Protein 6GRH (pdb70)

Structure (mmCIF, N/CA/C/O backbone):
data_6GRH
#
_entry.id   6GRH
#
_cell.length_a   180.740
_cell.length_b   83.760
_cell.length_c   87.120
_cell.angle_alpha   90.00
_cell.angle_beta   91.33
_cell.angle_gamma   90.00
#
_symmetry.space_group_name_H-M   'C 1 2 1'
#
loop_
_entity.id
_entity.type
_entity.pdbx_description
1 polymer 'Bacteriocin microcin B17'
2 polymer 'Microcin B17-processing protein McbB'
3 polymer 'Microcin B17-processing protein McbC'
4 polymer 'Microcin B17-processing protein McbD'
5 non-polymer 'ZINC ION'
6 non-polymer 'SULFATE ION'
7 non-polymer 'CHLORIDE ION'
8 non-polymer 1,2-ETHANEDIOL
9 non-polymer 'FLAVIN MONONUCLEOTIDE'
10 non-polymer GLYCEROL
11 water water
#
loop_
_atom_site.group_PDB
_atom_site.id
_atom_site.type_symbol
_atom_site.label_atom_id
_atom_site.label_alt_id
_atom_site.label_comp_id
_atom_site.label_asym_id
_atom_site.label_entity_id
_atom_site.label_seq_id
_atom_site.pdbx_PDB_ins_code
_atom_site.Cartn_x
_atom_site.Cartn_y
_atom_site.Cartn_z
_atom_site.occupancy
_atom_site.B_iso_or_equiv
_atom_site.auth_seq_id
_atom_site.auth_comp_id
_atom_site.auth_asym_id
_atom_site.auth_atom_id
_atom_site.pdbx_PDB_model_num
ATOM 1 N N . LYS A 1 12 ? 223.933 31.046 53.836 1.00 57.87 4 LYS A N 1
ATOM 2 C CA . LYS A 1 12 ? 225.304 31.617 53.887 1.00 59.78 4 LYS A CA 1
ATOM 3 C C . LYS A 1 12 ? 226.314 30.517 54.204 1.00 57.73 4 LYS A C 1
ATOM 4 O O . LYS A 1 12 ? 225.959 29.491 54.800 1.00 56.94 4 LYS A O 1
ATOM 6 N N . ALA A 1 13 ? 227.568 30.729 53.793 1.00 58.31 5 ALA A N 1
ATOM 7 C CA . ALA A 1 13 ? 228.682 29.863 54.199 1.00 56.05 5 ALA A CA 1
ATOM 8 C C . ALA A 1 13 ? 228.845 30.026 55.702 1.00 56.28 5 ALA A C 1
ATOM 9 O O . ALA A 1 13 ? 228.673 31.139 56.233 1.00 59.32 5 ALA A O 1
ATOM 11 N N . SER A 1 14 ? 229.128 28.932 56.401 1.00 52.04 6 SER A N 1
ATOM 12 C CA . SER A 1 14 ? 229.353 29.032 57.834 1.00 51.62 6 SER A CA 1
ATOM 13 C C . SER A 1 14 ? 230.621 28.291 58.237 1.00 49.33 6 SER A C 1
ATOM 14 O O . SER A 1 14 ? 231.135 27.401 57.540 1.00 46.97 6 SER A O 1
ATOM 17 N N . GLU A 1 15 ? 231.131 28.745 59.365 1.00 50.09 7 GLU A N 1
ATOM 18 C CA . GLU A 1 15 ? 232.092 28.046 60.196 1.00 48.92 7 GLU A CA 1
ATOM 19 C C . GLU A 1 15 ? 231.729 26.601 60.570 1.00 44.18 7 GLU A C 1
ATOM 20 O O . GLU A 1 15 ? 232.611 25.854 60.986 1.00 43.72 7 GLU A O 1
ATOM 26 N N . PHE A 1 16 ? 230.452 26.218 60.472 1.00 39.75 8 PHE A N 1
ATOM 27 C CA . PHE A 1 16 ? 229.998 24.937 61.029 1.00 37.26 8 PHE A CA 1
ATOM 28 C C . PHE A 1 16 ? 230.009 23.784 60.038 1.00 34.90 8 PHE A C 1
ATOM 29 O O . PHE A 1 16 ? 230.024 22.624 60.439 1.00 33.69 8 PHE A O 1
ATOM 37 N N . GLY A 1 17 ? 230.034 24.097 58.743 1.00 35.18 9 GLY A N 1
ATOM 38 C CA . GLY A 1 17 ? 229.979 23.070 57.703 1.00 33.66 9 GLY A CA 1
ATOM 39 C C . GLY A 1 17 ? 229.719 23.663 56.334 1.00 33.77 9 GLY A C 1
ATOM 40 O O . GLY A 1 17 ? 229.628 24.878 56.178 1.00 35.02 9 GLY A O 1
ATOM 41 N N . VAL A 1 18 ? 229.631 22.806 55.340 1.00 32.84 10 VAL A N 1
ATOM 42 C CA . VAL A 1 18 ? 229.333 23.240 53.990 1.00 33.09 10 VAL A CA 1
ATOM 43 C C . VAL A 1 18 ? 227.896 22.822 53.636 1.00 31.46 10 VAL A C 1
ATOM 44 O O . VAL A 1 18 ? 227.544 21.659 53.737 1.00 29.82 10 VAL A O 1
ATOM 48 N N . VAL A 1 19 ? 227.086 23.774 53.203 1.00 32.72 11 VAL A N 1
ATOM 49 C CA . VAL A 1 19 ? 225.700 23.473 52.840 1.00 32.55 11 VAL A CA 1
ATOM 50 C C . VAL A 1 19 ? 225.742 22.789 51.461 1.00 32.43 11 VAL A C 1
ATOM 51 O O . VAL A 1 19 ? 226.251 23.365 50.502 1.00 33.36 11 VAL A O 1
ATOM 55 N N . LEU A 1 20 ? 225.240 21.558 51.417 1.00 30.97 12 LEU A N 1
ATOM 56 C CA . LEU A 1 20 ? 225.233 20.712 50.234 1.00 31.59 12 LEU A CA 1
ATOM 57 C C . LEU A 1 20 ? 223.980 20.870 49.389 1.00 31.00 12 LEU A C 1
ATOM 58 O O . LEU A 1 20 ? 224.053 20.920 48.156 1.00 31.79 12 LEU A O 1
ATOM 63 N N A SER A 1 21 ? 222.829 20.929 50.048 0.50 29.80 13 SER A N 1
ATOM 64 N N B SER A 1 21 ? 222.832 20.920 50.061 0.50 29.92 13 SER A N 1
ATOM 65 C CA A SER A 1 21 ? 221.556 21.019 49.343 0.50 29.95 13 SER A CA 1
ATOM 66 C CA B SER A 1 21 ? 221.529 20.961 49.400 0.50 30.13 13 SER A CA 1
ATOM 67 C C A SER A 1 21 ? 220.562 21.863 50.100 0.50 29.78 13 SER A C 1
ATOM 68 C C B SER A 1 21 ? 220.592 21.913 50.110 0.50 29.91 13 SER A C 1
ATOM 69 O O A SER A 1 21 ? 220.572 21.900 51.335 0.50 28.85 13 SER A O 1
ATOM 70 O O B SER A 1 21 ? 220.677 22.088 51.329 0.50 28.99 13 SER A O 1
ATOM 75 N N . VAL A 1 22 ? 219.698 22.528 49.340 1.00 30.27 14 VAL A N 1
ATOM 76 C CA . VAL A 1 22 ? 218.633 23.358 49.875 1.00 30.59 14 VAL A CA 1
ATOM 77 C C . VAL A 1 22 ? 217.368 23.079 49.043 1.00 31.26 14 VAL A C 1
ATOM 78 O O . VAL A 1 22 ? 217.438 23.052 47.799 1.00 30.78 14 VAL A O 1
ATOM 82 N N . ASP A 1 23 ? 216.247 22.871 49.730 1.00 31.10 15 ASP A N 1
ATOM 83 C CA . ASP A 1 23 ? 214.920 22.881 49.108 1.00 31.89 15 ASP A CA 1
ATOM 84 C C . ASP A 1 23 ? 214.418 24.336 49.141 1.00 32.63 15 ASP A C 1
ATOM 85 O O . ASP A 1 23 ? 213.871 24.804 50.137 1.00 33.48 15 ASP A O 1
ATOM 90 N N . ALA A 1 24 ? 214.610 25.024 48.028 1.00 33.36 16 ALA A N 1
ATOM 91 C CA . ALA A 1 24 ? 214.360 26.458 47.909 1.00 34.45 16 ALA A CA 1
ATOM 92 C C . ALA A 1 24 ? 212.918 26.841 48.168 1.00 35.71 16 ALA A C 1
ATOM 93 O O . ALA A 1 24 ? 212.652 27.895 48.764 1.00 36.20 16 ALA A O 1
ATOM 95 N N . LEU A 1 25 ? 211.985 25.996 47.713 1.00 36.30 17 LEU A N 1
ATOM 96 C CA . LEU A 1 25 ? 210.565 26.238 47.956 1.00 38.29 17 LEU A CA 1
ATOM 97 C C . LEU A 1 25 ? 210.271 26.274 49.461 1.00 39.45 17 LEU A C 1
ATOM 98 O O . LEU A 1 25 ? 209.659 27.225 49.950 1.00 40.96 17 LEU A O 1
ATOM 103 N N . LYS A 1 26 ? 210.740 25.249 50.176 1.00 39.16 18 LYS A N 1
ATOM 104 C CA . LYS A 1 26 ? 210.544 25.148 51.629 1.00 41.23 18 LYS A CA 1
ATOM 105 C C . LYS A 1 26 ? 211.337 26.166 52.427 1.00 41.67 18 LYS A C 1
ATOM 106 O O . LYS A 1 26 ? 210.847 26.645 53.444 1.00 43.97 18 LYS A O 1
ATOM 112 N N . LEU A 1 27 ? 212.549 26.485 51.983 1.00 40.59 19 LEU A N 1
ATOM 113 C CA . LEU A 1 27 ? 213.322 27.581 52.572 1.00 41.89 19 LEU A CA 1
ATOM 114 C C . LEU A 1 27 ? 212.564 28.892 52.475 1.00 44.33 19 LEU A C 1
ATOM 115 O O . LEU A 1 27 ? 212.477 29.616 53.458 1.00 45.72 19 LEU A O 1
ATOM 120 N N . SER A 1 28 ? 212.009 29.194 51.301 1.00 45.51 20 SER A N 1
ATOM 121 C CA . SER A 1 28 ? 211.223 30.435 51.124 1.00 49.02 20 SER A CA 1
ATOM 122 C C . SER A 1 28 ? 210.010 30.545 52.068 1.00 51.92 20 SER A C 1
ATOM 123 O O . SER A 1 28 ? 209.569 31.654 52.384 1.00 54.44 20 SER A O 1
ATOM 126 N N . ARG A 1 29 ? 209.494 29.402 52.519 1.00 51.91 21 ARG A N 1
ATOM 127 C CA . ARG A 1 29 ? 208.337 29.350 53.409 1.00 55.72 21 ARG A CA 1
ATOM 128 C C . ARG A 1 29 ? 208.661 29.148 54.906 1.00 57.46 21 ARG A C 1
ATOM 129 O O . ARG A 1 29 ? 207.743 29.135 55.708 1.00 60.74 21 ARG A O 1
ATOM 137 N N . GLN A 1 30 ? 209.934 29.025 55.296 1.00 57.23 22 GLN A N 1
ATOM 138 C CA . GLN A 1 30 ? 210.285 28.523 56.661 1.00 58.59 22 GLN A CA 1
ATOM 139 C C . GLN A 1 30 ? 209.996 29.489 57.814 1.00 62.90 22 GLN A C 1
ATOM 140 O O . GLN A 1 30 ? 210.112 30.703 57.668 1.00 65.61 22 GLN A O 1
ATOM 143 N N . GLY A 1 46 ? 206.455 35.296 51.632 1.00 72.71 38 GLY A N 1
ATOM 144 C CA . GLY A 1 46 ? 206.771 33.861 51.578 1.00 69.00 38 GLY A CA 1
ATOM 145 C C . GLY A 1 46 ? 205.615 33.058 51.004 1.00 68.86 38 GLY A C 1
ATOM 146 O O . GLY A 1 46 ? 205.811 32.176 50.167 1.00 66.31 38 GLY A O 1
ATOM 161 N N . MET B 2 12 ? 209.089 30.490 71.939 1.00 41.56 12 MET 1 N 1
ATOM 162 C CA . MET B 2 12 ? 209.153 29.013 72.068 1.00 39.97 12 MET 1 CA 1
ATOM 163 C C . MET B 2 12 ? 210.037 28.485 70.949 1.00 38.30 12 MET 1 C 1
ATOM 164 O O . MET B 2 12 ? 209.849 28.879 69.801 1.00 38.69 12 MET 1 O 1
ATOM 166 N N . ILE B 2 13 ? 210.968 27.596 71.277 1.00 37.21 13 ILE 1 N 1
ATOM 167 C CA . ILE B 2 13 ? 211.845 26.967 70.292 1.00 35.92 13 ILE 1 CA 1
ATOM 168 C C . ILE B 2 13 ? 211.342 25.567 69.992 1.00 34.21 13 ILE 1 C 1
ATOM 169 O O . ILE B 2 13 ? 211.264 24.743 70.879 1.00 33.45 13 ILE 1 O 1
ATOM 174 N N . ASN B 2 14 ? 211.011 25.320 68.730 1.00 32.70 14 ASN 1 N 1
ATOM 175 C CA . ASN B 2 14 ? 210.510 24.018 68.244 1.00 33.67 14 ASN 1 CA 1
ATOM 176 C C . ASN B 2 14 ? 211.637 23.316 67.527 1.00 32.85 14 ASN 1 C 1
ATOM 177 O O . ASN B 2 14 ? 212.300 23.935 66.709 1.00 32.50 14 ASN 1 O 1
ATOM 182 N N . ILE B 2 15 ? 211.869 22.046 67.856 1.00 32.19 15 ILE 1 N 1
ATOM 183 C CA . ILE B 2 15 ? 212.850 21.209 67.145 1.00 31.57 15 ILE 1 CA 1
ATOM 184 C C . ILE B 2 15 ? 212.125 20.504 65.996 1.00 30.76 15 ILE 1 C 1
ATOM 185 O O . ILE B 2 15 ? 211.114 19.832 66.206 1.00 31.37 15 ILE 1 O 1
ATOM 190 N N . LEU B 2 16 ? 212.643 20.680 64.786 1.00 29.40 16 LEU 1 N 1
ATOM 191 C CA . LEU B 2 16 ? 211.984 20.207 63.567 1.00 28.81 16 LEU 1 CA 1
ATOM 192 C C . LEU B 2 16 ? 212.544 18.845 63.199 1.00 28.09 16 LEU 1 C 1
ATOM 193 O O . LEU B 2 16 ? 213.501 18.403 63.797 1.00 27.87 16 LEU 1 O 1
ATOM 198 N N . PRO B 2 17 ? 211.930 18.148 62.233 1.00 27.99 17 PRO 1 N 1
ATOM 199 C CA . PRO B 2 17 ? 212.495 16.839 61.866 1.00 27.99 17 PRO 1 CA 1
ATOM 200 C C . PRO B 2 17 ? 213.867 16.930 61.198 1.00 27.23 17 PRO 1 C 1
ATOM 201 O O . PRO B 2 17 ? 214.045 17.709 60.260 1.00 27.45 17 PRO 1 O 1
ATOM 205 N N . PHE B 2 18 ? 214.815 16.133 61.672 1.00 26.56 18 PHE 1 N 1
ATOM 206 C CA . PHE B 2 18 ? 216.124 16.043 61.036 1.00 26.88 18 PHE 1 CA 1
ATOM 207 C C . PHE B 2 18 ? 216.839 14.778 61.448 1.00 27.99 18 PHE 1 C 1
ATOM 208 O O . PHE B 2 18 ? 216.434 14.126 62.414 1.00 28.06 18 PHE 1 O 1
ATOM 216 N N . GLU B 2 19 ? 217.885 14.414 60.708 1.00 29.12 19 GLU 1 N 1
ATOM 217 C CA . GLU B 2 19 ? 218.827 13.396 61.151 1.00 30.57 19 GLU 1 CA 1
ATOM 218 C C . GLU B 2 19 ? 220.241 13.959 61.064 1.00 31.39 19 GLU 1 C 1
ATOM 219 O O . GLU B 2 19 ? 220.527 14.841 60.246 1.00 29.90 19 GLU 1 O 1
ATOM 225 N N . ILE B 2 20 ? 221.104 13.456 61.950 1.00 32.61 20 ILE 1 N 1
ATOM 226 C CA . ILE B 2 20 ? 222.506 13.805 61.994 1.00 34.28 20 ILE 1 CA 1
ATOM 227 C C . ILE B 2 20 ? 223.217 12.458 61.954 1.00 36.34 20 ILE 1 C 1
ATOM 228 O O . ILE B 2 20 ? 223.116 11.699 62.901 1.00 37.40 20 ILE 1 O 1
ATOM 233 N N . ILE B 2 21 ? 223.916 12.165 60.860 1.00 37.26 21 ILE 1 N 1
ATOM 234 C CA . ILE B 2 21 ? 224.534 10.830 60.654 1.00 39.50 21 ILE 1 CA 1
ATOM 235 C C . ILE B 2 21 ? 226.043 10.931 60.493 1.00 40.78 21 ILE 1 C 1
ATOM 236 O O . ILE B 2 21 ? 226.550 11.946 60.034 1.00 40.10 21 ILE 1 O 1
ATOM 241 N N . SER B 2 22 ? 226.751 9.868 60.874 1.00 43.70 22 SER 1 N 1
ATOM 242 C CA . SER B 2 22 ? 228.209 9.869 60.919 1.00 45.44 22 SER 1 CA 1
ATOM 243 C C . SER B 2 22 ? 228.793 8.547 60.471 1.00 47.04 22 SER 1 C 1
ATOM 244 O O . SER B 2 22 ? 228.245 7.495 60.766 1.00 47.65 22 SER 1 O 1
ATOM 247 N N . ARG B 2 23 ? 229.894 8.623 59.741 1.00 48.54 23 ARG 1 N 1
ATOM 248 C CA . ARG B 2 23 ? 230.673 7.456 59.380 1.00 51.87 23 ARG 1 CA 1
ATOM 249 C C . ARG B 2 23 ? 232.091 7.914 59.046 1.00 53.56 23 ARG 1 C 1
ATOM 250 O O . ARG B 2 23 ? 232.270 8.883 58.287 1.00 52.94 23 ARG 1 O 1
ATOM 258 N N . ASN B 2 24 ? 233.085 7.212 59.611 1.00 55.57 24 ASN 1 N 1
ATOM 259 C CA . ASN B 2 24 ? 234.512 7.595 59.527 1.00 56.56 24 ASN 1 CA 1
ATOM 260 C C . ASN B 2 24 ? 234.648 8.997 60.135 1.00 55.45 24 ASN 1 C 1
ATOM 261 O O . ASN B 2 24 ? 234.184 9.216 61.258 1.00 56.37 24 ASN 1 O 1
ATOM 263 N N . THR B 2 25 ? 235.203 9.953 59.393 1.00 54.61 25 THR 1 N 1
ATOM 264 C CA . THR B 2 25 ? 235.282 11.339 59.859 1.00 54.04 25 THR 1 CA 1
ATOM 265 C C . THR B 2 25 ? 234.209 12.243 59.227 1.00 52.14 25 THR 1 C 1
ATOM 266 O O . THR B 2 25 ? 234.290 13.469 59.340 1.00 53.49 25 THR 1 O 1
ATOM 270 N N . LYS B 2 26 ? 233.198 11.642 58.596 1.00 49.69 26 LYS 1 N 1
ATOM 271 C CA . LYS B 2 26 ? 232.159 12.376 57.879 1.00 46.77 26 LYS 1 CA 1
ATOM 272 C C . LYS B 2 26 ? 230.877 12.458 58.706 1.00 44.13 26 LYS 1 C 1
ATOM 273 O O . LYS B 2 26 ? 230.423 11.459 59.257 1.00 43.22 26 LYS 1 O 1
ATOM 275 N N . THR B 2 27 ? 230.298 13.657 58.775 1.00 41.16 27 THR 1 N 1
ATOM 276 C CA . THR B 2 27 ? 229.059 13.906 59.505 1.00 39.35 27 THR 1 CA 1
ATOM 277 C C . THR B 2 27 ? 228.137 14.769 58.670 1.00 36.32 27 THR 1 C 1
ATOM 278 O O . THR B 2 27 ? 228.542 15.824 58.205 1.00 35.87 27 THR 1 O 1
ATOM 282 N N . LEU B 2 28 ? 226.907 14.305 58.481 1.00 34.20 28 LEU 1 N 1
ATOM 283 C CA . LEU B 2 28 ? 225.924 15.026 57.665 1.00 32.78 28 LEU 1 CA 1
ATOM 284 C C . LEU B 2 28 ? 224.643 15.282 58.468 1.00 30.44 28 LEU 1 C 1
ATOM 285 O O . LEU B 2 28 ? 224.137 14.381 59.137 1.00 29.20 28 LEU 1 O 1
ATOM 290 N N . LEU B 2 29 ? 224.171 16.524 58.367 1.00 28.91 29 LEU 1 N 1
ATOM 291 C CA . LEU B 2 29 ? 222.898 16.983 58.874 1.00 28.06 29 LEU 1 CA 1
ATOM 292 C C . LEU B 2 29 ? 221.946 16.964 57.687 1.00 27.31 29 LEU 1 C 1
ATOM 293 O O . LEU B 2 29 ? 222.288 17.498 56.638 1.00 27.31 29 LEU 1 O 1
ATOM 298 N N . ILE B 2 30 ? 220.781 16.360 57.857 1.00 26.48 30 ILE 1 N 1
ATOM 299 C CA . ILE B 2 30 ? 219.735 16.383 56.843 1.00 26.07 30 ILE 1 CA 1
ATOM 300 C C . ILE B 2 30 ? 218.434 16.799 57.499 1.00 25.57 30 ILE 1 C 1
ATOM 301 O O . ILE B 2 30 ? 217.944 16.123 58.403 1.00 24.91 30 ILE 1 O 1
ATOM 306 N N . THR B 2 31 ? 217.862 17.901 57.012 1.00 25.19 31 THR 1 N 1
ATOM 307 C CA . THR B 2 31 ? 216.566 18.358 57.453 1.00 24.85 31 THR 1 CA 1
ATOM 308 C C . THR B 2 31 ? 215.600 18.407 56.273 1.00 25.59 31 THR 1 C 1
ATOM 309 O O . THR B 2 31 ? 215.961 18.090 55.143 1.00 24.66 31 THR 1 O 1
ATOM 313 N N . TYR B 2 32 ? 214.383 18.859 56.536 1.00 26.59 32 TYR 1 N 1
ATOM 314 C CA . TYR B 2 32 ? 213.430 19.116 55.452 1.00 27.36 32 TYR 1 CA 1
ATOM 315 C C . TYR B 2 32 ? 213.821 20.268 54.514 1.00 28.35 32 TYR 1 C 1
ATOM 316 O O . TYR B 2 32 ? 213.404 20.304 53.351 1.00 28.72 32 TYR 1 O 1
ATOM 325 N N . ILE B 2 33 ? 214.634 21.183 55.018 1.00 28.21 33 ILE 1 N 1
ATOM 326 C CA . ILE B 2 33 ? 215.049 22.389 54.331 1.00 29.13 33 ILE 1 CA 1
ATOM 327 C C . ILE B 2 33 ? 216.402 22.232 53.643 1.00 29.26 33 ILE 1 C 1
ATOM 328 O O . ILE B 2 33 ? 216.577 22.716 52.534 1.00 29.49 33 ILE 1 O 1
ATOM 333 N N . SER B 2 34 ? 217.365 21.597 54.302 1.00 28.68 34 SER 1 N 1
ATOM 334 C CA . SER B 2 34 ? 218.706 21.568 53.770 1.00 28.84 34 SER 1 CA 1
ATOM 335 C C . SER B 2 34 ? 219.491 20.349 54.188 1.00 28.35 34 SER 1 C 1
ATOM 336 O O . SER B 2 34 ? 219.056 19.565 55.012 1.00 27.43 34 SER 1 O 1
ATOM 339 N N A SER B 2 35 ? 220.673 20.216 53.597 0.50 28.86 35 SER 1 N 1
ATOM 340 N N B SER B 2 35 ? 220.667 20.192 53.592 0.50 28.62 35 SER 1 N 1
ATOM 341 C CA A SER B 2 35 ? 221.640 19.241 54.031 0.50 29.24 35 SER 1 CA 1
ATOM 342 C CA B SER B 2 35 ? 221.628 19.227 54.077 0.50 28.85 35 SER 1 CA 1
ATOM 343 C C A SER B 2 35 ? 222.997 19.934 54.185 0.50 29.71 35 SER 1 C 1
ATOM 344 C C B SER B 2 35 ? 223.003 19.899 54.171 0.50 29.51 35 SER 1 C 1
ATOM 345 O O A SER B 2 35 ? 223.343 20.794 53.384 0.50 29.50 35 SER 1 O 1
ATOM 346 O O B SER B 2 35 ? 223.362 20.712 53.328 0.50 29.34 35 SER 1 O 1
ATOM 351 N N . VAL B 2 36 ? 223.740 19.559 55.231 1.00 29.91 36 VAL 1 N 1
ATOM 352 C CA . VAL B 2 36 ? 225.016 20.217 55.568 1.00 30.96 36 VAL 1 CA 1
ATOM 353 C C . VAL B 2 36 ? 226.062 19.163 55.903 1.00 31.77 36 VAL 1 C 1
ATOM 354 O O . VAL B 2 36 ? 225.804 18.253 56.677 1.00 30.50 36 VAL 1 O 1
ATOM 358 N N . ASP B 2 37 ? 227.233 19.284 55.272 1.00 33.49 37 ASP 1 N 1
ATOM 359 C CA . ASP B 2 37 ? 228.403 18.504 55.659 1.00 35.06 37 ASP 1 CA 1
ATOM 360 C C . ASP B 2 37 ? 229.005 19.218 56.888 1.00 34.23 37 ASP 1 C 1
ATOM 361 O O . ASP B 2 37 ? 229.568 20.289 56.754 1.00 34.58 37 ASP 1 O 1
ATOM 366 N N . ILE B 2 38 ? 228.861 18.629 58.063 1.00 33.59 38 ILE 1 N 1
ATOM 367 C CA . ILE B 2 38 ? 229.217 19.302 59.325 1.00 33.86 38 ILE 1 CA 1
ATOM 368 C C . ILE B 2 38 ? 230.708 19.117 59.589 1.00 35.29 38 ILE 1 C 1
ATOM 369 O O . ILE B 2 38 ? 231.180 17.987 59.671 1.00 36.40 38 ILE 1 O 1
ATOM 374 N N . THR B 2 39 ? 231.443 20.208 59.723 1.00 35.97 39 THR 1 N 1
ATOM 375 C CA . THR B 2 39 ? 232.895 20.108 59.962 1.00 37.53 39 THR 1 CA 1
ATOM 376 C C . THR B 2 39 ? 233.334 20.620 61.336 1.00 37.52 39 THR 1 C 1
ATOM 377 O O . THR B 2 39 ? 234.503 20.658 61.598 1.00 39.03 39 THR 1 O 1
ATOM 381 N N . HIS B 2 40 ? 232.396 20.977 62.199 1.00 36.81 40 HIS 1 N 1
ATOM 382 C CA . HIS B 2 40 ? 232.682 21.516 63.524 1.00 37.35 40 HIS 1 CA 1
ATOM 383 C C . HIS B 2 40 ? 232.177 20.503 64.570 1.00 37.41 40 HIS 1 C 1
ATOM 384 O O . HIS B 2 40 ? 230.984 20.174 64.586 1.00 36.07 40 HIS 1 O 1
ATOM 391 N N . GLU B 2 41 ? 233.082 20.005 65.424 1.00 39.14 41 GLU 1 N 1
ATOM 392 C CA . GLU B 2 41 ? 232.752 19.002 66.457 1.00 40.25 41 GLU 1 CA 1
ATOM 393 C C . GLU B 2 41 ? 231.711 19.485 67.458 1.00 38.47 41 GLU 1 C 1
ATOM 394 O O . GLU B 2 41 ? 230.791 18.752 67.775 1.00 37.92 41 GLU 1 O 1
ATOM 400 N N . GLY B 2 42 ? 231.857 20.714 67.948 1.00 37.55 42 GLY 1 N 1
ATOM 401 C CA . GLY B 2 42 ? 230.873 21.313 68.839 1.00 36.90 42 GLY 1 CA 1
ATOM 402 C C . GLY B 2 42 ? 229.449 21.348 68.279 1.00 35.42 42 GLY 1 C 1
ATOM 403 O O . GLY B 2 42 ? 228.485 21.038 68.969 1.00 34.43 42 GLY 1 O 1
ATOM 404 N N . MET B 2 43 ? 229.300 21.708 67.007 1.00 34.84 43 MET 1 N 1
ATOM 405 C CA . MET B 2 43 ? 227.974 21.773 66.420 1.00 34.01 43 MET 1 CA 1
ATOM 406 C C . MET B 2 43 ? 227.449 20.351 66.228 1.00 33.07 43 MET 1 C 1
ATOM 407 O O . MET B 2 43 ? 226.261 20.130 66.382 1.00 32.25 43 MET 1 O 1
ATOM 412 N N . LYS B 2 44 ? 228.328 19.381 65.938 1.00 33.74 44 LYS 1 N 1
ATOM 413 C CA . LYS B 2 44 ? 227.881 17.973 65.857 1.00 34.08 44 LYS 1 CA 1
ATOM 414 C C . LYS B 2 44 ? 227.249 17.562 67.197 1.00 33.42 44 LYS 1 C 1
ATOM 415 O O . LYS B 2 44 ? 226.155 17.033 67.242 1.00 32.60 44 LYS 1 O 1
ATOM 421 N N . LYS B 2 45 ? 227.956 17.852 68.285 1.00 33.65 45 LYS 1 N 1
ATOM 422 C CA . LYS B 2 45 ? 227.463 17.586 69.640 1.00 33.72 45 LYS 1 CA 1
ATOM 423 C C . LYS B 2 45 ? 226.112 18.224 69.932 1.00 32.55 45 LYS 1 C 1
ATOM 424 O O . LYS B 2 45 ? 225.222 17.575 70.465 1.00 32.66 45 LYS 1 O 1
ATOM 426 N N . VAL B 2 46 ? 225.953 19.486 69.558 1.00 32.13 46 VAL 1 N 1
ATOM 427 C CA . VAL B 2 46 ? 224.688 20.204 69.731 1.00 31.26 46 VAL 1 CA 1
ATOM 428 C C . VAL B 2 46 ? 223.565 19.503 68.980 1.00 30.31 46 VAL 1 C 1
ATOM 429 O O . VAL B 2 46 ? 222.511 19.219 69.544 1.00 29.88 46 VAL 1 O 1
ATOM 433 N N . LEU B 2 47 ? 223.801 19.212 67.701 1.00 29.83 47 LEU 1 N 1
ATOM 434 C CA . LEU B 2 47 ? 222.813 18.557 66.881 1.00 29.44 47 LEU 1 CA 1
ATOM 435 C C . LEU B 2 47 ? 222.421 17.178 67.431 1.00 30.23 47 LEU 1 C 1
ATOM 436 O O . LEU B 2 47 ? 221.254 16.853 67.451 1.00 29.75 47 LEU 1 O 1
ATOM 441 N N . GLU B 2 48 ? 223.382 16.387 67.877 1.00 32.78 48 GLU 1 N 1
ATOM 442 C CA . GLU B 2 48 ? 223.081 15.101 68.524 1.00 34.72 48 GLU 1 CA 1
ATOM 443 C C . GLU B 2 48 ? 222.181 15.232 69.769 1.00 35.13 48 GLU 1 C 1
ATOM 444 O O . GLU B 2 48 ? 221.237 14.448 69.949 1.00 34.92 48 GLU 1 O 1
ATOM 450 N N A SER B 2 49 ? 222.460 16.216 70.624 0.50 35.80 49 SER 1 N 1
ATOM 451 N N B SER B 2 49 ? 222.467 16.233 70.592 0.50 35.31 49 SER 1 N 1
ATOM 452 C CA A SER B 2 49 ? 221.625 16.448 71.806 0.50 36.19 49 SER 1 CA 1
ATOM 453 C CA B SER B 2 49 ? 221.697 16.508 71.794 0.50 35.45 49 SER 1 CA 1
ATOM 454 C C A SER B 2 49 ? 220.231 16.916 71.431 0.50 34.92 49 SER 1 C 1
ATOM 455 C C B SER B 2 49 ? 220.272 16.960 71.464 0.50 34.51 49 SER 1 C 1
ATOM 456 O O A SER B 2 49 ? 219.254 16.433 71.999 0.50 34.40 49 SER 1 O 1
ATOM 457 O O B SER B 2 49 ? 219.320 16.492 72.081 0.50 34.12 49 SER 1 O 1
ATOM 462 N N . LEU B 2 50 ? 220.135 17.841 70.473 1.00 33.83 50 LEU 1 N 1
ATOM 463 C CA . LEU B 2 50 ? 218.837 18.260 69.974 1.00 34.02 50 LEU 1 CA 1
ATOM 464 C C . LEU B 2 50 ? 218.052 17.095 69.381 1.00 33.79 50 LEU 1 C 1
ATOM 465 O O . LEU B 2 50 ? 216.826 17.042 69.543 1.00 32.48 50 LEU 1 O 1
ATOM 470 N N . ARG B 2 51 ? 218.748 16.166 68.722 1.00 34.17 51 ARG 1 N 1
ATOM 471 C CA . ARG B 2 51 ? 218.053 15.034 68.105 1.00 35.14 51 ARG 1 CA 1
ATOM 472 C C . ARG B 2 51 ? 217.433 14.071 69.134 1.00 36.26 51 ARG 1 C 1
ATOM 473 O O . ARG B 2 51 ? 216.384 13.474 68.870 1.00 35.63 51 ARG 1 O 1
ATOM 481 N N . SER B 2 52 ? 218.069 13.918 70.284 1.00 37.90 52 SER 1 N 1
ATOM 482 C CA . SER B 2 52 ? 217.502 13.090 71.328 1.00 41.17 52 SER 1 CA 1
ATOM 483 C C . SER B 2 52 ? 216.383 13.754 72.164 1.00 41.13 52 SER 1 C 1
ATOM 484 O O . SER B 2 52 ? 215.667 13.041 72.848 1.00 43.45 52 SER 1 O 1
ATOM 487 N N A LYS B 2 53 ? 216.168 15.070 72.036 0.50 40.58 53 LYS 1 N 1
ATOM 488 N N B LYS B 2 53 ? 216.314 15.083 72.182 0.50 40.59 53 LYS 1 N 1
ATOM 489 C CA A LYS B 2 53 ? 215.015 15.756 72.672 0.50 40.72 53 LYS 1 CA 1
ATOM 490 C CA B LYS B 2 53 ? 215.291 15.787 72.947 0.50 40.69 53 LYS 1 CA 1
ATOM 491 C C A LYS B 2 53 ? 213.731 15.772 71.841 0.50 39.87 53 LYS 1 C 1
ATOM 492 C C B LYS B 2 53 ? 214.033 15.860 72.111 0.50 39.44 53 LYS 1 C 1
ATOM 493 O O A LYS B 2 53 ? 213.765 15.673 70.610 0.50 38.90 53 LYS 1 O 1
ATOM 494 O O B LYS B 2 53 ? 212.979 15.384 72.521 0.50 38.96 53 LYS 1 O 1
ATOM 505 N N A GLN B 2 54 ? 212.607 15.961 72.533 0.50 39.44 54 GLN 1 N 1
ATOM 506 N N B GLN B 2 54 ? 214.157 16.437 70.921 0.50 37.97 54 GLN 1 N 1
ATOM 507 C CA A GLN B 2 54 ? 211.279 15.871 71.927 0.50 38.78 54 GLN 1 CA 1
ATOM 508 C CA B GLN B 2 54 ? 213.014 16.607 70.037 0.50 36.91 54 GLN 1 CA 1
ATOM 509 C C A GLN B 2 54 ? 210.586 17.213 71.769 0.50 38.39 54 GLN 1 C 1
ATOM 510 C C B GLN B 2 54 ? 211.969 17.476 70.721 0.50 36.37 54 GLN 1 C 1
ATOM 511 O O A GLN B 2 54 ? 210.090 17.792 72.750 0.50 38.42 54 GLN 1 O 1
ATOM 512 O O B GLN B 2 54 ? 212.120 17.811 71.895 0.50 35.60 54 GLN 1 O 1
ATOM 523 N N A GLY B 2 55 ? 210.530 17.682 70.527 0.50 37.03 55 GLY 1 N 1
ATOM 524 N N B GLY B 2 55 ? 210.940 17.863 69.967 0.50 35.65 55 GLY 1 N 1
ATOM 525 C CA A GLY B 2 55 ? 209.767 18.870 70.191 0.50 36.79 55 GLY 1 CA 1
ATOM 526 C CA B GLY B 2 55 ? 209.807 18.616 70.498 0.50 36.11 55 GLY 1 CA 1
ATOM 527 C C A GLY B 2 55 ? 210.352 20.143 70.766 0.50 37.81 55 GLY 1 C 1
ATOM 528 C C B GLY B 2 55 ? 209.995 20.123 70.663 0.50 37.14 55 GLY 1 C 1
ATOM 529 O O A GLY B 2 55 ? 211.299 20.693 70.214 0.50 37.17 55 GLY 1 O 1
ATOM 530 O O B GLY B 2 55 ? 210.162 20.842 69.679 0.50 35.83 55 GLY 1 O 1
ATOM 531 N N . ILE B 2 56 ? 209.839 20.592 71.901 1.00 38.40 56 ILE 1 N 1
ATOM 532 C CA . ILE B 2 56 ? 210.081 21.978 72.328 1.00 41.14 56 ILE 1 CA 1
ATOM 533 C C . ILE B 2 56 ? 211.294 21.974 73.268 1.00 41.36 56 ILE 1 C 1
ATOM 534 O O . ILE B 2 56 ? 211.454 21.061 74.065 1.00 42.66 56 ILE 1 O 1
ATOM 539 N N . ILE B 2 57 ? 212.148 22.989 73.164 1.00 39.63 57 ILE 1 N 1
ATOM 540 C CA . ILE B 2 57 ? 213.283 23.134 74.098 1.00 39.49 57 ILE 1 CA 1
ATOM 541 C C . ILE B 2 57 ? 213.307 24.552 74.613 1.00 39.20 57 ILE 1 C 1
ATOM 542 O O . ILE B 2 57 ? 213.078 25.491 73.863 1.00 38.70 57 ILE 1 O 1
ATOM 547 N N . SER B 2 58 ? 213.567 24.700 75.905 1.00 39.10 58 SER 1 N 1
ATOM 548 C CA . SER B 2 58 ? 213.714 26.007 76.488 1.00 40.30 58 SER 1 CA 1
ATOM 549 C C . SER B 2 58 ? 214.919 26.698 75.851 1.00 40.52 58 SER 1 C 1
ATOM 550 O O . SER B 2 58 ? 215.980 26.083 75.705 1.00 39.84 58 SER 1 O 1
ATOM 553 N N . GLU B 2 59 ? 214.764 27.969 75.499 1.00 41.45 59 GLU 1 N 1
ATOM 554 C CA . GLU B 2 59 ? 215.890 28.748 74.981 1.00 41.91 59 GLU 1 CA 1
ATOM 555 C C . GLU B 2 59 ? 217.073 28.785 75.939 1.00 40.91 59 GLU 1 C 1
ATOM 556 O O . GLU B 2 59 ? 218.229 28.841 75.485 1.00 40.81 59 GLU 1 O 1
ATOM 562 N N A TYR B 2 60 ? 216.800 28.745 77.244 0.50 41.35 60 TYR 1 N 1
ATOM 563 N N B TYR B 2 60 ? 216.811 28.735 77.249 0.50 40.44 60 TYR 1 N 1
ATOM 564 C CA A TYR B 2 60 ? 217.848 28.669 78.241 0.50 41.92 60 TYR 1 CA 1
ATOM 565 C CA B TYR B 2 60 ? 217.877 28.649 78.242 0.50 40.53 60 TYR 1 CA 1
ATOM 566 C C A TYR B 2 60 ? 218.731 27.422 78.063 0.50 40.58 60 TYR 1 C 1
ATOM 567 C C B TYR B 2 60 ? 218.745 27.413 78.051 0.50 39.79 60 TYR 1 C 1
ATOM 568 O O A TYR B 2 60 ? 219.956 27.524 78.150 0.50 40.85 60 TYR 1 O 1
ATOM 569 O O B TYR B 2 60 ? 219.972 27.507 78.127 0.50 40.13 60 TYR 1 O 1
ATOM 586 N N . LEU B 2 61 ? 218.114 26.260 77.816 1.00 38.86 61 LEU 1 N 1
ATOM 587 C CA . LEU B 2 61 ? 218.869 25.013 77.599 1.00 38.74 61 LEU 1 CA 1
ATOM 588 C C . LEU B 2 61 ? 219.588 25.034 76.247 1.00 37.09 61 LEU 1 C 1
ATOM 589 O O . LEU B 2 61 ? 220.682 24.503 76.136 1.00 37.20 61 LEU 1 O 1
ATOM 594 N N . LEU B 2 62 ? 218.971 25.626 75.239 1.00 35.93 62 LEU 1 N 1
ATOM 595 C CA . LEU B 2 62 ? 219.623 25.738 73.932 1.00 35.99 62 LEU 1 CA 1
ATOM 596 C C . LEU B 2 62 ? 220.905 26.549 74.087 1.00 36.69 62 LEU 1 C 1
ATOM 597 O O . LEU B 2 62 ? 221.968 26.094 73.684 1.00 37.07 62 LEU 1 O 1
ATOM 602 N N . ASP B 2 63 ? 220.797 27.711 74.733 1.00 38.63 63 ASP 1 N 1
ATOM 603 C CA . ASP B 2 63 ? 221.957 28.556 75.055 1.00 40.85 63 ASP 1 CA 1
ATOM 604 C C . ASP B 2 63 ? 223.051 27.796 75.794 1.00 41.13 63 ASP 1 C 1
ATOM 605 O O . ASP B 2 63 ? 224.220 27.884 75.437 1.00 40.88 63 ASP 1 O 1
ATOM 610 N N . LYS B 2 64 ? 222.645 27.053 76.821 1.00 41.90 64 LYS 1 N 1
ATOM 611 C CA . LYS B 2 64 ? 223.547 26.210 77.614 1.00 42.66 64 LYS 1 CA 1
ATOM 612 C C . LYS B 2 64 ? 224.247 25.174 76.719 1.00 41.08 64 LYS 1 C 1
ATOM 613 O O . LYS B 2 64 ? 225.439 24.996 76.785 1.00 40.88 64 LYS 1 O 1
ATOM 619 N N . LEU B 2 65 ? 223.475 24.513 75.868 1.00 39.84 65 LEU 1 N 1
ATOM 620 C CA . LEU B 2 65 ? 224.021 23.547 74.903 1.00 39.72 65 LEU 1 CA 1
ATOM 621 C C . LEU B 2 65 ? 225.099 24.174 74.010 1.00 38.91 65 LEU 1 C 1
ATOM 622 O O . LEU B 2 65 ? 226.184 23.613 73.830 1.00 38.62 65 LEU 1 O 1
ATOM 627 N N . LEU B 2 66 ? 224.782 25.351 73.482 1.00 38.65 66 LEU 1 N 1
ATOM 628 C CA . LEU B 2 66 ? 225.716 26.102 72.638 1.00 39.56 66 LEU 1 CA 1
ATOM 629 C C . LEU B 2 66 ? 226.964 26.554 73.416 1.00 41.06 66 LEU 1 C 1
ATOM 630 O O . LEU B 2 66 ? 228.085 26.411 72.919 1.00 41.00 66 LEU 1 O 1
ATOM 635 N N . ASP B 2 67 ? 226.772 27.079 74.630 1.00 43.08 67 ASP 1 N 1
ATOM 636 C CA . ASP B 2 67 ? 227.898 27.449 75.517 1.00 45.50 67 ASP 1 CA 1
ATOM 637 C C . ASP B 2 67 ? 228.820 26.277 75.777 1.00 45.39 67 ASP 1 C 1
ATOM 638 O O . ASP B 2 67 ? 230.020 26.425 75.707 1.00 45.78 67 ASP 1 O 1
ATOM 643 N N . GLU B 2 68 ? 228.253 25.107 76.048 1.00 45.58 68 GLU 1 N 1
ATOM 644 C CA . GLU B 2 68 ? 229.049 23.893 76.329 1.00 46.94 68 GLU 1 CA 1
ATOM 645 C C . GLU B 2 68 ? 229.931 23.442 75.156 1.00 45.46 68 GLU 1 C 1
ATOM 646 O O . GLU B 2 68 ? 231.024 22.932 75.345 1.00 45.06 68 GLU 1 O 1
ATOM 652 N N . SER B 2 69 ? 229.446 23.657 73.939 1.00 44.04 69 SER 1 N 1
ATOM 653 C CA . SER B 2 69 ? 230.212 23.388 72.729 1.00 43.54 69 SER 1 CA 1
ATOM 654 C C . SER B 2 69 ? 231.009 24.600 72.242 1.00 43.81 69 SER 1 C 1
ATOM 655 O O . SER B 2 69 ? 231.526 24.557 71.138 1.00 43.53 69 SER 1 O 1
ATOM 658 N N . LEU B 2 70 ? 231.142 25.641 73.076 1.00 44.17 70 LEU 1 N 1
ATOM 659 C CA . LEU B 2 70 ? 231.884 26.863 72.757 1.00 44.49 70 LEU 1 CA 1
ATOM 660 C C . LEU B 2 70 ? 231.483 27.540 71.427 1.00 43.20 70 LEU 1 C 1
ATOM 661 O O . LEU B 2 70 ? 232.331 28.016 70.675 1.00 43.64 70 LEU 1 O 1
ATOM 666 N N . ILE B 2 71 ? 230.185 27.592 71.170 1.00 41.32 71 ILE 1 N 1
ATOM 667 C CA . ILE B 2 71 ? 229.634 28.187 69.953 1.00 41.05 71 ILE 1 CA 1
ATOM 668 C C . ILE B 2 71 ? 228.964 29.497 70.346 1.00 41.67 71 ILE 1 C 1
ATOM 669 O O . ILE B 2 71 ? 228.229 29.533 71.334 1.00 41.36 71 ILE 1 O 1
ATOM 674 N N . ASP B 2 72 ? 229.212 30.563 69.586 1.00 42.24 72 ASP 1 N 1
ATOM 675 C CA . ASP B 2 72 ? 228.487 31.819 69.766 1.00 43.22 72 ASP 1 CA 1
ATOM 676 C C . ASP B 2 72 ? 226.979 31.560 69.670 1.00 42.23 72 ASP 1 C 1
ATOM 677 O O . ASP B 2 72 ? 226.510 30.926 68.705 1.00 40.08 72 ASP 1 O 1
ATOM 682 N N . LYS B 2 73 ? 226.216 32.030 70.665 1.00 42.71 73 LYS 1 N 1
ATOM 683 C CA . LYS B 2 73 ? 224.769 31.734 70.711 1.00 42.03 73 LYS 1 CA 1
ATOM 684 C C . LYS B 2 73 ? 223.992 32.243 69.499 1.00 40.95 73 LYS 1 C 1
ATOM 685 O O . LYS B 2 73 ? 223.200 31.496 68.917 1.00 39.41 73 LYS 1 O 1
ATOM 691 N N . ASP B 2 74 ? 224.202 33.511 69.143 1.00 41.76 74 ASP 1 N 1
ATOM 692 C CA . ASP B 2 74 ? 223.555 34.121 67.962 1.00 42.00 74 ASP 1 CA 1
ATOM 693 C C . ASP B 2 74 ? 223.907 33.401 66.646 1.00 39.73 74 ASP 1 C 1
ATOM 694 O O . ASP B 2 74 ? 223.024 33.120 65.832 1.00 37.69 74 ASP 1 O 1
ATOM 699 N N . LYS B 2 75 ? 225.198 33.138 66.431 1.00 39.03 75 LYS 1 N 1
ATOM 700 C CA . LYS B 2 75 ? 225.628 32.466 65.191 1.00 38.20 75 LYS 1 CA 1
ATOM 701 C C . LYS B 2 75 ? 225.121 31.024 65.147 1.00 36.05 75 LYS 1 C 1
ATOM 702 O O . LYS B 2 75 ? 224.645 30.583 64.119 1.00 34.62 75 LYS 1 O 1
ATOM 708 N N . GLY B 2 76 ? 225.199 30.322 66.275 1.00 35.16 76 GLY 1 N 1
ATOM 709 C CA . GLY B 2 76 ? 224.647 28.972 66.401 1.00 34.00 76 GLY 1 CA 1
ATOM 710 C C . GLY B 2 76 ? 223.153 28.894 66.145 1.00 33.12 76 GLY 1 C 1
ATOM 711 O O . GLY B 2 76 ? 222.697 28.034 65.394 1.00 31.06 76 GLY 1 O 1
ATOM 712 N N . LYS B 2 77 ? 222.391 29.802 66.747 1.00 34.29 77 LYS 1 N 1
ATOM 713 C CA . LYS B 2 77 ? 220.948 29.848 66.554 1.00 35.05 77 LYS 1 CA 1
ATOM 714 C C . LYS B 2 77 ? 220.556 30.131 65.109 1.00 34.63 77 LYS 1 C 1
ATOM 715 O O . LYS B 2 77 ? 219.677 29.465 64.574 1.00 32.75 77 LYS 1 O 1
ATOM 721 N N . GLU B 2 78 ? 221.233 31.105 64.505 1.00 35.81 78 GLU 1 N 1
ATOM 722 C CA . GLU B 2 78 ? 221.032 31.453 63.093 1.00 36.68 78 GLU 1 CA 1
ATOM 723 C C . GLU B 2 78 ? 221.270 30.251 62.160 1.00 34.20 78 GLU 1 C 1
ATOM 724 O O . GLU B 2 78 ? 220.524 30.032 61.196 1.00 32.77 78 GLU 1 O 1
ATOM 730 N N . PHE B 2 79 ? 222.313 29.486 62.452 1.00 33.17 79 PHE 1 N 1
ATOM 731 C CA . PHE B 2 79 ? 222.606 28.258 61.706 1.00 31.67 79 PHE 1 CA 1
ATOM 732 C C . PHE B 2 79 ? 221.467 27.242 61.865 1.00 30.50 79 PHE 1 C 1
ATOM 733 O O . PHE B 2 79 ? 220.979 26.689 60.880 1.00 29.21 79 PHE 1 O 1
ATOM 741 N N . LEU B 2 80 ? 221.049 27.020 63.109 1.00 29.82 80 LEU 1 N 1
ATOM 742 C CA . LEU B 2 80 ? 220.022 26.031 63.405 1.00 29.48 80 LEU 1 CA 1
ATOM 743 C C . LEU B 2 80 ? 218.680 26.406 62.785 1.00 29.11 80 LEU 1 C 1
ATOM 744 O O . LEU B 2 80 ? 217.957 25.533 62.343 1.00 28.27 80 LEU 1 O 1
ATOM 749 N N . ILE B 2 81 ? 218.361 27.704 62.757 1.00 30.16 81 ILE 1 N 1
ATOM 750 C CA . ILE B 2 81 ? 217.117 28.189 62.192 1.00 30.64 81 ILE 1 CA 1
ATOM 751 C C . ILE B 2 81 ? 217.157 28.111 60.656 1.00 30.76 81 ILE 1 C 1
ATOM 752 O O . ILE B 2 81 ? 216.198 27.628 60.035 1.00 30.05 81 ILE 1 O 1
ATOM 757 N N . THR B 2 82 ? 218.235 28.617 60.066 1.00 31.70 82 THR 1 N 1
ATOM 758 C CA . THR B 2 82 ? 218.313 28.725 58.603 1.00 32.19 82 THR 1 CA 1
ATOM 759 C C . THR B 2 82 ? 218.381 27.359 57.945 1.00 31.33 82 THR 1 C 1
ATOM 760 O O . THR B 2 82 ? 217.787 27.185 56.896 1.00 31.75 82 THR 1 O 1
ATOM 764 N N . THR B 2 83 ? 219.039 26.386 58.584 1.00 30.05 83 THR 1 N 1
ATOM 765 C CA . THR B 2 83 ? 219.137 25.027 58.042 1.00 29.00 83 THR 1 CA 1
ATOM 766 C C . THR B 2 83 ? 217.912 24.149 58.244 1.00 27.90 83 THR 1 C 1
ATOM 767 O O . THR B 2 83 ? 217.858 23.088 57.634 1.00 27.70 83 THR 1 O 1
ATOM 771 N N . GLY B 2 84 ? 216.952 24.561 59.088 1.00 27.00 84 GLY 1 N 1
ATOM 772 C CA . GLY B 2 84 ? 215.714 23.811 59.342 1.00 26.47 84 GLY 1 CA 1
ATOM 773 C C . GLY B 2 84 ? 215.758 22.822 60.506 1.00 26.69 84 GLY 1 C 1
ATOM 774 O O . GLY B 2 84 ? 215.012 21.843 60.518 1.00 26.01 84 GLY 1 O 1
ATOM 775 N N . VAL B 2 85 ? 216.654 23.060 61.476 1.00 26.92 85 VAL 1 N 1
ATOM 776 C CA . VAL B 2 85 ? 216.763 22.222 62.665 1.00 27.12 85 VAL 1 CA 1
ATOM 777 C C . VAL B 2 85 ? 215.763 22.690 63.727 1.00 27.42 85 VAL 1 C 1
ATOM 778 O O . VAL B 2 85 ? 215.149 21.866 64.403 1.00 26.68 85 VAL 1 O 1
ATOM 782 N N . ILE B 2 86 ? 215.647 24.005 63.894 1.00 28.63 86 ILE 1 N 1
ATOM 783 C CA . ILE B 2 86 ? 214.710 24.604 64.845 1.00 29.91 86 ILE 1 CA 1
ATOM 784 C C . ILE B 2 86 ? 213.933 25.754 64.191 1.00 30.91 86 ILE 1 C 1
ATOM 785 O O . ILE B 2 86 ? 214.345 26.272 63.150 1.00 29.72 86 ILE 1 O 1
ATOM 790 N N . ASN B 2 87 ? 212.803 26.140 64.789 1.00 32.27 87 ASN 1 N 1
ATOM 791 C CA . ASN B 2 87 ? 212.282 27.478 64.539 1.00 35.31 87 ASN 1 CA 1
ATOM 792 C C . ASN B 2 87 ? 211.797 28.111 65.813 1.00 36.75 87 ASN 1 C 1
ATOM 793 O O . ASN B 2 87 ? 211.664 27.436 66.824 1.00 38.58 87 ASN 1 O 1
ATOM 798 N N . LYS B 2 88 ? 211.592 29.418 65.767 1.00 37.53 88 LYS 1 N 1
ATOM 799 C CA . LYS B 2 88 ? 211.131 30.166 66.912 1.00 39.76 88 LYS 1 CA 1
ATOM 800 C C . LYS B 2 88 ? 209.720 30.697 66.635 1.00 40.45 88 LYS 1 C 1
ATOM 801 O O . LYS B 2 88 ? 209.513 31.395 65.658 1.00 41.65 88 LYS 1 O 1
ATOM 805 N N . THR B 2 89 ? 208.746 30.343 67.466 1.00 40.87 89 THR 1 N 1
ATOM 806 C CA . THR B 2 89 ? 207.390 30.874 67.313 1.00 41.96 89 THR 1 CA 1
ATOM 807 C C . THR B 2 89 ? 207.037 31.826 68.446 1.00 42.85 89 THR 1 C 1
ATOM 808 O O . THR B 2 89 ? 207.576 31.720 69.550 1.00 44.39 89 THR 1 O 1
ATOM 812 N N . LYS B 2 90 ? 206.157 32.775 68.144 1.00 43.16 90 LYS 1 N 1
ATOM 813 C CA . LYS B 2 90 ? 205.800 33.852 69.079 1.00 45.20 90 LYS 1 CA 1
ATOM 814 C C . LYS B 2 90 ? 204.347 33.810 69.569 1.00 45.33 90 LYS 1 C 1
ATOM 815 O O . LYS B 2 90 ? 204.035 34.378 70.597 1.00 46.44 90 LYS 1 O 1
ATOM 817 N N . THR B 2 91 ? 203.470 33.115 68.859 1.00 44.26 91 THR 1 N 1
ATOM 818 C CA . THR B 2 91 ? 202.038 33.319 69.014 1.00 45.26 91 THR 1 CA 1
ATOM 819 C C . THR B 2 91 ? 201.404 32.546 70.171 1.00 45.76 91 THR 1 C 1
ATOM 820 O O . THR B 2 91 ? 201.605 31.346 70.294 1.00 45.50 91 THR 1 O 1
ATOM 824 N N . SER B 2 92 ? 200.630 33.249 71.000 1.00 48.74 92 SER 1 N 1
ATOM 825 C CA . SER B 2 92 ? 199.822 32.614 72.051 1.00 51.11 92 SER 1 CA 1
ATOM 826 C C . SER B 2 92 ? 198.686 31.841 71.348 1.00 52.32 92 SER 1 C 1
ATOM 827 O O . SER B 2 92 ? 197.905 32.456 70.611 1.00 56.08 92 SER 1 O 1
ATOM 829 N N . PRO B 2 93 ? 198.604 30.504 71.545 1.00 50.37 93 PRO 1 N 1
ATOM 830 C CA . PRO B 2 93 ? 197.711 29.681 70.728 1.00 47.10 93 PRO 1 CA 1
ATOM 831 C C . PRO B 2 93 ? 196.251 29.661 71.262 1.00 43.15 93 PRO 1 C 1
ATOM 832 O O . PRO B 2 93 ? 196.008 30.017 72.403 1.00 45.20 93 PRO 1 O 1
ATOM 836 N N . LEU B 2 94 ? 195.296 29.270 70.431 1.00 39.53 94 LEU 1 N 1
ATOM 837 C CA . LEU B 2 94 ? 193.869 29.444 70.767 1.00 37.54 94 LEU 1 CA 1
ATOM 838 C C . LEU B 2 94 ? 193.360 28.463 71.815 1.00 35.36 94 LEU 1 C 1
ATOM 839 O O . LEU B 2 94 ? 192.569 28.831 72.667 1.00 34.36 94 LEU 1 O 1
ATOM 844 N N . TRP B 2 95 ? 193.820 27.224 71.723 1.00 33.64 95 TRP 1 N 1
ATOM 845 C CA . TRP B 2 95 ? 193.526 26.202 72.702 1.00 34.02 95 TRP 1 CA 1
ATOM 846 C C . TRP B 2 95 ? 194.834 25.888 73.403 1.00 35.66 95 TRP 1 C 1
ATOM 847 O O . TRP B 2 95 ? 195.821 25.530 72.765 1.00 36.35 95 TRP 1 O 1
ATOM 858 N N . VAL B 2 96 ? 194.825 26.041 74.714 1.00 37.34 96 VAL 1 N 1
ATOM 859 C CA . VAL B 2 96 ? 196.022 25.885 75.531 1.00 38.93 96 VAL 1 CA 1
ATOM 860 C C . VAL B 2 96 ? 196.351 24.417 75.787 1.00 38.75 96 VAL 1 C 1
ATOM 861 O O . VAL B 2 96 ? 197.430 24.102 76.265 1.00 39.67 96 VAL 1 O 1
ATOM 865 N N . ASN B 2 97 ? 195.397 23.541 75.501 1.00 36.80 97 ASN 1 N 1
ATOM 866 C CA . ASN B 2 97 ? 195.531 22.137 75.734 1.00 36.61 97 ASN 1 CA 1
ATOM 867 C C . ASN B 2 97 ? 194.546 21.360 74.857 1.00 33.85 97 ASN 1 C 1
ATOM 868 O O . ASN B 2 97 ? 193.520 21.911 74.476 1.00 31.71 97 ASN 1 O 1
ATOM 873 N N A SER B 2 98 ? 194.890 20.109 74.543 0.50 32.47 98 SER 1 N 1
ATOM 874 N N B SER B 2 98 ? 194.877 20.111 74.527 0.50 32.65 98 SER 1 N 1
ATOM 875 C CA A SER B 2 98 ? 193.986 19.146 73.928 0.50 31.20 98 SER 1 CA 1
ATOM 876 C CA B SER B 2 98 ? 193.914 19.185 73.946 0.50 31.52 98 SER 1 CA 1
ATOM 877 C C A SER B 2 98 ? 193.744 17.920 74.825 0.50 30.86 98 SER 1 C 1
ATOM 878 C C B SER B 2 98 ? 193.750 17.907 74.782 0.50 30.98 98 SER 1 C 1
ATOM 879 O O A SER B 2 98 ? 194.610 17.538 75.627 0.50 30.85 98 SER 1 O 1
ATOM 880 O O B SER B 2 98 ? 194.663 17.488 75.506 0.50 30.91 98 SER 1 O 1
ATOM 885 N N . VAL B 2 99 ? 192.559 17.325 74.698 1.00 29.91 99 VAL 1 N 1
ATOM 886 C CA . VAL B 2 99 ? 192.256 16.035 75.308 1.00 30.18 99 VAL 1 CA 1
ATOM 887 C C . VAL B 2 99 ? 191.681 15.150 74.217 1.00 28.99 99 VAL 1 C 1
ATOM 888 O O . VAL B 2 99 ? 191.015 15.634 73.325 1.00 28.74 99 VAL 1 O 1
ATOM 892 N N . ILE B 2 100 ? 191.945 13.857 74.299 1.00 28.42 100 ILE 1 N 1
ATOM 893 C CA . ILE B 2 100 ? 191.345 12.883 73.407 1.00 27.71 100 ILE 1 CA 1
ATOM 894 C C . ILE B 2 100 ? 190.376 12.039 74.222 1.00 27.97 100 ILE 1 C 1
ATOM 895 O O . ILE B 2 100 ? 190.761 11.460 75.240 1.00 28.35 100 ILE 1 O 1
ATOM 900 N N . ILE B 2 101 ? 189.104 12.038 73.817 1.00 27.19 101 ILE 1 N 1
ATOM 901 C CA . ILE B 2 101 ? 188.068 11.223 74.449 1.00 28.31 101 ILE 1 CA 1
ATOM 902 C C . ILE B 2 101 ? 187.726 10.128 73.451 1.00 28.17 101 ILE 1 C 1
ATOM 903 O O . ILE B 2 101 ? 187.474 10.411 72.251 1.00 26.48 101 ILE 1 O 1
ATOM 908 N N . SER B 2 102 ? 187.742 8.879 73.894 1.00 29.00 102 SER 1 N 1
ATOM 909 C CA . SER B 2 102 ? 187.552 7.783 72.931 1.00 29.50 102 SER 1 CA 1
ATOM 910 C C . SER B 2 102 ? 186.966 6.545 73.533 1.00 30.72 102 SER 1 C 1
ATOM 911 O O . SER B 2 102 ? 187.110 6.302 74.734 1.00 31.78 102 SER 1 O 1
ATOM 914 N N . ASP B 2 103 ? 186.324 5.754 72.682 1.00 30.90 103 ASP 1 N 1
ATOM 915 C CA . ASP B 2 103 ? 185.910 4.394 73.030 1.00 32.79 103 ASP 1 CA 1
ATOM 916 C C . ASP B 2 103 ? 187.019 3.381 72.828 1.00 33.25 103 ASP 1 C 1
ATOM 917 O O . ASP B 2 103 ? 186.873 2.238 73.240 1.00 34.51 103 ASP 1 O 1
ATOM 922 N N . VAL B 2 104 ? 188.134 3.785 72.216 1.00 32.63 104 VAL 1 N 1
ATOM 923 C CA . VAL B 2 104 ? 189.337 2.932 72.119 1.00 33.72 104 VAL 1 CA 1
ATOM 924 C C . VAL B 2 104 ? 190.561 3.676 72.686 1.00 33.70 104 VAL 1 C 1
ATOM 925 O O . VAL B 2 104 ? 191.537 3.873 71.979 1.00 32.73 104 VAL 1 O 1
ATOM 929 N N . PRO B 2 105 ? 190.518 4.068 73.982 1.00 34.63 105 PRO 1 N 1
ATOM 930 C CA . PRO B 2 105 ? 191.641 4.835 74.535 1.00 34.81 105 PRO 1 CA 1
ATOM 931 C C . PRO B 2 105 ? 192.983 4.129 74.457 1.00 35.60 105 PRO 1 C 1
ATOM 932 O O . PRO B 2 105 ? 193.998 4.798 74.353 1.00 34.26 105 PRO 1 O 1
ATOM 936 N N . HIS B 2 106 ? 192.989 2.797 74.535 1.00 38.01 106 HIS 1 N 1
ATOM 937 C CA . HIS B 2 106 ? 194.223 2.003 74.344 1.00 40.15 106 HIS 1 CA 1
ATOM 938 C C . HIS B 2 106 ? 194.991 2.270 73.019 1.00 38.40 106 HIS 1 C 1
ATOM 939 O O . HIS B 2 106 ? 196.207 2.191 73.005 1.00 37.28 106 HIS 1 O 1
ATOM 946 N N . LEU B 2 107 ? 194.293 2.641 71.938 1.00 37.23 107 LEU 1 N 1
ATOM 947 C CA . LEU B 2 107 ? 194.945 3.061 70.679 1.00 36.85 107 LEU 1 CA 1
ATOM 948 C C . LEU B 2 107 ? 195.865 4.271 70.882 1.00 34.55 107 LEU 1 C 1
ATOM 949 O O . LEU B 2 107 ? 196.799 4.472 70.118 1.00 33.55 107 LEU 1 O 1
ATOM 954 N N . PHE B 2 108 ? 195.600 5.064 71.920 1.00 32.94 108 PHE 1 N 1
ATOM 955 C CA . PHE B 2 108 ? 196.343 6.284 72.199 1.00 31.63 108 PHE 1 CA 1
ATOM 956 C C . PHE B 2 108 ? 197.219 6.194 73.433 1.00 32.29 108 PHE 1 C 1
ATOM 957 O O . PHE B 2 108 ? 197.677 7.220 73.907 1.00 31.26 108 PHE 1 O 1
ATOM 965 N N . SER B 2 109 ? 197.485 4.989 73.915 1.00 33.76 109 SER 1 N 1
ATOM 966 C CA . SER B 2 109 ? 198.194 4.830 75.183 1.00 35.55 109 SER 1 CA 1
ATOM 967 C C . SER B 2 109 ? 199.647 5.345 75.149 1.00 35.70 109 SER 1 C 1
ATOM 968 O O . SER B 2 109 ? 200.224 5.594 76.198 1.00 36.43 109 SER 1 O 1
ATOM 971 N N . ASN B 2 110 ? 200.242 5.502 73.967 1.00 34.79 110 ASN 1 N 1
ATOM 972 C CA . ASN B 2 110 ? 201.557 6.137 73.861 1.00 34.87 110 ASN 1 CA 1
ATOM 973 C C . ASN B 2 110 ? 201.528 7.546 73.235 1.00 33.42 110 ASN 1 C 1
ATOM 974 O O . ASN B 2 110 ? 202.579 8.163 73.081 1.00 32.56 110 ASN 1 O 1
ATOM 979 N N . ALA B 2 111 ? 200.336 8.060 72.915 1.00 32.39 111 ALA 1 N 1
ATOM 980 C CA . ALA B 2 111 ? 200.195 9.274 72.092 1.00 31.95 111 ALA 1 CA 1
ATOM 981 C C . ALA B 2 111 ? 200.667 10.522 72.808 1.00 32.40 111 ALA 1 C 1
ATOM 982 O O . ALA B 2 111 ? 201.330 11.337 72.213 1.00 31.50 111 ALA 1 O 1
ATOM 984 N N . ARG B 2 112 ? 200.364 10.639 74.095 1.00 33.23 112 ARG 1 N 1
ATOM 985 C CA . ARG B 2 112 ? 200.788 11.806 74.848 1.00 35.14 112 ARG 1 CA 1
ATOM 986 C C . ARG B 2 112 ? 202.298 11.976 74.811 1.00 35.55 112 ARG 1 C 1
ATOM 987 O O . ARG B 2 112 ? 202.775 13.075 74.606 1.00 34.73 112 ARG 1 O 1
ATOM 995 N N A GLU B 2 113 ? 203.050 10.896 74.989 0.50 36.64 113 GLU 1 N 1
ATOM 996 N N B GLU B 2 113 ? 203.018 10.875 75.004 0.50 36.44 113 GLU 1 N 1
ATOM 997 C CA A GLU B 2 113 ? 204.506 11.018 75.054 0.50 37.87 113 GLU 1 CA 1
ATOM 998 C CA B GLU B 2 113 ? 204.475 10.881 75.033 0.50 37.53 113 GLU 1 CA 1
ATOM 999 C C A GLU B 2 113 ? 205.133 11.127 73.657 0.50 36.66 113 GLU 1 C 1
ATOM 1000 C C B GLU B 2 113 ? 205.046 11.166 73.655 0.50 36.35 113 GLU 1 C 1
ATOM 1001 O O A GLU B 2 113 ? 206.024 11.954 73.460 0.50 36.95 113 GLU 1 O 1
ATOM 1002 O O B GLU B 2 113 ? 205.783 12.137 73.470 0.50 36.33 113 GLU 1 O 1
ATOM 1013 N N . GLN B 2 114 ? 204.661 10.327 72.696 1.00 35.53 114 GLN 1 N 1
ATOM 1014 C CA . GLN B 2 114 ? 205.154 10.404 71.308 1.00 34.85 114 GLN 1 CA 1
ATOM 1015 C C . GLN B 2 114 ? 204.916 11.740 70.648 1.00 33.44 114 GLN 1 C 1
ATOM 1016 O O . GLN B 2 114 ? 205.817 12.284 69.993 1.00 32.06 114 GLN 1 O 1
ATOM 1022 N N . TRP B 2 115 ? 203.711 12.272 70.823 1.00 31.64 115 TRP 1 N 1
ATOM 1023 C CA . TRP B 2 115 ? 203.301 13.427 70.041 1.00 30.93 115 TRP 1 CA 1
ATOM 1024 C C . TRP B 2 115 ? 203.874 14.740 70.540 1.00 30.91 115 TRP 1 C 1
ATOM 1025 O O . TRP B 2 115 ? 203.811 15.724 69.825 1.00 29.32 115 TRP 1 O 1
ATOM 1036 N N . LYS B 2 116 ? 204.490 14.744 71.730 1.00 32.43 116 LYS 1 N 1
ATOM 1037 C CA . LYS B 2 116 ? 205.296 15.887 72.184 1.00 34.40 116 LYS 1 CA 1
ATOM 1038 C C . LYS B 2 116 ? 206.421 16.235 71.210 1.00 34.15 116 LYS 1 C 1
ATOM 1039 O O . LYS B 2 116 ? 206.752 17.409 71.053 1.00 33.41 116 LYS 1 O 1
ATOM 1045 N N A CYS B 2 117 ? 206.990 15.246 70.534 0.50 34.70 117 CYS 1 N 1
ATOM 1046 N N B CYS B 2 117 ? 206.979 15.221 70.550 0.50 34.56 117 CYS 1 N 1
ATOM 1047 C CA A CYS B 2 117 ? 208.050 15.535 69.575 0.50 35.51 117 CYS 1 CA 1
ATOM 1048 C CA B CYS B 2 117 ? 207.992 15.414 69.508 0.50 35.21 117 CYS 1 CA 1
ATOM 1049 C C A CYS B 2 117 ? 207.531 16.119 68.252 0.50 34.51 117 CYS 1 C 1
ATOM 1050 C C B CYS B 2 117 ? 207.503 16.295 68.376 0.50 34.34 117 CYS 1 C 1
ATOM 1051 O O A CYS B 2 117 ? 208.336 16.459 67.383 0.50 34.49 117 CYS 1 O 1
ATOM 1052 O O B CYS B 2 117 ? 208.284 17.055 67.790 0.50 34.11 117 CYS 1 O 1
ATOM 1057 N N . ASP B 2 118 ? 206.199 16.207 68.100 1.00 33.26 118 ASP 1 N 1
ATOM 1058 C CA . ASP B 2 118 ? 205.549 16.973 67.043 1.00 32.49 118 ASP 1 CA 1
ATOM 1059 C C . ASP B 2 118 ? 204.976 18.274 67.612 1.00 30.85 118 ASP 1 C 1
ATOM 1060 O O . ASP B 2 118 ? 204.182 18.946 66.950 1.00 29.09 118 ASP 1 O 1
ATOM 1065 N N . GLY B 2 119 ? 205.334 18.616 68.859 1.00 29.98 119 GLY 1 N 1
ATOM 1066 C CA . GLY B 2 119 ? 204.856 19.816 69.487 1.00 30.02 119 GLY 1 CA 1
ATOM 1067 C C . GLY B 2 119 ? 203.403 19.824 69.900 1.00 30.19 119 GLY 1 C 1
ATOM 1068 O O . GLY B 2 119 ? 202.854 20.882 70.186 1.00 30.47 119 GLY 1 O 1
ATOM 1069 N N . VAL B 2 120 ? 202.805 18.641 69.992 1.00 30.11 120 VAL 1 N 1
ATOM 1070 C CA . VAL B 2 120 ? 201.398 18.494 70.347 1.00 30.61 120 VAL 1 CA 1
ATOM 1071 C C . VAL B 2 120 ? 201.252 18.176 71.837 1.00 31.00 120 VAL 1 C 1
ATOM 1072 O O . VAL B 2 120 ? 201.774 17.177 72.286 1.00 31.40 120 VAL 1 O 1
ATOM 1076 N N . PHE B 2 121 ? 200.534 19.039 72.560 1.00 31.95 121 PHE 1 N 1
ATOM 1077 C CA . PHE B 2 121 ? 200.235 18.869 74.000 1.00 33.11 121 PHE 1 CA 1
ATOM 1078 C C . PHE B 2 121 ? 198.851 18.237 74.166 1.00 31.79 121 PHE 1 C 1
ATOM 1079 O O . PHE B 2 121 ? 197.832 18.902 73.958 1.00 32.38 121 PHE 1 O 1
ATOM 1087 N N . VAL B 2 122 ? 198.825 16.941 74.464 1.00 30.62 122 VAL 1 N 1
ATOM 1088 C CA . VAL B 2 122 ? 197.590 16.243 74.819 1.00 30.17 122 VAL 1 CA 1
ATOM 1089 C C . VAL B 2 122 ? 197.715 15.936 76.300 1.00 30.79 122 VAL 1 C 1
ATOM 1090 O O . VAL B 2 122 ? 198.610 15.187 76.686 1.00 29.69 122 VAL 1 O 1
ATOM 1094 N N . SER B 2 123 ? 196.848 16.528 77.120 1.00 31.14 123 SER 1 N 1
ATOM 1095 C CA . SER B 2 123 ? 196.949 16.383 78.573 1.00 33.32 123 SER 1 CA 1
ATOM 1096 C C . SER B 2 123 ? 196.412 15.051 79.074 1.00 33.44 123 SER 1 C 1
ATOM 1097 O O . SER B 2 123 ? 196.950 14.509 80.029 1.00 33.88 123 SER 1 O 1
ATOM 1100 N N . HIS B 2 124 ? 195.359 14.536 78.451 1.00 32.21 124 HIS 1 N 1
ATOM 1101 C CA . HIS B 2 124 ? 194.694 13.341 78.936 1.00 33.40 124 HIS 1 CA 1
ATOM 1102 C C . HIS B 2 124 ? 194.092 12.556 77.796 1.00 31.88 124 HIS 1 C 1
ATOM 1103 O O . HIS B 2 124 ? 193.584 13.160 76.849 1.00 30.16 124 HIS 1 O 1
ATOM 1110 N N . ILE B 2 125 ? 194.163 11.228 77.904 1.00 32.24 125 ILE 1 N 1
ATOM 1111 C CA . ILE B 2 125 ? 193.362 10.312 77.108 1.00 32.44 125 ILE 1 CA 1
ATOM 1112 C C . ILE B 2 125 ? 192.210 9.845 77.995 1.00 33.21 125 ILE 1 C 1
ATOM 1113 O O . ILE B 2 125 ? 192.430 9.260 79.041 1.00 34.47 125 ILE 1 O 1
ATOM 1118 N N . ILE B 2 126 ? 190.989 10.124 77.591 1.00 32.73 126 ILE 1 N 1
ATOM 1119 C CA . ILE B 2 126 ? 189.825 9.828 78.411 1.00 34.28 126 ILE 1 CA 1
ATOM 1120 C C . ILE B 2 126 ? 188.972 8.719 77.770 1.00 35.00 126 ILE 1 C 1
ATOM 1121 O O . ILE B 2 126 ? 188.637 8.773 76.576 1.00 32.82 126 ILE 1 O 1
ATOM 1126 N N . ASP B 2 127 ? 188.632 7.712 78.566 1.00 36.96 127 ASP 1 N 1
ATOM 1127 C CA . ASP B 2 127 ? 187.731 6.663 78.123 1.00 38.95 127 ASP 1 CA 1
ATOM 1128 C C . ASP B 2 127 ? 186.315 7.220 78.183 1.00 39.92 127 ASP 1 C 1
ATOM 1129 O O . ASP B 2 127 ? 185.904 7.734 79.221 1.00 40.29 127 ASP 1 O 1
ATOM 1134 N N . ILE B 2 128 ? 185.571 7.113 77.085 1.00 39.69 128 ILE 1 N 1
ATOM 1135 C CA . ILE B 2 128 ? 184.174 7.536 77.064 1.00 41.83 128 ILE 1 CA 1
ATOM 1136 C C . ILE B 2 128 ? 183.313 6.884 78.181 1.00 43.76 128 ILE 1 C 1
ATOM 1137 O O . ILE B 2 128 ? 182.374 7.499 78.649 1.00 44.03 128 ILE 1 O 1
ATOM 1142 N N . LYS B 2 129 ? 183.655 5.669 78.607 1.00 47.01 129 LYS 1 N 1
ATOM 1143 C CA . LYS B 2 129 ? 182.978 4.977 79.735 1.00 51.02 129 LYS 1 CA 1
ATOM 1144 C C . LYS B 2 129 ? 183.081 5.690 81.098 1.00 53.67 129 LYS 1 C 1
ATOM 1145 O O . LYS B 2 129 ? 182.300 5.402 81.994 1.00 55.84 129 LYS 1 O 1
ATOM 1148 N N . ASP B 2 130 ? 184.051 6.584 81.265 1.00 55.16 130 ASP 1 N 1
ATOM 1149 C CA . ASP B 2 130 ? 184.201 7.353 82.502 1.00 58.39 130 ASP 1 CA 1
ATOM 1150 C C . ASP B 2 130 ? 182.994 8.243 82.802 1.00 60.11 130 ASP 1 C 1
ATOM 1151 O O . ASP B 2 130 ? 182.572 9.023 81.966 1.00 58.82 130 ASP 1 O 1
ATOM 1156 N N . ASN B 2 131 ? 182.432 8.097 84.002 1.00 64.22 131 ASN 1 N 1
ATOM 1157 C CA . ASN B 2 131 ? 181.537 9.103 84.571 1.00 65.81 131 ASN 1 CA 1
ATOM 1158 C C . ASN B 2 131 ? 182.411 10.230 85.127 1.00 66.29 131 ASN 1 C 1
ATOM 1159 O O . ASN B 2 131 ? 183.610 10.029 85.370 1.00 66.76 131 ASN 1 O 1
ATOM 1164 N N . ASN B 2 132 ? 181.824 11.412 85.313 1.00 66.78 132 ASN 1 N 1
ATOM 1165 C CA . ASN B 2 132 ? 182.544 12.581 85.870 1.00 67.79 132 ASN 1 CA 1
ATOM 1166 C C . ASN B 2 132 ? 183.821 12.921 85.083 1.00 65.42 132 ASN 1 C 1
ATOM 1167 O O . ASN B 2 132 ? 184.917 12.995 85.651 1.00 67.09 132 ASN 1 O 1
ATOM 1172 N N . ILE B 2 133 ? 183.663 13.117 83.775 1.00 62.69 133 ILE 1 N 1
ATOM 1173 C CA . ILE B 2 133 ? 184.738 13.603 82.913 1.00 59.11 133 ILE 1 CA 1
ATOM 1174 C C . ILE B 2 133 ? 184.796 15.129 83.083 1.00 56.98 133 ILE 1 C 1
ATOM 1175 O O . ILE B 2 133 ? 183.798 15.793 82.857 1.00 56.04 133 ILE 1 O 1
ATOM 1180 N N . ASN B 2 134 ? 185.935 15.676 83.504 1.00 56.09 134 ASN 1 N 1
ATOM 1181 C CA . ASN B 2 134 ? 186.153 17.140 83.569 1.00 55.28 134 ASN 1 CA 1
ATOM 1182 C C . ASN B 2 134 ? 187.126 17.620 82.482 1.00 53.78 134 ASN 1 C 1
ATOM 1183 O O . ASN B 2 134 ? 188.078 16.906 82.172 1.00 53.54 134 ASN 1 O 1
ATOM 1185 N N . VAL B 2 135 ? 186.889 18.820 81.927 1.00 51.96 135 VAL 1 N 1
ATOM 1186 C CA . VAL B 2 135 ? 187.823 19.499 81.012 1.00 50.11 135 VAL 1 CA 1
ATOM 1187 C C . VAL B 2 135 ? 187.977 20.986 81.371 1.00 50.04 135 VAL 1 C 1
ATOM 1188 O O . VAL B 2 135 ? 186.988 21.666 81.622 1.00 51.54 135 VAL 1 O 1
ATOM 1192 N N . SER B 2 136 ? 189.207 21.490 81.345 1.00 49.06 136 SER 1 N 1
ATOM 1193 C CA . SER B 2 136 ? 189.514 22.906 81.628 1.00 50.08 136 SER 1 CA 1
ATOM 1194 C C . SER B 2 136 ? 189.122 23.912 80.529 1.00 49.30 136 SER 1 C 1
ATOM 1195 O O . SER B 2 136 ? 188.793 23.516 79.416 1.00 45.13 136 SER 1 O 1
ATOM 1198 N N . ASP B 2 137 ? 189.239 25.207 80.865 1.00 49.41 137 ASP 1 N 1
ATOM 1199 C CA . ASP B 2 137 ? 189.101 26.337 79.915 1.00 48.24 137 ASP 1 CA 1
ATOM 1200 C C . ASP B 2 137 ? 190.030 26.241 78.686 1.00 43.98 137 ASP 1 C 1
ATOM 1201 O O . ASP B 2 137 ? 191.181 25.793 78.773 1.00 42.00 137 ASP 1 O 1
ATOM 1206 N N . SER B 2 138 ? 189.516 26.693 77.540 1.00 40.55 138 SER 1 N 1
ATOM 1207 C CA . SER B 2 138 ? 190.299 26.797 76.323 1.00 37.84 138 SER 1 CA 1
ATOM 1208 C C . SER B 2 138 ? 190.951 25.476 75.898 1.00 34.44 138 SER 1 C 1
ATOM 1209 O O . SER B 2 138 ? 192.101 25.462 75.493 1.00 33.60 138 SER 1 O 1
ATOM 1212 N N . THR B 2 139 ? 190.198 24.385 75.978 1.00 32.51 139 THR 1 N 1
ATOM 1213 C CA . THR B 2 139 ? 190.680 23.068 75.604 1.00 31.35 139 THR 1 CA 1
ATOM 1214 C C . THR B 2 139 ? 190.037 22.627 74.301 1.00 30.54 139 THR 1 C 1
ATOM 1215 O O . THR B 2 139 ? 188.818 22.818 74.119 1.00 30.08 139 THR 1 O 1
ATOM 1219 N N . LEU B 2 140 ? 190.847 22.068 73.401 1.00 28.51 140 LEU 1 N 1
ATOM 1220 C CA . LEU B 2 140 ? 190.339 21.356 72.222 1.00 27.97 140 LEU 1 CA 1
ATOM 1221 C C . LEU B 2 140 ? 190.010 19.915 72.620 1.00 28.22 140 LEU 1 C 1
ATOM 1222 O O . LEU B 2 140 ? 190.868 19.182 73.113 1.00 29.41 140 LEU 1 O 1
ATOM 1227 N N . ILE B 2 141 ? 188.764 19.514 72.436 1.00 26.99 141 ILE 1 N 1
ATOM 1228 C CA . ILE B 2 141 ? 188.339 18.164 72.738 1.00 26.79 141 ILE 1 CA 1
ATOM 1229 C C . ILE B 2 141 ? 188.244 17.365 71.440 1.00 25.88 141 ILE 1 C 1
ATOM 1230 O O . ILE B 2 141 ? 187.394 17.668 70.575 1.00 24.99 141 ILE 1 O 1
ATOM 1235 N N . TRP B 2 142 ? 189.097 16.349 71.311 1.00 25.08 142 TRP 1 N 1
ATOM 1236 C CA . TRP B 2 142 ? 189.037 15.420 70.205 1.00 24.56 142 TRP 1 CA 1
ATOM 1237 C C . TRP B 2 142 ? 188.261 14.184 70.637 1.00 24.86 142 TRP 1 C 1
ATOM 1238 O O . TRP B 2 142 ? 188.694 13.465 71.521 1.00 24.84 142 TRP 1 O 1
ATOM 1249 N N . LEU B 2 143 ? 187.098 13.941 70.013 1.00 24.54 143 LEU 1 N 1
ATOM 1250 C CA . LEU B 2 143 ? 186.307 12.750 70.294 1.00 25.10 143 LEU 1 CA 1
ATOM 1251 C C . LEU B 2 143 ? 186.464 11.754 69.156 1.00 24.56 143 LEU 1 C 1
ATOM 1252 O O . LEU B 2 143 ? 186.054 12.045 68.046 1.00 23.72 143 LEU 1 O 1
ATOM 1257 N N . HIS B 2 144 ? 187.044 10.588 69.435 1.00 25.07 144 HIS 1 N 1
ATOM 1258 C CA . HIS B 2 144 ? 187.297 9.588 68.413 1.00 25.00 144 HIS 1 CA 1
ATOM 1259 C C . HIS B 2 144 ? 186.488 8.347 68.760 1.00 26.13 144 HIS 1 C 1
ATOM 1260 O O . HIS B 2 144 ? 186.674 7.772 69.828 1.00 26.81 144 HIS 1 O 1
ATOM 1267 N N . LEU B 2 145 ? 185.624 7.921 67.829 1.00 26.40 145 LEU 1 N 1
ATOM 1268 C CA . LEU B 2 145 ? 184.767 6.749 68.009 1.00 28.47 145 LEU 1 CA 1
ATOM 1269 C C . LEU B 2 145 ? 184.951 5.695 66.913 1.00 29.54 145 LEU 1 C 1
ATOM 1270 O O . LEU B 2 145 ? 184.760 6.000 65.726 1.00 28.57 145 LEU 1 O 1
ATOM 1275 N N . GLU B 2 146 ? 185.337 4.480 67.301 1.00 30.94 146 GLU 1 N 1
ATOM 1276 C CA . GLU B 2 146 ? 185.219 3.300 66.434 1.00 32.37 146 GLU 1 CA 1
ATOM 1277 C C . GLU B 2 146 ? 183.787 2.791 66.371 1.00 34.49 146 GLU 1 C 1
ATOM 1278 O O . GLU B 2 146 ? 183.291 2.426 65.302 1.00 34.77 146 GLU 1 O 1
ATOM 1284 N N . ASN B 2 147 ? 183.116 2.756 67.512 1.00 35.68 147 ASN 1 N 1
ATOM 1285 C CA . ASN B 2 147 ? 181.737 2.320 67.559 1.00 37.63 147 ASN 1 CA 1
ATOM 1286 C C . ASN B 2 147 ? 180.856 3.546 67.764 1.00 35.61 147 ASN 1 C 1
ATOM 1287 O O . ASN B 2 147 ? 180.594 3.969 68.882 1.00 35.37 147 ASN 1 O 1
ATOM 1292 N N . TYR B 2 148 ? 180.407 4.106 66.647 1.00 32.99 148 TYR 1 N 1
ATOM 1293 C CA . TYR B 2 148 ? 179.706 5.383 66.650 1.00 31.56 148 TYR 1 CA 1
ATOM 1294 C C . TYR B 2 148 ? 178.277 5.235 67.203 1.00 31.78 148 TYR 1 C 1
ATOM 1295 O O . TYR B 2 148 ? 177.599 4.278 66.922 1.00 31.69 148 TYR 1 O 1
ATOM 1304 N N . HIS B 2 149 ? 177.856 6.192 68.003 1.00 31.88 149 HIS 1 N 1
ATOM 1305 C CA . HIS B 2 149 ? 176.442 6.406 68.293 1.00 32.71 149 HIS 1 CA 1
ATOM 1306 C C . HIS B 2 149 ? 176.309 7.901 68.513 1.00 32.10 149 HIS 1 C 1
ATOM 1307 O O . HIS B 2 149 ? 177.137 8.482 69.234 1.00 31.74 149 HIS 1 O 1
ATOM 1314 N N . SER B 2 150 ? 175.283 8.512 67.911 1.00 30.98 150 SER 1 N 1
ATOM 1315 C CA . SER B 2 150 ? 175.032 9.950 68.036 1.00 30.61 150 SER 1 CA 1
ATOM 1316 C C . SER B 2 150 ? 174.824 10.437 69.465 1.00 31.15 150 SER 1 C 1
ATOM 1317 O O . SER B 2 150 ? 175.193 11.560 69.765 1.00 31.24 150 SER 1 O 1
ATOM 1320 N N . ASP B 2 151 ? 174.216 9.614 70.320 1.00 32.46 151 ASP 1 N 1
ATOM 1321 C CA . ASP B 2 151 ? 174.076 9.915 71.751 1.00 33.82 151 ASP 1 CA 1
ATOM 1322 C C . ASP B 2 151 ? 175.394 10.222 72.470 1.00 32.48 151 ASP 1 C 1
ATOM 1323 O O . ASP B 2 151 ? 175.402 11.004 73.407 1.00 31.94 151 ASP 1 O 1
ATOM 1328 N N . ILE B 2 152 ? 176.494 9.599 72.042 1.00 31.53 152 ILE 1 N 1
ATOM 1329 C CA . ILE B 2 152 ? 177.807 9.857 72.654 1.00 30.97 152 ILE 1 CA 1
ATOM 1330 C C . ILE B 2 152 ? 178.240 11.288 72.356 1.00 29.87 152 ILE 1 C 1
ATOM 1331 O O . ILE B 2 152 ? 178.674 12.007 73.234 1.00 29.56 152 ILE 1 O 1
ATOM 1336 N N . VAL B 2 153 ? 178.086 11.708 71.102 1.00 29.51 153 VAL 1 N 1
ATOM 1337 C CA . VAL B 2 153 ? 178.415 13.072 70.717 1.00 29.04 153 VAL 1 CA 1
ATOM 1338 C C . VAL B 2 153 ? 177.527 14.049 71.473 1.00 30.29 153 VAL 1 C 1
ATOM 1339 O O . VAL B 2 153 ? 178.005 15.074 71.957 1.00 30.31 153 VAL 1 O 1
ATOM 1343 N N . LYS B 2 154 ? 176.245 13.726 71.591 1.00 31.25 154 LYS 1 N 1
ATOM 1344 C CA . LYS B 2 154 ? 175.305 14.596 72.274 1.00 33.51 154 LYS 1 CA 1
ATOM 1345 C C . LYS B 2 154 ? 175.651 14.775 73.762 1.00 33.45 154 LYS 1 C 1
ATOM 1346 O O . LYS B 2 154 ? 175.577 15.885 74.277 1.00 32.42 154 LYS 1 O 1
ATOM 1352 N N . ARG B 2 155 ? 176.041 13.688 74.419 1.00 33.43 155 ARG 1 N 1
ATOM 1353 C CA . ARG B 2 155 ? 176.503 13.742 75.813 1.00 35.23 155 ARG 1 CA 1
ATOM 1354 C C . ARG B 2 155 ? 177.725 14.674 75.989 1.00 33.87 155 ARG 1 C 1
ATOM 1355 O O . ARG B 2 155 ? 177.769 15.482 76.918 1.00 34.17 155 ARG 1 O 1
ATOM 1363 N N . ILE B 2 156 ? 178.714 14.538 75.107 1.00 31.61 156 ILE 1 N 1
ATOM 1364 C CA . ILE B 2 156 ? 179.933 15.350 75.177 1.00 30.74 156 ILE 1 CA 1
ATOM 1365 C C . ILE B 2 156 ? 179.624 16.844 74.937 1.00 29.90 156 ILE 1 C 1
ATOM 1366 O O . ILE B 2 156 ? 180.131 17.742 75.653 1.00 29.27 156 ILE 1 O 1
ATOM 1371 N N . TYR B 2 157 ? 178.792 17.126 73.938 1.00 28.57 157 TYR 1 N 1
ATOM 1372 C CA . TYR B 2 157 ? 178.349 18.502 73.713 1.00 28.53 157 TYR 1 CA 1
ATOM 1373 C C . TYR B 2 157 ? 177.584 19.054 74.921 1.00 30.72 157 TYR 1 C 1
ATOM 1374 O O . TYR B 2 157 ? 177.819 20.192 75.333 1.00 31.45 157 TYR 1 O 1
ATOM 1383 N N . SER B 2 158 ? 176.673 18.249 75.471 1.00 31.54 158 SER 1 N 1
ATOM 1384 C CA . SER B 2 158 ? 175.846 18.654 76.585 1.00 34.29 158 SER 1 CA 1
ATOM 1385 C C . SER B 2 158 ? 176.699 19.030 77.799 1.00 35.62 158 SER 1 C 1
ATOM 1386 O O . SER B 2 158 ? 176.460 20.032 78.429 1.00 36.42 158 SER 1 O 1
ATOM 1389 N N . LYS B 2 159 ? 177.725 18.237 78.071 1.00 36.20 159 LYS 1 N 1
ATOM 1390 C CA . LYS B 2 159 ? 178.654 18.517 79.168 1.00 37.34 159 LYS 1 CA 1
ATOM 1391 C C . LYS B 2 159 ? 179.583 19.718 78.936 1.00 36.09 159 LYS 1 C 1
ATOM 1392 O O . LYS B 2 159 ? 179.802 20.508 79.851 1.00 35.49 159 LYS 1 O 1
ATOM 1398 N N . PHE B 2 160 ? 180.118 19.875 77.727 1.00 34.38 160 PHE 1 N 1
ATOM 1399 C CA . PHE B 2 160 ? 181.250 20.806 77.523 1.00 34.56 160 PHE 1 CA 1
ATOM 1400 C C . PHE B 2 160 ? 181.051 22.050 76.654 1.00 34.70 160 PHE 1 C 1
ATOM 1401 O O . PHE B 2 160 ? 181.914 22.932 76.698 1.00 33.29 160 PHE 1 O 1
ATOM 1409 N N . GLU B 2 161 ? 179.933 22.158 75.910 1.00 35.65 161 GLU 1 N 1
ATOM 1410 C CA . GLU B 2 161 ? 179.700 23.303 74.997 1.00 36.80 161 GLU 1 CA 1
ATOM 1411 C C . GLU B 2 161 ? 179.789 24.667 75.643 1.00 38.09 161 GLU 1 C 1
ATOM 1412 O O . GLU B 2 161 ? 180.126 25.642 74.963 1.00 37.90 161 GLU 1 O 1
ATOM 1418 N N . SER B 2 162 ? 179.436 24.737 76.925 1.00 39.28 162 SER 1 N 1
ATOM 1419 C CA . SER B 2 162 ? 179.513 25.973 77.694 1.00 41.87 162 SER 1 CA 1
ATOM 1420 C C . SER B 2 162 ? 180.893 26.285 78.271 1.00 41.38 162 SER 1 C 1
ATOM 1421 O O . SER B 2 162 ? 181.082 27.380 78.800 1.00 42.48 162 SER 1 O 1
ATOM 1424 N N . ASN B 2 163 ? 181.837 25.344 78.216 1.00 39.47 163 ASN 1 N 1
ATOM 1425 C CA . ASN B 2 163 ? 183.186 25.606 78.749 1.00 39.18 163 ASN 1 CA 1
ATOM 1426 C C . ASN B 2 163 ? 183.775 26.779 77.973 1.00 38.03 163 ASN 1 C 1
ATOM 1427 O O . ASN B 2 163 ? 183.804 26.737 76.729 1.00 36.21 163 ASN 1 O 1
ATOM 1432 N N . PRO B 2 164 ? 184.220 27.831 78.682 1.00 38.32 164 PRO 1 N 1
ATOM 1433 C CA . PRO B 2 164 ? 184.878 28.973 78.031 1.00 37.87 164 PRO 1 CA 1
ATOM 1434 C C . PRO B 2 164 ? 186.020 28.558 77.087 1.00 35.70 164 PRO 1 C 1
ATOM 1435 O O . PRO B 2 164 ? 186.896 27.782 77.468 1.00 35.83 164 PRO 1 O 1
ATOM 1439 N N . GLY B 2 165 ? 185.969 29.029 75.848 1.00 34.10 165 GLY 1 N 1
ATOM 1440 C CA . GLY B 2 165 ? 187.022 28.771 74.874 1.00 32.01 165 GLY 1 CA 1
ATOM 1441 C C . GLY B 2 165 ? 187.122 27.360 74.317 1.00 29.76 165 GLY 1 C 1
ATOM 1442 O O . GLY B 2 165 ? 188.080 27.063 73.616 1.00 29.35 165 GLY 1 O 1
ATOM 1443 N N . VAL B 2 166 ? 186.140 26.506 74.594 1.00 28.84 166 VAL 1 N 1
ATOM 1444 C CA . VAL B 2 166 ? 186.180 25.111 74.162 1.00 27.78 166 VAL 1 CA 1
ATOM 1445 C C . VAL B 2 166 ? 186.064 25.027 72.641 1.00 26.58 166 VAL 1 C 1
ATOM 1446 O O . VAL B 2 166 ? 185.552 25.946 72.003 1.00 27.14 166 VAL 1 O 1
ATOM 1450 N N . ALA B 2 167 ? 186.579 23.952 72.077 1.00 25.19 167 ALA 1 N 1
ATOM 1451 C CA . ALA B 2 167 ? 186.264 23.537 70.719 1.00 24.69 167 ALA 1 CA 1
ATOM 1452 C C . ALA B 2 167 ? 186.302 22.015 70.673 1.00 24.24 167 ALA 1 C 1
ATOM 1453 O O . ALA B 2 167 ? 186.870 21.374 71.550 1.00 24.01 167 ALA 1 O 1
ATOM 1455 N N . PHE B 2 168 ? 185.672 21.455 69.649 1.00 23.74 168 PHE 1 N 1
ATOM 1456 C CA . PHE B 2 168 ? 185.574 20.019 69.480 1.00 23.85 168 PHE 1 CA 1
ATOM 1457 C C . PHE B 2 168 ? 186.003 19.627 68.086 1.00 24.15 168 PHE 1 C 1
ATOM 1458 O O . PHE B 2 168 ? 185.740 20.373 67.108 1.00 23.54 168 PHE 1 O 1
ATOM 1466 N N . ILE B 2 169 ? 186.593 18.431 67.998 1.00 24.48 169 ILE 1 N 1
ATOM 1467 C CA . ILE B 2 169 ? 186.788 17.731 66.732 1.00 25.26 169 ILE 1 CA 1
ATOM 1468 C C . ILE B 2 169 ? 186.253 16.352 66.986 1.00 24.79 169 ILE 1 C 1
ATOM 1469 O O . ILE B 2 169 ? 186.397 15.845 68.089 1.00 25.28 169 ILE 1 O 1
ATOM 1474 N N . GLN B 2 170 ? 185.575 15.792 65.996 1.00 24.00 170 GLN 1 N 1
ATOM 1475 C CA . GLN B 2 170 ? 185.027 14.456 66.081 1.00 24.41 170 GLN 1 CA 1
ATOM 1476 C C . GLN B 2 170 ? 185.562 13.638 64.950 1.00 24.12 170 GLN 1 C 1
ATOM 1477 O O . GLN B 2 170 ? 185.586 14.115 63.803 1.00 24.27 170 GLN 1 O 1
ATOM 1483 N N . SER B 2 171 ? 185.923 12.396 65.245 1.00 23.55 171 SER 1 N 1
ATOM 1484 C CA . SER B 2 171 ? 186.374 11.469 64.213 1.00 23.36 171 SER 1 CA 1
ATOM 1485 C C . SER B 2 171 ? 185.715 10.102 64.372 1.00 23.41 171 SER 1 C 1
ATOM 1486 O O . SER B 2 171 ? 185.390 9.671 65.460 1.00 23.65 171 SER 1 O 1
ATOM 1489 N N . TYR B 2 172 ? 185.450 9.459 63.247 1.00 23.27 172 TYR 1 N 1
ATOM 1490 C CA . TYR B 2 172 ? 184.564 8.293 63.184 1.00 23.95 172 TYR 1 CA 1
ATOM 1491 C C . TYR B 2 172 ? 184.659 7.723 61.755 1.00 24.04 172 TYR 1 C 1
ATOM 1492 O O . TYR B 2 172 ? 185.283 8.335 60.874 1.00 22.73 172 TYR 1 O 1
ATOM 1501 N N . TYR B 2 173 ? 184.048 6.564 61.552 1.00 24.98 173 TYR 1 N 1
ATOM 1502 C CA . TYR B 2 173 ? 184.126 5.839 60.313 1.00 25.58 173 TYR 1 CA 1
ATOM 1503 C C . TYR B 2 173 ? 182.754 5.769 59.677 1.00 26.39 173 TYR 1 C 1
ATOM 1504 O O . TYR B 2 173 ? 181.760 5.619 60.350 1.00 26.15 173 TYR 1 O 1
ATOM 1513 N N . LEU B 2 174 ? 182.715 5.910 58.361 1.00 27.16 174 LEU 1 N 1
ATOM 1514 C CA . LEU B 2 174 ? 181.473 5.845 57.618 1.00 28.55 174 LEU 1 CA 1
ATOM 1515 C C . LEU B 2 174 ? 181.792 5.149 56.325 1.00 29.36 174 LEU 1 C 1
ATOM 1516 O O . LEU B 2 174 ? 182.638 5.638 55.569 1.00 27.89 174 LEU 1 O 1
ATOM 1521 N N . LYS B 2 175 ? 181.153 3.997 56.134 1.00 30.65 175 LYS 1 N 1
ATOM 1522 C CA . LYS B 2 175 ? 181.344 3.123 54.980 1.00 33.36 175 LYS 1 CA 1
ATOM 1523 C C . LYS B 2 175 ? 182.819 2.739 54.832 1.00 33.31 175 LYS 1 C 1
ATOM 1524 O O . LYS B 2 175 ? 183.346 2.069 55.714 1.00 32.93 175 LYS 1 O 1
ATOM 1530 N N . GLU B 2 176 ? 183.509 3.199 53.787 1.00 33.57 176 GLU 1 N 1
ATOM 1531 C CA . GLU B 2 176 ? 184.940 2.901 53.632 1.00 33.15 176 GLU 1 CA 1
ATOM 1532 C C . GLU B 2 176 ? 185.810 4.117 53.943 1.00 30.12 176 GLU 1 C 1
ATOM 1533 O O . GLU B 2 176 ? 186.967 4.167 53.511 1.00 28.74 176 GLU 1 O 1
ATOM 1539 N N . SER B 2 177 ? 185.269 5.107 54.661 1.00 27.81 177 SER 1 N 1
ATOM 1540 C CA . SER B 2 177 ? 186.008 6.311 54.974 1.00 26.96 177 SER 1 CA 1
ATOM 1541 C C . SER B 2 177 ? 186.257 6.521 56.453 1.00 25.67 177 SER 1 C 1
ATOM 1542 O O . SER B 2 177 ? 185.483 6.061 57.317 1.00 25.86 177 SER 1 O 1
ATOM 1545 N N . PHE B 2 178 ? 187.334 7.241 56.712 1.00 24.07 178 PHE 1 N 1
ATOM 1546 C CA . PHE B 2 178 ? 187.616 7.833 58.017 1.00 23.35 178 PHE 1 CA 1
ATOM 1547 C C . PHE B 2 178 ? 187.294 9.326 57.874 1.00 22.78 178 PHE 1 C 1
ATOM 1548 O O . PHE B 2 178 ? 187.784 10.005 56.977 1.00 22.34 178 PHE 1 O 1
ATOM 1556 N N . ARG B 2 179 ? 186.445 9.831 58.751 1.00 22.99 179 ARG 1 N 1
ATOM 1557 C CA . ARG B 2 179 ? 186.006 11.227 58.730 1.00 23.17 179 ARG 1 CA 1
ATOM 1558 C C . ARG B 2 179 ? 186.560 11.989 59.907 1.00 22.86 179 ARG 1 C 1
ATOM 1559 O O . ARG B 2 179 ? 186.462 11.531 61.043 1.00 23.47 179 ARG 1 O 1
ATOM 1567 N N . ILE B 2 180 ? 187.111 13.163 59.650 1.00 22.41 180 ILE 1 N 1
ATOM 1568 C CA . ILE B 2 180 ? 187.473 14.064 60.713 1.00 22.55 180 ILE 1 CA 1
ATOM 1569 C C . ILE B 2 180 ? 186.651 15.319 60.451 1.00 22.23 180 ILE 1 C 1
ATOM 1570 O O . ILE B 2 180 ? 186.829 15.988 59.433 1.00 21.56 180 ILE 1 O 1
ATOM 1575 N N . ASP B 2 181 ? 185.763 15.656 61.380 1.00 22.12 181 ASP 1 N 1
ATOM 1576 C CA . ASP B 2 181 ? 184.955 16.845 61.207 1.00 22.09 181 ASP 1 CA 1
ATOM 1577 C C . ASP B 2 181 ? 185.813 18.098 61.286 1.00 21.83 181 ASP 1 C 1
ATOM 1578 O O . ASP B 2 181 ? 186.917 18.101 61.845 1.00 22.38 181 ASP 1 O 1
ATOM 1583 N N . GLY B 2 182 ? 185.315 19.170 60.701 1.00 21.92 182 GLY 1 N 1
ATOM 1584 C CA . GLY B 2 182 ? 185.860 20.488 60.952 1.00 21.89 182 GLY 1 CA 1
ATOM 1585 C C . GLY B 2 182 ? 185.800 20.816 62.432 1.00 22.15 182 GLY 1 C 1
ATOM 1586 O O . GLY B 2 182 ? 185.055 20.206 63.193 1.00 22.39 182 GLY 1 O 1
ATOM 1587 N N . VAL B 2 183 ? 186.540 21.830 62.824 1.00 22.74 183 VAL 1 N 1
ATOM 1588 C CA . VAL B 2 183 ? 186.576 22.217 64.209 1.00 23.27 183 VAL 1 CA 1
ATOM 1589 C C . VAL B 2 183 ? 185.251 22.876 64.531 1.00 23.29 183 VAL 1 C 1
ATOM 1590 O O . VAL B 2 183 ? 184.854 23.824 63.860 1.00 24.60 183 VAL 1 O 1
ATOM 1594 N N . TYR B 2 184 ? 184.562 22.341 65.528 1.00 22.93 184 TYR 1 N 1
ATOM 1595 C CA . TYR B 2 184 ? 183.390 22.950 66.128 1.00 23.01 184 TYR 1 CA 1
ATOM 1596 C C . TYR B 2 184 ? 183.739 23.846 67.319 1.00 23.64 184 TYR 1 C 1
ATOM 1597 O O . TYR B 2 184 ? 184.053 23.359 68.406 1.00 23.81 184 TYR 1 O 1
ATOM 1606 N N . SER B 2 185 ? 183.643 25.154 67.108 1.00 24.16 185 SER 1 N 1
ATOM 1607 C CA . SER B 2 185 ? 183.937 26.163 68.115 1.00 25.25 185 SER 1 CA 1
ATOM 1608 C C . SER B 2 185 ? 182.697 27.015 68.296 1.00 26.20 185 SER 1 C 1
ATOM 1609 O O . SER B 2 185 ? 182.346 27.785 67.390 1.00 26.45 185 SER 1 O 1
ATOM 1612 N N . PRO B 2 186 ? 182.019 26.887 69.459 1.00 26.96 186 PRO 1 N 1
ATOM 1613 C CA . PRO B 2 186 ? 180.893 27.778 69.673 1.00 27.98 186 PRO 1 CA 1
ATOM 1614 C C . PRO B 2 186 ? 181.268 29.253 69.629 1.00 28.98 186 PRO 1 C 1
ATOM 1615 O O . PRO B 2 186 ? 180.518 30.045 69.054 1.00 29.87 186 PRO 1 O 1
ATOM 1619 N N . ASP B 2 187 ? 182.403 29.629 70.205 1.00 29.36 187 ASP 1 N 1
ATOM 1620 C CA . ASP B 2 187 ? 182.887 31.005 70.147 1.00 30.79 187 ASP 1 CA 1
ATOM 1621 C C . ASP B 2 187 ? 182.986 31.512 68.697 1.00 30.08 187 ASP 1 C 1
ATOM 1622 O O . ASP B 2 187 ? 182.594 32.632 68.430 1.00 31.30 187 ASP 1 O 1
ATOM 1627 N N . LEU B 2 188 ? 183.503 30.690 67.791 1.00 28.82 188 LEU 1 N 1
ATOM 1628 C CA . LEU B 2 188 ? 183.692 31.079 66.369 1.00 28.38 188 LEU 1 CA 1
ATOM 1629 C C . LEU B 2 188 ? 182.498 30.842 65.424 1.00 28.36 188 LEU 1 C 1
ATOM 1630 O O . LEU B 2 188 ? 182.547 31.249 64.254 1.00 27.70 188 LEU 1 O 1
ATOM 1635 N N . GLY B 2 189 ? 181.475 30.160 65.927 1.00 28.41 189 GLY 1 N 1
ATOM 1636 C CA . GLY B 2 189 ? 180.219 29.918 65.217 1.00 28.88 189 GLY 1 CA 1
ATOM 1637 C C . GLY B 2 189 ? 180.282 28.896 64.085 1.00 27.96 189 GLY 1 C 1
ATOM 1638 O O . GLY B 2 189 ? 179.481 28.974 63.154 1.00 27.21 189 GLY 1 O 1
ATOM 1639 N N . THR B 2 190 ? 181.226 27.949 64.162 1.00 27.18 190 THR 1 N 1
ATOM 1640 C CA . THR B 2 190 ? 181.450 26.963 63.101 1.00 26.51 190 THR 1 CA 1
ATOM 1641 C C . THR B 2 190 ? 180.530 25.734 63.267 1.00 26.18 190 THR 1 C 1
ATOM 1642 O O . THR B 2 190 ? 180.056 25.470 64.379 1.00 25.97 190 THR 1 O 1
ATOM 1646 N N . PRO B 2 191 ? 180.277 24.988 62.164 1.00 25.40 191 PRO 1 N 1
ATOM 1647 C CA . PRO B 2 191 ? 179.342 23.863 62.217 1.00 25.49 191 PRO 1 CA 1
ATOM 1648 C C . PRO B 2 191 ? 179.800 22.710 63.074 1.00 25.30 191 PRO 1 C 1
ATOM 1649 O O . PRO B 2 191 ? 180.959 22.361 63.070 1.00 24.28 191 PRO 1 O 1
ATOM 1653 N N . CYS B 2 192 ? 178.825 22.101 63.735 1.00 25.22 192 CYS 1 N 1
ATOM 1654 C CA . CYS B 2 192 ? 179.035 21.020 64.649 1.00 25.32 192 CYS 1 CA 1
ATOM 1655 C C . CYS B 2 192 ? 179.070 19.669 63.936 1.00 23.88 192 CYS 1 C 1
ATOM 1656 O O . CYS B 2 192 ? 178.950 19.596 62.725 1.00 23.90 192 CYS 1 O 1
ATOM 1659 N N . HIS B 2 193 ? 179.298 18.612 64.696 1.00 23.24 193 HIS 1 N 1
ATOM 1660 C CA . HIS B 2 193 ? 179.271 17.254 64.164 1.00 23.26 193 HIS 1 CA 1
ATOM 1661 C C . HIS B 2 193 ? 178.016 16.895 63.360 1.00 23.61 193 HIS 1 C 1
ATOM 1662 O O . HIS B 2 193 ? 178.096 16.244 62.319 1.00 22.81 193 HIS 1 O 1
ATOM 1669 N N . PHE B 2 194 ? 176.859 17.295 63.865 1.00 24.49 194 PHE 1 N 1
ATOM 1670 C CA . PHE B 2 194 ? 175.583 16.926 63.229 1.00 25.04 194 PHE 1 CA 1
ATOM 1671 C C . PHE B 2 194 ? 175.445 17.629 61.869 1.00 24.73 194 PHE 1 C 1
ATOM 1672 O O . PHE B 2 194 ? 174.950 17.042 60.905 1.00 24.02 194 PHE 1 O 1
ATOM 1680 N N . CYS B 2 195 ? 175.985 18.846 61.766 1.00 24.80 195 CYS 1 N 1
ATOM 1681 C CA . CYS B 2 195 ? 176.104 19.510 60.483 1.00 25.31 195 CYS 1 CA 1
ATOM 1682 C C . CYS B 2 195 ? 176.914 18.686 59.473 1.00 24.61 195 CYS 1 C 1
ATOM 1683 O O . CYS B 2 195 ? 176.558 18.639 58.284 1.00 25.14 195 CYS 1 O 1
ATOM 1686 N N . HIS B 2 196 ? 177.979 18.040 59.949 1.00 24.12 196 HIS 1 N 1
ATOM 1687 C CA . HIS B 2 196 ? 178.861 17.224 59.121 1.00 24.01 196 HIS 1 CA 1
ATOM 1688 C C . HIS B 2 196 ? 178.218 15.914 58.701 1.00 25.20 196 HIS 1 C 1
ATOM 1689 O O . HIS B 2 196 ? 178.168 15.580 57.471 1.00 24.69 196 HIS 1 O 1
ATOM 1696 N N A ILE B 2 197 ? 177.713 15.175 59.680 0.50 25.63 197 ILE 1 N 1
ATOM 1697 N N B ILE B 2 197 ? 177.726 15.151 59.674 0.50 25.47 197 ILE 1 N 1
ATOM 1698 C CA A ILE B 2 197 ? 177.223 13.824 59.424 0.50 26.79 197 ILE 1 CA 1
ATOM 1699 C CA B ILE B 2 197 ? 177.238 13.795 59.384 0.50 26.50 197 ILE 1 CA 1
ATOM 1700 C C A ILE B 2 197 ? 176.000 13.850 58.483 0.50 27.58 197 ILE 1 C 1
ATOM 1701 C C B ILE B 2 197 ? 175.999 13.847 58.464 0.50 27.40 197 ILE 1 C 1
ATOM 1702 O O A ILE B 2 197 ? 175.860 12.986 57.632 0.50 27.54 197 ILE 1 O 1
ATOM 1703 O O B ILE B 2 197 ? 175.843 12.995 57.602 0.50 27.37 197 ILE 1 O 1
ATOM 1712 N N . GLU B 2 198 ? 175.174 14.888 58.589 1.00 28.12 198 GLU 1 N 1
ATOM 1713 C CA . GLU B 2 198 ? 174.052 15.093 57.659 1.00 29.54 198 GLU 1 CA 1
ATOM 1714 C C . GLU B 2 198 ? 174.511 15.424 56.234 1.00 29.27 198 GLU 1 C 1
ATOM 1715 O O . GLU B 2 198 ? 173.903 14.975 55.263 1.00 29.50 198 GLU 1 O 1
ATOM 1721 N N . ARG B 2 199 ? 175.563 16.213 56.104 1.00 28.55 199 ARG 1 N 1
ATOM 1722 C CA . ARG B 2 199 ? 176.176 16.451 54.790 1.00 29.43 199 ARG 1 CA 1
ATOM 1723 C C . ARG B 2 199 ? 176.648 15.125 54.154 1.00 29.64 199 ARG 1 C 1
ATOM 1724 O O . ARG B 2 199 ? 176.350 14.879 52.971 1.00 30.72 199 ARG 1 O 1
ATOM 1732 N N . TRP B 2 200 ? 177.322 14.266 54.914 1.00 28.27 200 TRP 1 N 1
ATOM 1733 C CA . TRP B 2 200 ? 177.829 12.998 54.359 1.00 29.50 200 TRP 1 CA 1
ATOM 1734 C C . TRP B 2 200 ? 176.704 11.991 54.092 1.00 30.55 200 TRP 1 C 1
ATOM 1735 O O . TRP B 2 200 ? 176.720 11.302 53.058 1.00 29.40 200 TRP 1 O 1
ATOM 1746 N N . LEU B 2 201 ? 175.721 11.907 54.994 1.00 30.99 201 LEU 1 N 1
ATOM 1747 C CA . LEU B 2 201 ? 174.585 11.001 54.770 1.00 33.43 201 LEU 1 CA 1
ATOM 1748 C C . LEU B 2 201 ? 173.759 11.364 53.516 1.00 34.96 201 LEU 1 C 1
ATOM 1749 O O . LEU B 2 201 ? 173.342 10.459 52.780 1.00 37.61 201 LEU 1 O 1
ATOM 1754 N N A SER B 2 202 ? 173.568 12.663 53.287 0.50 35.43 202 SER 1 N 1
ATOM 1755 N N B SER B 2 202 ? 173.555 12.652 53.262 0.50 34.99 202 SER 1 N 1
ATOM 1756 C CA A SER B 2 202 ? 172.944 13.192 52.077 0.50 36.54 202 SER 1 CA 1
ATOM 1757 C CA B SER B 2 202 ? 172.890 13.100 52.043 0.50 35.86 202 SER 1 CA 1
ATOM 1758 C C A SER B 2 202 ? 173.715 12.826 50.812 0.50 36.90 202 SER 1 C 1
ATOM 1759 C C B SER B 2 202 ? 173.711 12.829 50.778 0.50 36.48 202 SER 1 C 1
ATOM 1760 O O A SER B 2 202 ? 173.130 12.308 49.865 0.50 37.29 202 SER 1 O 1
ATOM 1761 O O B SER B 2 202 ? 173.150 12.384 49.782 0.50 36.81 202 SER 1 O 1
ATOM 1766 N N . ARG B 2 203 ? 175.018 13.100 50.804 1.00 36.73 203 ARG 1 N 1
ATOM 1767 C CA . ARG B 2 203 ? 175.892 12.748 49.662 1.00 38.07 203 ARG 1 CA 1
ATOM 1768 C C . ARG B 2 203 ? 175.871 11.246 49.354 1.00 39.84 203 ARG 1 C 1
ATOM 1769 O O . ARG B 2 203 ? 175.953 10.869 48.181 1.00 40.27 203 ARG 1 O 1
ATOM 1777 N N . GLU B 2 204 ? 175.755 10.394 50.376 1.00 41.52 204 GLU 1 N 1
ATOM 1778 C CA . GLU B 2 204 ? 175.717 8.923 50.149 1.00 45.01 204 GLU 1 CA 1
ATOM 1779 C C . GLU B 2 204 ? 174.394 8.376 49.599 1.00 45.78 204 GLU 1 C 1
ATOM 1780 O O . GLU B 2 204 ? 174.341 7.225 49.134 1.00 47.12 204 GLU 1 O 1
ATOM 1786 N N . GLU B 2 205 ? 173.323 9.161 49.666 1.00 45.32 205 GLU 1 N 1
ATOM 1787 C CA . GLU B 2 205 ? 172.032 8.721 49.135 1.00 46.96 205 GLU 1 CA 1
ATOM 1788 C C . GLU B 2 205 ? 172.109 8.772 47.608 1.00 48.04 205 GLU 1 C 1
ATOM 1789 O O . GLU B 2 205 ? 172.698 9.699 47.055 1.00 48.17 205 GLU 1 O 1
ATOM 1791 N N . LYS B 2 206 ? 171.534 7.777 46.934 1.00 49.83 206 LYS 1 N 1
ATOM 1792 C CA . LYS B 2 206 ? 171.585 7.679 45.466 1.00 50.44 206 LYS 1 CA 1
ATOM 1793 C C . LYS B 2 206 ? 170.400 8.426 44.827 1.00 51.24 206 LYS 1 C 1
ATOM 1794 O O . LYS B 2 206 ? 169.634 7.862 44.048 1.00 53.50 206 LYS 1 O 1
ATOM 1796 N N . SER B 2 207 ? 170.285 9.712 45.156 1.00 50.07 207 SER 1 N 1
ATOM 1797 C CA . SER B 2 207 ? 169.183 10.576 44.732 1.00 49.59 207 SER 1 CA 1
ATOM 1798 C C . SER B 2 207 ? 169.570 11.525 43.596 1.00 49.59 207 SER 1 C 1
ATOM 1799 O O . SER B 2 207 ? 168.690 12.198 43.058 1.00 49.45 207 SER 1 O 1
ATOM 1802 N N . PHE B 2 208 ? 170.874 11.613 43.278 1.00 48.72 208 PHE 1 N 1
ATOM 1803 C CA . PHE B 2 208 ? 171.413 12.547 42.273 1.00 48.82 208 PHE 1 CA 1
ATOM 1804 C C . PHE B 2 208 ? 171.058 14.022 42.549 1.00 47.59 208 PHE 1 C 1
ATOM 1805 O O . PHE B 2 208 ? 170.952 14.827 41.619 1.00 48.01 208 PHE 1 O 1
ATOM 1813 N N . ARG B 2 209 ? 170.880 14.346 43.835 1.00 45.12 209 ARG 1 N 1
ATOM 1814 C CA . ARG B 2 209 ? 170.349 15.625 44.285 1.00 44.06 209 ARG 1 CA 1
ATOM 1815 C C . ARG B 2 209 ? 171.220 16.085 45.442 1.00 41.95 209 ARG 1 C 1
ATOM 1816 O O . ARG B 2 209 ? 171.605 15.274 46.287 1.00 41.69 209 ARG 1 O 1
ATOM 1818 N N . ARG B 2 210 ? 171.538 17.371 45.477 1.00 40.12 210 ARG 1 N 1
ATOM 1819 C CA . ARG B 2 210 ? 172.180 17.953 46.651 1.00 39.32 210 ARG 1 CA 1
ATOM 1820 C C . ARG B 2 210 ? 171.192 18.058 47.823 1.00 39.49 210 ARG 1 C 1
ATOM 1821 O O . ARG B 2 210 ? 171.530 17.704 48.946 1.00 38.43 210 ARG 1 O 1
ATOM 1829 N N . ASN B 2 211 ? 170.008 18.592 47.555 1.00 41.77 211 ASN 1 N 1
ATOM 1830 C CA . ASN B 2 211 ? 168.950 18.701 48.565 1.00 45.34 211 ASN 1 CA 1
ATOM 1831 C C . ASN B 2 211 ? 168.498 17.347 49.157 1.00 47.01 211 ASN 1 C 1
ATOM 1832 O O . ASN B 2 211 ? 168.016 16.480 48.441 1.00 47.45 211 ASN 1 O 1
ATOM 1837 N N . GLU B 2 212 ? 168.629 17.231 50.480 1.00 49.94 212 GLU 1 N 1
ATOM 1838 C CA . GLU B 2 212 ? 168.273 16.028 51.258 1.00 51.11 212 GLU 1 CA 1
ATOM 1839 C C . GLU B 2 212 ? 166.770 15.927 51.660 1.00 50.47 212 GLU 1 C 1
ATOM 1840 O O . GLU B 2 212 ? 166.314 14.849 52.062 1.00 51.96 212 GLU 1 O 1
ATOM 1846 N N . MET B 2 213 ? 166.014 17.026 51.577 1.00 47.01 213 MET 1 N 1
ATOM 1847 C CA . MET B 2 213 ? 164.648 17.058 52.130 1.00 44.27 213 MET 1 CA 1
ATOM 1848 C C . MET B 2 213 ? 163.570 16.556 51.162 1.00 41.70 213 MET 1 C 1
ATOM 1849 O O . MET B 2 213 ? 163.536 16.912 50.002 1.00 43.22 213 MET 1 O 1
ATOM 1854 N N . SER B 2 214 ? 162.686 15.723 51.698 1.00 37.76 214 SER 1 N 1
ATOM 1855 C CA . SER B 2 214 ? 161.517 15.181 51.032 1.00 35.82 214 SER 1 CA 1
ATOM 1856 C C . SER B 2 214 ? 160.608 14.669 52.170 1.00 33.69 214 SER 1 C 1
ATOM 1857 O O . SER B 2 214 ? 161.065 14.585 53.322 1.00 31.48 214 SER 1 O 1
ATOM 1860 N N . TRP B 2 215 ? 159.382 14.275 51.847 1.00 32.65 215 TRP 1 N 1
ATOM 1861 C CA . TRP B 2 215 ? 158.498 13.746 52.897 1.00 32.49 215 TRP 1 CA 1
ATOM 1862 C C . TRP B 2 215 ? 159.065 12.505 53.602 1.00 32.10 215 TRP 1 C 1
ATOM 1863 O O . TRP B 2 215 ? 158.866 12.357 54.793 1.00 31.34 215 TRP 1 O 1
ATOM 1874 N N . ALA B 2 216 ? 159.801 11.660 52.887 1.00 32.17 216 ALA 1 N 1
ATOM 1875 C CA . ALA B 2 216 ? 160.424 10.498 53.538 1.00 32.84 216 ALA 1 CA 1
ATOM 1876 C C . ALA B 2 216 ? 161.383 10.951 54.640 1.00 32.61 216 ALA 1 C 1
ATOM 1877 O O . ALA B 2 216 ? 161.395 10.395 55.732 1.00 32.78 216 ALA 1 O 1
ATOM 1879 N N . ASN B 2 217 ? 162.133 12.011 54.376 1.00 32.13 217 ASN 1 N 1
ATOM 1880 C CA . ASN B 2 217 ? 163.049 12.529 55.380 1.00 32.06 217 ASN 1 CA 1
ATOM 1881 C C . ASN B 2 217 ? 162.350 13.259 56.517 1.00 30.73 217 ASN 1 C 1
ATOM 1882 O O . ASN B 2 217 ? 162.750 13.126 57.672 1.00 29.49 217 ASN 1 O 1
ATOM 1887 N N . LEU B 2 218 ? 161.303 14.006 56.196 1.00 30.43 218 LEU 1 N 1
ATOM 1888 C CA . LEU B 2 218 ? 160.513 14.702 57.211 1.00 30.63 218 LEU 1 CA 1
ATOM 1889 C C . LEU B 2 218 ? 159.862 13.732 58.208 1.00 31.05 218 LEU 1 C 1
ATOM 1890 O O . LEU B 2 218 ? 159.926 13.954 59.416 1.00 30.60 218 LEU 1 O 1
ATOM 1895 N N . LEU B 2 219 ? 159.318 12.632 57.706 1.00 31.73 219 LEU 1 N 1
ATOM 1896 C CA . LEU B 2 219 ? 158.730 11.625 58.589 1.00 33.24 219 LEU 1 CA 1
ATOM 1897 C C . LEU B 2 219 ? 159.778 10.993 59.527 1.00 33.58 219 LEU 1 C 1
ATOM 1898 O O . LEU B 2 219 ? 159.470 10.744 60.670 1.00 34.03 219 LEU 1 O 1
ATOM 1903 N N . GLN B 2 220 ? 160.990 10.779 59.052 1.00 34.81 220 GLN 1 N 1
ATOM 1904 C CA . GLN B 2 220 ? 162.063 10.235 59.885 1.00 36.65 220 GLN 1 CA 1
ATOM 1905 C C . GLN B 2 220 ? 162.464 11.225 60.991 1.00 37.14 220 GLN 1 C 1
ATOM 1906 O O . GLN B 2 220 ? 162.818 10.816 62.095 1.00 36.39 220 GLN 1 O 1
ATOM 1912 N N . LEU B 2 221 ? 162.424 12.523 60.671 1.00 37.46 221 LEU 1 N 1
ATOM 1913 C CA . LEU B 2 221 ? 162.735 13.578 61.641 1.00 38.61 221 LEU 1 CA 1
ATOM 1914 C C . LEU B 2 221 ? 161.747 13.692 62.793 1.00 38.88 221 LEU 1 C 1
ATOM 1915 O O . LEU B 2 221 ? 162.048 14.384 63.754 1.00 38.10 221 LEU 1 O 1
ATOM 1920 N N . LEU B 2 222 ? 160.586 13.043 62.694 1.00 39.78 222 LEU 1 N 1
ATOM 1921 C CA . LEU B 2 222 ? 159.659 12.899 63.830 1.00 41.58 222 LEU 1 CA 1
ATOM 1922 C C . LEU B 2 222 ? 160.144 12.021 64.971 1.00 42.67 222 LEU 1 C 1
ATOM 1923 O O . LEU B 2 222 ? 159.749 12.235 66.111 1.00 44.64 222 LEU 1 O 1
ATOM 1928 N N . LYS B 2 223 ? 160.945 11.010 64.663 1.00 42.70 223 LYS 1 N 1
ATOM 1929 C CA . LYS B 2 223 ? 161.441 10.077 65.666 1.00 43.43 223 LYS 1 CA 1
ATOM 1930 C C . LYS B 2 223 ? 162.555 10.771 66.435 1.00 42.82 223 LYS 1 C 1
ATOM 1931 O O . LYS B 2 223 ? 163.138 11.753 65.954 1.00 40.42 223 LYS 1 O 1
ATOM 1934 N N . LYS B 2 224 ? 162.839 10.264 67.631 1.00 43.29 224 LYS 1 N 1
ATOM 1935 C CA . LYS B 2 224 ? 163.990 10.721 68.394 1.00 43.71 224 LYS 1 CA 1
ATOM 1936 C C . LYS B 2 224 ? 165.211 10.654 67.469 1.00 42.66 224 LYS 1 C 1
ATOM 1937 O O . LYS B 2 224 ? 165.450 9.620 66.848 1.00 41.31 224 LYS 1 O 1
ATOM 1941 N N . TYR B 2 225 ? 165.931 11.768 67.367 1.00 43.03 225 TYR 1 N 1
ATOM 1942 C CA . TYR B 2 225 ? 167.118 11.858 66.528 1.00 44.72 225 TYR 1 CA 1
ATOM 1943 C C . TYR B 2 225 ? 168.180 10.989 67.132 1.00 45.27 225 TYR 1 C 1
ATOM 1944 O O . TYR B 2 225 ? 168.739 11.324 68.184 1.00 45.50 225 TYR 1 O 1
ATOM 1953 N N . GLN B 2 226 ? 168.430 9.846 66.506 1.00 46.13 226 GLN 1 N 1
ATOM 1954 C CA . GLN B 2 226 ? 169.532 9.003 66.938 1.00 47.54 226 GLN 1 CA 1
ATOM 1955 C C . GLN B 2 226 ? 169.958 8.076 65.823 1.00 48.00 226 GLN 1 C 1
ATOM 1956 O O . GLN B 2 226 ? 169.128 7.679 64.982 1.00 47.42 226 GLN 1 O 1
ATOM 1962 N N . MET B 2 227 ? 171.247 7.736 65.811 1.00 45.83 227 MET 1 N 1
ATOM 1963 C CA . MET B 2 227 ? 171.751 6.809 64.815 1.00 46.01 227 MET 1 CA 1
ATOM 1964 C C . MET B 2 227 ? 173.122 6.230 65.089 1.00 43.10 227 MET 1 C 1
ATOM 1965 O O . MET B 2 227 ? 173.931 6.784 65.838 1.00 38.64 227 MET 1 O 1
ATOM 1970 N N . THR B 2 228 ? 173.342 5.106 64.423 1.00 42.22 228 THR 1 N 1
ATOM 1971 C CA . THR B 2 228 ? 174.630 4.474 64.285 1.00 41.90 228 THR 1 CA 1
ATOM 1972 C C . THR B 2 228 ? 175.001 4.602 62.807 1.00 40.13 228 THR 1 C 1
ATOM 1973 O O . THR B 2 228 ? 174.185 5.072 62.003 1.00 40.53 228 THR 1 O 1
ATOM 1977 N N . LEU B 2 229 ? 176.208 4.180 62.445 1.00 38.50 229 LEU 1 N 1
ATOM 1978 C CA . LEU B 2 229 ? 176.697 4.342 61.072 1.00 38.07 229 LEU 1 CA 1
ATOM 1979 C C . LEU B 2 229 ? 177.316 3.051 60.569 1.00 38.52 229 LEU 1 C 1
ATOM 1980 O O . LEU B 2 229 ? 178.158 2.488 61.261 1.00 39.70 229 LEU 1 O 1
ATOM 1985 N N . PRO B 2 230 ? 176.922 2.589 59.363 1.00 38.46 230 PRO 1 N 1
ATOM 1986 C CA . PRO B 2 230 ? 177.619 1.449 58.794 1.00 38.72 230 PRO 1 CA 1
ATOM 1987 C C . PRO B 2 230 ? 179.079 1.820 58.386 1.00 36.90 230 PRO 1 C 1
ATOM 1988 O O . PRO B 2 230 ? 179.360 2.967 57.986 1.00 33.83 230 PRO 1 O 1
ATOM 1992 N N . ALA B 2 231 ? 179.983 0.861 58.541 1.00 37.08 231 ALA 1 N 1
ATOM 1993 C CA . ALA B 2 231 ? 181.394 1.043 58.197 1.00 37.39 231 ALA 1 CA 1
ATOM 1994 C C . ALA B 2 231 ? 182.091 -0.280 58.052 1.00 38.26 231 ALA 1 C 1
ATOM 1995 O O . ALA B 2 231 ? 181.626 -1.276 58.582 1.00 38.23 231 ALA 1 O 1
ATOM 1997 N N A LEU B 2 232 ? 183.199 -0.300 57.313 0.50 38.44 232 LEU 1 N 1
ATOM 1998 N N B LEU B 2 232 ? 183.242 -0.239 57.378 0.50 37.99 232 LEU 1 N 1
ATOM 1999 C CA A LEU B 2 232 ? 183.972 -1.527 57.144 0.50 39.82 232 LEU 1 CA 1
ATOM 2000 C CA B LEU B 2 232 ? 184.112 -1.390 57.177 0.50 39.09 232 LEU 1 CA 1
ATOM 2001 C C A LEU B 2 232 ? 184.701 -1.822 58.446 0.50 39.21 232 LEU 1 C 1
ATOM 2002 C C B LEU B 2 232 ? 184.711 -1.805 58.503 0.50 38.87 232 LEU 1 C 1
ATOM 2003 O O A LEU B 2 232 ? 185.030 -0.909 59.204 0.50 37.31 232 LEU 1 O 1
ATOM 2004 O O B LEU B 2 232 ? 184.979 -0.947 59.343 0.50 37.18 232 LEU 1 O 1
ATOM 2013 N N . ALA B 2 233 ? 184.926 -3.109 58.683 1.00 40.35 233 ALA 1 N 1
ATOM 2014 C CA . ALA B 2 233 ? 185.650 -3.610 59.855 1.00 40.86 233 ALA 1 CA 1
ATOM 2015 C C . ALA B 2 233 ? 187.107 -3.127 59.809 1.00 40.09 233 ALA 1 C 1
ATOM 2016 O O . ALA B 2 233 ? 187.738 -3.133 58.764 1.00 41.30 233 ALA 1 O 1
ATOM 2018 N N . LEU B 2 234 ? 187.623 -2.698 60.947 1.00 38.94 234 LEU 1 N 1
ATOM 2019 C CA . LEU B 2 234 ? 188.932 -2.105 61.015 1.00 38.62 234 LEU 1 CA 1
ATOM 2020 C C . LEU B 2 234 ? 189.983 -3.136 61.356 1.00 38.95 234 LEU 1 C 1
ATOM 2021 O O . LEU B 2 234 ? 189.743 -4.006 62.184 1.00 40.54 234 LEU 1 O 1
ATOM 2026 N N . GLY B 2 235 ? 191.139 -3.029 60.700 1.00 37.12 235 GLY 1 N 1
ATOM 2027 C CA . GLY B 2 235 ? 192.315 -3.813 61.028 1.00 37.14 235 GLY 1 CA 1
ATOM 2028 C C . GLY B 2 235 ? 193.356 -2.885 61.605 1.00 35.68 235 GLY 1 C 1
ATOM 2029 O O . GLY B 2 235 ? 193.122 -1.653 61.675 1.00 33.59 235 GLY 1 O 1
ATOM 2030 N N . GLU B 2 236 ? 194.505 -3.458 61.996 1.00 35.91 236 GLU 1 N 1
ATOM 2031 C CA . GLU B 2 236 ? 195.622 -2.687 62.520 1.00 35.53 236 GLU 1 CA 1
ATOM 2032 C C . GLU B 2 236 ? 196.062 -1.581 61.552 1.00 32.83 236 GLU 1 C 1
ATOM 2033 O O . GLU B 2 236 ? 196.353 -0.468 61.988 1.00 31.49 236 GLU 1 O 1
ATOM 2039 N N . SER B 2 237 ? 196.110 -1.858 60.250 1.00 31.69 237 SER 1 N 1
ATOM 2040 C CA . SER B 2 237 ? 196.624 -0.838 59.329 1.00 30.29 237 SER 1 CA 1
ATOM 2041 C C . SER B 2 237 ? 195.683 0.373 59.228 1.00 28.73 237 SER 1 C 1
ATOM 2042 O O . SER B 2 237 ? 196.147 1.498 59.165 1.00 26.81 237 SER 1 O 1
ATOM 2045 N N . GLU B 2 238 ? 194.362 0.149 59.230 1.00 29.31 238 GLU 1 N 1
ATOM 2046 C CA . GLU B 2 238 ? 193.407 1.255 59.199 1.00 28.87 238 GLU 1 CA 1
ATOM 2047 C C . GLU B 2 238 ? 193.546 2.123 60.465 1.00 27.57 238 GLU 1 C 1
ATOM 2048 O O . GLU B 2 238 ? 193.524 3.347 60.399 1.00 25.96 238 GLU 1 O 1
ATOM 2054 N N . ARG B 2 239 ? 193.709 1.468 61.604 1.00 27.94 239 ARG 1 N 1
ATOM 2055 C CA . ARG B 2 239 ? 193.945 2.194 62.863 1.00 28.03 239 ARG 1 CA 1
ATOM 2056 C C . ARG B 2 239 ? 195.227 3.035 62.829 1.00 26.61 239 ARG 1 C 1
ATOM 2057 O O . ARG B 2 239 ? 195.223 4.172 63.296 1.00 25.25 239 ARG 1 O 1
ATOM 2065 N N . GLY B 2 240 ? 196.294 2.484 62.244 1.00 27.22 240 GLY 1 N 1
ATOM 2066 C CA . GLY B 2 240 ? 197.594 3.200 62.129 1.00 27.13 240 GLY 1 CA 1
ATOM 2067 C C . GLY B 2 240 ? 197.517 4.424 61.240 1.00 26.41 240 GLY 1 C 1
ATOM 2068 O O . GLY B 2 240 ? 197.998 5.497 61.586 1.00 25.43 240 GLY 1 O 1
ATOM 2069 N N . PHE B 2 241 ? 196.859 4.259 60.103 1.00 26.99 241 PHE 1 N 1
ATOM 2070 C CA . PHE B 2 241 ? 196.574 5.353 59.167 1.00 26.79 241 PHE 1 CA 1
ATOM 2071 C C . PHE B 2 241 ? 195.780 6.445 59.861 1.00 25.12 241 PHE 1 C 1
ATOM 2072 O O . PHE B 2 241 ? 196.154 7.616 59.812 1.00 24.30 241 PHE 1 O 1
ATOM 2080 N N . SER B 2 242 ? 194.706 6.042 60.538 1.00 24.67 242 SER 1 N 1
ATOM 2081 C CA . SER B 2 242 ? 193.860 6.969 61.320 1.00 23.96 242 SER 1 CA 1
ATOM 2082 C C . SER B 2 242 ? 194.662 7.721 62.384 1.00 23.58 242 SER 1 C 1
ATOM 2083 O O . SER B 2 242 ? 194.543 8.929 62.540 1.00 22.94 242 SER 1 O 1
ATOM 2086 N N . TYR B 2 243 ? 195.497 6.974 63.099 1.00 24.63 243 TYR 1 N 1
ATOM 2087 C CA . TYR B 2 243 ? 196.374 7.523 64.145 1.00 24.57 243 TYR 1 CA 1
ATOM 2088 C C . TYR B 2 243 ? 197.267 8.637 63.596 1.00 24.08 243 TYR 1 C 1
ATOM 2089 O O . TYR B 2 243 ? 197.380 9.698 64.206 1.00 23.84 243 TYR 1 O 1
ATOM 2098 N N . HIS B 2 244 ? 197.877 8.395 62.436 1.00 23.89 244 HIS 1 N 1
ATOM 2099 C CA . HIS B 2 244 ? 198.692 9.410 61.806 1.00 23.71 244 HIS 1 CA 1
ATOM 2100 C C . HIS B 2 244 ? 197.894 10.653 61.393 1.00 23.34 244 HIS 1 C 1
ATOM 2101 O O . HIS B 2 244 ? 198.358 11.786 61.601 1.00 22.41 244 HIS 1 O 1
ATOM 2108 N N . LEU B 2 245 ? 196.718 10.454 60.784 1.00 23.53 245 LEU 1 N 1
ATOM 2109 C CA . LEU B 2 245 ? 195.865 11.587 60.419 1.00 23.95 245 LEU 1 CA 1
ATOM 2110 C C . LEU B 2 245 ? 195.414 12.448 61.595 1.00 23.27 245 LEU 1 C 1
ATOM 2111 O O . LEU B 2 245 ? 195.394 13.677 61.493 1.00 23.00 245 LEU 1 O 1
ATOM 2116 N N . ILE B 2 246 ? 195.087 11.803 62.707 1.00 23.18 246 ILE 1 N 1
ATOM 2117 C CA . ILE B 2 246 ? 194.764 12.489 63.965 1.00 22.93 246 ILE 1 CA 1
ATOM 2118 C C . ILE B 2 246 ? 195.962 13.330 64.429 1.00 23.47 246 ILE 1 C 1
ATOM 2119 O O . ILE B 2 246 ? 195.839 14.547 64.695 1.00 22.28 246 ILE 1 O 1
ATOM 2124 N N . LYS B 2 247 ? 197.132 12.696 64.486 1.00 23.54 247 LYS 1 N 1
ATOM 2125 C CA . LYS B 2 247 ? 198.340 13.394 64.881 1.00 24.09 247 LYS 1 CA 1
ATOM 2126 C C . LYS B 2 247 ? 198.615 14.624 64.023 1.00 23.59 247 LYS 1 C 1
ATOM 2127 O O . LYS B 2 247 ? 198.834 15.729 64.548 1.00 22.71 247 LYS 1 O 1
ATOM 2133 N N . ARG B 2 248 ? 198.573 14.440 62.697 1.00 22.98 248 ARG 1 N 1
ATOM 2134 C CA . ARG B 2 248 ? 198.855 15.545 61.811 1.00 23.06 248 ARG 1 CA 1
ATOM 2135 C C . ARG B 2 248 ? 197.831 16.650 61.884 1.00 22.81 248 ARG 1 C 1
ATOM 2136 O O . ARG B 2 248 ? 198.189 17.814 61.806 1.00 22.40 248 ARG 1 O 1
ATOM 2144 N N . ARG B 2 249 ? 196.576 16.287 62.090 1.00 23.21 249 ARG 1 N 1
ATOM 2145 C CA . ARG B 2 249 ? 195.557 17.287 62.259 1.00 23.67 249 ARG 1 CA 1
ATOM 2146 C C . ARG B 2 249 ? 195.739 18.094 63.548 1.00 23.42 249 ARG 1 C 1
ATOM 2147 O O . ARG B 2 249 ? 195.643 19.322 63.542 1.00 23.28 249 ARG 1 O 1
ATOM 2155 N N . LEU B 2 250 ? 196.000 17.426 64.650 1.00 24.42 250 LEU 1 N 1
ATOM 2156 C CA . LEU B 2 250 ? 196.302 18.117 65.898 1.00 25.77 250 LEU 1 CA 1
ATOM 2157 C C . LEU B 2 250 ? 197.525 18.991 65.769 1.00 25.53 250 LEU 1 C 1
ATOM 2158 O O . LEU B 2 250 ? 197.570 20.111 66.305 1.00 25.36 250 LEU 1 O 1
ATOM 2163 N N . GLN B 2 251 ? 198.536 18.461 65.075 1.00 25.79 251 GLN 1 N 1
ATOM 2164 C CA . GLN B 2 251 ? 199.759 19.204 64.814 1.00 26.08 251 GLN 1 CA 1
ATOM 2165 C C . GLN B 2 251 ? 199.485 20.489 64.037 1.00 25.96 251 GLN 1 C 1
ATOM 2166 O O . GLN B 2 251 ? 199.976 21.555 64.440 1.00 25.25 251 GLN 1 O 1
ATOM 2172 N N . GLU B 2 252 ? 198.648 20.411 62.986 1.00 26.71 252 GLU 1 N 1
ATOM 2173 C CA . GLU B 2 252 ? 198.270 21.589 62.224 1.00 27.74 252 GLU 1 CA 1
ATOM 2174 C C . GLU B 2 252 ? 197.649 22.662 63.089 1.00 26.56 252 GLU 1 C 1
ATOM 2175 O O . GLU B 2 252 ? 197.941 23.844 62.921 1.00 26.25 252 GLU 1 O 1
ATOM 2181 N N . LEU B 2 253 ? 196.773 22.236 63.985 1.00 25.69 253 LEU 1 N 1
ATOM 2182 C CA . LEU B 2 253 ? 195.966 23.143 64.803 1.00 25.90 253 LEU 1 CA 1
ATOM 2183 C C . LEU B 2 253 ? 196.695 23.697 66.020 1.00 27.03 253 LEU 1 C 1
ATOM 2184 O O . LEU B 2 253 ? 196.549 24.885 66.310 1.00 28.39 253 LEU 1 O 1
ATOM 2189 N N . THR B 2 254 ? 197.448 22.845 66.715 1.00 26.86 254 THR 1 N 1
ATOM 2190 C CA . THR B 2 254 ? 198.041 23.189 68.018 1.00 28.56 254 THR 1 CA 1
ATOM 2191 C C . THR B 2 254 ? 199.523 22.869 68.161 1.00 28.41 254 THR 1 C 1
ATOM 2192 O O . THR B 2 254 ? 200.102 23.189 69.189 1.00 29.04 254 THR 1 O 1
ATOM 2196 N N . GLY B 2 255 ? 200.131 22.202 67.188 1.00 26.98 255 GLY 1 N 1
ATOM 2197 C CA . GLY B 2 255 ? 201.485 21.696 67.380 1.00 27.72 255 GLY 1 CA 1
ATOM 2198 C C . GLY B 2 255 ? 202.521 22.464 66.567 1.00 27.72 255 GLY 1 C 1
ATOM 2199 O O . GLY B 2 255 ? 202.320 23.621 66.165 1.00 27.64 255 GLY 1 O 1
ATOM 2200 N N . THR B 2 256 ? 203.636 21.808 66.316 1.00 28.04 256 THR 1 N 1
ATOM 2201 C CA . THR B 2 256 ? 204.708 22.410 65.530 1.00 29.00 256 THR 1 CA 1
ATOM 2202 C C . THR B 2 256 ? 204.278 22.444 64.062 1.00 28.11 256 THR 1 C 1
ATOM 2203 O O . THR B 2 256 ? 204.184 21.402 63.395 1.00 27.64 256 THR 1 O 1
ATOM 2207 N N . SER B 2 257 ? 203.993 23.638 63.583 1.00 28.22 257 SER 1 N 1
ATOM 2208 C CA . SER B 2 257 ? 203.512 23.815 62.209 1.00 29.42 257 SER 1 CA 1
ATOM 2209 C C . SER B 2 257 ? 204.673 23.563 61.250 1.00 29.54 257 SER 1 C 1
ATOM 2210 O O . SER B 2 257 ? 205.738 24.172 61.394 1.00 31.52 257 SER 1 O 1
ATOM 2213 N N . LEU B 2 258 ? 204.511 22.597 60.347 1.00 29.27 258 LEU 1 N 1
ATOM 2214 C CA . LEU B 2 258 ? 205.515 22.313 59.325 1.00 30.10 258 LEU 1 CA 1
ATOM 2215 C C . LEU B 2 258 ? 205.122 22.845 57.917 1.00 31.04 258 LEU 1 C 1
ATOM 2216 O O . LEU B 2 258 ? 205.979 23.250 57.141 1.00 31.76 258 LEU 1 O 1
ATOM 2221 N N . VAL B 2 259 ? 203.834 22.844 57.617 1.00 31.09 259 VAL 1 N 1
ATOM 2222 C CA . VAL B 2 259 ? 203.311 23.352 56.346 1.00 31.67 259 VAL 1 CA 1
ATOM 2223 C C . VAL B 2 259 ? 202.127 24.235 56.740 1.00 32.21 259 VAL 1 C 1
ATOM 2224 O O . VAL B 2 259 ? 201.208 23.751 57.378 1.00 33.70 259 VAL 1 O 1
ATOM 2228 N N . LYS B 2 260 ? 202.141 25.504 56.371 1.00 30.99 260 LYS 1 N 1
ATOM 2229 C CA . LYS B 2 260 ? 201.005 26.377 56.642 1.00 31.19 260 LYS 1 CA 1
ATOM 2230 C C . LYS B 2 260 ? 199.762 25.984 55.808 1.00 30.19 260 LYS 1 C 1
ATOM 2231 O O . LYS B 2 260 ? 199.878 25.479 54.684 1.00 28.13 260 LYS 1 O 1
ATOM 2237 N N . SER B 2 261 ? 198.579 26.193 56.386 1.00 28.90 261 SER 1 N 1
ATOM 2238 C CA . SER B 2 261 ? 197.310 25.986 55.689 1.00 28.63 261 SER 1 CA 1
ATOM 2239 C C . SER B 2 261 ? 196.744 27.309 55.233 1.00 26.77 261 SER 1 C 1
ATOM 2240 O O . SER B 2 261 ? 196.851 28.318 55.936 1.00 25.71 261 SER 1 O 1
ATOM 2243 N N . HIS B 2 262 ? 196.085 27.331 54.074 1.00 25.30 262 HIS 1 N 1
ATOM 2244 C CA . HIS B 2 262 ? 195.411 28.551 53.668 1.00 25.03 262 HIS 1 CA 1
ATOM 2245 C C . HIS B 2 262 ? 194.248 28.819 54.634 1.00 24.26 262 HIS 1 C 1
ATOM 2246 O O . HIS B 2 262 ? 193.617 27.900 55.124 1.00 23.24 262 HIS 1 O 1
ATOM 2253 N N . VAL B 2 263 ? 193.963 30.090 54.863 1.00 24.75 263 VAL 1 N 1
ATOM 2254 C CA . VAL B 2 263 ? 192.916 30.476 55.798 1.00 24.90 263 VAL 1 CA 1
ATOM 2255 C C . VAL B 2 263 ? 191.508 29.972 55.378 1.00 24.88 263 VAL 1 C 1
ATOM 2256 O O . VAL B 2 263 ? 190.662 29.769 56.218 1.00 24.15 263 VAL 1 O 1
ATOM 2260 N N . ASP B 2 264 ? 191.278 29.737 54.082 1.00 25.58 264 ASP 1 N 1
ATOM 2261 C CA . ASP B 2 264 ? 189.982 29.230 53.615 1.00 26.76 264 ASP 1 CA 1
ATOM 2262 C C . ASP B 2 264 ? 189.674 27.757 53.874 1.00 27.10 264 ASP 1 C 1
ATOM 2263 O O . ASP B 2 264 ? 188.569 27.316 53.538 1.00 27.85 264 ASP 1 O 1
ATOM 2268 N N A ASN B 2 265 ? 190.636 27.003 54.402 0.50 26.74 265 ASN 1 N 1
ATOM 2269 N N B ASN B 2 265 ? 190.629 26.975 54.384 0.50 26.86 265 ASN 1 N 1
ATOM 2270 C CA A ASN B 2 265 ? 190.409 25.585 54.674 0.50 27.09 265 ASN 1 CA 1
ATOM 2271 C CA B ASN B 2 265 ? 190.360 25.554 54.705 0.50 27.27 265 ASN 1 CA 1
ATOM 2272 C C A ASN B 2 265 ? 191.069 25.057 55.944 0.50 26.58 265 ASN 1 C 1
ATOM 2273 C C B ASN B 2 265 ? 190.946 25.067 56.026 0.50 26.61 265 ASN 1 C 1
ATOM 2274 O O A ASN B 2 265 ? 191.101 23.845 56.142 0.50 26.42 265 ASN 1 O 1
ATOM 2275 O O B ASN B 2 265 ? 190.780 23.898 56.359 0.50 26.25 265 ASN 1 O 1
ATOM 2284 N N . PHE B 2 266 ? 191.586 25.950 56.794 1.00 26.80 266 PHE 1 N 1
ATOM 2285 C CA . PHE B 2 266 ? 192.293 25.557 58.030 1.00 26.18 266 PHE 1 CA 1
ATOM 2286 C C . PHE B 2 266 ? 191.388 24.845 59.053 1.00 25.39 266 PHE 1 C 1
ATOM 2287 O O . PHE B 2 266 ? 191.798 23.885 59.692 1.00 24.05 266 PHE 1 O 1
ATOM 2295 N N A MET B 2 267 ? 190.154 25.285 59.199 0.50 25.73 267 MET 1 N 1
ATOM 2296 N N B MET B 2 267 ? 190.161 25.331 59.166 0.50 25.26 267 MET 1 N 1
ATOM 2297 C CA A MET B 2 267 ? 189.267 24.622 60.153 0.50 26.78 267 MET 1 CA 1
ATOM 2298 C CA B MET B 2 267 ? 189.181 24.781 60.091 0.50 26.04 267 MET 1 CA 1
ATOM 2299 C C A MET B 2 267 ? 188.312 23.612 59.536 0.50 25.76 267 MET 1 C 1
ATOM 2300 C C B MET B 2 267 ? 188.400 23.572 59.556 0.50 25.26 267 MET 1 C 1
ATOM 2301 O O A MET B 2 267 ? 187.399 23.138 60.221 0.50 25.40 267 MET 1 O 1
ATOM 2302 O O B MET B 2 267 ? 187.726 22.906 60.329 0.50 25.02 267 MET 1 O 1
ATOM 2311 N N . SER B 2 268 ? 188.513 23.280 58.256 1.00 24.81 268 SER 1 N 1
ATOM 2312 C CA . SER B 2 268 ? 187.577 22.413 57.551 1.00 24.38 268 SER 1 CA 1
ATOM 2313 C C . SER B 2 268 ? 187.723 20.912 57.839 1.00 23.44 268 SER 1 C 1
ATOM 2314 O O . SER B 2 268 ? 188.739 20.444 58.360 1.00 22.60 268 SER 1 O 1
ATOM 2317 N N . SER B 2 269 ? 186.701 20.160 57.435 1.00 22.81 269 SER 1 N 1
ATOM 2318 C CA . SER B 2 269 ? 186.685 18.717 57.583 1.00 22.54 269 SER 1 CA 1
ATOM 2319 C C . SER B 2 269 ? 187.761 18.075 56.690 1.00 22.87 269 SER 1 C 1
ATOM 2320 O O . SER B 2 269 ? 188.122 18.625 55.665 1.00 22.58 269 SER 1 O 1
ATOM 2323 N N . VAL B 2 270 ? 188.216 16.890 57.092 1.00 23.95 270 VAL 1 N 1
ATOM 2324 C CA . VAL B 2 270 ? 189.178 16.092 56.358 1.00 25.15 270 VAL 1 CA 1
ATOM 2325 C C . VAL B 2 270 ? 188.603 14.684 56.319 1.00 25.59 270 VAL 1 C 1
ATOM 2326 O O . VAL B 2 270 ? 188.314 14.122 57.363 1.00 25.24 270 VAL 1 O 1
ATOM 2330 N N . SER B 2 271 ? 188.386 14.146 55.123 1.00 25.52 271 SER 1 N 1
ATOM 2331 C CA . SER B 2 271 ? 187.877 12.787 54.938 1.00 26.80 271 SER 1 CA 1
ATOM 2332 C C . SER B 2 271 ? 188.919 11.965 54.181 1.00 26.72 271 SER 1 C 1
ATOM 2333 O O . SER B 2 271 ? 189.540 12.467 53.240 1.00 27.32 271 SER 1 O 1
ATOM 2336 N N . ALA B 2 272 ? 189.096 10.710 54.563 1.00 26.17 272 ALA 1 N 1
ATOM 2337 C CA . ALA B 2 272 ? 190.067 9.833 53.917 1.00 26.04 272 ALA 1 CA 1
ATOM 2338 C C . ALA B 2 272 ? 189.374 8.557 53.464 1.00 26.45 272 ALA 1 C 1
ATOM 2339 O O . ALA B 2 272 ? 188.687 7.917 54.249 1.00 27.30 272 ALA 1 O 1
ATOM 2341 N N A ASP B 2 273 ? 189.528 8.197 52.198 0.50 26.84 273 ASP 1 N 1
ATOM 2342 N N B ASP B 2 273 ? 189.507 8.206 52.192 0.50 26.41 273 ASP 1 N 1
ATOM 2343 C CA A ASP B 2 273 ? 189.076 6.909 51.726 0.50 27.86 273 ASP 1 CA 1
ATOM 2344 C CA B ASP B 2 273 ? 189.073 6.906 51.742 0.50 27.16 273 ASP 1 CA 1
ATOM 2345 C C A ASP B 2 273 ? 190.094 5.852 52.152 0.50 27.86 273 ASP 1 C 1
ATOM 2346 C C B ASP B 2 273 ? 190.106 5.883 52.201 0.50 27.43 273 ASP 1 C 1
ATOM 2347 O O A ASP B 2 273 ? 191.245 5.904 51.730 0.50 27.82 273 ASP 1 O 1
ATOM 2348 O O B ASP B 2 273 ? 191.283 6.006 51.874 0.50 27.31 273 ASP 1 O 1
ATOM 2357 N N . LEU B 2 274 ? 189.677 4.902 52.989 1.00 27.82 274 LEU 1 N 1
ATOM 2358 C CA . LEU B 2 274 ? 190.589 3.884 53.516 1.00 28.72 274 LEU 1 CA 1
ATOM 2359 C C . LEU B 2 2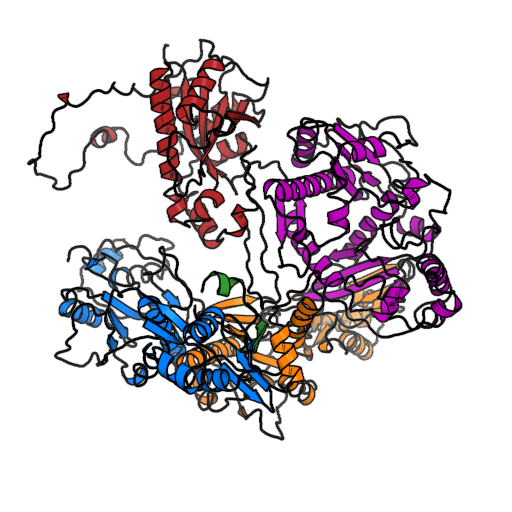74 ? 191.095 2.869 52.482 1.00 29.84 274 LEU 1 C 1
ATOM 2360 O O . LEU B 2 274 ? 192.102 2.185 52.725 1.00 29.77 274 LEU 1 O 1
ATOM 2365 N N . ILE B 2 275 ? 190.425 2.791 51.331 1.00 30.13 275 ILE 1 N 1
ATOM 2366 C CA . ILE B 2 275 ? 190.847 1.910 50.243 1.00 31.76 275 ILE 1 CA 1
ATOM 2367 C C . ILE B 2 275 ? 191.938 2.583 49.389 1.00 31.33 275 ILE 1 C 1
ATOM 2368 O O . ILE B 2 275 ? 193.023 2.037 49.220 1.00 30.90 275 ILE 1 O 1
ATOM 2373 N N . THR B 2 276 ? 191.632 3.756 48.841 1.00 30.42 276 THR 1 N 1
ATOM 2374 C CA . THR B 2 276 ? 192.569 4.463 47.968 1.00 30.81 276 THR 1 CA 1
ATOM 2375 C C . THR B 2 276 ? 193.569 5.304 48.712 1.00 29.90 276 THR 1 C 1
ATOM 2376 O O . THR B 2 276 ? 194.535 5.753 48.116 1.00 30.27 276 THR 1 O 1
ATOM 2380 N N . CYS B 2 277 ? 193.324 5.549 49.997 1.00 29.14 277 CYS 1 N 1
ATOM 2381 C CA . CYS B 2 277 ? 194.096 6.473 50.831 1.00 28.77 277 CYS 1 CA 1
ATOM 2382 C C . CYS B 2 277 ? 194.107 7.941 50.399 1.00 27.76 277 CYS 1 C 1
ATOM 2383 O O . CYS B 2 277 ? 194.954 8.693 50.856 1.00 28.07 277 CYS 1 O 1
ATOM 2386 N N A ILE B 2 278 ? 193.138 8.346 49.588 0.50 27.67 278 ILE 1 N 1
ATOM 2387 N N B ILE B 2 278 ? 193.162 8.354 49.557 0.50 27.77 278 ILE 1 N 1
ATOM 2388 C CA A ILE B 2 278 ? 193.037 9.708 49.108 0.50 27.72 278 ILE 1 CA 1
ATOM 2389 C CA B ILE B 2 278 ? 193.085 9.739 49.119 0.50 27.84 278 ILE 1 CA 1
ATOM 2390 C C A ILE B 2 278 ? 192.262 10.533 50.126 0.50 27.30 278 ILE 1 C 1
ATOM 2391 C C B ILE B 2 278 ? 192.289 10.525 50.140 0.50 27.37 278 ILE 1 C 1
ATOM 2392 O O A ILE B 2 278 ? 191.231 10.082 50.623 0.50 27.17 278 ILE 1 O 1
ATOM 2393 O O B ILE B 2 278 ? 191.274 10.044 50.643 0.50 27.25 278 ILE 1 O 1
ATOM 2402 N N . LEU B 2 279 ? 192.750 11.737 50.415 1.00 27.42 279 LEU 1 N 1
ATOM 2403 C CA . LEU B 2 279 ? 192.111 12.661 51.326 1.00 28.57 279 LEU 1 CA 1
ATOM 2404 C C . LEU B 2 279 ? 191.349 13.728 50.600 1.00 28.87 279 LEU 1 C 1
ATOM 2405 O O . LEU B 2 279 ? 191.765 14.140 49.528 1.00 28.12 279 LEU 1 O 1
ATOM 2410 N N A CYS B 2 280 ? 190.236 14.180 51.185 0.50 27.96 280 CYS 1 N 1
ATOM 2411 N N B CYS B 2 280 ? 190.290 14.214 51.256 0.50 29.14 280 CYS 1 N 1
ATOM 2412 C CA A CYS B 2 280 ? 189.457 15.297 50.653 0.50 28.67 280 CYS 1 CA 1
ATOM 2413 C CA B CYS B 2 280 ? 189.479 15.333 50.807 0.50 30.68 280 CYS 1 CA 1
ATOM 2414 C C A CYS B 2 280 ? 189.060 16.223 51.784 0.50 28.02 280 CYS 1 C 1
ATOM 2415 C C B CYS B 2 280 ? 189.304 16.336 51.931 0.50 29.74 280 CYS 1 C 1
ATOM 2416 O O A CYS B 2 280 ? 188.390 15.803 52.727 0.50 27.45 280 CYS 1 O 1
ATOM 2417 O O B CYS B 2 280 ? 188.892 15.974 53.025 0.50 29.26 280 CYS 1 O 1
ATOM 2422 N N A LYS B 2 281 ? 189.506 17.469 51.675 0.50 28.24 281 LYS 1 N 1
ATOM 2423 N N B LYS B 2 281 ? 189.645 17.586 51.671 0.50 29.69 281 LYS 1 N 1
ATOM 2424 C CA A LYS B 2 281 ? 189.292 18.498 52.681 0.50 28.95 281 LYS 1 CA 1
ATOM 2425 C CA B LYS B 2 281 ? 189.365 18.656 52.606 0.50 29.97 281 LYS 1 CA 1
ATOM 2426 C C A LYS B 2 281 ? 188.263 19.514 52.180 0.50 29.77 281 LYS 1 C 1
ATOM 2427 C C B LYS B 2 281 ? 188.133 19.372 52.063 0.50 30.37 281 LYS 1 C 1
ATOM 2428 O O A LYS B 2 281 ? 188.477 20.154 51.145 0.50 30.23 281 LYS 1 O 1
ATOM 2429 O O B LYS B 2 281 ? 188.010 19.569 50.834 0.50 30.13 281 LYS 1 O 1
ATOM 2440 N N . GLU B 2 282 ? 187.172 19.676 52.933 1.00 29.34 282 GLU 1 N 1
ATOM 2441 C CA . GLU B 2 282 ? 185.943 20.308 52.459 1.00 31.13 282 GLU 1 CA 1
ATOM 2442 C C . GLU B 2 282 ? 185.253 21.071 53.590 1.00 28.70 282 GLU 1 C 1
ATOM 2443 O O . GLU B 2 282 ? 185.020 20.497 54.634 1.00 26.17 282 GLU 1 O 1
ATOM 2449 N N . PRO B 2 283 ? 184.905 22.356 53.365 1.00 27.95 283 PRO 1 N 1
ATOM 2450 C CA . PRO B 2 283 ? 184.127 23.073 54.376 1.00 27.48 283 PRO 1 CA 1
ATOM 2451 C C . PRO B 2 283 ? 182.662 22.681 54.236 1.00 27.45 283 PRO 1 C 1
ATOM 2452 O O . PRO B 2 283 ? 182.172 22.629 53.125 1.00 28.08 283 PRO 1 O 1
ATOM 2456 N N . VAL B 2 284 ? 181.981 22.364 55.328 1.00 26.20 284 VAL 1 N 1
ATOM 2457 C CA . VAL B 2 284 ? 180.543 22.051 55.251 1.00 26.57 284 VAL 1 CA 1
ATOM 2458 C C . VAL B 2 284 ? 179.738 23.255 55.727 1.00 25.91 284 VAL 1 C 1
ATOM 2459 O O . VAL B 2 284 ? 180.194 24.007 56.558 1.00 26.10 284 VAL 1 O 1
ATOM 2463 N N . ILE B 2 285 ? 178.533 23.393 55.217 1.00 25.28 285 ILE 1 N 1
ATOM 2464 C CA . ILE B 2 285 ? 177.591 24.402 55.688 1.00 25.52 285 ILE 1 CA 1
ATOM 2465 C C . ILE B 2 285 ? 176.880 23.928 56.965 1.00 25.33 285 ILE 1 C 1
ATOM 2466 O O . ILE B 2 285 ? 176.869 22.740 57.288 1.00 24.88 285 ILE 1 O 1
ATOM 2471 N N . HIS B 2 286 ? 176.326 24.877 57.701 1.00 25.92 286 HIS 1 N 1
ATOM 2472 C CA . HIS B 2 286 ? 175.410 24.553 58.812 1.00 26.42 286 HIS 1 CA 1
ATOM 2473 C C . HIS B 2 286 ? 174.192 23.829 58.244 1.00 26.53 286 HIS 1 C 1
ATOM 2474 O O . HIS B 2 286 ? 173.663 24.215 57.202 1.00 27.38 286 HIS 1 O 1
ATOM 2481 N N . TRP B 2 287 ? 173.801 22.736 58.876 1.00 26.66 287 TRP 1 N 1
ATOM 2482 C CA . TRP B 2 287 ? 172.640 22.003 58.418 1.00 27.54 287 TRP 1 CA 1
ATOM 2483 C C . TRP B 2 287 ? 171.392 22.791 58.840 1.00 27.86 287 TRP 1 C 1
ATOM 2484 O O . TRP B 2 287 ? 171.295 23.277 59.978 1.00 26.94 287 TRP 1 O 1
ATOM 2495 N N . GLN B 2 288 ? 170.478 22.970 57.898 1.00 28.13 288 GLN 1 N 1
ATOM 2496 C CA . GLN B 2 288 ? 169.271 23.754 58.144 1.00 29.58 288 GLN 1 CA 1
ATOM 2497 C C . GLN B 2 288 ? 168.468 23.322 59.378 1.00 28.98 288 GLN 1 C 1
ATOM 2498 O O . GLN B 2 288 ? 167.852 24.185 60.025 1.00 29.02 288 GLN 1 O 1
ATOM 2504 N N . ALA B 2 289 ? 168.429 22.007 59.659 1.00 27.78 289 ALA 1 N 1
ATOM 2505 C CA . ALA B 2 289 ? 167.688 21.495 60.800 1.00 28.33 289 ALA 1 CA 1
ATOM 2506 C C . ALA B 2 289 ? 168.487 21.367 62.091 1.00 28.63 289 ALA 1 C 1
ATOM 2507 O O . ALA B 2 289 ? 167.943 20.856 63.065 1.00 28.97 289 ALA 1 O 1
ATOM 2509 N N . CYS B 2 290 ? 169.735 21.818 62.108 1.00 29.52 290 CYS 1 N 1
ATOM 2510 C CA . CYS B 2 290 ? 170.571 21.728 63.303 1.00 30.44 290 CYS 1 CA 1
ATOM 2511 C C . CYS B 2 290 ? 170.373 22.937 64.193 1.00 32.47 290 CYS 1 C 1
ATOM 2512 O O . CYS B 2 290 ? 170.255 24.037 63.711 1.00 34.44 290 CYS 1 O 1
ATOM 2515 N N . SER B 2 291 ? 170.430 22.737 65.494 1.00 34.20 291 SER 1 N 1
ATOM 2516 C CA . SER B 2 291 ? 170.301 23.846 66.449 1.00 36.21 291 SER 1 CA 1
ATOM 2517 C C . SER B 2 291 ? 171.639 24.348 67.034 1.00 35.66 291 SER 1 C 1
ATOM 2518 O O . SER B 2 291 ? 171.612 25.181 67.947 1.00 35.36 291 SER 1 O 1
ATOM 2521 N N . CYS B 2 292 ? 172.788 23.914 66.501 1.00 33.86 292 CYS 1 N 1
ATOM 2522 C CA . CYS B 2 292 ? 174.081 24.356 67.062 1.00 34.31 292 CYS 1 CA 1
ATOM 2523 C C . CYS B 2 292 ? 174.260 25.882 67.059 1.00 35.28 292 CYS 1 C 1
ATOM 2524 O O . CYS B 2 292 ? 174.778 26.458 67.998 1.00 36.04 292 CYS 1 O 1
ATOM 2527 N N A LEU B 2 293 ? 173.788 26.525 65.995 0.50 35.57 293 LEU 1 N 1
ATOM 2528 N N B LEU B 2 293 ? 173.768 26.504 66.011 0.50 35.67 293 LEU 1 N 1
ATOM 2529 C CA A LEU B 2 293 ? 173.833 27.980 65.852 0.50 36.91 293 LEU 1 CA 1
ATOM 2530 C CA B LEU B 2 293 ? 173.864 27.922 65.820 0.50 37.01 293 LEU 1 CA 1
ATOM 2531 C C A LEU B 2 293 ? 173.030 28.742 66.893 0.50 38.05 293 LEU 1 C 1
ATOM 2532 C C B LEU B 2 293 ? 173.002 28.744 66.817 0.50 38.14 293 LEU 1 C 1
ATOM 2533 O O A LEU B 2 293 ? 173.352 29.886 67.214 0.50 37.87 293 LEU 1 O 1
ATOM 2534 O O B LEU B 2 293 ? 173.290 29.916 67.067 0.50 37.82 293 LEU 1 O 1
ATOM 2543 N N . GLU B 2 294 ? 171.958 28.116 67.362 1.00 39.01 294 GLU 1 N 1
ATOM 2544 C CA . GLU B 2 294 ? 171.026 28.752 68.281 1.00 42.49 294 GLU 1 CA 1
ATOM 2545 C C . GLU B 2 294 ? 171.495 28.653 69.733 1.00 43.76 294 GLU 1 C 1
ATOM 2546 O O . GLU B 2 294 ? 171.006 29.395 70.564 1.00 43.61 294 GLU 1 O 1
ATOM 2552 N N . ARG B 2 295 ? 172.421 27.745 70.031 1.00 43.97 295 ARG 1 N 1
ATOM 2553 C CA . ARG B 2 295 ? 172.870 27.550 71.412 1.00 47.97 295 ARG 1 CA 1
ATOM 2554 C C . ARG B 2 295 ? 173.821 28.654 71.886 1.00 50.45 295 ARG 1 C 1
ATOM 2555 O O . ARG B 2 295 ? 174.489 29.331 71.106 1.00 51.27 295 ARG 1 O 1
ATOM 2564 N N . MET C 2 12 ? 196.567 -14.485 26.435 1.00 60.22 12 MET 2 N 1
ATOM 2565 C CA . MET C 2 12 ? 197.624 -15.402 25.916 1.00 60.13 12 MET 2 CA 1
ATOM 2566 C C . MET C 2 12 ? 198.897 -14.606 25.560 1.00 57.43 12 MET 2 C 1
ATOM 2567 O O . MET C 2 12 ? 199.889 -14.630 26.308 1.00 56.16 12 MET 2 O 1
ATOM 2569 N N . ILE C 2 13 ? 198.835 -13.879 24.440 1.00 56.15 13 ILE 2 N 1
ATOM 2570 C CA . ILE C 2 13 ? 199.964 -13.112 23.909 1.00 53.54 13 ILE 2 CA 1
ATOM 2571 C C . ILE C 2 13 ? 199.694 -11.601 23.969 1.00 50.09 13 ILE 2 C 1
ATOM 2572 O O . ILE C 2 13 ? 198.725 -11.133 23.386 1.00 51.44 13 ILE 2 O 1
ATOM 2577 N N . ASN C 2 14 ? 200.537 -10.848 24.664 1.00 46.18 14 ASN 2 N 1
ATOM 2578 C CA . ASN C 2 14 ? 200.559 -9.376 24.547 1.00 43.94 14 ASN 2 CA 1
ATOM 2579 C C . ASN C 2 14 ? 201.522 -9.016 23.398 1.00 41.84 14 ASN 2 C 1
ATOM 2580 O O . ASN C 2 14 ? 202.649 -9.508 23.368 1.00 40.59 14 ASN 2 O 1
ATOM 2585 N N . ILE C 2 15 ? 201.064 -8.198 22.459 1.00 39.67 15 ILE 2 N 1
ATOM 2586 C CA . ILE C 2 15 ? 201.913 -7.606 21.420 1.00 38.40 15 ILE 2 CA 1
ATOM 2587 C C . ILE C 2 15 ? 202.473 -6.309 22.005 1.00 36.44 15 ILE 2 C 1
ATOM 2588 O O . ILE C 2 15 ? 201.724 -5.420 22.409 1.00 36.16 15 ILE 2 O 1
ATOM 2593 N N . LEU C 2 16 ? 203.786 -6.224 22.110 1.00 34.65 16 LEU 2 N 1
ATOM 2594 C CA . LEU C 2 16 ? 204.419 -5.026 22.634 1.00 33.67 16 LEU 2 CA 1
ATOM 2595 C C . LEU C 2 16 ? 204.443 -3.919 21.563 1.00 32.91 16 LEU 2 C 1
ATOM 2596 O O . LEU C 2 16 ? 204.306 -4.192 20.380 1.00 32.59 16 LEU 2 O 1
ATOM 2601 N N . PRO C 2 17 ? 204.619 -2.658 21.992 1.00 31.79 17 PRO 2 N 1
ATOM 2602 C CA . PRO C 2 17 ? 204.739 -1.615 20.978 1.00 31.67 17 PRO 2 CA 1
ATOM 2603 C C . PRO C 2 17 ? 206.073 -1.765 20.212 1.00 31.52 17 PRO 2 C 1
ATOM 2604 O O . PRO C 2 17 ? 207.113 -2.107 20.797 1.00 29.76 17 PRO 2 O 1
ATOM 2608 N N . PHE C 2 18 ? 206.020 -1.561 18.900 1.00 31.94 18 PHE 2 N 1
ATOM 2609 C CA . PHE C 2 18 ? 207.248 -1.598 18.093 1.00 32.53 18 PHE 2 CA 1
ATOM 2610 C C . PHE C 2 18 ? 207.011 -0.828 16.815 1.00 33.81 18 PHE 2 C 1
ATOM 2611 O O . PHE C 2 18 ? 205.872 -0.495 16.491 1.00 34.16 18 PHE 2 O 1
ATOM 2619 N N . GLU C 2 19 ? 208.091 -0.591 16.075 1.00 35.27 19 GLU 2 N 1
ATOM 2620 C CA . GLU C 2 19 ? 208.017 0.050 14.766 1.00 36.93 19 GLU 2 CA 1
ATOM 2621 C C . GLU C 2 19 ? 208.734 -0.793 13.715 1.00 38.36 19 GLU 2 C 1
ATOM 2622 O O . GLU C 2 19 ? 209.717 -1.468 14.026 1.00 37.04 19 GLU 2 O 1
ATOM 2628 N N . ILE C 2 20 ? 208.218 -0.738 12.481 1.00 40.59 20 ILE 2 N 1
ATOM 2629 C CA . ILE C 2 20 ? 208.936 -1.202 11.299 1.00 43.43 20 ILE 2 CA 1
ATOM 2630 C C . ILE C 2 20 ? 209.038 -0.025 10.357 1.00 44.41 20 ILE 2 C 1
ATOM 2631 O O . ILE C 2 20 ? 208.052 0.664 10.115 1.00 46.01 20 ILE 2 O 1
ATOM 2636 N N . ILE C 2 21 ? 210.223 0.205 9.821 1.00 45.32 21 ILE 2 N 1
ATOM 2637 C CA . ILE C 2 21 ? 210.406 1.244 8.797 1.00 46.82 21 ILE 2 CA 1
ATOM 2638 C C . ILE C 2 21 ? 210.900 0.534 7.539 1.00 48.38 21 ILE 2 C 1
ATOM 2639 O O . ILE C 2 21 ? 211.769 -0.340 7.627 1.00 47.12 21 ILE 2 O 1
ATOM 2644 N N . SER C 2 22 ? 210.316 0.881 6.390 1.00 50.30 22 SER 2 N 1
ATOM 2645 C CA . SER C 2 22 ? 210.683 0.266 5.118 1.00 53.22 22 SER 2 CA 1
ATOM 2646 C C . SER C 2 22 ? 211.162 1.281 4.088 1.00 54.34 22 SER 2 C 1
ATOM 2647 O O . SER C 2 22 ? 210.677 2.408 4.037 1.00 54.33 22 SER 2 O 1
ATOM 2650 N N . ARG C 2 23 ? 212.142 0.868 3.295 1.00 56.84 23 ARG 2 N 1
ATOM 2651 C CA . ARG C 2 23 ? 212.684 1.682 2.204 1.00 59.25 23 ARG 2 CA 1
ATOM 2652 C C . ARG C 2 23 ? 212.999 0.749 1.049 1.00 60.84 23 ARG 2 C 1
ATOM 2653 O O . ARG C 2 23 ? 213.963 -0.035 1.114 1.00 61.14 23 ARG 2 O 1
ATOM 2661 N N . ASN C 2 24 ? 212.157 0.813 0.013 1.00 61.89 24 ASN 2 N 1
ATOM 2662 C CA . ASN C 2 24 ? 212.125 -0.194 -1.036 1.00 63.18 24 ASN 2 CA 1
ATOM 2663 C C . ASN C 2 24 ? 211.993 -1.588 -0.377 1.00 62.55 24 ASN 2 C 1
ATOM 2664 O O . ASN C 2 24 ? 211.006 -1.837 0.334 1.00 61.77 24 ASN 2 O 1
ATOM 2666 N N . THR C 2 25 ? 213.002 -2.448 -0.556 1.00 61.57 25 THR 2 N 1
ATOM 2667 C CA . THR C 2 25 ? 213.012 -3.812 -0.014 1.00 60.72 25 THR 2 CA 1
ATOM 2668 C C . THR C 2 25 ? 213.763 -3.920 1.319 1.00 57.68 25 THR 2 C 1
ATOM 2669 O O . THR C 2 25 ? 213.938 -5.019 1.843 1.00 57.10 25 THR 2 O 1
ATOM 2673 N N . LYS C 2 26 ? 214.216 -2.790 1.860 1.00 55.19 26 LYS 2 N 1
ATOM 2674 C CA . LYS C 2 26 ? 214.896 -2.775 3.148 1.00 53.26 26 LYS 2 CA 1
ATOM 2675 C C . LYS C 2 26 ? 213.840 -2.571 4.230 1.00 49.99 26 LYS 2 C 1
ATOM 2676 O O . LYS C 2 26 ? 212.972 -1.708 4.082 1.00 48.79 26 LYS 2 O 1
ATOM 2682 N N . THR C 2 27 ? 213.925 -3.345 5.311 1.00 47.29 27 THR 2 N 1
ATOM 2683 C CA . THR C 2 27 ? 212.988 -3.227 6.428 1.00 45.31 27 THR 2 CA 1
ATOM 2684 C C . THR C 2 27 ? 213.798 -3.283 7.709 1.00 43.22 27 THR 2 C 1
ATOM 2685 O O . THR C 2 27 ? 214.643 -4.151 7.855 1.00 42.99 27 THR 2 O 1
ATOM 2689 N N . LEU C 2 28 ? 213.537 -2.336 8.606 1.00 40.89 28 LEU 2 N 1
ATOM 2690 C CA . LEU C 2 28 ? 214.180 -2.289 9.912 1.00 39.75 28 LEU 2 CA 1
ATOM 2691 C C . LEU C 2 28 ? 213.094 -2.313 11.000 1.00 38.15 28 LEU 2 C 1
ATOM 2692 O O . LEU C 2 28 ? 212.132 -1.531 10.947 1.00 37.67 28 LEU 2 O 1
ATOM 2697 N N . LEU C 2 29 ? 213.266 -3.219 11.963 1.00 37.38 29 LEU 2 N 1
ATOM 2698 C CA . LEU C 2 29 ? 212.375 -3.414 13.106 1.00 36.57 29 LEU 2 CA 1
ATOM 2699 C C . LEU C 2 29 ? 213.055 -2.799 14.321 1.00 35.51 29 LEU 2 C 1
ATOM 2700 O O . LEU C 2 29 ? 214.241 -3.038 14.545 1.00 36.08 29 LEU 2 O 1
ATOM 2705 N N . ILE C 2 30 ? 212.323 -2.009 15.097 1.00 34.24 30 ILE 2 N 1
ATOM 2706 C CA . ILE C 2 30 ? 212.847 -1.485 16.347 1.00 33.02 30 ILE 2 CA 1
ATOM 2707 C C . ILE C 2 30 ? 211.813 -1.689 17.442 1.00 32.05 30 ILE 2 C 1
ATOM 2708 O O . ILE C 2 30 ? 210.704 -1.200 17.335 1.00 31.69 30 ILE 2 O 1
ATOM 2713 N N . THR C 2 31 ? 212.202 -2.434 18.470 1.00 31.53 31 THR 2 N 1
ATOM 2714 C CA . THR C 2 31 ? 211.377 -2.710 19.639 1.00 31.39 31 THR 2 CA 1
ATOM 2715 C C . THR C 2 31 ? 211.956 -1.901 20.790 1.00 30.76 31 THR 2 C 1
ATOM 2716 O O . THR C 2 31 ? 212.919 -1.176 20.608 1.00 30.41 31 THR 2 O 1
ATOM 2720 N N . TYR C 2 32 ? 211.366 -2.018 21.970 1.00 30.80 32 TYR 2 N 1
ATOM 2721 C CA . TYR C 2 32 ? 211.919 -1.373 23.149 1.00 30.88 32 TYR 2 CA 1
ATOM 2722 C C . TYR C 2 32 ? 213.362 -1.810 23.498 1.00 30.84 32 TYR 2 C 1
ATOM 2723 O O . TYR C 2 32 ? 214.086 -1.054 24.166 1.00 30.68 32 TYR 2 O 1
ATOM 2732 N N . ILE C 2 33 ? 213.785 -2.987 23.030 1.00 31.58 33 ILE 2 N 1
ATOM 2733 C CA . ILE C 2 33 ? 215.121 -3.542 23.347 1.00 32.43 33 ILE 2 CA 1
ATOM 2734 C C . ILE C 2 33 ? 216.028 -3.899 22.162 1.00 33.61 33 ILE 2 C 1
ATOM 2735 O O . ILE C 2 33 ? 217.196 -4.196 22.380 1.00 34.46 33 ILE 2 O 1
ATOM 2740 N N . SER C 2 34 ? 215.515 -3.877 20.927 1.00 34.06 34 SER 2 N 1
ATOM 2741 C CA . SER C 2 34 ? 216.268 -4.364 19.759 1.00 35.26 34 SER 2 CA 1
ATOM 2742 C C . SER C 2 34 ? 216.070 -3.487 18.524 1.00 35.15 34 SER 2 C 1
ATOM 2743 O O . SER C 2 34 ? 215.080 -2.766 18.425 1.00 33.13 34 SER 2 O 1
ATOM 2746 N N . SER C 2 35 ? 217.039 -3.588 17.616 1.00 35.92 35 SER 2 N 1
ATOM 2747 C CA . SER C 2 35 ? 216.974 -3.048 16.264 1.00 37.82 35 SER 2 CA 1
ATOM 2748 C C . SER C 2 35 ? 217.441 -4.128 15.311 1.00 38.50 35 SER 2 C 1
ATOM 2749 O O . SER C 2 35 ? 218.598 -4.538 15.385 1.00 38.72 35 SER 2 O 1
ATOM 2752 N N . VAL C 2 36 ? 216.562 -4.584 14.415 1.00 39.15 36 VAL 2 N 1
ATOM 2753 C CA . VAL C 2 36 ? 216.843 -5.762 13.596 1.00 40.98 36 VAL 2 CA 1
ATOM 2754 C C . VAL C 2 36 ? 216.577 -5.478 12.129 1.00 42.20 36 VAL 2 C 1
ATOM 2755 O O . VAL C 2 36 ? 215.500 -4.998 11.778 1.00 41.09 36 VAL 2 O 1
ATOM 2759 N N . ASP C 2 37 ? 217.549 -5.812 11.282 1.00 43.72 37 ASP 2 N 1
ATOM 2760 C CA . ASP C 2 37 ? 217.355 -5.787 9.829 1.00 45.91 37 ASP 2 CA 1
ATOM 2761 C C . ASP C 2 37 ? 216.458 -6.972 9.521 1.00 46.38 37 ASP 2 C 1
ATOM 2762 O O . ASP C 2 37 ? 216.776 -8.085 9.903 1.00 46.36 37 ASP 2 O 1
ATOM 2767 N N . ILE C 2 38 ? 215.339 -6.734 8.848 1.00 46.89 38 ILE 2 N 1
ATOM 2768 C CA . ILE C 2 38 ? 214.415 -7.802 8.513 1.00 47.94 38 ILE 2 CA 1
ATOM 2769 C C . ILE C 2 38 ? 214.586 -8.038 7.028 1.00 50.17 38 ILE 2 C 1
ATOM 2770 O O . ILE C 2 38 ? 214.177 -7.206 6.215 1.00 50.35 38 ILE 2 O 1
ATOM 2775 N N . THR C 2 39 ? 215.188 -9.174 6.677 1.00 52.16 39 THR 2 N 1
ATOM 2776 C CA . THR C 2 39 ? 215.442 -9.534 5.288 1.00 54.04 39 THR 2 CA 1
ATOM 2777 C C . THR C 2 39 ? 214.587 -10.704 4.777 1.00 56.37 39 THR 2 C 1
ATOM 2778 O O . THR C 2 39 ? 214.651 -10.998 3.587 1.00 57.68 39 THR 2 O 1
ATOM 2782 N N . HIS C 2 40 ? 213.816 -11.383 5.635 1.00 56.83 40 HIS 2 N 1
ATOM 2783 C CA . HIS C 2 40 ? 212.884 -12.426 5.157 1.00 59.39 40 HIS 2 CA 1
ATOM 2784 C C . HIS C 2 40 ? 211.502 -11.813 4.905 1.00 59.23 40 HIS 2 C 1
ATOM 2785 O O . HIS C 2 40 ? 210.980 -11.071 5.749 1.00 57.55 40 HIS 2 O 1
ATOM 2792 N N . GLU C 2 41 ? 210.921 -12.136 3.748 1.00 60.50 41 GLU 2 N 1
ATOM 2793 C CA . GLU C 2 41 ? 209.620 -11.596 3.327 1.00 60.92 41 GLU 2 CA 1
ATOM 2794 C C . GLU C 2 41 ? 208.491 -12.039 4.260 1.00 60.13 41 GLU 2 C 1
ATOM 2795 O O . GLU C 2 41 ? 207.605 -11.253 4.604 1.00 59.20 41 GLU 2 O 1
ATOM 2801 N N . GLY C 2 42 ? 208.531 -13.315 4.634 1.00 59.94 42 GLY 2 N 1
ATOM 2802 C CA . GLY C 2 42 ? 207.592 -13.895 5.582 1.00 59.08 42 GLY 2 CA 1
ATOM 2803 C C . GLY C 2 42 ? 207.545 -13.142 6.894 1.00 56.24 42 GLY 2 C 1
ATOM 2804 O O . GLY C 2 42 ? 206.469 -12.799 7.365 1.00 55.17 42 GLY 2 O 1
ATOM 2805 N N . MET C 2 43 ? 208.709 -12.860 7.470 1.00 54.82 43 MET 2 N 1
ATOM 2806 C CA . MET C 2 43 ? 208.779 -12.174 8.768 1.00 52.51 43 MET 2 CA 1
ATOM 2807 C C . MET C 2 43 ? 208.317 -10.716 8.666 1.00 50.51 43 MET 2 C 1
ATOM 2808 O O . MET C 2 43 ? 207.716 -10.208 9.596 1.00 49.02 43 MET 2 O 1
ATOM 2813 N N . LYS C 2 44 ? 208.575 -10.055 7.539 1.00 50.36 44 LYS 2 N 1
ATOM 2814 C CA . LYS C 2 44 ? 208.026 -8.714 7.280 1.00 49.37 44 LYS 2 CA 1
ATOM 2815 C C . LYS C 2 44 ? 206.490 -8.752 7.337 1.00 49.49 44 LYS 2 C 1
ATOM 2816 O O . LYS C 2 44 ? 205.883 -7.884 7.953 1.00 48.02 44 LYS 2 O 1
ATOM 2818 N N . LYS C 2 45 ? 205.885 -9.774 6.721 1.00 50.67 45 LYS 2 N 1
ATOM 2819 C CA . LYS C 2 45 ? 204.412 -9.962 6.723 1.00 51.47 45 LYS 2 CA 1
ATOM 2820 C C . LYS C 2 45 ? 203.847 -10.266 8.124 1.00 50.47 45 LYS 2 C 1
ATOM 2821 O O . LYS C 2 45 ? 202.804 -9.734 8.513 1.00 49.87 45 LYS 2 O 1
ATOM 2824 N N . VAL C 2 46 ? 204.551 -11.099 8.883 1.00 50.17 46 VAL 2 N 1
ATOM 2825 C CA . VAL C 2 46 ? 204.183 -11.360 10.281 1.00 49.41 46 VAL 2 CA 1
ATOM 2826 C C . VAL C 2 46 ? 204.208 -10.056 11.083 1.00 47.85 46 VAL 2 C 1
ATOM 2827 O O . VAL C 2 46 ? 203.255 -9.762 11.812 1.00 47.01 46 VAL 2 O 1
ATOM 2831 N N . LEU C 2 47 ? 205.287 -9.276 10.937 1.00 47.56 47 LEU 2 N 1
ATOM 2832 C CA . LEU C 2 47 ? 205.452 -8.023 11.691 1.00 46.14 47 LEU 2 CA 1
ATOM 2833 C C . LEU C 2 47 ? 204.457 -6.930 11.248 1.00 47.20 47 LEU 2 C 1
ATOM 2834 O O . LEU C 2 47 ? 203.895 -6.240 12.090 1.00 45.64 47 LEU 2 O 1
ATOM 2839 N N . GLU C 2 48 ? 204.223 -6.784 9.940 1.00 49.97 48 GLU 2 N 1
ATOM 2840 C CA . GLU C 2 48 ? 203.175 -5.859 9.444 1.00 52.31 48 GLU 2 CA 1
ATOM 2841 C C . GLU C 2 48 ? 201.787 -6.182 9.996 1.00 52.37 48 GLU 2 C 1
ATOM 2842 O O . GLU C 2 48 ? 201.022 -5.267 10.311 1.00 52.45 48 GLU 2 O 1
ATOM 2848 N N . SER C 2 49 ? 201.475 -7.475 10.105 1.00 52.79 49 SER 2 N 1
ATOM 2849 C CA . SER C 2 49 ? 200.210 -7.914 10.683 1.00 53.47 49 SER 2 CA 1
ATOM 2850 C C . SER C 2 49 ? 200.130 -7.606 12.162 1.00 51.60 49 SER 2 C 1
ATOM 2851 O O . SER C 2 49 ? 199.153 -7.018 12.610 1.00 50.84 49 SER 2 O 1
ATOM 2854 N N . LEU C 2 50 ? 201.166 -7.981 12.919 1.00 50.23 50 LEU 2 N 1
ATOM 2855 C CA . LEU C 2 50 ? 201.174 -7.729 14.365 1.00 49.08 50 LEU 2 CA 1
ATOM 2856 C C . LEU C 2 50 ? 201.102 -6.245 14.692 1.00 48.86 50 LEU 2 C 1
ATOM 2857 O O . LEU C 2 50 ? 200.454 -5.866 15.674 1.00 46.71 50 LEU 2 O 1
ATOM 2862 N N . ARG C 2 51 ? 201.735 -5.420 13.856 1.00 50.69 51 ARG 2 N 1
ATOM 2863 C CA . ARG C 2 51 ? 201.729 -3.962 14.030 1.00 52.52 51 ARG 2 CA 1
ATOM 2864 C C . ARG C 2 51 ? 200.320 -3.358 13.915 1.00 54.36 51 ARG 2 C 1
ATOM 2865 O O . ARG C 2 51 ? 200.031 -2.376 14.601 1.00 53.19 51 ARG 2 O 1
ATOM 2873 N N A SER C 2 52 ? 199.467 -3.941 13.066 0.50 56.48 52 SER 2 N 1
ATOM 2874 N N B SER C 2 52 ? 199.475 -3.951 13.065 0.50 56.68 52 SER 2 N 1
ATOM 2875 C CA A SER C 2 52 ? 198.077 -3.493 12.890 0.50 58.21 52 SER 2 CA 1
ATOM 2876 C CA B SER C 2 52 ? 198.088 -3.515 12.862 0.50 58.57 52 SER 2 CA 1
ATOM 2877 C C A SER C 2 52 ? 197.065 -4.112 13.869 0.50 59.84 52 SER 2 C 1
ATOM 2878 C C B SER C 2 52 ? 197.054 -4.180 13.792 0.50 60.16 52 SER 2 C 1
ATOM 2879 O O A SER C 2 52 ? 195.910 -3.685 13.901 0.50 60.51 52 SER 2 O 1
ATOM 2880 O O B SER C 2 52 ? 195.867 -3.863 13.699 0.50 60.96 52 SER 2 O 1
ATOM 2885 N N . LYS C 2 53 ? 197.485 -5.106 14.657 1.00 60.59 53 LYS 2 N 1
ATOM 2886 C CA . LYS C 2 53 ? 196.569 -5.839 15.569 1.00 62.24 53 LYS 2 CA 1
ATOM 2887 C C . LYS C 2 53 ? 196.277 -5.079 16.859 1.00 63.02 53 LYS 2 C 1
ATOM 2888 O O . LYS C 2 53 ? 195.208 -5.244 17.444 1.00 65.65 53 LYS 2 O 1
ATOM 2894 N N . GLN C 2 54 ? 197.239 -4.288 17.328 1.00 62.62 54 GLN 2 N 1
ATOM 2895 C CA . GLN C 2 54 ? 196.999 -3.331 18.413 1.00 60.92 54 GLN 2 CA 1
ATOM 2896 C C . GLN C 2 54 ? 196.830 -3.964 19.802 1.00 59.26 54 GLN 2 C 1
ATOM 2897 O O . GLN C 2 54 ? 195.820 -3.725 20.461 1.00 61.11 54 GLN 2 O 1
ATOM 2899 N N A GLY C 2 55 ? 197.856 -4.693 20.234 0.50 57.09 55 GLY 2 N 1
ATOM 2900 N N B GLY C 2 55 ? 197.752 -4.847 20.201 0.50 58.56 55 GLY 2 N 1
ATOM 2901 C CA A GLY C 2 55 ? 198.020 -5.095 21.629 0.50 54.78 55 GLY 2 CA 1
ATOM 2902 C CA B GLY C 2 55 ? 197.712 -5.518 21.527 0.50 57.55 55 GLY 2 CA 1
ATOM 2903 C C A GLY C 2 55 ? 197.705 -6.550 21.892 0.50 55.02 55 GLY 2 C 1
ATOM 2904 C C B GLY C 2 55 ? 197.095 -6.923 21.573 0.50 58.69 55 GLY 2 C 1
ATOM 2905 O O A GLY C 2 55 ? 198.356 -7.181 22.715 0.50 52.95 55 GLY 2 O 1
ATOM 2906 O O B GLY C 2 55 ? 196.913 -7.565 20.538 0.50 59.31 55 GLY 2 O 1
ATOM 2907 N N A ILE C 2 56 ? 196.709 -7.094 21.196 0.50 56.02 56 ILE 2 N 1
ATOM 2908 N N B ILE C 2 56 ? 196.759 -7.381 22.786 0.50 57.62 56 ILE 2 N 1
ATOM 2909 C CA A ILE C 2 56 ? 196.214 -8.424 21.534 0.50 56.68 56 ILE 2 CA 1
ATOM 2910 C CA B ILE C 2 56 ? 196.302 -8.767 23.067 0.50 57.92 56 ILE 2 CA 1
ATOM 2911 C C A ILE C 2 56 ? 196.223 -9.410 20.367 0.50 57.48 56 ILE 2 C 1
ATOM 2912 C C B ILE C 2 56 ? 195.698 -9.578 21.897 0.50 59.17 56 ILE 2 C 1
ATOM 2913 O O A ILE C 2 56 ? 195.974 -9.053 19.214 0.50 57.71 56 ILE 2 O 1
ATOM 2914 O O B ILE C 2 56 ? 194.674 -9.192 21.320 0.50 59.94 56 ILE 2 O 1
ATOM 2917 N N A ILE C 2 57 ? 196.524 -10.661 20.692 0.50 57.33 57 ILE 2 N 1
ATOM 2918 N N B ILE C 2 57 ? 196.320 -10.727 21.602 0.50 58.97 57 ILE 2 N 1
ATOM 2919 C CA A ILE C 2 57 ? 196.307 -11.762 19.774 0.50 58.96 57 ILE 2 CA 1
ATOM 2920 C CA B ILE C 2 57 ? 196.005 -11.567 20.423 0.50 60.42 57 ILE 2 CA 1
ATOM 2921 C C A ILE C 2 57 ? 196.244 -13.076 20.555 0.50 59.59 57 ILE 2 C 1
ATOM 2922 C C B ILE C 2 57 ? 196.116 -13.067 20.774 0.50 60.58 57 ILE 2 C 1
ATOM 2923 O O A ILE C 2 57 ? 196.949 -13.277 21.545 0.50 58.56 57 ILE 2 O 1
ATOM 2924 O O B ILE C 2 57 ? 196.883 -13.418 21.676 0.50 59.48 57 ILE 2 O 1
ATOM 2933 N N . SER C 2 58 ? 195.360 -13.949 20.098 1.00 61.81 58 SER 2 N 1
ATOM 2934 C CA . SER C 2 58 ? 195.302 -15.361 20.527 1.00 62.17 58 SER 2 CA 1
ATOM 2935 C C . SER C 2 58 ? 196.473 -16.194 19.966 1.00 61.79 58 SER 2 C 1
ATOM 2936 O O . SER C 2 58 ? 196.969 -15.930 18.867 1.00 59.84 58 SER 2 O 1
ATOM 2939 N N . GLU C 2 59 ? 196.890 -17.206 20.729 1.00 62.49 59 GLU 2 N 1
ATOM 2940 C CA . GLU C 2 59 ? 197.904 -18.174 20.273 1.00 62.93 59 GLU 2 CA 1
ATOM 2941 C C . GLU C 2 59 ? 197.535 -18.778 18.928 1.00 64.77 59 GLU 2 C 1
ATOM 2942 O O . GLU C 2 59 ? 198.401 -18.930 18.069 1.00 65.09 59 GLU 2 O 1
ATOM 2945 N N . TYR C 2 60 ? 196.246 -19.099 18.750 1.00 66.06 60 TYR 2 N 1
ATOM 2946 C CA . TYR C 2 60 ? 195.717 -19.653 17.500 1.00 67.52 60 TYR 2 CA 1
ATOM 2947 C C . TYR C 2 60 ? 195.937 -18.732 16.293 1.00 66.11 60 TYR 2 C 1
ATOM 2948 O O . TYR C 2 60 ? 196.340 -19.193 15.230 1.00 66.53 60 TYR 2 O 1
ATOM 2957 N N . LEU C 2 61 ? 195.633 -17.448 16.459 1.00 64.50 61 LEU 2 N 1
ATOM 2958 C CA . LEU C 2 61 ? 195.835 -16.455 15.391 1.00 64.00 61 LEU 2 CA 1
ATOM 2959 C C . LEU C 2 61 ? 197.326 -16.208 15.099 1.00 61.23 61 LEU 2 C 1
ATOM 2960 O O . LEU C 2 61 ? 197.709 -16.110 13.931 1.00 61.11 61 LEU 2 O 1
ATOM 2965 N N . LEU C 2 62 ? 198.157 -16.133 16.141 1.00 58.64 62 LEU 2 N 1
ATOM 2966 C CA . LEU C 2 62 ? 199.616 -16.043 15.950 1.00 57.08 62 LEU 2 CA 1
ATOM 2967 C C . LEU C 2 62 ? 200.178 -17.243 15.175 1.00 58.55 62 LEU 2 C 1
ATOM 2968 O O . LEU C 2 62 ? 200.916 -17.071 14.200 1.00 57.40 62 LEU 2 O 1
ATOM 2973 N N . ASP C 2 63 ? 199.801 -18.451 15.611 1.00 60.23 63 ASP 2 N 1
ATOM 2974 C CA . ASP C 2 63 ? 200.161 -19.702 14.919 1.00 62.19 63 ASP 2 CA 1
ATOM 2975 C C . ASP C 2 63 ? 199.702 -19.718 13.458 1.00 63.55 63 ASP 2 C 1
ATOM 2976 O O . ASP C 2 63 ? 200.449 -20.171 12.582 1.00 63.97 63 ASP 2 O 1
ATOM 2981 N N . LYS C 2 64 ? 198.474 -19.248 13.204 1.00 63.88 64 LYS 2 N 1
ATOM 2982 C CA . LYS C 2 64 ? 197.946 -19.148 11.833 1.00 65.16 64 LYS 2 CA 1
ATOM 2983 C C . LYS C 2 64 ? 198.789 -18.168 11.016 1.00 63.58 64 LYS 2 C 1
ATOM 2984 O O . LYS C 2 64 ? 199.242 -18.498 9.924 1.00 63.61 64 LYS 2 O 1
ATOM 2986 N N . LEU C 2 65 ? 199.027 -16.984 11.592 1.00 61.44 65 LEU 2 N 1
ATOM 2987 C CA . LEU C 2 65 ? 199.819 -15.929 10.944 1.00 60.49 65 LEU 2 CA 1
ATOM 2988 C C . LEU C 2 65 ? 201.239 -16.383 10.587 1.00 60.28 65 LEU 2 C 1
ATOM 2989 O O . LEU C 2 65 ? 201.757 -16.041 9.529 1.00 60.48 65 LEU 2 O 1
ATOM 2994 N N . LEU C 2 66 ? 201.853 -17.152 11.478 1.00 60.29 66 LEU 2 N 1
ATOM 2995 C CA . LEU C 2 66 ? 203.172 -17.731 11.223 1.00 60.91 66 LEU 2 CA 1
ATOM 2996 C C . LEU C 2 66 ? 203.154 -18.765 10.096 1.00 64.14 66 LEU 2 C 1
ATOM 2997 O O . LEU C 2 66 ? 203.998 -18.712 9.193 1.00 64.13 66 LEU 2 O 1
ATOM 3002 N N . ASP C 2 67 ? 202.195 -19.689 10.145 1.00 67.49 67 ASP 2 N 1
ATOM 3003 C CA . ASP C 2 67 ? 202.039 -20.711 9.091 1.00 71.19 67 ASP 2 CA 1
ATOM 3004 C C . ASP C 2 67 ? 201.801 -20.108 7.703 1.00 72.46 67 ASP 2 C 1
ATOM 3005 O O . ASP C 2 67 ? 202.351 -20.595 6.714 1.00 73.95 67 ASP 2 O 1
ATOM 3010 N N . GLU C 2 68 ? 200.993 -19.051 7.638 1.00 72.47 68 GLU 2 N 1
ATOM 3011 C CA . GLU C 2 68 ? 200.693 -18.379 6.360 1.00 73.53 68 GLU 2 CA 1
ATOM 3012 C C . GLU C 2 68 ? 201.946 -17.716 5.768 1.00 72.02 68 GLU 2 C 1
ATOM 3013 O O . GLU C 2 68 ? 202.101 -17.662 4.552 1.00 71.85 68 GLU 2 O 1
ATOM 3019 N N . SER C 2 69 ? 202.837 -17.220 6.634 1.00 69.73 69 SER 2 N 1
ATOM 3020 C CA . SER C 2 69 ? 204.086 -16.586 6.196 1.00 68.39 69 SER 2 CA 1
ATOM 3021 C C . SER C 2 69 ? 205.283 -17.555 6.046 1.00 68.94 69 SER 2 C 1
ATOM 3022 O O . SER C 2 69 ? 206.419 -17.104 5.873 1.00 67.38 69 SER 2 O 1
ATOM 3025 N N . LEU C 2 70 ? 205.026 -18.869 6.100 1.00 70.69 70 LEU 2 N 1
ATOM 3026 C CA . LEU C 2 70 ? 206.052 -19.912 5.911 1.00 71.59 70 LEU 2 CA 1
ATOM 3027 C C . LEU C 2 70 ? 207.244 -19.778 6.880 1.00 69.93 70 LEU 2 C 1
ATOM 3028 O O . LEU C 2 70 ? 208.406 -19.879 6.481 1.00 70.68 70 LEU 2 O 1
ATOM 3030 N N . ILE C 2 71 ? 206.936 -19.549 8.151 1.00 68.45 71 ILE 2 N 1
ATOM 3031 C CA . ILE C 2 71 ? 207.943 -19.447 9.205 1.00 66.78 71 ILE 2 CA 1
ATOM 3032 C C . ILE C 2 71 ? 207.634 -20.501 10.264 1.00 67.17 71 ILE 2 C 1
ATOM 3033 O O . ILE C 2 71 ? 206.510 -20.570 10.774 1.00 67.09 71 ILE 2 O 1
ATOM 3038 N N . ASP C 2 72 ? 208.640 -21.312 10.590 1.00 67.51 72 ASP 2 N 1
ATOM 3039 C CA . ASP C 2 72 ? 208.532 -22.304 11.653 1.00 67.42 72 ASP 2 CA 1
ATOM 3040 C C . ASP C 2 72 ? 207.985 -21.631 12.908 1.00 64.78 72 ASP 2 C 1
ATOM 3041 O O . ASP C 2 72 ? 208.499 -20.588 13.344 1.00 62.75 72 ASP 2 O 1
ATOM 3046 N N . LYS C 2 73 ? 206.934 -22.216 13.475 1.00 64.40 73 LYS 2 N 1
ATOM 3047 C CA . LYS C 2 73 ? 206.252 -21.612 14.624 1.00 62.74 73 LYS 2 CA 1
ATOM 3048 C C . LYS C 2 73 ? 207.154 -21.419 15.848 1.00 60.29 73 LYS 2 C 1
ATOM 3049 O O . LYS C 2 73 ? 207.090 -20.363 16.510 1.00 57.58 73 LYS 2 O 1
ATOM 3055 N N . ASP C 2 74 ? 208.001 -22.408 16.142 1.00 59.73 74 ASP 2 N 1
ATOM 3056 C CA . ASP C 2 74 ? 208.871 -22.316 17.335 1.00 58.28 74 ASP 2 CA 1
ATOM 3057 C C . ASP C 2 74 ? 210.026 -21.300 17.161 1.00 55.33 74 ASP 2 C 1
ATOM 3058 O O . ASP C 2 74 ? 210.274 -20.510 18.061 1.00 53.12 74 ASP 2 O 1
ATOM 3063 N N . LYS C 2 75 ? 210.714 -21.340 16.013 1.00 55.11 75 LYS 2 N 1
ATOM 3064 C CA . LYS C 2 75 ? 211.757 -20.347 15.678 1.00 53.34 75 LYS 2 CA 1
ATOM 3065 C C . LYS C 2 75 ? 211.157 -18.947 15.644 1.00 50.71 75 LYS 2 C 1
ATOM 3066 O O . LYS C 2 75 ? 211.734 -18.010 16.163 1.00 48.38 75 LYS 2 O 1
ATOM 3070 N N . GLY C 2 76 ? 209.989 -18.836 15.013 1.00 50.71 76 GLY 2 N 1
ATOM 3071 C CA . GLY C 2 76 ? 209.269 -17.572 14.876 1.00 49.04 76 GLY 2 CA 1
ATOM 3072 C C . GLY C 2 76 ? 208.884 -16.964 16.198 1.00 46.85 76 GLY 2 C 1
ATOM 3073 O O . GLY C 2 76 ? 209.140 -15.781 16.431 1.00 45.36 76 GLY 2 O 1
ATOM 3074 N N . LYS C 2 77 ? 208.285 -17.756 17.080 1.00 46.82 77 LYS 2 N 1
ATOM 3075 C CA . LYS C 2 77 ? 207.906 -17.238 18.397 1.00 45.50 77 LYS 2 CA 1
ATOM 3076 C C . LYS C 2 77 ? 209.099 -16.926 19.292 1.00 43.72 77 LYS 2 C 1
ATOM 3077 O O . LYS C 2 77 ? 209.083 -15.934 20.012 1.00 41.51 77 LYS 2 O 1
ATOM 3083 N N . GLU C 2 78 ? 210.131 -17.771 19.255 1.00 44.12 78 GLU 2 N 1
ATOM 3084 C CA . GLU C 2 78 ? 211.353 -17.472 20.028 1.00 42.62 78 GLU 2 CA 1
ATOM 3085 C C . GLU C 2 78 ? 211.951 -16.122 19.591 1.00 40.91 78 GLU 2 C 1
ATOM 3086 O O . GLU C 2 78 ? 212.342 -15.320 20.431 1.00 39.68 78 GLU 2 O 1
ATOM 3092 N N . PHE C 2 79 ? 211.988 -15.874 18.284 1.00 41.26 79 PHE 2 N 1
ATOM 3093 C CA . PHE C 2 79 ? 212.442 -14.585 17.751 1.00 40.45 79 PHE 2 CA 1
ATOM 3094 C C . PHE C 2 79 ? 211.584 -13.410 18.250 1.00 38.55 79 PHE 2 C 1
ATOM 3095 O O . PHE C 2 79 ? 212.100 -12.390 18.751 1.00 36.76 79 PHE 2 O 1
ATOM 3103 N N . LEU C 2 80 ? 210.265 -13.575 18.160 1.00 38.45 80 LEU 2 N 1
ATOM 3104 C CA . LEU C 2 80 ? 209.330 -12.526 18.580 1.00 37.57 80 LEU 2 CA 1
ATOM 3105 C C . LEU C 2 80 ? 209.436 -12.207 20.057 1.00 36.34 80 LEU 2 C 1
ATOM 3106 O O . LEU C 2 80 ? 209.403 -11.042 20.444 1.00 35.28 80 LEU 2 O 1
ATOM 3111 N N . ILE C 2 81 ? 209.575 -13.237 20.883 1.00 37.10 81 ILE 2 N 1
ATOM 3112 C CA . ILE C 2 81 ? 209.770 -13.043 22.321 1.00 36.66 81 ILE 2 CA 1
ATOM 3113 C C . ILE C 2 81 ? 211.141 -12.429 22.642 1.00 36.00 81 ILE 2 C 1
ATOM 3114 O O . ILE C 2 81 ? 211.224 -11.495 23.446 1.00 34.52 81 ILE 2 O 1
ATOM 3119 N N . THR C 2 82 ? 212.200 -12.956 22.027 1.00 37.00 82 THR 2 N 1
ATOM 3120 C CA . THR C 2 82 ? 213.568 -12.550 22.378 1.00 37.10 82 THR 2 CA 1
ATOM 3121 C C . THR C 2 82 ? 213.830 -11.106 21.980 1.00 36.15 82 THR 2 C 1
ATOM 3122 O O . THR C 2 82 ? 214.428 -10.378 22.729 1.00 34.70 82 THR 2 O 1
ATOM 3126 N N . THR C 2 83 ? 213.342 -10.703 20.808 1.00 36.87 83 THR 2 N 1
ATOM 3127 C CA . THR C 2 83 ? 213.511 -9.328 20.327 1.00 36.59 83 THR 2 CA 1
ATOM 3128 C C . THR C 2 83 ? 212.536 -8.302 20.916 1.00 35.42 83 THR 2 C 1
ATOM 3129 O O . THR C 2 83 ? 212.712 -7.122 20.672 1.00 35.28 83 THR 2 O 1
ATOM 3133 N N . GLY C 2 84 ? 211.536 -8.732 21.687 1.00 34.70 84 GLY 2 N 1
ATOM 3134 C CA . GLY C 2 84 ? 210.611 -7.816 22.361 1.00 34.16 84 GLY 2 CA 1
ATOM 3135 C C . GLY C 2 84 ? 209.423 -7.356 21.530 1.00 34.67 84 GLY 2 C 1
ATOM 3136 O O . GLY C 2 84 ? 208.957 -6.223 21.698 1.00 34.78 84 GLY 2 O 1
ATOM 3137 N N . VAL C 2 85 ? 208.950 -8.205 20.621 1.00 35.94 85 VAL 2 N 1
ATOM 3138 C CA . VAL C 2 85 ? 207.741 -7.915 19.859 1.00 36.99 85 VAL 2 CA 1
ATOM 3139 C C . VAL C 2 85 ? 206.523 -8.439 20.614 1.00 38.32 85 VAL 2 C 1
ATOM 3140 O O . VAL C 2 85 ? 205.475 -7.786 20.607 1.00 37.95 85 VAL 2 O 1
ATOM 3144 N N . ILE C 2 86 ? 206.638 -9.623 21.224 1.00 39.91 86 ILE 2 N 1
ATOM 3145 C CA . ILE C 2 86 ? 205.540 -10.178 22.022 1.00 41.91 86 ILE 2 CA 1
ATOM 3146 C C . ILE C 2 86 ? 206.031 -10.584 23.403 1.00 43.60 86 ILE 2 C 1
ATOM 3147 O O . ILE C 2 86 ? 207.230 -10.758 23.615 1.00 41.82 86 ILE 2 O 1
ATOM 3152 N N . ASN C 2 87 ? 205.100 -10.684 24.347 1.00 46.94 87 ASN 2 N 1
ATOM 3153 C CA . ASN C 2 87 ? 205.343 -11.429 25.578 1.00 50.94 87 ASN 2 CA 1
ATOM 3154 C C . ASN C 2 87 ? 204.166 -12.402 25.796 1.00 55.37 87 ASN 2 C 1
ATOM 3155 O O . ASN C 2 87 ? 203.008 -12.087 25.458 1.00 56.00 87 ASN 2 O 1
ATOM 3160 N N . LYS C 2 88 ? 204.484 -13.610 26.265 1.00 58.73 88 LYS 2 N 1
ATOM 3161 C CA . LYS C 2 88 ? 203.466 -14.588 26.643 1.00 62.25 88 LYS 2 CA 1
ATOM 3162 C C . LYS C 2 88 ? 203.259 -14.414 28.140 1.00 63.64 88 LYS 2 C 1
ATOM 3163 O O . LYS C 2 88 ? 204.214 -14.534 28.904 1.00 63.96 88 LYS 2 O 1
ATOM 3166 N N . THR C 2 89 ? 202.030 -14.084 28.543 1.00 65.41 89 THR 2 N 1
ATOM 3167 C CA . THR C 2 89 ? 201.672 -13.934 29.964 1.00 65.16 89 THR 2 CA 1
ATOM 3168 C C . THR C 2 89 ? 200.338 -14.624 30.254 1.00 66.16 89 THR 2 C 1
ATOM 3169 O O . THR C 2 89 ? 199.581 -14.978 29.341 1.00 66.42 89 THR 2 O 1
ATOM 3171 N N . LYS C 2 90 ? 200.064 -14.812 31.540 1.00 65.34 90 LYS 2 N 1
ATOM 3172 C CA . LYS C 2 90 ? 198.956 -15.661 31.982 1.00 65.76 90 LYS 2 CA 1
ATOM 3173 C C . LYS C 2 90 ? 197.664 -14.858 32.182 1.00 64.78 90 LYS 2 C 1
ATOM 3174 O O . LYS C 2 90 ? 197.709 -13.660 32.498 1.00 62.88 90 LYS 2 O 1
ATOM 3177 N N . THR C 2 91 ? 196.525 -15.526 31.976 1.00 64.30 91 THR 2 N 1
ATOM 3178 C CA . THR C 2 91 ? 195.215 -15.023 32.421 1.00 64.02 91 THR 2 CA 1
ATOM 3179 C C . THR C 2 91 ? 195.096 -15.024 33.966 1.00 62.80 91 THR 2 C 1
ATOM 3180 O O . THR C 2 91 ? 194.523 -14.092 34.553 1.00 62.83 91 THR 2 O 1
ATOM 3182 N N . SER C 2 92 ? 195.646 -16.061 34.615 1.00 60.79 92 SER 2 N 1
ATOM 3183 C CA . SER C 2 92 ? 195.628 -16.187 36.089 1.00 58.36 92 SER 2 CA 1
ATOM 3184 C C . SER C 2 92 ? 196.518 -15.111 36.741 1.00 54.49 92 SER 2 C 1
ATOM 3185 O O . SER C 2 92 ? 197.298 -14.478 36.037 1.00 52.43 92 SER 2 O 1
ATOM 3188 N N . PRO C 2 93 ? 196.412 -14.913 38.079 1.00 52.31 93 PRO 2 N 1
ATOM 3189 C CA . PRO C 2 93 ? 197.238 -13.896 38.772 1.00 49.15 93 PRO 2 CA 1
ATOM 3190 C C . PRO C 2 93 ? 198.737 -14.054 38.506 1.00 47.13 93 PRO 2 C 1
ATOM 3191 O O . PRO C 2 93 ? 199.267 -15.169 38.597 1.00 46.41 93 PRO 2 O 1
ATOM 3195 N N . LEU C 2 94 ? 199.398 -12.950 38.153 1.00 44.00 94 LEU 2 N 1
ATOM 3196 C CA . LEU C 2 94 ? 200.822 -12.962 37.842 1.00 43.11 94 LEU 2 CA 1
ATOM 3197 C C . LEU C 2 94 ? 201.664 -13.488 38.982 1.00 41.56 94 LEU 2 C 1
ATOM 3198 O O . LEU C 2 94 ? 202.644 -14.181 38.747 1.00 42.16 94 LEU 2 O 1
ATOM 3203 N N . TRP C 2 95 ? 201.284 -13.146 40.204 1.00 40.68 95 TRP 2 N 1
ATOM 3204 C CA . TRP C 2 95 ? 202.076 -13.480 41.393 1.00 40.58 95 TRP 2 CA 1
ATOM 3205 C C . TRP C 2 95 ? 201.245 -14.259 42.402 1.00 43.50 95 TRP 2 C 1
ATOM 3206 O O . TRP C 2 95 ? 200.262 -13.750 42.941 1.00 43.51 95 TRP 2 O 1
ATOM 3217 N N . VAL C 2 96 ? 201.676 -15.498 42.628 1.00 46.60 96 VAL 2 N 1
ATOM 3218 C CA . VAL C 2 96 ? 201.035 -16.456 43.537 1.00 50.02 96 VAL 2 CA 1
ATOM 3219 C C . VAL C 2 96 ? 201.195 -16.026 45.007 1.00 50.33 96 VAL 2 C 1
ATOM 3220 O O . VAL C 2 96 ? 200.399 -16.410 45.867 1.00 52.46 96 VAL 2 O 1
ATOM 3224 N N . ASN C 2 97 ? 202.228 -15.248 45.300 1.00 48.39 97 ASN 2 N 1
ATOM 3225 C CA . ASN C 2 97 ? 202.393 -14.666 46.633 1.00 47.25 97 ASN 2 CA 1
ATOM 3226 C C . ASN C 2 97 ? 203.403 -13.532 46.574 1.00 43.49 97 ASN 2 C 1
ATOM 3227 O O . ASN C 2 97 ? 203.962 -13.242 45.530 1.00 41.38 97 ASN 2 O 1
ATOM 3232 N N . SER C 2 98 ? 203.609 -12.906 47.719 1.00 41.16 98 SER 2 N 1
ATOM 3233 C CA . SER C 2 98 ? 204.541 -11.829 47.864 1.00 39.13 98 SER 2 CA 1
ATOM 3234 C C . SER C 2 98 ? 205.472 -12.128 49.049 1.00 35.88 98 SER 2 C 1
ATOM 3235 O O . SER C 2 98 ? 205.104 -12.842 49.959 1.00 34.99 98 SER 2 O 1
ATOM 3238 N N . VAL C 2 99 ? 206.672 -11.574 49.008 1.00 33.52 99 VAL 2 N 1
ATOM 3239 C CA . VAL C 2 99 ? 207.548 -11.539 50.182 1.00 32.38 99 VAL 2 CA 1
ATOM 3240 C C . VAL C 2 99 ? 207.893 -10.074 50.441 1.00 30.87 99 VAL 2 C 1
ATOM 3241 O O . VAL C 2 99 ? 207.941 -9.266 49.519 1.00 30.50 99 VAL 2 O 1
ATOM 3245 N N . ILE C 2 100 ? 208.073 -9.721 51.708 1.00 30.17 100 ILE 2 N 1
ATOM 3246 C CA . ILE C 2 100 ? 208.544 -8.412 52.066 1.00 28.91 100 ILE 2 CA 1
ATOM 3247 C C . ILE C 2 100 ? 209.995 -8.566 52.555 1.00 28.69 100 ILE 2 C 1
ATOM 3248 O O . ILE C 2 100 ? 210.279 -9.374 53.468 1.00 28.82 100 ILE 2 O 1
ATOM 3253 N N . ILE C 2 101 ? 210.905 -7.815 51.932 1.00 27.68 101 ILE 2 N 1
ATOM 3254 C CA . ILE C 2 101 ? 212.297 -7.780 52.358 1.00 28.26 101 ILE 2 CA 1
ATOM 3255 C C . ILE C 2 101 ? 212.516 -6.365 52.910 1.00 27.47 101 ILE 2 C 1
ATOM 3256 O O . ILE C 2 101 ? 212.234 -5.387 52.234 1.00 26.90 101 ILE 2 O 1
ATOM 3261 N N . SER C 2 102 ? 213.018 -6.254 54.142 1.00 28.53 102 SER 2 N 1
ATOM 3262 C CA . SER C 2 102 ? 213.112 -4.953 54.767 1.00 28.09 102 SER 2 CA 1
ATOM 3263 C C . SER C 2 102 ? 214.282 -4.819 55.710 1.00 28.71 102 SER 2 C 1
ATOM 3264 O O . SER C 2 102 ? 214.771 -5.798 56.245 1.00 29.43 102 SER 2 O 1
ATOM 3267 N N . ASP C 2 103 ? 214.718 -3.584 55.908 1.00 29.13 103 ASP 2 N 1
ATOM 3268 C CA . ASP C 2 103 ? 215.609 -3.268 57.031 1.00 30.48 103 ASP 2 CA 1
ATOM 3269 C C . ASP C 2 103 ? 214.876 -3.066 58.356 1.00 30.58 103 ASP 2 C 1
ATOM 3270 O O . ASP C 2 103 ? 215.533 -2.966 59.395 1.00 32.32 103 ASP 2 O 1
ATOM 3275 N N . VAL C 2 104 ? 213.543 -3.068 58.333 1.00 29.55 104 VAL 2 N 1
ATOM 3276 C CA . VAL C 2 104 ? 212.715 -3.007 59.540 1.00 29.57 104 VAL 2 CA 1
ATOM 3277 C C . VAL C 2 104 ? 211.654 -4.118 59.550 1.00 29.40 104 VAL 2 C 1
ATOM 3278 O O . VAL C 2 104 ? 210.462 -3.850 59.662 1.00 29.48 104 VAL 2 O 1
ATOM 3282 N N . PRO C 2 105 ? 212.096 -5.385 59.470 1.00 29.79 105 PRO 2 N 1
ATOM 3283 C CA . PRO C 2 105 ? 211.164 -6.509 59.348 1.00 30.76 105 PRO 2 CA 1
ATOM 3284 C C . PRO C 2 105 ? 210.211 -6.681 60.541 1.00 32.18 105 PRO 2 C 1
ATOM 3285 O O . PRO C 2 105 ? 209.098 -7.170 60.365 1.00 32.01 105 PRO 2 O 1
ATOM 3289 N N . HIS C 2 106 ? 210.653 -6.306 61.738 1.00 33.72 106 HIS 2 N 1
ATOM 3290 C CA . HIS C 2 106 ? 209.793 -6.264 62.933 1.00 35.67 106 HIS 2 CA 1
ATOM 3291 C C . HIS C 2 106 ? 208.477 -5.427 62.763 1.00 35.23 106 HIS 2 C 1
ATOM 3292 O O . HIS C 2 106 ? 207.462 -5.752 63.383 1.00 35.92 106 HIS 2 O 1
ATOM 3299 N N A LEU C 2 107 ? 208.506 -4.381 61.921 0.50 33.98 107 LEU 2 N 1
ATOM 3300 N N B LEU C 2 107 ? 208.491 -4.395 61.929 0.50 33.75 107 LEU 2 N 1
ATOM 3301 C CA A LEU C 2 107 ? 207.293 -3.615 61.529 0.50 33.37 107 LEU 2 CA 1
ATOM 3302 C CA B LEU C 2 107 ? 207.271 -3.638 61.672 0.50 33.09 107 LEU 2 CA 1
ATOM 3303 C C A LEU C 2 107 ? 206.174 -4.509 60.976 0.50 33.22 107 LEU 2 C 1
ATOM 3304 C C B LEU C 2 107 ? 206.194 -4.423 60.872 0.50 32.94 107 LEU 2 C 1
ATOM 3305 O O A LEU C 2 107 ? 204.986 -4.268 61.227 0.50 32.46 107 LEU 2 O 1
ATOM 3306 O O B LEU C 2 107 ? 205.033 -4.004 60.852 0.50 32.26 107 LEU 2 O 1
ATOM 3315 N N . PHE C 2 108 ? 206.569 -5.558 60.258 1.00 32.73 108 PHE 2 N 1
ATOM 3316 C CA . PHE C 2 108 ? 205.627 -6.453 59.581 1.00 32.13 108 PHE 2 CA 1
ATOM 3317 C C . PHE C 2 108 ? 205.406 -7.777 60.319 1.00 32.86 108 PHE 2 C 1
ATOM 3318 O O . PHE C 2 108 ? 204.915 -8.734 59.733 1.00 32.94 108 PHE 2 O 1
ATOM 3326 N N . SER C 2 109 ? 205.723 -7.836 61.616 1.00 33.91 109 SER 2 N 1
ATOM 3327 C CA . SER C 2 109 ? 205.678 -9.095 62.351 1.00 34.99 109 SER 2 CA 1
ATOM 3328 C C . SER C 2 109 ? 204.274 -9.725 62.444 1.00 35.44 109 SER 2 C 1
ATOM 3329 O O . SER C 2 109 ? 204.168 -10.922 62.647 1.00 36.01 109 SER 2 O 1
ATOM 3332 N N . ASN C 2 110 ? 203.204 -8.947 62.265 1.00 34.79 110 ASN 2 N 1
ATOM 3333 C CA . ASN C 2 110 ? 201.849 -9.526 62.193 1.00 35.63 110 ASN 2 CA 1
ATOM 3334 C C . ASN C 2 110 ? 201.165 -9.342 60.827 1.00 34.54 110 ASN 2 C 1
ATOM 3335 O O . ASN C 2 110 ? 200.020 -9.695 60.686 1.00 34.97 110 ASN 2 O 1
ATOM 3340 N N . ALA C 2 111 ? 201.877 -8.832 59.829 1.00 33.15 111 ALA 2 N 1
ATOM 3341 C CA . ALA C 2 111 ? 201.262 -8.499 58.548 1.00 33.05 111 ALA 2 CA 1
ATOM 3342 C C . ALA C 2 111 ? 200.756 -9.718 57.795 1.00 33.57 111 ALA 2 C 1
ATOM 3343 O O . ALA C 2 111 ? 199.694 -9.679 57.171 1.00 32.87 111 ALA 2 O 1
ATOM 3345 N N . ARG C 2 112 ? 201.509 -10.806 57.857 1.00 34.96 112 ARG 2 N 1
ATOM 3346 C CA . ARG C 2 112 ? 201.135 -12.006 57.121 1.00 36.71 112 ARG 2 CA 1
ATOM 3347 C C . ARG C 2 112 ? 199.758 -12.499 57.595 1.00 37.91 112 ARG 2 C 1
ATOM 3348 O O . ARG C 2 112 ? 198.860 -12.758 56.796 1.00 36.95 112 ARG 2 O 1
ATOM 3356 N N . GLU C 2 113 ? 199.585 -12.548 58.913 1.00 38.55 113 GLU 2 N 1
ATOM 3357 C CA . GLU C 2 113 ? 198.331 -12.961 59.499 1.00 40.49 113 GLU 2 CA 1
ATOM 3358 C C . GLU C 2 113 ? 197.194 -11.943 59.280 1.00 38.58 113 GLU 2 C 1
ATOM 3359 O O . GLU C 2 113 ? 196.122 -12.309 58.856 1.00 39.07 113 GLU 2 O 1
ATOM 3365 N N . GLN C 2 114 ? 197.456 -10.677 59.575 1.00 36.20 114 GLN 2 N 1
ATOM 3366 C CA . GLN C 2 114 ? 196.447 -9.623 59.443 1.00 35.61 114 GLN 2 CA 1
ATOM 3367 C C . GLN C 2 114 ? 195.906 -9.487 58.033 1.00 34.75 114 GLN 2 C 1
ATOM 3368 O O . GLN C 2 114 ? 194.711 -9.390 57.846 1.00 35.42 114 GLN 2 O 1
ATOM 3374 N N . TRP C 2 115 ? 196.798 -9.502 57.048 1.00 33.62 115 TRP 2 N 1
ATOM 3375 C CA . TRP C 2 115 ? 196.431 -9.078 55.704 1.00 33.20 115 TRP 2 CA 1
ATOM 3376 C C . TRP C 2 115 ? 195.681 -10.127 54.887 1.00 35.35 115 TRP 2 C 1
ATOM 3377 O O . TRP C 2 115 ? 195.090 -9.780 53.858 1.00 35.48 115 TRP 2 O 1
ATOM 3388 N N . LYS C 2 116 ? 195.657 -11.377 55.365 1.00 38.01 116 LYS 2 N 1
ATOM 3389 C CA . LYS C 2 116 ? 194.758 -12.425 54.831 1.00 41.00 116 LYS 2 CA 1
ATOM 3390 C C . LYS C 2 116 ? 193.306 -11.955 54.729 1.00 42.58 116 LYS 2 C 1
ATOM 3391 O O . LYS C 2 116 ? 192.657 -12.206 53.718 1.00 43.12 116 LYS 2 O 1
ATOM 3394 N N . CYS C 2 117 ? 192.792 -11.253 55.733 1.00 44.31 117 CYS 2 N 1
ATOM 3395 C CA . CYS C 2 117 ? 191.391 -10.811 55.650 1.00 47.59 117 CYS 2 CA 1
ATOM 3396 C C . CYS C 2 117 ? 191.152 -9.689 54.621 1.00 45.78 117 CYS 2 C 1
ATOM 3397 O O . CYS C 2 117 ? 190.021 -9.442 54.253 1.00 46.63 117 CYS 2 O 1
ATOM 3400 N N . ASP C 2 118 ? 192.215 -9.037 54.156 1.00 43.67 118 ASP 2 N 1
ATOM 3401 C CA . ASP C 2 118 ? 192.153 -8.145 52.988 1.00 43.15 118 ASP 2 CA 1
ATOM 3402 C C . ASP C 2 118 ? 192.433 -8.889 51.668 1.00 41.89 118 ASP 2 C 1
ATOM 3403 O O . ASP C 2 118 ? 192.546 -8.266 50.628 1.00 40.75 118 ASP 2 O 1
ATOM 3408 N N . GLY C 2 119 ? 192.554 -10.214 51.700 1.00 41.94 119 GLY 2 N 1
ATOM 3409 C CA . GLY C 2 119 ? 192.936 -10.975 50.515 1.00 41.52 119 GLY 2 CA 1
ATOM 3410 C C . GLY C 2 119 ? 194.372 -10.798 50.058 1.00 39.85 119 GLY 2 C 1
ATOM 3411 O O . GLY C 2 119 ? 194.665 -10.982 48.882 1.00 39.70 119 GLY 2 O 1
ATOM 3412 N N . VAL C 2 120 ? 195.282 -10.435 50.968 1.00 38.47 120 VAL 2 N 1
ATOM 3413 C CA . VAL C 2 120 ? 196.687 -10.244 50.597 1.00 37.77 120 VAL 2 CA 1
ATOM 3414 C C . VAL C 2 120 ? 197.480 -11.361 51.247 1.00 38.01 120 VAL 2 C 1
ATOM 3415 O O . VAL C 2 120 ? 197.350 -11.588 52.441 1.00 37.71 120 VAL 2 O 1
ATOM 3419 N N . PHE C 2 121 ? 198.293 -12.053 50.456 1.00 38.35 121 PHE 2 N 1
ATOM 3420 C CA . PHE C 2 121 ? 199.014 -13.215 50.939 1.00 40.09 121 PHE 2 CA 1
ATOM 3421 C C . PHE C 2 121 ? 200.512 -12.957 50.828 1.00 38.73 121 PHE 2 C 1
ATOM 3422 O O . PHE C 2 121 ? 201.075 -12.947 49.748 1.00 38.89 121 PHE 2 O 1
ATOM 3430 N N . VAL C 2 122 ? 201.118 -12.658 51.972 1.00 37.08 122 VAL 2 N 1
ATOM 3431 C CA . VAL C 2 122 ? 202.544 -12.426 52.085 1.00 36.16 122 VAL 2 CA 1
ATOM 3432 C C . VAL C 2 122 ? 203.085 -13.680 52.787 1.00 36.41 122 VAL 2 C 1
ATOM 3433 O O . VAL C 2 122 ? 202.695 -13.968 53.927 1.00 36.80 122 VAL 2 O 1
ATOM 3437 N N . SER C 2 123 ? 203.954 -14.434 52.119 1.00 36.34 123 SER 2 N 1
ATOM 3438 C CA . SER C 2 123 ? 204.406 -15.721 52.673 1.00 37.51 123 SER 2 CA 1
ATOM 3439 C C . SER C 2 123 ? 205.548 -15.568 53.680 1.00 36.57 123 SER 2 C 1
ATOM 3440 O O . SER C 2 123 ? 205.628 -16.345 54.618 1.00 36.45 123 SER 2 O 1
ATOM 3443 N N . HIS C 2 124 ? 206.416 -14.571 53.492 1.00 34.91 124 HIS 2 N 1
ATOM 3444 C CA . HIS C 2 124 ? 207.569 -14.364 54.388 1.00 35.07 124 HIS 2 CA 1
ATOM 3445 C C . HIS C 2 124 ? 207.929 -12.902 54.544 1.00 32.78 124 HIS 2 C 1
ATOM 3446 O O . HIS C 2 124 ? 207.819 -12.130 53.607 1.00 30.96 124 HIS 2 O 1
ATOM 3453 N N . ILE C 2 125 ? 208.398 -12.560 55.746 1.00 32.12 125 ILE 2 N 1
ATOM 3454 C CA . ILE C 2 125 ? 209.054 -11.301 56.018 1.00 31.02 125 ILE 2 CA 1
ATOM 3455 C C . ILE C 2 125 ? 210.522 -11.626 56.186 1.00 31.28 125 ILE 2 C 1
ATOM 3456 O O . ILE C 2 125 ? 210.861 -12.480 56.965 1.00 31.77 125 ILE 2 O 1
ATOM 3461 N N . ILE C 2 126 ? 211.376 -10.915 55.479 1.00 30.71 126 ILE 2 N 1
ATOM 3462 C CA . ILE C 2 126 ? 212.793 -11.247 55.371 1.00 31.73 126 ILE 2 CA 1
ATOM 3463 C C . ILE C 2 126 ? 213.630 -10.036 55.753 1.00 31.54 126 ILE 2 C 1
ATOM 3464 O O . ILE C 2 126 ? 213.403 -8.932 55.273 1.00 29.97 126 ILE 2 O 1
ATOM 3469 N N . ASP C 2 127 ? 214.585 -10.253 56.643 1.00 32.92 127 ASP 2 N 1
ATOM 3470 C CA . ASP C 2 127 ? 215.530 -9.215 56.998 1.00 33.71 127 ASP 2 CA 1
ATOM 3471 C C . ASP C 2 127 ? 216.535 -9.067 55.866 1.00 33.05 127 ASP 2 C 1
ATOM 3472 O O . ASP C 2 127 ? 217.158 -10.050 55.460 1.00 32.89 127 ASP 2 O 1
ATOM 3477 N N . ILE C 2 128 ? 216.728 -7.838 55.410 1.00 32.49 128 ILE 2 N 1
ATOM 3478 C CA . ILE C 2 128 ? 217.686 -7.522 54.341 1.00 33.71 128 ILE 2 CA 1
ATOM 3479 C C . ILE C 2 128 ? 219.142 -7.916 54.718 1.00 34.96 128 ILE 2 C 1
ATOM 3480 O O . ILE C 2 128 ? 219.964 -8.176 53.849 1.00 34.73 128 ILE 2 O 1
ATOM 3485 N N . LYS C 2 129 ? 219.443 -7.968 56.014 1.00 36.01 129 LYS 2 N 1
ATOM 3486 C CA . LYS C 2 129 ? 220.755 -8.380 56.501 1.00 38.21 129 LYS 2 CA 1
ATOM 3487 C C . LYS C 2 129 ? 220.994 -9.889 56.447 1.00 39.22 129 LYS 2 C 1
ATOM 3488 O O . LYS C 2 129 ? 222.106 -10.320 56.697 1.00 40.10 129 LYS 2 O 1
ATOM 3491 N N . ASP C 2 130 ? 219.971 -10.696 56.162 1.00 39.19 130 ASP 2 N 1
ATOM 3492 C CA . ASP C 2 130 ? 220.172 -12.144 56.017 1.00 40.39 130 ASP 2 CA 1
ATOM 3493 C C . ASP C 2 130 ? 221.103 -12.458 54.865 1.00 39.75 130 ASP 2 C 1
ATOM 3494 O O . ASP C 2 130 ? 221.012 -11.838 53.808 1.00 38.92 130 ASP 2 O 1
ATOM 3499 N N A ASN C 2 131 ? 221.964 -13.455 55.039 0.50 39.66 131 ASN 2 N 1
ATOM 3500 N N B ASN C 2 131 ? 222.013 -13.389 55.113 0.50 40.60 131 ASN 2 N 1
ATOM 3501 C CA A ASN C 2 131 ? 222.995 -13.778 54.046 0.50 39.92 131 ASN 2 CA 1
ATOM 3502 C CA B ASN C 2 131 ? 222.757 -14.034 54.065 0.50 41.59 131 ASN 2 CA 1
ATOM 3503 C C A ASN C 2 131 ? 222.436 -14.449 52.777 0.50 39.24 131 ASN 2 C 1
ATOM 3504 C C B ASN C 2 131 ? 221.844 -15.148 53.584 0.50 41.58 131 ASN 2 C 1
ATOM 3505 O O A ASN C 2 131 ? 222.817 -14.091 51.645 0.50 37.70 131 ASN 2 O 1
ATOM 3506 O O B ASN C 2 131 ? 221.064 -15.696 54.362 0.50 42.48 131 ASN 2 O 1
ATOM 3515 N N A ASN C 2 132 ? 221.545 -15.420 52.990 0.50 39.36 132 ASN 2 N 1
ATOM 3516 N N B ASN C 2 132 ? 221.919 -15.466 52.304 0.50 41.27 132 ASN 2 N 1
ATOM 3517 C CA A ASN C 2 132 ? 221.132 -16.361 51.949 0.50 40.12 132 ASN 2 CA 1
ATOM 3518 C CA B ASN C 2 132 ? 221.122 -16.542 51.765 0.50 41.34 132 ASN 2 CA 1
ATOM 3519 C C A ASN C 2 132 ? 219.622 -16.386 51.716 0.50 40.31 132 ASN 2 C 1
ATOM 3520 C C B ASN C 2 132 ? 219.638 -16.200 51.933 0.50 40.72 132 ASN 2 C 1
ATOM 3521 O O A ASN C 2 132 ? 218.938 -17.347 52.071 0.50 41.72 132 ASN 2 O 1
ATOM 3522 O O B ASN C 2 132 ? 219.000 -16.607 52.903 0.50 41.10 132 ASN 2 O 1
ATOM 3531 N N . ILE C 2 133 ? 219.141 -15.371 51.027 1.00 39.78 133 ILE 2 N 1
ATOM 3532 C CA . ILE C 2 133 ? 217.693 -15.134 50.847 1.00 40.04 133 ILE 2 CA 1
ATOM 3533 C C . ILE C 2 133 ? 217.267 -15.937 49.610 1.00 41.52 133 ILE 2 C 1
ATOM 3534 O O . ILE C 2 133 ? 217.900 -15.812 48.554 1.00 41.18 133 ILE 2 O 1
ATOM 3539 N N . ASN C 2 134 ? 216.258 -16.799 49.776 1.00 42.88 134 ASN 2 N 1
ATOM 3540 C CA . ASN C 2 134 ? 215.665 -17.589 48.687 1.00 44.96 134 ASN 2 CA 1
ATOM 3541 C C . ASN C 2 134 ? 214.208 -17.101 48.435 1.00 42.87 134 ASN 2 C 1
ATOM 3542 O O . ASN C 2 134 ? 213.476 -16.797 49.381 1.00 41.02 134 ASN 2 O 1
ATOM 3547 N N . VAL C 2 135 ? 213.805 -17.016 47.169 1.00 42.17 135 VAL 2 N 1
ATOM 3548 C CA . VAL C 2 135 ? 212.423 -16.628 46.820 1.00 41.42 135 VAL 2 CA 1
ATOM 3549 C C . VAL C 2 135 ? 211.897 -17.559 45.736 1.00 42.07 135 VAL 2 C 1
ATOM 3550 O O . VAL C 2 135 ? 212.564 -17.763 44.735 1.00 41.99 135 VAL 2 O 1
ATOM 3554 N N . SER C 2 136 ? 210.691 -18.087 45.934 1.00 42.36 136 SER 2 N 1
ATOM 3555 C CA . SER C 2 136 ? 210.055 -18.993 44.978 1.00 44.02 136 SER 2 CA 1
ATOM 3556 C C . SER C 2 136 ? 209.725 -18.299 43.659 1.00 43.08 136 SER 2 C 1
ATOM 3557 O O . SER C 2 136 ? 209.775 -17.076 43.560 1.00 41.06 136 SER 2 O 1
ATOM 3560 N N . ASP C 2 137 ? 209.352 -19.101 42.671 1.00 44.78 137 ASP 2 N 1
ATOM 3561 C CA . ASP C 2 137 ? 208.892 -18.596 41.369 1.00 45.10 137 ASP 2 CA 1
ATOM 3562 C C . ASP C 2 137 ? 207.583 -17.828 41.500 1.00 42.76 137 ASP 2 C 1
ATOM 3563 O O . ASP C 2 137 ? 206.814 -18.049 42.435 1.00 41.60 137 ASP 2 O 1
ATOM 3568 N N . SER C 2 138 ? 207.334 -16.955 40.521 1.00 41.58 138 SER 2 N 1
ATOM 3569 C CA . SER C 2 138 ? 206.081 -16.177 40.431 1.00 40.64 138 SER 2 CA 1
ATOM 3570 C C . SER C 2 138 ? 205.769 -15.458 41.735 1.00 38.56 138 SER 2 C 1
ATOM 3571 O O . SER C 2 138 ? 204.644 -15.530 42.241 1.00 38.70 138 SER 2 O 1
ATOM 3574 N N . THR C 2 139 ? 206.776 -14.788 42.288 1.00 35.35 139 THR 2 N 1
ATOM 3575 C CA . THR C 2 139 ? 206.596 -14.070 43.537 1.00 34.14 139 THR 2 CA 1
ATOM 3576 C C . THR C 2 139 ? 206.946 -12.605 43.336 1.00 31.24 139 THR 2 C 1
ATOM 3577 O O . THR C 2 139 ? 207.931 -12.275 42.691 1.00 29.88 139 THR 2 O 1
ATOM 3581 N N . LEU C 2 140 ? 206.117 -11.744 43.899 1.00 30.01 140 LEU 2 N 1
ATOM 3582 C CA . LEU C 2 140 ? 206.374 -10.322 43.926 1.00 28.99 140 LEU 2 CA 1
ATOM 3583 C C . LEU C 2 140 ? 207.261 -10.031 45.131 1.00 28.41 140 LEU 2 C 1
ATOM 3584 O O . LEU C 2 140 ? 206.907 -10.396 46.246 1.00 28.72 140 LEU 2 O 1
ATOM 3589 N N . ILE C 2 141 ? 208.382 -9.369 44.912 1.00 27.29 141 ILE 2 N 1
ATOM 3590 C CA . ILE C 2 141 ? 209.295 -9.020 46.001 1.00 26.80 141 ILE 2 CA 1
ATOM 3591 C C . ILE C 2 141 ? 209.084 -7.554 46.318 1.00 25.72 141 ILE 2 C 1
ATOM 3592 O O . ILE C 2 141 ? 209.333 -6.711 45.485 1.00 24.65 141 ILE 2 O 1
ATOM 3597 N N . TRP C 2 142 ? 208.616 -7.265 47.535 1.00 25.76 142 TRP 2 N 1
ATOM 3598 C CA . TRP C 2 142 ? 208.476 -5.905 48.020 1.00 25.17 142 TRP 2 CA 1
ATOM 3599 C C . TRP C 2 142 ? 209.681 -5.556 48.902 1.00 25.52 142 TRP 2 C 1
ATOM 3600 O O . TRP C 2 142 ? 209.823 -6.111 49.983 1.00 26.06 142 TRP 2 O 1
ATOM 3611 N N . LEU C 2 143 ? 210.513 -4.622 48.461 1.00 25.23 143 LEU 2 N 1
ATOM 3612 C CA . LEU C 2 143 ? 211.690 -4.212 49.204 1.00 25.67 143 LEU 2 CA 1
ATOM 3613 C C . LEU C 2 143 ? 211.363 -2.881 49.871 1.00 25.64 143 LEU 2 C 1
ATOM 3614 O O . LEU C 2 143 ? 211.171 -1.878 49.175 1.00 25.09 143 LEU 2 O 1
ATOM 3619 N N . HIS C 2 144 ? 211.293 -2.877 51.214 1.00 25.58 144 HIS 2 N 1
ATOM 3620 C CA . HIS C 2 144 ? 210.956 -1.693 51.989 1.00 25.80 144 HIS 2 CA 1
ATOM 3621 C C . HIS C 2 144 ? 212.151 -1.241 52.869 1.00 26.19 144 HIS 2 C 1
ATOM 3622 O O . HIS C 2 144 ? 212.626 -1.998 53.693 1.00 26.22 144 HIS 2 O 1
ATOM 3629 N N . LEU C 2 145 ? 212.629 -0.018 52.653 1.00 26.55 145 LEU 2 N 1
ATOM 3630 C CA . LEU C 2 145 ? 213.830 0.480 53.323 1.00 27.05 145 LEU 2 CA 1
ATOM 3631 C C . LEU C 2 145 ? 213.565 1.805 54.040 1.00 27.57 145 LEU 2 C 1
ATOM 3632 O O . LEU C 2 145 ? 213.075 2.754 53.443 1.00 26.96 145 LEU 2 O 1
ATOM 3637 N N . GLU C 2 146 ? 213.871 1.854 55.330 1.00 27.67 146 GLU 2 N 1
ATOM 3638 C CA . GLU C 2 146 ? 214.018 3.125 56.023 1.00 28.00 146 GLU 2 CA 1
ATOM 3639 C C . GLU C 2 146 ? 215.364 3.771 55.762 1.00 28.59 146 GLU 2 C 1
ATOM 3640 O O . GLU C 2 146 ? 215.464 4.992 55.830 1.00 29.95 146 GLU 2 O 1
ATOM 3646 N N . ASN C 2 147 ? 216.385 2.966 55.473 1.00 28.66 147 ASN 2 N 1
ATOM 3647 C CA . ASN C 2 147 ? 217.726 3.463 55.160 1.00 29.87 147 ASN 2 CA 1
ATOM 3648 C C . ASN C 2 147 ? 218.075 3.058 53.734 1.00 29.64 147 ASN 2 C 1
ATOM 3649 O O . ASN C 2 147 ? 218.418 1.912 53.466 1.00 29.13 147 ASN 2 O 1
ATOM 3654 N N . TYR C 2 148 ? 217.978 4.034 52.844 1.00 29.00 148 TYR 2 N 1
ATOM 3655 C CA . TYR C 2 148 ? 218.065 3.795 51.424 1.00 29.46 148 TYR 2 CA 1
ATOM 3656 C C . TYR C 2 148 ? 219.527 3.885 50.938 1.00 30.20 148 TYR 2 C 1
ATOM 3657 O O . TYR C 2 148 ? 220.240 4.846 51.232 1.00 29.51 148 TYR 2 O 1
ATOM 3666 N N . HIS C 2 149 ? 219.925 2.897 50.140 1.00 30.69 149 HIS 2 N 1
ATOM 3667 C CA . HIS C 2 149 ? 221.130 2.981 49.325 1.00 32.20 149 HIS 2 CA 1
ATOM 3668 C C . HIS C 2 149 ? 220.870 2.226 48.040 1.00 31.26 149 HIS 2 C 1
ATOM 3669 O O . HIS C 2 149 ? 220.320 1.145 48.069 1.00 30.82 149 HIS 2 O 1
ATOM 3676 N N . SER C 2 150 ? 221.301 2.777 46.924 1.00 32.38 150 SER 2 N 1
ATOM 3677 C CA . SER C 2 150 ? 221.012 2.159 45.605 1.00 32.71 150 SER 2 CA 1
ATOM 3678 C C . SER C 2 150 ? 221.607 0.725 45.449 1.00 32.77 150 SER 2 C 1
ATOM 3679 O O . SER C 2 150 ? 220.995 -0.143 44.831 1.00 32.77 150 SER 2 O 1
ATOM 3682 N N . ASP C 2 151 ? 222.767 0.474 46.047 1.00 33.45 151 ASP 2 N 1
ATOM 3683 C CA . ASP C 2 151 ? 223.380 -0.862 46.009 1.00 34.62 151 ASP 2 CA 1
ATOM 3684 C C . ASP C 2 151 ? 222.552 -1.962 46.680 1.00 33.18 151 ASP 2 C 1
ATOM 3685 O O . ASP C 2 151 ? 222.697 -3.125 46.342 1.00 32.91 151 ASP 2 O 1
ATOM 3690 N N . ILE C 2 152 ? 221.713 -1.604 47.657 1.00 31.99 152 ILE 2 N 1
ATOM 3691 C CA . ILE C 2 152 ? 220.798 -2.569 48.266 1.00 31.74 152 ILE 2 CA 1
ATOM 3692 C C . ILE C 2 152 ? 219.796 -3.048 47.203 1.00 30.68 152 ILE 2 C 1
ATOM 3693 O O . ILE C 2 152 ? 219.575 -4.224 47.067 1.00 30.89 152 ILE 2 O 1
ATOM 3698 N N . VAL C 2 153 ? 219.218 -2.129 46.447 1.00 29.98 153 VAL 2 N 1
ATOM 3699 C CA . VAL C 2 153 ? 218.270 -2.496 45.366 1.00 29.91 153 VAL 2 CA 1
ATOM 3700 C C . VAL C 2 153 ? 219.038 -3.290 44.293 1.00 30.71 153 VAL 2 C 1
ATOM 3701 O O . VAL C 2 153 ? 218.553 -4.313 43.796 1.00 30.03 153 VAL 2 O 1
ATOM 3705 N N . LYS C 2 154 ? 220.249 -2.839 43.965 1.00 31.92 154 LYS 2 N 1
ATOM 3706 C CA . LYS C 2 154 ? 221.045 -3.518 42.932 1.00 34.22 154 LYS 2 CA 1
ATOM 3707 C C . LYS C 2 154 ? 221.305 -4.979 43.302 1.00 34.38 154 LYS 2 C 1
ATOM 3708 O O . LYS C 2 154 ? 221.183 -5.859 42.440 1.00 34.82 154 LYS 2 O 1
ATOM 3714 N N A ARG C 2 155 ? 221.620 -5.253 44.564 0.50 33.82 155 ARG 2 N 1
ATOM 3715 N N B ARG C 2 155 ? 221.624 -5.222 44.577 0.50 34.05 155 ARG 2 N 1
ATOM 3716 C CA A ARG C 2 155 ? 221.909 -6.621 44.983 0.50 34.79 155 ARG 2 CA 1
ATOM 3717 C CA B ARG C 2 155 ? 221.851 -6.566 45.115 0.50 35.13 155 ARG 2 CA 1
ATOM 3718 C C A ARG C 2 155 ? 220.657 -7.523 44.975 0.50 34.03 155 ARG 2 C 1
ATOM 3719 C C B ARG C 2 155 ? 220.650 -7.475 44.911 0.50 34.20 155 ARG 2 C 1
ATOM 3720 O O A ARG C 2 155 ? 220.775 -8.701 44.661 0.50 34.32 155 ARG 2 O 1
ATOM 3721 O O B ARG C 2 155 ? 220.787 -8.585 44.412 0.50 34.37 155 ARG 2 O 1
ATOM 3736 N N . ILE C 2 156 ? 219.478 -6.973 45.296 1.00 32.92 156 ILE 2 N 1
ATOM 3737 C CA . ILE C 2 156 ? 218.214 -7.728 45.232 1.00 32.52 156 ILE 2 CA 1
ATOM 3738 C C . ILE C 2 156 ? 217.874 -8.040 43.762 1.00 32.03 156 ILE 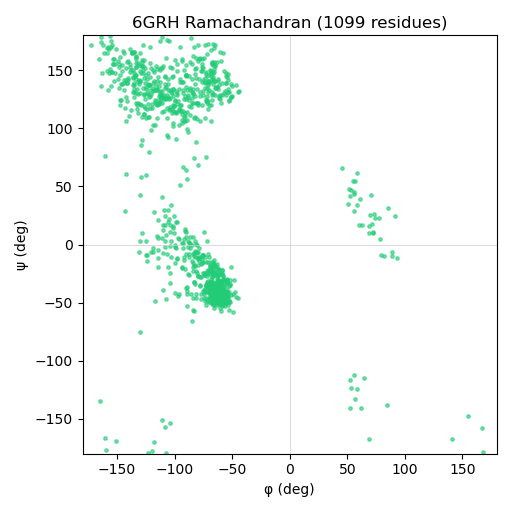2 C 1
ATOM 3739 O O . ILE C 2 156 ? 217.565 -9.177 43.420 1.00 31.96 156 ILE 2 O 1
ATOM 3744 N N . TYR C 2 157 ? 218.026 -7.044 42.901 1.00 30.76 157 TYR 2 N 1
ATOM 3745 C CA . TYR C 2 157 ? 217.824 -7.245 41.457 1.00 31.17 157 TYR 2 CA 1
ATOM 3746 C C . TYR C 2 157 ? 218.764 -8.331 40.898 1.00 33.01 157 TYR 2 C 1
ATOM 3747 O O . TYR C 2 157 ? 218.300 -9.264 40.234 1.00 34.07 157 TYR 2 O 1
ATOM 3756 N N . SER C 2 158 ? 220.061 -8.242 41.195 1.00 34.15 158 SER 2 N 1
ATOM 3757 C CA . SER C 2 158 ? 221.017 -9.256 40.721 1.00 36.06 158 SER 2 CA 1
ATOM 3758 C C . SER C 2 158 ? 220.740 -10.647 41.249 1.00 36.48 158 SER 2 C 1
ATOM 3759 O O . SER C 2 158 ? 220.955 -11.606 40.525 1.00 37.65 158 SER 2 O 1
ATOM 3762 N N . LYS C 2 159 ? 220.314 -10.765 42.505 1.00 36.31 159 LYS 2 N 1
ATOM 3763 C CA . LYS C 2 159 ? 219.968 -12.086 43.085 1.00 37.54 159 LYS 2 CA 1
ATOM 3764 C C . LYS C 2 159 ? 218.780 -12.747 42.368 1.00 36.86 159 LYS 2 C 1
ATOM 3765 O O . LYS C 2 159 ? 218.822 -13.939 42.085 1.00 37.42 159 LYS 2 O 1
ATOM 3769 N N . PHE C 2 160 ? 217.739 -11.976 42.062 1.00 35.33 160 PHE 2 N 1
ATOM 3770 C CA . PHE C 2 160 ? 216.425 -12.567 41.737 1.00 35.24 160 PHE 2 CA 1
ATOM 3771 C C . PHE C 2 160 ? 215.830 -12.274 40.359 1.00 35.70 160 PHE 2 C 1
ATOM 3772 O O . PHE C 2 160 ? 214.821 -12.862 40.038 1.00 36.20 160 PHE 2 O 1
ATOM 3780 N N . GLU C 2 161 ? 216.434 -11.401 39.561 1.00 36.17 161 GLU 2 N 1
ATOM 3781 C CA . GLU C 2 161 ? 215.931 -11.068 38.212 1.00 38.10 161 GLU 2 CA 1
ATOM 3782 C C . GLU C 2 161 ? 215.659 -12.241 37.279 1.00 39.53 161 GLU 2 C 1
ATOM 3783 O O . GLU C 2 161 ? 214.836 -12.112 36.381 1.00 39.49 161 GLU 2 O 1
ATOM 3789 N N . SER C 2 162 ? 216.412 -13.332 37.431 1.00 40.69 162 SER 2 N 1
ATOM 3790 C CA . SER C 2 162 ? 216.228 -14.531 36.614 1.00 41.83 162 SER 2 CA 1
ATOM 3791 C C . SER C 2 162 ? 215.309 -15.568 37.215 1.00 42.18 162 SER 2 C 1
ATOM 3792 O O . SER C 2 162 ? 215.083 -16.576 36.569 1.00 43.09 162 SER 2 O 1
ATOM 3795 N N . ASN C 2 163 ? 214.799 -15.357 38.437 1.00 42.03 163 ASN 2 N 1
ATOM 3796 C CA . ASN C 2 163 ? 213.728 -16.214 38.970 1.00 43.49 163 ASN 2 CA 1
ATOM 3797 C C . ASN C 2 163 ? 212.503 -16.143 38.034 1.00 42.65 163 ASN 2 C 1
ATOM 3798 O O . ASN C 2 163 ? 212.073 -15.032 37.650 1.00 41.06 163 ASN 2 O 1
ATOM 3803 N N . PRO C 2 164 ? 211.977 -17.310 37.615 1.00 43.08 164 PRO 2 N 1
ATOM 3804 C CA . PRO C 2 164 ? 210.801 -17.281 36.734 1.00 42.07 164 PRO 2 CA 1
ATOM 3805 C C . PRO C 2 164 ? 209.598 -16.528 37.343 1.00 39.38 164 PRO 2 C 1
ATOM 3806 O O . PRO C 2 164 ? 209.215 -16.764 38.497 1.00 38.85 164 PRO 2 O 1
ATOM 3810 N N . GLY C 2 165 ? 209.039 -15.617 36.564 1.00 37.43 165 GLY 2 N 1
ATOM 3811 C CA . GLY C 2 165 ? 207.819 -14.902 36.949 1.00 36.42 165 GLY 2 CA 1
ATOM 3812 C C . GLY C 2 165 ? 207.978 -13.852 38.045 1.00 34.05 165 GLY 2 C 1
ATOM 3813 O O . GLY C 2 165 ? 206.975 -13.330 38.557 1.00 33.17 165 GLY 2 O 1
ATOM 3814 N N . VAL C 2 166 ? 209.219 -13.529 38.394 1.00 32.83 166 VAL 2 N 1
ATOM 3815 C CA . VAL C 2 166 ? 209.509 -12.592 39.488 1.00 31.55 166 VAL 2 CA 1
ATOM 3816 C C . VAL C 2 166 ? 209.096 -11.171 39.096 1.00 29.86 166 VAL 2 C 1
ATOM 3817 O O . VAL C 2 166 ? 209.093 -10.810 37.908 1.00 29.71 166 VAL 2 O 1
ATOM 3821 N N . ALA C 2 167 ? 208.719 -10.387 40.091 1.00 28.72 167 ALA 2 N 1
ATOM 3822 C CA . ALA C 2 167 ? 208.639 -8.937 39.962 1.00 27.37 167 ALA 2 CA 1
ATOM 3823 C C . ALA C 2 167 ? 209.063 -8.310 41.269 1.00 26.41 167 ALA 2 C 1
ATOM 3824 O O . ALA C 2 167 ? 209.110 -8.993 42.298 1.00 26.40 167 ALA 2 O 1
ATOM 3826 N N . PHE C 2 168 ? 209.350 -7.009 41.202 1.00 25.12 168 PHE 2 N 1
ATOM 3827 C CA . PHE C 2 168 ? 209.878 -6.222 42.320 1.00 25.13 168 PHE 2 CA 1
ATOM 3828 C C . PHE C 2 168 ? 209.121 -4.913 42.448 1.00 24.72 168 PHE 2 C 1
ATOM 3829 O O . PHE C 2 168 ? 208.738 -4.291 41.447 1.00 24.61 168 PHE 2 O 1
ATOM 3837 N N . ILE C 2 169 ? 208.961 -4.465 43.679 1.00 24.89 169 ILE 2 N 1
ATOM 3838 C CA . ILE C 2 169 ? 208.458 -3.148 43.954 1.00 24.79 169 ILE 2 CA 1
ATOM 3839 C C . ILE C 2 169 ? 209.298 -2.669 45.151 1.00 24.67 169 ILE 2 C 1
ATOM 3840 O O . ILE C 2 169 ? 209.690 -3.487 45.973 1.00 25.37 169 ILE 2 O 1
ATOM 3845 N N . GLN C 2 170 ? 209.636 -1.383 45.184 1.00 24.05 170 GLN 2 N 1
ATOM 3846 C CA . GLN C 2 170 ? 210.481 -0.825 46.241 1.00 24.83 170 GLN 2 CA 1
ATOM 3847 C C . GLN C 2 170 ? 209.755 0.329 46.899 1.00 24.53 170 GLN 2 C 1
ATOM 3848 O O . GLN C 2 170 ? 209.069 1.095 46.227 1.00 24.32 170 GLN 2 O 1
ATOM 3854 N N . SER C 2 171 ? 209.916 0.455 48.212 1.00 23.56 171 SER 2 N 1
ATOM 3855 C CA . SER C 2 171 ? 209.401 1.591 48.937 1.00 23.38 171 SER 2 CA 1
ATOM 3856 C C . SER C 2 171 ? 210.493 2.138 49.830 1.00 23.76 171 SER 2 C 1
ATOM 3857 O O . SER C 2 171 ? 211.266 1.364 50.419 1.00 23.87 171 SER 2 O 1
ATOM 3860 N N . TYR C 2 172 ? 210.576 3.462 49.900 1.00 24.54 172 TYR 2 N 1
ATOM 3861 C CA . TYR C 2 172 ? 211.662 4.128 50.659 1.00 25.84 172 TYR 2 CA 1
ATOM 3862 C C . TYR C 2 172 ? 211.288 5.578 50.894 1.00 25.35 172 TYR 2 C 1
ATOM 3863 O O . TYR C 2 172 ? 210.248 6.016 50.438 1.00 24.96 172 TYR 2 O 1
ATOM 3872 N N . TYR C 2 173 ? 212.109 6.288 51.660 1.00 25.39 173 TYR 2 N 1
ATOM 3873 C CA . TYR C 2 173 ? 211.810 7.639 52.108 1.00 25.86 173 TYR 2 CA 1
ATOM 3874 C C . TYR C 2 173 ? 212.792 8.661 51.518 1.00 27.13 173 TYR 2 C 1
ATOM 3875 O O . TYR C 2 173 ? 214.011 8.462 51.549 1.00 27.30 173 TYR 2 O 1
ATOM 3884 N N . LEU C 2 174 ? 212.225 9.756 51.025 1.00 27.69 174 LEU 2 N 1
ATOM 3885 C CA . LEU C 2 174 ? 212.943 10.845 50.399 1.00 28.98 174 LEU 2 CA 1
ATOM 3886 C C . LEU C 2 174 ? 212.507 12.107 51.070 1.00 28.76 174 LEU 2 C 1
ATOM 3887 O O . LEU C 2 174 ? 211.498 12.697 50.676 1.00 27.91 174 LEU 2 O 1
ATOM 3892 N N . LYS C 2 175 ? 213.229 12.473 52.139 1.00 30.03 175 LYS 2 N 1
ATOM 3893 C CA . LYS C 2 175 ? 212.972 13.702 52.882 1.00 31.53 175 LYS 2 CA 1
ATOM 3894 C C . LYS C 2 175 ? 211.567 13.631 53.538 1.00 32.18 175 LYS 2 C 1
ATOM 3895 O O . LYS C 2 175 ? 211.360 12.780 54.379 1.00 32.70 175 LYS 2 O 1
ATOM 3901 N N . GLU C 2 176 ? 210.599 14.464 53.172 1.00 32.90 176 GLU 2 N 1
ATOM 3902 C CA . GLU C 2 176 ? 209.264 14.352 53.816 1.00 34.11 176 GLU 2 CA 1
ATOM 3903 C C . GLU C 2 176 ? 208.327 13.355 53.091 1.00 32.32 176 GLU 2 C 1
ATOM 3904 O O . GLU C 2 176 ? 207.195 13.216 53.485 1.00 31.61 176 GLU 2 O 1
ATOM 3910 N N . SER C 2 177 ? 208.801 12.676 52.048 1.00 30.64 177 SER 2 N 1
ATOM 3911 C CA . SER C 2 177 ? 207.943 11.795 51.253 1.00 29.82 177 SER 2 CA 1
ATOM 3912 C C . SER C 2 177 ? 208.264 10.334 51.483 1.00 27.60 177 SER 2 C 1
ATOM 3913 O O . SER C 2 177 ? 209.430 9.979 51.711 1.00 27.83 177 SER 2 O 1
ATOM 3916 N N . PHE C 2 178 ? 207.231 9.500 51.458 1.00 25.28 178 PHE 2 N 1
ATOM 3917 C CA . PHE C 2 178 ? 207.362 8.038 51.332 1.00 24.27 178 PHE 2 CA 1
ATOM 3918 C C . PHE C 2 178 ? 207.065 7.697 49.850 1.00 24.38 178 PHE 2 C 1
ATOM 3919 O O . PHE C 2 178 ? 205.994 8.048 49.368 1.00 24.26 178 PHE 2 O 1
ATOM 3927 N N . ARG C 2 179 ? 208.013 7.105 49.129 1.00 24.21 179 ARG 2 N 1
ATOM 3928 C CA . ARG C 2 179 ? 207.799 6.740 47.685 1.00 24.42 179 ARG 2 CA 1
ATOM 3929 C C . ARG C 2 179 ? 207.603 5.224 47.546 1.00 23.94 179 ARG 2 C 1
ATOM 3930 O O . ARG C 2 179 ? 208.362 4.432 48.112 1.00 24.35 179 ARG 2 O 1
ATOM 3938 N N . ILE C 2 180 ? 206.586 4.832 46.800 1.00 24.29 180 ILE 2 N 1
ATOM 3939 C CA . ILE C 2 180 ? 206.438 3.456 46.315 1.00 24.24 180 ILE 2 CA 1
ATOM 3940 C C . ILE C 2 180 ? 206.663 3.505 44.794 1.00 23.77 180 ILE 2 C 1
ATOM 3941 O O . ILE C 2 180 ? 205.922 4.157 44.066 1.00 22.53 180 ILE 2 O 1
ATOM 3946 N N . ASP C 2 181 ? 207.742 2.869 44.347 1.00 23.90 181 ASP 2 N 1
ATOM 3947 C CA . ASP C 2 181 ? 208.065 2.717 42.908 1.00 24.18 181 ASP 2 CA 1
ATOM 3948 C C . ASP C 2 181 ? 206.985 1.944 42.145 1.00 24.35 181 ASP 2 C 1
ATOM 3949 O O . ASP C 2 181 ? 206.137 1.288 42.743 1.00 24.04 181 ASP 2 O 1
ATOM 3954 N N . GLY C 2 182 ? 207.027 2.011 40.806 1.00 23.96 182 GLY 2 N 1
ATOM 3955 C CA . GLY C 2 182 ? 206.240 1.120 40.000 1.00 24.21 182 GLY 2 CA 1
ATOM 3956 C C . GLY C 2 182 ? 206.703 -0.308 40.180 1.00 24.36 182 GLY 2 C 1
ATOM 3957 O O . GLY C 2 182 ? 207.721 -0.556 40.826 1.00 24.31 182 GLY 2 O 1
ATOM 3958 N N . VAL C 2 183 ? 205.947 -1.250 39.612 1.00 25.06 183 VAL 2 N 1
ATOM 3959 C CA . VAL C 2 183 ? 206.356 -2.638 39.567 1.00 25.72 183 VAL 2 CA 1
ATOM 3960 C C . VAL C 2 183 ? 207.351 -2.890 38.426 1.00 26.11 183 VAL 2 C 1
ATOM 3961 O O . VAL C 2 183 ? 207.052 -2.634 37.248 1.00 26.37 183 VAL 2 O 1
ATOM 3965 N N . TYR C 2 184 ? 208.521 -3.382 38.804 1.00 25.87 184 TYR 2 N 1
ATOM 3966 C CA . TYR C 2 184 ? 209.548 -3.887 37.866 1.00 26.30 184 TYR 2 CA 1
ATOM 3967 C C . TYR C 2 184 ? 209.389 -5.387 37.607 1.00 26.63 184 TYR 2 C 1
ATOM 3968 O O . TYR C 2 184 ? 209.632 -6.213 38.478 1.00 26.29 184 TYR 2 O 1
ATOM 3977 N N . SER C 2 185 ? 208.988 -5.721 36.380 1.00 27.35 185 SER 2 N 1
ATOM 3978 C CA . SER C 2 185 ? 208.812 -7.093 35.961 1.00 28.70 185 SER 2 CA 1
ATOM 3979 C C . SER C 2 185 ? 209.660 -7.313 34.718 1.00 29.60 185 SER 2 C 1
ATOM 3980 O O . SER C 2 185 ? 209.316 -6.790 33.646 1.00 30.14 185 SER 2 O 1
ATOM 3983 N N . PRO C 2 186 ? 210.757 -8.083 34.843 1.00 30.62 186 PRO 2 N 1
ATOM 3984 C CA . PRO C 2 186 ? 211.537 -8.470 33.662 1.00 32.12 186 PRO 2 CA 1
ATOM 3985 C C . PRO C 2 186 ? 210.687 -9.156 32.569 1.00 33.48 186 PRO 2 C 1
ATOM 3986 O O . PRO C 2 186 ? 210.787 -8.807 31.389 1.00 33.45 186 PRO 2 O 1
ATOM 3990 N N . ASP C 2 187 ? 209.835 -10.096 32.970 1.00 35.49 187 ASP 2 N 1
ATOM 3991 C CA . ASP C 2 187 ? 208.898 -10.768 32.034 1.00 37.15 187 ASP 2 CA 1
ATOM 3992 C C . ASP C 2 187 ? 208.050 -9.793 31.229 1.00 37.20 187 ASP 2 C 1
ATOM 3993 O O . ASP C 2 187 ? 207.930 -9.924 30.013 1.00 37.63 187 ASP 2 O 1
ATOM 3998 N N . LEU C 2 188 ? 207.440 -8.836 31.926 1.00 36.45 188 LEU 2 N 1
ATOM 3999 C CA . LEU C 2 188 ? 206.543 -7.868 31.301 1.00 36.73 188 LEU 2 CA 1
ATOM 4000 C C . LEU C 2 188 ? 207.269 -6.701 30.639 1.00 35.31 188 LEU 2 C 1
ATOM 4001 O O . LEU C 2 188 ? 206.673 -6.024 29.822 1.00 36.29 188 LEU 2 O 1
ATOM 4006 N N . GLY C 2 189 ? 208.532 -6.472 30.997 1.00 33.22 189 GLY 2 N 1
ATOM 4007 C CA . GLY C 2 189 ? 209.289 -5.362 30.482 1.00 31.94 189 GLY 2 CA 1
ATOM 4008 C C . GLY C 2 189 ? 208.860 -3.991 30.986 1.00 30.52 189 GLY 2 C 1
ATOM 4009 O O . GLY C 2 189 ? 208.825 -3.051 30.219 1.00 31.19 189 GLY 2 O 1
ATOM 4010 N N . THR C 2 190 ? 208.572 -3.869 32.280 1.00 29.17 190 THR 2 N 1
ATOM 4011 C CA . THR C 2 190 ? 208.225 -2.598 32.890 1.00 28.40 190 THR 2 CA 1
ATOM 4012 C C . THR C 2 190 ? 209.467 -1.932 33.480 1.00 28.09 190 THR 2 C 1
ATOM 4013 O O . THR C 2 190 ? 210.478 -2.612 33.726 1.00 28.35 190 THR 2 O 1
ATOM 4017 N N . PRO C 2 191 ? 209.422 -0.600 33.699 1.00 27.31 191 PRO 2 N 1
ATOM 4018 C CA . PRO C 2 191 ? 210.617 0.082 34.208 1.00 27.13 191 PRO 2 CA 1
ATOM 4019 C C . PRO C 2 191 ? 211.061 -0.371 35.602 1.00 26.97 191 PRO 2 C 1
ATOM 4020 O O . PRO C 2 191 ? 210.253 -0.901 36.378 1.00 27.19 191 PRO 2 O 1
ATOM 4024 N N . CYS C 2 192 ? 212.339 -0.165 35.896 1.00 26.73 192 CYS 2 N 1
ATOM 4025 C CA . CYS C 2 192 ? 212.904 -0.530 37.195 1.00 26.90 192 CYS 2 CA 1
ATOM 4026 C C . CYS C 2 192 ? 213.130 0.674 38.082 1.00 26.36 192 CYS 2 C 1
ATOM 4027 O O . CYS C 2 192 ? 212.947 1.814 37.676 1.00 25.91 192 CYS 2 O 1
ATOM 4030 N N . HIS C 2 193 ? 213.546 0.410 39.317 1.00 26.39 193 HIS 2 N 1
ATOM 4031 C CA . HIS C 2 193 ? 213.912 1.460 40.269 1.00 26.13 193 HIS 2 CA 1
ATOM 4032 C C . HIS C 2 193 ? 214.825 2.518 39.655 1.00 25.85 193 HIS 2 C 1
ATOM 4033 O O . HIS C 2 193 ? 214.629 3.713 39.855 1.00 25.04 193 HIS 2 O 1
ATOM 4040 N N . PHE C 2 194 ? 215.832 2.063 38.914 1.00 26.29 194 PHE 2 N 1
ATOM 4041 C CA . PHE C 2 194 ? 216.860 2.951 38.371 1.00 27.61 194 PHE 2 CA 1
ATOM 4042 C C . PHE C 2 194 ? 216.403 3.813 37.207 1.00 27.25 194 PHE 2 C 1
ATOM 4043 O O . PHE C 2 194 ? 216.933 4.902 37.024 1.00 27.00 194 PHE 2 O 1
ATOM 4051 N N . CYS C 2 195 ? 215.401 3.345 36.465 1.00 27.79 195 CYS 2 N 1
ATOM 4052 C CA . CYS C 2 195 ? 214.735 4.161 35.440 1.00 27.20 195 CYS 2 CA 1
ATOM 4053 C C . CYS C 2 195 ? 214.215 5.474 36.007 1.00 26.74 195 CYS 2 C 1
ATOM 4054 O O . CYS C 2 195 ? 214.153 6.471 35.305 1.00 25.90 195 CYS 2 O 1
ATOM 4057 N N . HIS C 2 196 ? 213.827 5.463 37.289 1.00 27.10 196 HIS 2 N 1
ATOM 4058 C CA . HIS C 2 196 ? 213.477 6.673 37.978 1.00 27.34 196 HIS 2 CA 1
ATOM 4059 C C . HIS C 2 196 ? 214.697 7.402 38.563 1.00 27.70 196 HIS 2 C 1
ATOM 4060 O O . HIS C 2 196 ? 215.005 8.508 38.143 1.00 27.54 196 HIS 2 O 1
ATOM 4067 N N . ILE C 2 197 ? 215.365 6.793 39.538 1.00 28.48 197 ILE 2 N 1
ATOM 4068 C CA . ILE C 2 197 ? 216.348 7.528 40.336 1.00 29.53 197 ILE 2 CA 1
ATOM 4069 C C . ILE C 2 197 ? 217.620 7.945 39.574 1.00 29.43 197 ILE 2 C 1
ATOM 4070 O O . ILE C 2 197 ? 218.075 9.085 39.721 1.00 27.64 197 ILE 2 O 1
ATOM 4075 N N . GLU C 2 198 ? 218.172 7.063 38.746 1.00 30.44 198 GLU 2 N 1
ATOM 4076 C CA . GLU C 2 198 ? 219.406 7.380 38.023 1.00 32.59 198 GLU 2 CA 1
ATOM 4077 C C . GLU C 2 198 ? 219.131 8.385 36.923 1.00 31.06 198 GLU 2 C 1
ATOM 4078 O O . GLU C 2 198 ? 219.965 9.268 36.671 1.00 29.43 198 GLU 2 O 1
ATOM 4084 N N . ARG C 2 199 ? 217.949 8.278 36.300 1.00 28.62 199 ARG 2 N 1
ATOM 4085 C CA . ARG C 2 199 ? 217.518 9.297 35.344 1.00 28.12 199 ARG 2 CA 1
ATOM 4086 C C . ARG C 2 199 ? 217.349 10.666 36.037 1.00 27.52 199 ARG 2 C 1
ATOM 4087 O O . ARG C 2 199 ? 217.718 11.701 35.488 1.00 27.32 199 ARG 2 O 1
ATOM 4095 N N . TRP C 2 200 ? 216.762 10.667 37.228 1.00 26.58 200 TRP 2 N 1
ATOM 4096 C CA . TRP C 2 200 ? 216.595 11.912 38.000 1.00 27.23 200 TRP 2 CA 1
ATOM 4097 C C . TRP C 2 200 ? 217.975 12.529 38.305 1.00 27.15 200 TRP 2 C 1
ATOM 4098 O O . TRP C 2 200 ? 218.185 13.731 38.128 1.00 26.68 200 TRP 2 O 1
ATOM 4109 N N . LEU C 2 201 ? 218.901 11.702 38.792 1.00 27.91 201 LEU 2 N 1
ATOM 4110 C CA . LEU C 2 201 ? 220.292 12.163 39.084 1.00 29.39 201 LEU 2 CA 1
ATOM 4111 C C . LEU C 2 201 ? 220.997 12.677 37.824 1.00 29.97 201 LEU 2 C 1
ATOM 4112 O O . LEU C 2 201 ? 221.691 13.704 37.862 1.00 29.79 201 LEU 2 O 1
ATOM 4117 N N . SER C 2 202 ? 220.775 11.984 36.703 1.00 29.45 202 SER 2 N 1
ATOM 4118 C CA . SER C 2 202 ? 221.314 12.411 35.392 1.00 30.41 202 SER 2 CA 1
ATOM 4119 C C . SER C 2 202 ? 220.869 13.838 35.083 1.00 30.39 202 SER 2 C 1
ATOM 4120 O O . SER C 2 202 ? 221.685 14.685 34.722 1.00 31.18 202 SER 2 O 1
ATOM 4123 N N . ARG C 2 203 ? 219.582 14.117 35.274 1.00 29.96 203 ARG 2 N 1
ATOM 4124 C CA . ARG C 2 203 ? 219.023 15.414 34.939 1.00 30.54 203 ARG 2 CA 1
ATOM 4125 C C . ARG C 2 203 ? 219.621 16.534 35.823 1.00 30.76 203 ARG 2 C 1
ATOM 4126 O O . ARG C 2 203 ? 219.876 17.659 35.331 1.00 30.44 203 ARG 2 O 1
ATOM 4134 N N . GLU C 2 204 ? 219.914 16.219 37.092 1.00 30.23 204 GLU 2 N 1
ATOM 4135 C CA . GLU C 2 204 ? 220.616 17.175 37.963 1.00 31.66 204 GLU 2 CA 1
ATOM 4136 C C . GLU C 2 204 ? 222.077 17.403 37.502 1.00 32.04 204 GLU 2 C 1
ATOM 4137 O O . GLU C 2 204 ? 222.507 18.548 37.311 1.00 31.92 204 GLU 2 O 1
ATOM 4143 N N . GLU C 2 205 ? 222.798 16.305 37.284 1.00 32.71 205 GLU 2 N 1
ATOM 4144 C CA . GLU C 2 205 ? 224.223 16.328 36.884 1.00 34.64 205 GLU 2 CA 1
ATOM 4145 C C . GLU C 2 205 ? 224.399 17.038 35.531 1.00 33.91 205 GLU 2 C 1
ATOM 4146 O O . GLU C 2 205 ? 225.301 17.878 35.341 1.00 33.46 205 GLU 2 O 1
ATOM 4152 N N . LYS C 2 206 ? 223.489 16.727 34.605 1.00 31.83 206 LYS 2 N 1
ATOM 4153 C CA . LYS C 2 206 ? 223.554 17.279 33.264 1.00 32.05 206 LYS 2 CA 1
ATOM 4154 C C . LYS C 2 206 ? 222.638 18.502 33.052 1.00 31.20 206 LYS 2 C 1
ATOM 4155 O O . LYS C 2 206 ? 222.347 18.866 31.917 1.00 31.41 206 LYS 2 O 1
ATOM 4161 N N . SER C 2 207 ? 222.218 19.154 34.133 1.00 30.64 207 SER 2 N 1
ATOM 4162 C CA . SER C 2 207 ? 221.411 20.378 34.033 1.00 31.09 207 SER 2 CA 1
ATOM 4163 C C . SER C 2 207 ? 222.117 21.418 33.182 1.00 32.19 207 SER 2 C 1
ATOM 4164 O O . SER C 2 207 ? 223.349 21.534 33.230 1.00 33.04 207 SER 2 O 1
ATOM 4167 N N . PHE C 2 208 ? 221.326 22.188 32.439 1.00 32.19 208 PHE 2 N 1
ATOM 4168 C CA . PHE C 2 208 ? 221.840 23.211 31.578 1.00 33.76 208 PHE 2 CA 1
ATOM 4169 C C . PHE C 2 208 ? 222.604 24.228 32.436 1.00 34.79 208 PHE 2 C 1
ATOM 4170 O O . PHE C 2 208 ? 223.694 24.639 32.079 1.00 34.83 208 PHE 2 O 1
ATOM 4178 N N . ARG C 2 209 ? 221.979 24.646 33.527 1.00 34.88 209 ARG 2 N 1
ATOM 4179 C CA . ARG C 2 209 ? 222.682 25.315 34.615 1.00 36.77 209 ARG 2 CA 1
ATOM 4180 C C . ARG C 2 209 ? 222.450 24.555 35.896 1.00 36.20 209 ARG 2 C 1
ATOM 4181 O O . ARG C 2 209 ? 221.344 24.537 36.419 1.00 35.19 209 ARG 2 O 1
ATOM 4189 N N . ARG C 2 210 ? 223.494 23.900 36.386 1.00 37.71 210 ARG 2 N 1
ATOM 4190 C CA . ARG C 2 210 ? 223.397 23.107 37.599 1.00 38.74 210 ARG 2 CA 1
ATOM 4191 C C . ARG C 2 210 ? 222.956 23.956 38.762 1.00 37.45 210 ARG 2 C 1
ATOM 4192 O O . ARG C 2 210 ? 223.395 25.076 38.925 1.00 37.76 210 ARG 2 O 1
ATOM 4200 N N . ASN C 2 211 ? 222.076 23.389 39.561 1.00 35.77 211 ASN 2 N 1
ATOM 4201 C CA . ASN C 2 211 ? 221.768 23.931 40.858 1.00 35.64 211 ASN 2 CA 1
ATOM 4202 C C . ASN C 2 211 ? 222.874 23.394 41.809 1.00 35.78 211 ASN 2 C 1
ATOM 4203 O O . ASN C 2 211 ? 222.906 22.200 42.144 1.00 34.80 211 ASN 2 O 1
ATOM 4208 N N . GLU C 2 212 ? 223.757 24.287 42.228 1.00 37.28 212 GLU 2 N 1
ATOM 4209 C CA . GLU C 2 212 ? 224.804 23.979 43.203 1.00 38.54 212 GLU 2 CA 1
ATOM 4210 C C . GLU C 2 212 ? 224.264 23.470 44.558 1.00 38.12 212 GLU 2 C 1
ATOM 4211 O O . GLU C 2 212 ? 225.010 22.842 45.296 1.00 39.10 212 GLU 2 O 1
ATOM 4213 N N . MET C 2 213 ? 222.999 23.763 44.887 1.00 37.05 213 MET 2 N 1
ATOM 4214 C CA . MET C 2 213 ? 222.331 23.224 46.086 1.00 36.65 213 MET 2 CA 1
ATOM 4215 C C . MET C 2 213 ? 221.303 22.119 45.757 1.00 34.43 213 MET 2 C 1
ATOM 4216 O O . MET C 2 213 ? 220.314 21.943 46.476 1.00 33.23 213 MET 2 O 1
ATOM 4221 N N . SER C 2 214 ? 221.544 21.380 44.675 1.00 33.68 214 SER 2 N 1
ATOM 4222 C CA . SER C 2 214 ? 220.746 20.224 44.320 1.00 32.32 214 SER 2 CA 1
ATOM 4223 C C . SER C 2 214 ? 220.815 19.139 45.402 1.00 31.36 214 SER 2 C 1
ATOM 4224 O O . SER C 2 214 ? 221.867 18.900 46.010 1.00 31.50 214 SER 2 O 1
ATOM 4227 N N A TRP C 2 215 ? 219.688 18.474 45.627 0.50 29.60 215 TRP 2 N 1
ATOM 4228 N N B TRP C 2 215 ? 219.663 18.521 45.623 0.50 30.37 215 TRP 2 N 1
ATOM 4229 C CA A TRP C 2 215 ? 219.650 17.294 46.476 0.50 28.83 215 TRP 2 CA 1
ATOM 4230 C CA B TRP C 2 215 ? 219.500 17.305 46.393 0.50 29.95 215 TRP 2 CA 1
ATOM 4231 C C A TRP C 2 215 ? 220.425 16.130 45.882 0.50 28.72 215 TRP 2 C 1
ATOM 4232 C C B TRP C 2 215 ? 220.394 16.168 45.878 0.50 29.41 215 TRP 2 C 1
ATOM 4233 O O A TRP C 2 215 ? 220.754 15.185 46.607 0.50 28.36 215 TRP 2 O 1
ATOM 4234 O O B TRP C 2 215 ? 220.778 15.290 46.654 0.50 29.03 215 TRP 2 O 1
ATOM 4255 N N . ALA C 2 216 ? 220.728 16.180 44.582 1.00 29.07 216 ALA 2 N 1
ATOM 4256 C CA . ALA C 2 216 ? 221.684 15.227 44.016 1.00 29.79 216 ALA 2 CA 1
ATOM 4257 C C . ALA C 2 216 ? 223.061 15.310 44.729 1.00 31.22 216 ALA 2 C 1
ATOM 4258 O O . ALA C 2 216 ? 223.714 14.285 44.862 1.00 31.28 216 ALA 2 O 1
ATOM 4260 N N . ASN C 2 217 ? 223.473 16.503 45.191 1.00 32.20 217 ASN 2 N 1
ATOM 4261 C CA . ASN C 2 217 ? 224.744 16.634 45.915 1.00 34.29 217 ASN 2 CA 1
ATOM 4262 C C . ASN C 2 217 ? 224.763 15.764 47.164 1.00 33.92 217 ASN 2 C 1
ATOM 4263 O O . ASN C 2 217 ? 225.789 15.141 47.462 1.00 34.88 217 ASN 2 O 1
ATOM 4268 N N . LEU C 2 218 ? 223.644 15.735 47.900 1.00 32.93 218 LEU 2 N 1
ATOM 4269 C CA . LEU C 2 218 ? 223.550 14.906 49.085 1.00 32.86 218 LEU 2 CA 1
ATOM 4270 C C . LEU C 2 218 ? 223.623 13.449 48.697 1.00 32.64 218 LEU 2 C 1
ATOM 4271 O O . LEU C 2 218 ? 224.411 12.693 49.272 1.00 33.15 218 LEU 2 O 1
ATOM 4276 N N . LEU C 2 219 ? 222.797 13.049 47.734 1.00 32.42 219 LEU 2 N 1
ATOM 4277 C CA . LEU C 2 219 ? 222.725 11.638 47.340 1.00 33.38 219 LEU 2 CA 1
ATOM 4278 C C . LEU C 2 219 ? 224.082 11.135 46.857 1.00 35.07 219 LEU 2 C 1
ATOM 4279 O O . LEU C 2 219 ? 224.500 10.052 47.256 1.00 36.61 219 LEU 2 O 1
ATOM 4284 N N . GLN C 2 220 ? 224.773 11.931 46.042 1.00 37.02 220 GLN 2 N 1
ATOM 4285 C CA . GLN C 2 220 ? 226.083 11.529 45.502 1.00 39.04 220 GLN 2 CA 1
ATOM 4286 C C . GLN C 2 220 ? 227.159 11.549 46.606 1.00 39.89 220 GLN 2 C 1
ATOM 4287 O O . GLN C 2 220 ? 228.049 10.705 46.596 1.00 40.83 220 GLN 2 O 1
ATOM 4293 N N . LEU C 2 221 ? 227.078 12.477 47.564 1.00 39.36 221 LEU 2 N 1
ATOM 4294 C CA . LEU C 2 221 ? 228.019 12.484 48.691 1.00 40.22 221 LEU 2 CA 1
ATOM 4295 C C . LEU C 2 221 ? 227.836 11.282 49.624 1.00 38.95 221 LEU 2 C 1
ATOM 4296 O O . LEU C 2 221 ? 228.826 10.765 50.156 1.00 38.73 221 LEU 2 O 1
ATOM 4301 N N . LEU C 2 222 ? 226.588 10.856 49.834 1.00 36.67 222 LEU 2 N 1
ATOM 4302 C CA . LEU C 2 222 ? 226.305 9.639 50.594 1.00 36.88 222 LEU 2 CA 1
ATOM 4303 C C . LEU C 2 222 ? 226.898 8.388 49.924 1.00 38.00 222 LEU 2 C 1
ATOM 4304 O O . LEU C 2 222 ? 227.473 7.547 50.614 1.00 38.43 222 LEU 2 O 1
ATOM 4309 N N . LYS C 2 223 ? 226.787 8.271 48.597 1.00 38.66 223 LYS 2 N 1
ATOM 4310 C CA . LYS C 2 223 ? 227.558 7.233 47.863 1.00 41.27 223 LYS 2 CA 1
ATOM 4311 C C . LYS C 2 223 ? 229.075 7.306 48.203 1.00 44.08 223 LYS 2 C 1
ATOM 4312 O O . LYS C 2 223 ? 229.647 6.352 48.733 1.00 44.69 223 LYS 2 O 1
ATOM 4314 N N . LYS C 2 224 ? 229.694 8.469 47.992 1.00 46.23 224 LYS 2 N 1
ATOM 4315 C CA . LYS C 2 224 ? 231.131 8.653 48.224 1.00 48.51 224 LYS 2 CA 1
ATOM 4316 C C . LYS C 2 224 ? 231.538 8.272 49.654 1.00 50.16 224 LYS 2 C 1
ATOM 4317 O O . LYS C 2 224 ? 232.569 7.651 49.871 1.00 51.71 224 LYS 2 O 1
ATOM 4321 N N . TYR C 2 225 ? 230.707 8.633 50.621 1.00 49.55 225 TYR 2 N 1
ATOM 4322 C CA . TYR C 2 225 ? 230.993 8.398 52.028 1.00 50.97 225 TYR 2 CA 1
ATOM 4323 C C . TYR C 2 225 ? 230.517 7.021 52.512 1.00 49.06 225 TYR 2 C 1
ATOM 4324 O O . TYR C 2 225 ? 230.688 6.712 53.681 1.00 49.04 225 TYR 2 O 1
ATOM 4333 N N . GLN C 2 226 ? 229.947 6.208 51.619 1.00 47.12 226 GLN 2 N 1
ATOM 4334 C CA . GLN C 2 226 ? 229.460 4.855 51.919 1.00 47.39 226 GLN 2 CA 1
ATOM 4335 C C . GLN C 2 226 ? 228.340 4.849 52.989 1.00 45.41 226 GLN 2 C 1
ATOM 4336 O O . GLN C 2 226 ? 228.300 3.988 53.871 1.00 46.32 226 GLN 2 O 1
ATOM 4342 N N . MET C 2 227 ? 227.456 5.837 52.914 1.00 42.24 227 MET 2 N 1
ATOM 4343 C CA . MET C 2 227 ? 226.388 6.011 53.910 1.00 41.35 227 MET 2 CA 1
ATOM 4344 C C . MET C 2 227 ? 225.016 5.805 53.249 1.00 37.22 227 MET 2 C 1
ATOM 4345 O O . MET C 2 227 ? 224.850 6.042 52.046 1.00 35.52 227 MET 2 O 1
ATOM 4350 N N . THR C 2 228 ? 224.055 5.350 54.043 1.00 34.96 228 THR 2 N 1
ATOM 4351 C CA . THR C 2 228 ? 222.664 5.290 53.629 1.00 33.80 228 THR 2 CA 1
ATOM 4352 C C . THR C 2 228 ? 221.939 6.632 53.853 1.00 32.69 228 THR 2 C 1
ATOM 4353 O O . THR C 2 228 ? 222.350 7.453 54.668 1.00 33.50 228 THR 2 O 1
ATOM 4357 N N . LEU C 2 229 ? 220.884 6.844 53.079 1.00 30.98 229 LEU 2 N 1
ATOM 4358 C CA . LEU C 2 229 ? 219.972 7.970 53.268 1.00 30.44 229 LEU 2 CA 1
ATOM 4359 C C . LEU C 2 229 ? 218.918 7.524 54.276 1.00 29.45 229 LEU 2 C 1
ATOM 4360 O O . LEU C 2 229 ? 218.104 6.680 53.953 1.00 28.90 229 LEU 2 O 1
ATOM 4365 N N . PRO C 2 230 ? 218.929 8.095 55.486 1.00 29.31 230 PRO 2 N 1
ATOM 4366 C CA . PRO C 2 230 ? 217.914 7.770 56.479 1.00 29.28 230 PRO 2 CA 1
ATOM 4367 C C . PRO C 2 230 ? 216.578 8.461 56.201 1.00 28.50 230 PRO 2 C 1
ATOM 4368 O O . PRO C 2 230 ? 216.518 9.587 55.641 1.00 28.00 230 PRO 2 O 1
ATOM 4372 N N . ALA C 2 231 ? 215.510 7.789 56.594 1.00 28.16 231 ALA 2 N 1
ATOM 4373 C CA . ALA C 2 231 ? 214.204 8.439 56.738 1.00 27.83 231 ALA 2 CA 1
ATOM 4374 C C . ALA C 2 231 ? 214.314 9.448 57.869 1.00 29.14 231 ALA 2 C 1
ATOM 4375 O O . ALA C 2 231 ? 214.982 9.168 58.898 1.00 29.24 231 ALA 2 O 1
ATOM 4377 N N . LEU C 2 232 ? 213.682 10.603 57.708 1.00 29.47 232 LEU 2 N 1
ATOM 4378 C CA . LEU C 2 232 ? 213.873 11.686 58.668 1.00 31.80 232 LEU 2 CA 1
ATOM 4379 C C . LEU C 2 232 ? 212.886 11.616 59.823 1.00 32.25 232 LEU 2 C 1
ATOM 4380 O O . LEU C 2 232 ? 211.700 11.902 59.647 1.00 32.06 232 LEU 2 O 1
ATOM 4385 N N . ALA C 2 233 ? 213.390 11.237 60.990 1.00 32.46 233 ALA 2 N 1
ATOM 4386 C CA . ALA C 2 233 ? 212.632 11.326 62.233 1.00 33.94 233 ALA 2 CA 1
ATOM 4387 C C . ALA C 2 233 ? 211.260 10.635 62.165 1.00 33.23 233 ALA 2 C 1
ATOM 4388 O O . ALA C 2 233 ? 210.253 11.202 62.591 1.00 34.03 233 ALA 2 O 1
ATOM 4390 N N . LEU C 2 234 ? 211.220 9.414 61.644 1.00 32.39 234 LEU 2 N 1
ATOM 4391 C CA . LEU C 2 234 ? 209.974 8.615 61.666 1.00 31.69 234 LEU 2 CA 1
ATOM 4392 C C . LEU C 2 234 ? 209.590 8.232 63.086 1.00 32.32 234 LEU 2 C 1
ATOM 4393 O O . LEU C 2 234 ? 210.444 7.876 63.861 1.00 32.99 234 LEU 2 O 1
ATOM 4398 N N . GLY C 2 235 ? 208.307 8.320 63.414 1.00 31.46 235 GLY 2 N 1
ATOM 4399 C CA . GLY C 2 235 ? 207.776 7.783 64.655 1.00 31.99 235 GLY 2 CA 1
ATOM 4400 C C . GLY C 2 235 ? 206.765 6.702 64.346 1.00 31.10 235 GLY 2 C 1
ATOM 4401 O O . GLY C 2 235 ? 206.608 6.270 63.191 1.00 29.73 235 GLY 2 O 1
ATOM 4402 N N . GLU C 2 236 ? 206.061 6.281 65.375 1.00 31.63 236 GLU 2 N 1
ATOM 4403 C CA . GLU C 2 236 ? 205.041 5.236 65.229 1.00 32.05 236 GLU 2 CA 1
ATOM 4404 C C . GLU C 2 236 ? 203.976 5.606 64.183 1.00 29.89 236 GLU 2 C 1
ATOM 4405 O O . GLU C 2 236 ? 203.592 4.749 63.376 1.00 28.79 236 GLU 2 O 1
ATOM 4411 N N . SER C 2 237 ? 203.494 6.845 64.203 1.00 28.46 237 SER 2 N 1
ATOM 4412 C CA . SER C 2 237 ? 202.392 7.206 63.299 1.00 28.34 237 SER 2 CA 1
ATOM 4413 C C . SER C 2 237 ? 202.811 7.155 61.821 1.00 27.75 237 SER 2 C 1
ATOM 4414 O O . SER C 2 237 ? 202.059 6.671 60.976 1.00 27.01 237 SER 2 O 1
ATOM 4417 N N . GLU C 2 238 ? 204.018 7.616 61.521 1.00 27.13 238 GLU 2 N 1
ATOM 4418 C CA . GLU C 2 238 ? 204.492 7.602 60.144 1.00 27.35 238 GLU 2 CA 1
ATOM 4419 C C . GLU C 2 238 ? 204.642 6.178 59.651 1.00 26.58 238 GLU 2 C 1
ATOM 4420 O O . GLU C 2 238 ? 204.318 5.895 58.491 1.00 26.04 238 GLU 2 O 1
ATOM 4426 N N . ARG C 2 239 ? 205.108 5.288 60.527 1.00 26.20 239 ARG 2 N 1
ATOM 4427 C CA . ARG C 2 239 ? 205.236 3.900 60.192 1.00 26.42 239 ARG 2 CA 1
ATOM 4428 C C . ARG C 2 239 ? 203.865 3.217 59.997 1.00 26.58 239 ARG 2 C 1
ATOM 4429 O O . ARG C 2 239 ? 203.720 2.407 59.086 1.00 25.88 239 ARG 2 O 1
ATOM 4437 N N . GLY C 2 240 ? 202.865 3.549 60.825 1.00 26.68 240 GLY 2 N 1
ATOM 4438 C CA . GLY C 2 240 ? 201.506 3.017 60.648 1.00 27.04 240 GLY 2 CA 1
ATOM 4439 C C . GLY C 2 240 ? 200.893 3.482 59.330 1.00 26.89 240 GLY 2 C 1
ATOM 4440 O O . GLY C 2 240 ? 200.251 2.719 58.642 1.00 26.59 240 GLY 2 O 1
ATOM 4441 N N . PHE C 2 241 ? 201.087 4.752 58.991 1.00 26.56 241 PHE 2 N 1
ATOM 4442 C CA . PHE C 2 241 ? 200.662 5.293 57.722 1.00 26.80 241 PHE 2 CA 1
ATOM 4443 C C . PHE C 2 241 ? 201.306 4.530 56.558 1.00 26.05 241 PHE 2 C 1
ATOM 4444 O O . PHE C 2 241 ? 200.611 4.135 55.607 1.00 25.19 241 PHE 2 O 1
ATOM 4452 N N . SER C 2 242 ? 202.634 4.334 56.636 1.00 25.32 242 SER 2 N 1
ATOM 4453 C CA . SER C 2 242 ? 203.366 3.584 55.594 1.00 25.26 242 SER 2 CA 1
ATOM 4454 C C . SER C 2 242 ? 202.847 2.133 55.453 1.00 24.91 242 SER 2 C 1
ATOM 4455 O O . SER C 2 242 ? 202.642 1.647 54.352 1.00 24.56 242 SER 2 O 1
ATOM 4458 N N . TYR C 2 243 ? 202.625 1.486 56.587 1.00 24.53 243 TYR 2 N 1
ATOM 4459 C CA . TYR C 2 243 ? 202.131 0.095 56.668 1.00 25.11 243 TYR 2 CA 1
ATOM 4460 C C . TYR C 2 243 ? 200.798 -0.088 55.909 1.00 25.27 243 TYR 2 C 1
ATOM 4461 O O . TYR C 2 243 ? 200.604 -1.052 55.138 1.00 25.20 243 TYR 2 O 1
ATOM 4470 N N . HIS C 2 244 ? 199.885 0.856 56.119 1.00 24.95 244 HIS 2 N 1
ATOM 4471 C CA . HIS C 2 244 ? 198.593 0.843 55.443 1.00 25.09 244 HIS 2 CA 1
ATOM 4472 C C . HIS C 2 244 ? 198.722 1.084 53.933 1.00 24.72 244 HIS 2 C 1
ATOM 4473 O O . HIS C 2 244 ? 198.078 0.413 53.156 1.00 24.15 244 HIS 2 O 1
ATOM 4480 N N . LEU C 2 245 ? 199.567 2.017 53.530 1.00 24.47 245 LEU 2 N 1
ATOM 4481 C CA . LEU C 2 245 ? 199.816 2.237 52.100 1.00 25.02 245 LEU 2 CA 1
ATOM 4482 C C . LEU C 2 245 ? 200.380 0.996 51.392 1.00 24.62 245 LEU 2 C 1
ATOM 4483 O O . LEU C 2 245 ? 199.979 0.661 50.275 1.00 24.34 245 LEU 2 O 1
ATOM 4488 N N . ILE C 2 246 ? 201.278 0.310 52.059 1.00 24.26 246 ILE 2 N 1
ATOM 4489 C CA . ILE C 2 246 ? 201.858 -0.924 51.562 1.00 24.57 246 ILE 2 CA 1
ATOM 4490 C C . ILE C 2 246 ? 200.773 -1.979 51.386 1.00 25.38 246 ILE 2 C 1
ATOM 4491 O O . ILE C 2 246 ? 200.666 -2.614 50.331 1.00 24.73 246 ILE 2 O 1
ATOM 4496 N N . LYS C 2 247 ? 199.962 -2.162 52.431 1.00 25.78 247 LYS 2 N 1
ATOM 4497 C CA . LYS C 2 247 ? 198.857 -3.090 52.355 1.00 26.73 247 LYS 2 CA 1
ATOM 4498 C C . LYS C 2 247 ? 197.933 -2.835 51.176 1.00 26.74 247 LYS 2 C 1
ATOM 4499 O O . LYS C 2 247 ? 197.574 -3.773 50.462 1.00 26.39 247 LYS 2 O 1
ATOM 4505 N N . ARG C 2 248 ? 197.516 -1.585 51.009 1.00 26.61 248 ARG 2 N 1
ATOM 4506 C CA . ARG C 2 248 ? 196.581 -1.258 49.944 1.00 27.33 248 ARG 2 CA 1
ATOM 4507 C C . ARG C 2 248 ? 197.221 -1.383 48.573 1.00 27.17 248 ARG 2 C 1
ATOM 4508 O O . ARG C 2 248 ? 196.555 -1.832 47.638 1.00 26.94 248 ARG 2 O 1
ATOM 4516 N N . ARG C 2 249 ? 198.484 -0.983 48.435 1.00 26.24 249 ARG 2 N 1
ATOM 4517 C CA . ARG C 2 249 ? 199.165 -1.187 47.161 1.00 26.88 249 ARG 2 CA 1
ATOM 4518 C C . ARG C 2 249 ? 199.291 -2.695 46.814 1.00 27.67 249 ARG 2 C 1
ATOM 4519 O O . ARG C 2 249 ? 198.977 -3.102 45.670 1.00 27.24 249 ARG 2 O 1
ATOM 4527 N N . LEU C 2 250 ? 199.686 -3.514 47.793 1.00 27.87 250 LEU 2 N 1
ATOM 4528 C CA . LEU C 2 250 ? 199.705 -4.973 47.608 1.00 29.26 250 LEU 2 CA 1
ATOM 4529 C C . LEU C 2 250 ? 198.339 -5.524 47.183 1.00 30.29 250 LEU 2 C 1
ATOM 4530 O O . LEU C 2 250 ? 198.259 -6.355 46.272 1.00 29.90 250 LEU 2 O 1
ATOM 4535 N N . GLN C 2 251 ? 197.268 -5.073 47.852 1.00 31.01 251 GLN 2 N 1
ATOM 4536 C CA . GLN C 2 251 ? 195.912 -5.457 47.474 1.00 33.11 251 GLN 2 CA 1
ATOM 4537 C C . GLN C 2 251 ? 195.600 -5.124 46.002 1.00 33.01 251 GLN 2 C 1
ATOM 4538 O O . GLN C 2 251 ? 195.027 -5.944 45.309 1.00 32.53 251 GLN 2 O 1
ATOM 4544 N N . GLU C 2 252 ? 195.989 -3.941 45.540 1.00 33.16 252 GLU 2 N 1
ATOM 4545 C CA . GLU C 2 252 ? 195.799 -3.544 44.130 1.00 35.53 252 GLU 2 CA 1
ATOM 4546 C C . GLU C 2 252 ? 196.553 -4.466 43.148 1.00 35.57 252 GLU 2 C 1
ATOM 4547 O O . GLU C 2 252 ? 196.139 -4.596 42.009 1.00 35.53 252 GLU 2 O 1
ATOM 4553 N N . LEU C 2 253 ? 197.689 -5.017 43.583 1.00 34.82 253 LEU 2 N 1
ATOM 4554 C CA . LEU C 2 253 ? 198.521 -5.923 42.777 1.00 36.25 253 LEU 2 CA 1
ATOM 4555 C C . LEU C 2 253 ? 198.139 -7.409 42.862 1.00 39.70 253 LEU 2 C 1
ATOM 4556 O O . LEU C 2 253 ? 198.640 -8.208 42.069 1.00 40.71 253 LEU 2 O 1
ATOM 4561 N N . THR C 2 254 ? 197.255 -7.765 43.799 1.00 42.70 254 THR 2 N 1
ATOM 4562 C CA . THR C 2 254 ? 196.789 -9.144 44.019 1.00 45.49 254 THR 2 CA 1
ATOM 4563 C C . THR C 2 254 ? 195.664 -9.526 43.051 1.00 48.94 254 THR 2 C 1
ATOM 4564 O O . THR C 2 254 ? 194.742 -8.742 42.786 1.00 48.71 254 THR 2 O 1
ATOM 4568 N N . GLY C 2 255 ? 195.743 -10.748 42.525 1.00 52.90 255 GLY 2 N 1
ATOM 4569 C CA . GLY C 2 255 ? 194.816 -11.209 41.485 1.00 55.94 255 GLY 2 CA 1
ATOM 4570 C C . GLY C 2 255 ? 194.962 -10.549 40.117 1.00 57.33 255 GLY 2 C 1
ATOM 4571 O O . GLY C 2 255 ? 194.115 -10.759 39.246 1.00 59.89 255 GLY 2 O 1
ATOM 4572 N N . THR C 2 256 ? 196.026 -9.768 39.914 1.00 57.10 256 THR 2 N 1
ATOM 4573 C CA . THR C 2 256 ? 196.212 -8.998 38.681 1.00 58.29 256 THR 2 CA 1
ATOM 4574 C C . THR C 2 256 ? 196.980 -9.770 37.625 1.00 59.66 256 THR 2 C 1
ATOM 4575 O O . THR C 2 256 ? 197.894 -10.542 37.940 1.00 57.34 256 THR 2 O 1
ATOM 4579 N N . SER C 2 257 ? 196.604 -9.509 36.373 1.00 62.77 257 SER 2 N 1
ATOM 4580 C CA . SER C 2 257 ? 197.331 -9.962 35.184 1.00 65.07 257 SER 2 CA 1
ATOM 4581 C C . SER C 2 257 ? 197.016 -9.023 34.026 1.00 66.98 257 SER 2 C 1
ATOM 4582 O O . SER C 2 257 ? 196.172 -8.128 34.172 1.00 66.99 257 SER 2 O 1
ATOM 4585 N N . LEU C 2 258 ? 197.671 -9.232 32.880 1.00 68.34 258 LEU 2 N 1
ATOM 4586 C CA . LEU C 2 258 ? 197.327 -8.491 31.649 1.00 68.81 258 LEU 2 CA 1
ATOM 4587 C C . LEU C 2 258 ? 195.923 -8.820 31.085 1.00 71.28 258 LEU 2 C 1
ATOM 4588 O O . LEU C 2 258 ? 195.411 -8.065 30.250 1.00 71.04 258 LEU 2 O 1
ATOM 4593 N N . VAL C 2 259 ? 195.309 -9.920 31.544 1.00 72.48 259 VAL 2 N 1
ATOM 4594 C CA . VAL C 2 259 ? 193.945 -10.304 31.142 1.00 75.15 259 VAL 2 CA 1
ATOM 4595 C C . VAL C 2 259 ? 192.866 -9.281 31.543 1.00 75.66 259 VAL 2 C 1
ATOM 4596 O O . VAL C 2 259 ? 192.004 -8.950 30.723 1.00 77.64 259 VAL 2 O 1
ATOM 4598 N N . LYS C 2 260 ? 192.908 -8.796 32.789 1.00 74.14 260 LYS 2 N 1
ATOM 4599 C CA . LYS C 2 260 ? 191.959 -7.764 33.260 1.00 73.92 260 LYS 2 CA 1
ATOM 4600 C C . LYS C 2 260 ? 192.562 -6.713 34.219 1.00 71.28 260 LYS 2 C 1
ATOM 4601 O O . LYS C 2 260 ? 191.842 -6.164 35.056 1.00 73.31 260 LYS 2 O 1
ATOM 4603 N N . SER C 2 261 ? 193.863 -6.432 34.083 1.00 67.37 261 SER 2 N 1
ATOM 4604 C CA . SER C 2 261 ? 194.517 -5.328 34.791 1.00 64.37 261 SER 2 CA 1
ATOM 4605 C C . SER C 2 261 ? 195.529 -4.602 33.865 1.00 61.53 261 SER 2 C 1
ATOM 4606 O O . SER C 2 261 ? 196.596 -5.134 33.513 1.00 61.70 261 SER 2 O 1
ATOM 4609 N N . HIS C 2 262 ? 195.183 -3.372 33.504 1.00 57.28 262 HIS 2 N 1
ATOM 4610 C CA . HIS C 2 262 ? 195.978 -2.548 32.608 1.00 54.63 262 HIS 2 CA 1
ATOM 4611 C C . HIS C 2 262 ? 197.431 -2.368 33.088 1.00 49.72 262 HIS 2 C 1
ATOM 4612 O O . HIS C 2 262 ? 197.714 -2.342 34.290 1.00 47.71 262 HIS 2 O 1
ATOM 4619 N N . VAL C 2 263 ? 198.353 -2.252 32.132 1.00 45.44 263 VAL 2 N 1
ATOM 4620 C CA . VAL C 2 263 ? 199.783 -2.117 32.444 1.00 43.21 263 VAL 2 CA 1
ATOM 4621 C C . VAL C 2 263 ? 200.104 -0.853 33.262 1.00 39.86 263 VAL 2 C 1
ATOM 4622 O O . VAL C 2 263 ? 201.135 -0.788 33.939 1.00 35.50 263 VAL 2 O 1
ATOM 4626 N N . ASP C 2 264 ? 199.215 0.137 33.193 1.00 39.46 264 ASP 2 N 1
ATOM 4627 C CA . ASP C 2 264 ? 199.290 1.332 34.030 1.00 40.38 264 ASP 2 CA 1
ATOM 4628 C C . ASP C 2 264 ? 199.194 1.081 35.530 1.00 40.55 264 ASP 2 C 1
ATOM 4629 O O . ASP C 2 264 ? 199.736 1.884 36.293 1.00 42.68 264 ASP 2 O 1
ATOM 4634 N N . ASN C 2 265 ? 198.561 -0.015 35.962 1.00 39.95 265 ASN 2 N 1
ATOM 4635 C CA . ASN C 2 265 ? 198.617 -0.422 37.382 1.00 39.84 265 ASN 2 CA 1
ATOM 4636 C C . ASN C 2 265 ? 200.089 -0.723 37.796 1.00 38.70 265 ASN 2 C 1
ATOM 4637 O O . ASN C 2 265 ? 200.487 -0.521 38.955 1.00 39.52 265 ASN 2 O 1
ATOM 4642 N N . PHE C 2 266 ? 200.911 -1.197 36.869 1.00 34.98 266 PHE 2 N 1
ATOM 4643 C CA . PHE C 2 266 ? 202.283 -1.524 37.206 1.00 32.82 266 PHE 2 CA 1
ATOM 4644 C C . PHE C 2 266 ? 203.182 -0.335 37.011 1.00 30.59 266 PHE 2 C 1
ATOM 4645 O O . PHE C 2 266 ? 204.077 -0.109 37.818 1.00 29.37 266 PHE 2 O 1
ATOM 4653 N N . MET C 2 267 ? 202.910 0.445 35.968 1.00 29.27 267 MET 2 N 1
ATOM 4654 C CA . MET C 2 267 ? 203.766 1.553 35.554 1.00 28.41 267 MET 2 CA 1
ATOM 4655 C C . MET C 2 267 ? 203.288 2.888 36.152 1.00 27.59 267 MET 2 C 1
ATOM 4656 O O . MET C 2 267 ? 203.131 3.885 35.456 1.00 26.28 267 MET 2 O 1
ATOM 4661 N N . SER C 2 268 ? 203.092 2.875 37.474 1.00 27.27 268 SER 2 N 1
ATOM 4662 C CA . SER C 2 268 ? 202.647 4.019 38.250 1.00 27.18 268 SER 2 CA 1
ATOM 4663 C C . SER C 2 268 ? 203.357 3.971 39.592 1.00 25.67 268 SER 2 C 1
ATOM 4664 O O . SER C 2 268 ? 203.490 2.896 40.200 1.00 25.32 268 SER 2 O 1
ATOM 4667 N N . SER C 2 269 ? 203.782 5.135 40.053 1.00 24.69 269 SER 2 N 1
ATOM 4668 C CA . SER C 2 269 ? 204.407 5.269 41.373 1.00 24.65 269 SER 2 CA 1
ATOM 4669 C C . SER C 2 269 ? 203.412 5.964 42.286 1.00 24.75 269 SER 2 C 1
ATOM 4670 O O . SER C 2 269 ? 202.477 6.605 41.798 1.00 24.99 269 SER 2 O 1
ATOM 4673 N N . VAL C 2 270 ? 203.613 5.825 43.598 1.00 25.77 270 VAL 2 N 1
ATOM 4674 C CA . VAL C 2 270 ? 202.792 6.503 44.595 1.00 27.77 270 VAL 2 CA 1
ATOM 4675 C C . VAL C 2 270 ? 203.727 7.197 45.556 1.00 27.89 270 VAL 2 C 1
ATOM 4676 O O . VAL C 2 270 ? 204.571 6.530 46.167 1.00 28.98 270 VAL 2 O 1
ATOM 4680 N N . SER C 2 271 ? 203.613 8.521 45.661 1.00 27.65 271 SER 2 N 1
ATOM 4681 C CA . SER C 2 271 ? 204.360 9.292 46.634 1.00 28.72 271 SER 2 CA 1
ATOM 4682 C C . SER C 2 271 ? 203.411 9.925 47.627 1.00 28.23 271 SER 2 C 1
ATOM 4683 O O . SER C 2 271 ? 202.376 10.483 47.253 1.00 27.56 271 SER 2 O 1
ATOM 4686 N N . ALA C 2 272 ? 203.739 9.794 48.901 1.00 26.78 272 ALA 2 N 1
ATOM 4687 C CA . ALA C 2 272 ? 202.886 10.301 49.984 1.00 27.17 272 ALA 2 CA 1
ATOM 4688 C C . ALA C 2 272 ? 203.696 11.294 50.794 1.00 27.47 272 ALA 2 C 1
ATOM 4689 O O . ALA C 2 272 ? 204.728 10.921 51.342 1.00 26.79 272 ALA 2 O 1
ATOM 4691 N N . ASP C 2 273 ? 203.251 12.549 50.825 1.00 28.43 273 ASP 2 N 1
ATOM 4692 C CA . ASP C 2 273 ? 203.814 13.550 51.712 1.00 28.77 273 ASP 2 CA 1
ATOM 4693 C C . ASP C 2 273 ? 203.397 13.209 53.158 1.00 28.34 273 ASP 2 C 1
ATOM 4694 O O . ASP C 2 273 ? 202.221 13.194 53.486 1.00 29.03 273 ASP 2 O 1
ATOM 4699 N N . LEU C 2 274 ? 204.363 12.912 54.000 1.00 27.00 274 LEU 2 N 1
ATOM 4700 C CA . LEU C 2 274 ? 204.093 12.461 55.358 1.00 28.00 274 LEU 2 CA 1
ATOM 4701 C C . LEU C 2 274 ? 203.592 13.569 56.275 1.00 27.69 274 LEU 2 C 1
ATOM 4702 O O . LEU C 2 274 ? 203.064 13.275 57.342 1.00 27.49 274 LEU 2 O 1
ATOM 4707 N N . ILE C 2 275 ? 203.742 14.826 55.869 1.00 27.51 275 ILE 2 N 1
ATOM 4708 C CA . ILE C 2 275 ? 203.213 15.929 56.633 1.00 28.90 275 ILE 2 CA 1
ATOM 4709 C C . ILE C 2 275 ? 201.730 16.173 56.298 1.00 29.30 275 ILE 2 C 1
ATOM 4710 O O . ILE C 2 275 ? 200.897 16.193 57.188 1.00 29.49 275 ILE 2 O 1
ATOM 4715 N N . THR C 2 276 ? 201.429 16.387 55.020 1.00 29.06 276 THR 2 N 1
ATOM 4716 C CA . THR C 2 276 ? 200.053 16.706 54.584 1.00 30.16 276 THR 2 CA 1
ATOM 4717 C C . THR C 2 276 ? 199.180 15.454 54.407 1.00 29.30 276 THR 2 C 1
ATOM 4718 O O . THR C 2 276 ? 197.967 15.564 54.335 1.00 30.00 276 THR 2 O 1
ATOM 4722 N N . CYS C 2 277 ? 199.815 14.298 54.295 1.00 28.12 277 CYS 2 N 1
ATOM 4723 C CA . CYS C 2 277 ? 199.176 13.007 54.060 1.00 28.77 277 CYS 2 CA 1
ATOM 4724 C C . CYS C 2 277 ? 198.569 12.906 52.642 1.00 29.53 277 CYS 2 C 1
ATOM 4725 O O . CYS C 2 277 ? 197.781 12.000 52.380 1.00 30.66 277 CYS 2 O 1
ATOM 4728 N N . ILE C 2 278 ? 198.970 13.805 51.748 1.00 29.57 278 ILE 2 N 1
ATOM 4729 C CA . ILE C 2 278 ? 198.492 13.813 50.372 1.00 30.66 278 ILE 2 CA 1
ATOM 4730 C C . ILE C 2 278 ? 199.310 12.861 49.506 1.00 30.38 278 ILE 2 C 1
ATOM 4731 O O . ILE C 2 278 ? 200.554 12.909 49.518 1.00 28.81 278 ILE 2 O 1
ATOM 4736 N N . LEU C 2 279 ? 198.606 12.017 48.747 1.00 30.46 279 LEU 2 N 1
ATOM 4737 C CA . LEU C 2 279 ? 199.225 11.071 47.826 1.00 31.37 279 LEU 2 CA 1
ATOM 4738 C C . LEU C 2 279 ? 199.270 11.653 46.412 1.00 31.04 279 LEU 2 C 1
ATOM 4739 O O . LEU C 2 279 ? 198.325 12.316 45.983 1.00 30.48 279 LEU 2 O 1
ATOM 4744 N N . CYS C 2 280 ? 200.353 11.375 45.709 1.00 30.24 280 CYS 2 N 1
ATOM 4745 C CA . CYS C 2 280 ? 200.525 11.778 44.313 1.00 32.21 280 CYS 2 CA 1
ATOM 4746 C C . CYS C 2 280 ? 200.881 10.503 43.528 1.00 29.85 280 CYS 2 C 1
ATOM 4747 O O . CYS C 2 280 ? 201.956 9.899 43.760 1.00 27.34 280 CYS 2 O 1
ATOM 4750 N N . LYS C 2 281 ? 199.965 10.074 42.666 1.00 28.85 281 LYS 2 N 1
ATOM 4751 C CA . LYS C 2 281 ? 200.166 8.899 41.821 1.00 29.12 281 LYS 2 CA 1
ATOM 4752 C C . LYS C 2 281 ? 200.635 9.398 40.454 1.00 28.12 281 LYS 2 C 1
ATOM 4753 O O . LYS C 2 281 ? 199.951 10.232 39.855 1.00 27.69 281 LYS 2 O 1
ATOM 4757 N N . GLU C 2 282 ? 201.799 8.928 39.999 1.00 26.68 282 GLU 2 N 1
ATOM 4758 C CA . GLU C 2 282 ? 202.427 9.450 38.784 1.00 27.06 282 GLU 2 CA 1
ATOM 4759 C C . GLU C 2 282 ? 202.827 8.321 37.847 1.00 26.25 282 GLU 2 C 1
ATOM 4760 O O . GLU C 2 282 ? 203.174 7.249 38.304 1.00 24.90 282 GLU 2 O 1
ATOM 4766 N N . PRO C 2 283 ? 202.818 8.574 36.526 1.00 26.59 283 PRO 2 N 1
ATOM 4767 C CA . PRO C 2 283 ? 203.345 7.548 35.633 1.00 26.16 283 PRO 2 CA 1
ATOM 4768 C C . PRO C 2 283 ? 204.852 7.313 35.770 1.00 25.45 283 PRO 2 C 1
ATOM 4769 O O . PRO C 2 283 ? 205.616 8.233 36.097 1.00 24.46 283 PRO 2 O 1
ATOM 4773 N N A VAL C 2 284 ? 205.272 6.056 35.606 0.50 25.28 284 VAL 2 N 1
ATOM 4774 N N B VAL C 2 284 ? 205.223 6.073 35.489 0.50 25.28 284 VAL 2 N 1
ATOM 4775 C CA A VAL C 2 284 ? 206.680 5.710 35.462 0.50 25.24 284 VAL 2 CA 1
ATOM 4776 C CA B VAL C 2 284 ? 206.569 5.597 35.443 0.50 25.13 284 VAL 2 CA 1
ATOM 4777 C C A VAL C 2 284 ? 206.923 5.169 34.049 0.50 25.60 284 VAL 2 C 1
ATOM 4778 C C B VAL C 2 284 ? 206.809 5.292 33.963 0.50 25.56 284 VAL 2 C 1
ATOM 4779 O O A VAL C 2 284 ? 206.188 4.307 33.556 0.50 26.04 284 VAL 2 O 1
ATOM 4780 O O B VAL C 2 284 ? 205.899 4.766 33.314 0.50 25.88 284 VAL 2 O 1
ATOM 4787 N N . ILE C 2 285 ? 207.960 5.702 33.418 1.00 25.07 285 ILE 2 N 1
ATOM 4788 C CA . ILE C 2 285 ? 208.339 5.361 32.058 1.00 26.12 285 ILE 2 CA 1
ATOM 4789 C C . ILE C 2 285 ? 209.763 4.805 32.054 1.00 26.56 285 ILE 2 C 1
ATOM 4790 O O . ILE C 2 285 ? 210.507 4.912 33.045 1.00 25.29 285 ILE 2 O 1
ATOM 4795 N N . HIS C 2 286 ? 210.109 4.138 30.962 1.00 27.02 286 HIS 2 N 1
ATOM 4796 C CA . HIS C 2 286 ? 211.451 3.606 30.796 1.00 27.69 286 HIS 2 CA 1
ATOM 4797 C C . HIS C 2 286 ? 212.414 4.757 30.537 1.00 27.01 286 HIS 2 C 1
ATOM 4798 O O . HIS C 2 286 ? 212.010 5.787 29.982 1.00 26.25 286 HIS 2 O 1
ATOM 4805 N N . TRP C 2 287 ? 213.653 4.571 30.991 1.00 26.49 287 TRP 2 N 1
ATOM 4806 C CA . TRP C 2 287 ? 214.790 5.397 30.613 1.00 27.60 287 TRP 2 CA 1
ATOM 4807 C C . TRP C 2 287 ? 215.657 4.613 29.595 1.00 27.76 287 TRP 2 C 1
ATOM 4808 O O . TRP C 2 287 ? 216.168 3.537 29.907 1.00 26.85 287 TRP 2 O 1
ATOM 4819 N N . GLN C 2 288 ? 215.805 5.146 28.381 1.00 28.21 288 GLN 2 N 1
ATOM 4820 C CA . GLN C 2 288 ? 216.562 4.465 27.307 1.00 29.02 288 GLN 2 CA 1
ATOM 4821 C C . GLN C 2 288 ? 217.991 4.026 27.752 1.00 29.50 288 GLN 2 C 1
ATOM 4822 O O . GLN C 2 288 ? 218.473 2.977 27.341 1.00 28.89 288 GLN 2 O 1
ATOM 4828 N N . ALA C 2 289 ? 218.623 4.820 28.614 1.00 29.94 289 ALA 2 N 1
ATOM 4829 C CA . ALA C 2 289 ? 219.975 4.543 29.092 1.00 31.54 289 ALA 2 CA 1
ATOM 4830 C C . ALA C 2 289 ? 220.062 3.486 30.200 1.00 31.80 289 ALA 2 C 1
ATOM 4831 O O . ALA C 2 289 ? 221.155 3.112 30.584 1.00 31.25 289 ALA 2 O 1
ATOM 4833 N N . CYS C 2 290 ? 218.940 3.011 30.730 1.00 32.01 290 CYS 2 N 1
ATOM 4834 C CA . CYS C 2 290 ? 219.004 2.119 31.888 1.00 32.75 290 CYS 2 CA 1
ATOM 4835 C C . CYS C 2 290 ? 219.532 0.736 31.548 1.00 32.97 290 CYS 2 C 1
ATOM 4836 O O . CYS C 2 290 ? 219.300 0.197 30.461 1.00 32.79 290 CYS 2 O 1
ATOM 4839 N N . SER C 2 291 ? 220.270 0.165 32.491 1.00 33.18 291 SER 2 N 1
ATOM 4840 C CA . SER C 2 291 ? 220.806 -1.163 32.300 1.00 35.01 291 SER 2 CA 1
ATOM 4841 C C . SER C 2 291 ? 219.730 -2.244 32.304 1.00 34.86 291 SER 2 C 1
ATOM 4842 O O . SER C 2 291 ? 220.001 -3.336 31.783 1.00 35.79 291 SER 2 O 1
ATOM 4845 N N . CYS C 2 292 ? 218.523 -1.974 32.842 1.00 32.87 292 CYS 2 N 1
ATOM 4846 C CA . CYS C 2 292 ? 217.445 -2.956 32.752 1.00 33.92 292 CYS 2 CA 1
ATOM 4847 C C . CYS C 2 292 ? 217.067 -3.253 31.279 1.00 34.79 292 CYS 2 C 1
ATOM 4848 O O . CYS C 2 292 ? 216.500 -4.310 31.011 1.00 35.33 292 CYS 2 O 1
ATOM 4851 N N . LEU C 2 293 ? 217.387 -2.343 30.353 1.00 34.26 293 LEU 2 N 1
ATOM 4852 C CA . LEU C 2 293 ? 217.139 -2.572 28.915 1.00 36.43 293 LEU 2 CA 1
ATOM 4853 C C . LEU C 2 293 ? 218.268 -3.319 28.184 1.00 39.67 293 LEU 2 C 1
ATOM 4854 O O . LEU C 2 293 ? 218.119 -3.617 27.007 1.00 40.89 293 LEU 2 O 1
ATOM 4859 N N . GLU C 2 294 ? 219.367 -3.632 28.870 1.00 41.80 294 GLU 2 N 1
ATOM 4860 C CA . GLU C 2 294 ? 220.473 -4.396 28.269 1.00 45.92 294 GLU 2 CA 1
ATOM 4861 C C . GLU C 2 294 ? 220.096 -5.878 28.325 1.00 47.74 294 GLU 2 C 1
ATOM 4862 O O . GLU C 2 294 ? 220.393 -6.572 29.282 1.00 48.02 294 GLU 2 O 1
ATOM 4868 N N . ARG C 2 295 ? 219.398 -6.342 27.292 1.00 51.01 295 ARG 2 N 1
ATOM 4869 C CA . ARG C 2 295 ? 218.794 -7.683 27.275 1.00 52.82 295 ARG 2 CA 1
ATOM 4870 C C . ARG C 2 295 ? 218.300 -8.035 25.859 1.00 54.91 295 ARG 2 C 1
ATOM 4871 O O . ARG C 2 295 ? 217.653 -9.063 25.631 1.00 55.83 295 ARG 2 O 1
ATOM 4880 N N . SER D 3 2 ? 199.641 49.174 29.041 1.00 47.05 2 SER C N 1
ATOM 4881 C CA . SER D 3 2 ? 200.736 49.066 28.004 1.00 48.36 2 SER C CA 1
ATOM 4882 C C . SER D 3 2 ? 202.135 49.304 28.620 1.00 48.75 2 SER C C 1
ATOM 4883 O O . SER D 3 2 ? 202.978 48.399 28.599 1.00 50.59 2 SER C O 1
ATOM 4885 N N . LYS D 3 3 ? 202.374 50.499 29.173 1.00 47.86 3 LYS C N 1
ATOM 4886 C CA . LYS D 3 3 ? 203.433 50.693 30.189 1.00 47.39 3 LYS C CA 1
ATOM 4887 C C . LYS D 3 3 ? 203.113 49.895 31.484 1.00 45.76 3 LYS C C 1
ATOM 4888 O O . LYS D 3 3 ? 204.000 49.588 32.270 1.00 45.26 3 LYS C O 1
ATOM 4890 N N . HIS D 3 4 ? 201.832 49.605 31.691 1.00 43.63 4 HIS C N 1
ATOM 4891 C CA . HIS D 3 4 ? 201.325 48.904 32.861 1.00 42.38 4 HIS C CA 1
ATOM 4892 C C . HIS D 3 4 ? 200.941 47.433 32.576 1.00 40.02 4 HIS C C 1
ATOM 4893 O O . HIS D 3 4 ? 200.155 46.838 33.321 1.00 38.48 4 HIS C O 1
ATOM 4900 N N . GLU D 3 5 ? 201.504 46.849 31.523 1.00 39.20 5 GLU C N 1
ATOM 4901 C CA . GLU D 3 5 ? 201.048 45.555 31.041 1.00 38.44 5 GLU C CA 1
ATOM 4902 C C . GLU D 3 5 ? 201.429 44.442 32.007 1.00 36.20 5 GLU C C 1
ATOM 4903 O O . GLU D 3 5 ? 202.501 44.452 32.571 1.00 35.51 5 GLU C O 1
ATOM 4909 N N . LEU D 3 6 ? 200.506 43.517 32.219 1.00 34.05 6 LEU C N 1
ATOM 4910 C CA . LEU D 3 6 ? 200.750 42.292 32.946 1.00 33.55 6 LEU C CA 1
ATOM 4911 C C . LEU D 3 6 ? 200.366 41.155 32.007 1.00 33.19 6 LEU C C 1
ATOM 4912 O O . LEU D 3 6 ? 199.257 41.150 31.448 1.00 32.02 6 LEU C O 1
ATOM 4917 N N . SER D 3 7 ? 201.259 40.187 31.869 1.00 32.98 7 SER C N 1
ATOM 4918 C CA . SER D 3 7 ? 200.971 38.995 31.096 1.00 32.99 7 SER C CA 1
ATOM 4919 C C . SER D 3 7 ? 200.229 37.986 31.971 1.00 31.72 7 SER C C 1
ATOM 4920 O O . SER D 3 7 ? 200.665 37.695 33.081 1.00 30.94 7 SER C O 1
ATOM 4923 N N . LEU D 3 8 ? 199.153 37.407 31.447 1.00 30.84 8 LEU C N 1
ATOM 4924 C CA . LEU D 3 8 ? 198.461 36.332 32.159 1.00 30.25 8 LEU C CA 1
ATOM 4925 C C . LEU D 3 8 ? 199.314 35.044 32.399 1.00 29.59 8 LEU C C 1
ATOM 4926 O O . LEU D 3 8 ? 198.975 34.237 33.268 1.00 29.11 8 LEU C O 1
ATOM 4931 N N A VAL D 3 9 ? 200.386 34.878 31.626 0.50 29.96 9 VAL C N 1
ATOM 4932 N N B VAL D 3 9 ? 200.403 34.860 31.656 0.50 29.96 9 VAL C N 1
ATOM 4933 C CA A VAL D 3 9 ? 201.385 33.835 31.857 0.50 30.26 9 VAL C CA 1
ATOM 4934 C CA B VAL D 3 9 ? 201.302 33.737 31.926 0.50 30.21 9 VAL C CA 1
ATOM 4935 C C A VAL D 3 9 ? 201.917 33.877 33.287 0.50 29.92 9 VAL C C 1
ATOM 4936 C C B VAL D 3 9 ? 201.934 33.857 33.313 0.50 29.95 9 VAL C C 1
ATOM 4937 O O A VAL D 3 9 ? 202.083 32.839 33.922 0.50 28.90 9 VAL C O 1
ATOM 4938 O O B VAL D 3 9 ? 202.181 32.839 33.953 0.50 29.06 9 VAL C O 1
ATOM 4945 N N . GLU D 3 10 ? 202.148 35.091 33.784 1.00 29.94 10 GLU C N 1
ATOM 4946 C CA . GLU D 3 10 ? 202.690 35.312 35.134 1.00 30.81 10 GLU C CA 1
ATOM 4947 C C . GLU D 3 10 ? 201.661 34.915 36.195 1.00 28.90 10 GLU C C 1
ATOM 4948 O O . GLU D 3 10 ? 202.024 34.364 37.233 1.00 28.15 10 GLU C O 1
ATOM 4954 N N . VAL D 3 11 ? 200.397 35.206 35.910 1.00 27.00 11 VAL C N 1
ATOM 4955 C CA . VAL D 3 11 ? 199.291 34.870 36.784 1.00 26.51 11 VAL C CA 1
ATOM 4956 C C . VAL D 3 11 ? 199.098 33.364 36.887 1.00 25.74 11 VAL C C 1
ATOM 4957 O O . VAL D 3 11 ? 198.990 32.830 38.003 1.00 24.29 11 VAL C O 1
ATOM 4961 N N . THR D 3 12 ? 199.087 32.666 35.749 1.00 25.47 12 THR C N 1
ATOM 4962 C CA . THR D 3 12 ? 198.718 31.249 35.772 1.00 25.49 12 THR C CA 1
ATOM 4963 C C . THR D 3 12 ? 199.729 30.366 36.548 1.00 26.06 12 THR C C 1
ATOM 4964 O O . THR D 3 12 ? 199.379 29.304 37.037 1.00 24.88 12 THR C O 1
ATOM 4968 N N . HIS D 3 13 ? 200.970 30.829 36.657 1.00 27.95 13 HIS C N 1
ATOM 4969 C CA . HIS D 3 13 ? 201.968 30.189 37.503 1.00 30.36 13 HIS C CA 1
ATOM 4970 C C . HIS D 3 13 ? 201.465 29.884 38.931 1.00 28.63 13 HIS C C 1
ATOM 4971 O O . HIS D 3 13 ? 201.900 28.908 39.524 1.00 28.69 13 HIS C O 1
ATOM 4978 N N . TYR D 3 14 ? 200.548 30.693 39.462 1.00 26.80 14 TYR C N 1
ATOM 4979 C CA . TYR D 3 14 ? 200.017 30.494 40.816 1.00 26.72 14 TYR C CA 1
ATOM 4980 C C . TYR D 3 14 ? 198.635 29.873 40.881 1.00 25.85 14 TYR C C 1
ATOM 4981 O O . TYR D 3 14 ? 198.101 29.713 41.969 1.00 25.81 14 TYR C O 1
ATOM 4990 N N . THR D 3 15 ? 198.048 29.511 39.737 1.00 24.85 15 THR C N 1
ATOM 4991 C CA . THR D 3 15 ? 196.671 29.038 39.703 1.00 24.37 15 THR C CA 1
ATOM 4992 C C . THR D 3 15 ? 196.541 27.641 40.317 1.00 24.65 15 THR C C 1
ATOM 4993 O O . THR D 3 15 ? 197.342 26.747 40.043 1.00 24.76 15 THR C O 1
ATOM 4997 N N . ASP D 3 16 ? 195.525 27.480 41.159 1.00 24.96 16 ASP C N 1
ATOM 4998 C CA . ASP D 3 16 ? 195.139 26.164 41.662 1.00 25.82 16 ASP C CA 1
ATOM 4999 C C . ASP D 3 16 ? 194.022 25.652 40.741 1.00 25.62 16 ASP C C 1
ATOM 5000 O O . ASP D 3 16 ? 192.942 26.253 40.693 1.00 24.53 16 ASP C O 1
ATOM 5005 N N . PRO D 3 17 ? 194.275 24.558 39.995 1.00 27.15 17 PRO C N 1
ATOM 5006 C CA . PRO D 3 17 ? 193.309 24.114 38.979 1.00 27.60 17 PRO C CA 1
ATOM 5007 C C . PRO D 3 17 ? 192.007 23.566 39.578 1.00 27.43 17 PRO C C 1
ATOM 5008 O O . PRO D 3 17 ? 191.004 23.553 38.908 1.00 25.53 17 PRO C O 1
ATOM 5012 N N . GLU D 3 18 ? 192.060 23.115 40.821 1.00 28.37 18 GLU C N 1
ATOM 5013 C CA . GLU D 3 18 ? 190.865 22.671 41.522 1.00 29.12 18 GLU C CA 1
ATOM 5014 C C . GLU D 3 18 ? 189.961 23.877 41.829 1.00 27.01 18 GLU C C 1
ATOM 5015 O O . GLU D 3 18 ? 188.758 23.830 41.592 1.00 25.90 18 GLU C O 1
ATOM 5021 N N . VAL D 3 19 ? 190.558 24.958 42.324 1.00 24.77 19 VAL C N 1
ATOM 5022 C CA . VAL D 3 19 ? 189.819 26.169 42.624 1.00 23.43 19 VAL C CA 1
ATOM 5023 C C . VAL D 3 19 ? 189.189 26.708 41.329 1.00 22.77 19 VAL C C 1
ATOM 5024 O O . VAL D 3 19 ? 187.995 27.022 41.295 1.00 21.62 19 VAL C O 1
ATOM 5028 N N . LEU D 3 20 ? 189.994 26.803 40.275 1.00 22.31 20 LEU C N 1
ATOM 5029 C CA . LEU D 3 20 ? 189.511 27.319 39.010 1.00 22.15 20 LEU C CA 1
ATOM 5030 C C . LEU D 3 20 ? 188.302 26.549 38.483 1.00 22.03 20 LEU C C 1
ATOM 5031 O O . LEU D 3 20 ? 187.318 27.167 38.082 1.00 21.93 20 LEU C O 1
ATOM 5036 N N . ALA D 3 21 ? 188.388 25.225 38.475 1.00 22.46 21 ALA C N 1
ATOM 5037 C CA . ALA D 3 21 ? 187.306 24.377 37.971 1.00 23.10 21 ALA C CA 1
ATOM 5038 C C . ALA D 3 21 ? 186.049 24.500 38.802 1.00 22.70 21 ALA C C 1
ATOM 5039 O O . ALA D 3 21 ? 184.970 24.628 38.251 1.00 21.81 21 ALA C O 1
ATOM 5041 N N . ILE D 3 22 ? 186.201 24.492 40.128 1.00 21.98 22 ILE C N 1
ATOM 5042 C CA . ILE D 3 22 ? 185.056 24.597 41.022 1.00 22.22 22 ILE C CA 1
ATOM 5043 C C . ILE D 3 22 ? 184.357 25.943 40.862 1.00 22.46 22 ILE C C 1
ATOM 5044 O O . ILE D 3 22 ? 183.096 26.005 40.835 1.00 21.85 22 ILE C O 1
ATOM 5049 N N . VAL D 3 23 ? 185.142 27.013 40.727 1.00 21.49 23 VAL C N 1
ATOM 5050 C CA . VAL D 3 23 ? 184.583 28.325 40.519 1.00 21.51 23 VAL C CA 1
ATOM 5051 C C . VAL D 3 23 ? 183.851 28.419 39.154 1.00 22.13 23 VAL C C 1
ATOM 5052 O O . VAL D 3 23 ? 182.724 28.923 39.081 1.00 21.46 23 VAL C O 1
ATOM 5056 N N . LYS D 3 24 ? 184.467 27.924 38.083 1.00 22.29 24 LYS C N 1
ATOM 5057 C CA . LYS D 3 24 ? 183.794 27.947 36.788 1.00 23.50 24 LYS C CA 1
ATOM 5058 C C . LYS D 3 24 ? 182.500 27.135 36.770 1.00 23.64 24 LYS C C 1
ATOM 5059 O O . LYS D 3 24 ? 181.502 27.557 36.167 1.00 22.12 24 LYS C O 1
ATOM 5065 N N . ASP D 3 25 ? 182.538 25.956 37.402 1.00 24.23 25 ASP C N 1
ATOM 5066 C CA . ASP D 3 25 ? 181.381 25.103 37.508 1.00 25.35 25 ASP C CA 1
ATOM 5067 C C . ASP D 3 25 ? 180.228 25.850 38.161 1.00 24.70 25 ASP C C 1
ATOM 5068 O O . ASP D 3 25 ? 179.096 25.665 37.773 1.00 24.76 25 ASP C O 1
ATOM 5073 N N . PHE D 3 26 ? 180.524 26.589 39.229 1.00 23.66 26 PHE C N 1
ATOM 5074 C CA . PHE D 3 26 ? 179.502 27.324 39.924 1.00 23.49 26 PHE C CA 1
ATOM 5075 C C . PHE D 3 26 ? 178.998 28.487 39.082 1.00 22.95 26 PHE C C 1
ATOM 5076 O O . PHE D 3 26 ? 177.798 28.690 38.922 1.00 22.65 26 PHE C O 1
ATOM 5084 N N . HIS D 3 27 ? 179.940 29.249 38.563 1.00 22.49 27 HIS C N 1
ATOM 5085 C CA . HIS D 3 27 ? 179.655 30.413 37.770 1.00 23.32 27 HIS C CA 1
ATOM 5086 C C . HIS D 3 27 ? 178.645 30.139 36.632 1.00 23.03 27 HIS C C 1
ATOM 5087 O O . HIS D 3 27 ? 177.688 30.903 36.472 1.00 23.35 27 HIS C O 1
ATOM 5094 N N A VAL D 3 28 ? 178.834 29.038 35.903 0.50 22.91 28 VAL C N 1
ATOM 5095 N N B VAL D 3 28 ? 178.840 29.053 35.887 0.50 22.85 28 VAL C N 1
ATOM 5096 C CA A VAL D 3 28 ? 177.985 28.720 34.744 0.50 23.10 28 VAL C CA 1
ATOM 5097 C CA B VAL D 3 28 ? 177.973 28.757 34.738 0.50 22.98 28 VAL C CA 1
ATOM 5098 C C A VAL D 3 28 ? 176.534 28.352 35.101 0.50 23.01 28 VAL C C 1
ATOM 5099 C C B VAL D 3 28 ? 176.519 28.471 35.131 0.50 22.80 28 VAL C C 1
ATOM 5100 O O A VAL D 3 28 ? 175.667 28.361 34.238 0.50 22.94 28 VAL C O 1
ATOM 5101 O O B VAL D 3 28 ? 175.626 28.721 34.343 0.50 22.26 28 VAL C O 1
ATOM 5108 N N . ARG D 3 29 ? 176.282 28.017 36.364 1.00 22.34 29 ARG C N 1
ATOM 5109 C CA . ARG D 3 29 ? 174.929 27.811 36.851 1.00 23.39 29 ARG C CA 1
ATOM 5110 C C . ARG D 3 29 ? 174.047 29.064 36.778 1.00 23.57 29 ARG C C 1
ATOM 5111 O O . ARG D 3 29 ? 172.829 28.942 36.647 1.00 24.36 29 ARG C O 1
ATOM 5119 N N . GLY D 3 30 ? 174.664 30.240 36.833 1.00 23.57 30 GLY C N 1
ATOM 5120 C CA . GLY D 3 30 ? 173.970 31.481 36.724 1.00 24.32 30 GLY C CA 1
ATOM 5121 C C . GLY D 3 30 ? 173.884 32.088 35.335 1.00 24.86 30 GLY C C 1
ATOM 5122 O O . GLY D 3 30 ? 173.337 33.164 35.199 1.00 25.12 30 GLY C O 1
ATOM 5123 N N . ASN D 3 31 ? 174.430 31.417 34.329 1.00 24.53 31 ASN C N 1
ATOM 5124 C CA . ASN D 3 31 ? 174.379 31.910 32.965 1.00 25.27 31 ASN C CA 1
ATOM 5125 C C . ASN D 3 31 ? 172.952 31.685 32.444 1.00 25.43 31 ASN C C 1
ATOM 5126 O O . ASN D 3 31 ? 172.311 30.713 32.812 1.00 24.84 31 ASN C O 1
ATOM 5131 N N . PHE D 3 32 ? 172.532 32.527 31.506 1.00 25.75 32 PHE C N 1
ATOM 5132 C CA . PHE D 3 32 ? 171.187 32.522 30.945 1.00 26.21 32 PHE C CA 1
ATOM 5133 C C . PHE D 3 32 ? 171.248 32.217 29.464 1.00 26.50 32 PHE C C 1
ATOM 5134 O O . PHE D 3 32 ? 172.234 32.515 28.815 1.00 27.25 32 PHE C O 1
ATOM 5142 N N . ALA D 3 33 ? 170.216 31.558 28.974 1.00 27.14 33 ALA C N 1
ATOM 5143 C CA . ALA D 3 33 ? 169.872 31.505 27.559 1.00 28.41 33 ALA C CA 1
ATOM 5144 C C . ALA D 3 33 ? 168.643 32.385 27.396 1.00 29.52 33 ALA C C 1
ATOM 5145 O O . ALA D 3 33 ? 167.523 31.955 27.599 1.00 30.05 33 ALA C O 1
ATOM 5147 N N . SER D 3 34 ? 168.878 33.641 27.044 1.00 31.17 34 SER C N 1
ATOM 5148 C CA . SER D 3 34 ? 167.850 34.653 26.991 1.00 32.46 34 SER C CA 1
ATOM 5149 C C . SER D 3 34 ? 167.809 35.177 25.563 1.00 33.52 34 SER C C 1
ATOM 5150 O O . SER D 3 34 ? 168.625 35.998 25.176 1.00 34.21 34 SER C O 1
ATOM 5153 N N . LEU D 3 35 ? 166.887 34.685 24.769 1.00 34.05 35 LEU C N 1
ATOM 5154 C CA . LEU D 3 35 ? 166.788 35.098 23.359 1.00 35.87 35 LEU C CA 1
ATOM 5155 C C . LEU D 3 35 ? 165.342 35.335 23.001 1.00 34.57 35 LEU C C 1
ATOM 5156 O O . LEU D 3 35 ? 164.486 34.667 23.545 1.00 32.94 35 LEU C O 1
ATOM 5161 N N . PRO D 3 36 ? 165.063 36.246 22.050 1.00 35.21 36 PRO C N 1
ATOM 5162 C CA . PRO D 3 36 ? 163.661 36.438 21.623 1.00 35.69 36 PRO C CA 1
ATOM 5163 C C . PRO D 3 36 ? 162.984 35.144 21.164 1.00 35.44 36 PRO C C 1
ATOM 5164 O O . PRO D 3 36 ? 161.815 34.932 21.452 1.00 35.10 36 PRO C O 1
ATOM 5168 N N . GLU D 3 37 ? 163.724 34.283 20.470 1.00 35.08 37 GLU C N 1
ATOM 5169 C CA . GLU D 3 37 ? 163.163 33.049 19.917 1.00 36.30 37 GLU C CA 1
ATOM 5170 C C . GLU D 3 37 ? 162.778 32.025 20.990 1.00 35.75 37 GLU C C 1
ATOM 5171 O O . GLU D 3 37 ? 162.074 31.087 20.681 1.00 35.98 37 GLU C O 1
ATOM 5177 N N . PHE D 3 38 ? 163.243 32.191 22.226 1.00 34.92 38 PHE C N 1
ATOM 5178 C CA . PHE D 3 38 ? 162.837 31.307 23.320 1.00 36.06 38 PHE C CA 1
ATOM 5179 C C . PHE D 3 38 ? 161.757 31.905 24.257 1.00 37.13 38 PHE C C 1
ATOM 5180 O O . PHE D 3 38 ? 161.531 31.356 25.340 1.00 35.48 38 PHE C O 1
ATOM 5188 N N . ALA D 3 39 ? 161.068 32.978 23.838 1.00 38.25 39 ALA C N 1
ATOM 5189 C CA . ALA D 3 39 ? 160.141 33.726 24.734 1.00 38.91 39 ALA C CA 1
ATOM 5190 C C . ALA D 3 39 ? 158.979 32.911 25.282 1.00 39.05 39 ALA C C 1
ATOM 5191 O O . ALA D 3 39 ? 158.567 33.093 26.429 1.00 40.41 39 ALA C O 1
ATOM 5193 N N . GLU D 3 40 ? 158.447 32.025 24.471 1.00 38.43 40 GLU C N 1
ATOM 5194 C CA . GLU D 3 40 ? 157.286 31.249 24.877 1.00 39.54 40 GLU C CA 1
ATOM 5195 C C . GLU D 3 40 ? 157.623 29.896 25.514 1.00 37.53 40 GLU C C 1
ATOM 5196 O O . GLU D 3 40 ? 156.721 29.143 25.865 1.00 38.06 40 GLU C O 1
ATOM 5202 N N . ARG D 3 41 ? 158.909 29.584 25.660 1.00 34.78 41 ARG C N 1
ATOM 5203 C CA . ARG D 3 41 ? 159.280 28.298 26.208 1.00 33.81 41 ARG C CA 1
ATOM 5204 C C . ARG D 3 41 ? 160.190 28.414 27.403 1.00 31.79 41 ARG C C 1
ATOM 5205 O O . ARG D 3 41 ? 160.587 27.408 27.933 1.00 30.93 41 ARG C O 1
ATOM 5213 N N . THR D 3 42 ? 160.491 29.638 27.836 1.00 30.66 42 THR C N 1
ATOM 5214 C CA . THR D 3 42 ? 161.352 29.869 29.008 1.00 30.14 42 THR C CA 1
ATOM 5215 C C . THR D 3 42 ? 160.753 30.932 29.910 1.00 29.77 42 THR C C 1
ATOM 5216 O O . THR D 3 42 ? 159.859 31.673 29.505 1.00 29.77 42 THR C O 1
ATOM 5220 N N . PHE D 3 43 ? 161.272 31.023 31.124 1.00 28.62 43 PHE C N 1
ATOM 5221 C CA . PHE D 3 43 ? 160.913 32.093 32.039 1.00 29.50 43 PHE C CA 1
ATOM 5222 C C . PHE D 3 43 ? 162.154 32.549 32.820 1.00 28.42 43 PHE C C 1
ATOM 5223 O O . PHE D 3 43 ? 163.143 31.810 32.919 1.00 27.41 43 PHE C O 1
ATOM 5231 N N . VAL D 3 44 ? 162.105 33.777 33.328 1.00 28.85 44 VAL C N 1
ATOM 5232 C CA . VAL D 3 44 ? 163.186 34.350 34.095 1.00 29.09 44 VAL C CA 1
ATOM 5233 C C . VAL D 3 44 ? 162.842 34.442 35.593 1.00 28.94 44 VAL C C 1
ATOM 5234 O O . VAL D 3 44 ? 163.680 34.107 36.446 1.00 27.64 44 VAL C O 1
ATOM 5238 N N . SER D 3 45 ? 161.641 34.937 35.904 1.00 29.44 45 SER C N 1
ATOM 5239 C CA . SER D 3 45 ? 161.209 35.144 37.294 1.00 29.49 45 SER C CA 1
ATOM 5240 C C . SER D 3 45 ? 160.505 33.908 37.805 1.00 29.37 45 SER C C 1
ATOM 5241 O O . SER D 3 45 ? 159.527 33.475 37.231 1.00 28.12 45 SER C O 1
ATOM 5244 N N . ALA D 3 46 ? 160.943 33.399 38.949 1.00 29.26 46 ALA C N 1
ATOM 5245 C CA . ALA D 3 46 ? 160.263 32.301 39.603 1.00 30.22 46 ALA C CA 1
ATOM 5246 C C . ALA D 3 46 ? 159.035 32.777 40.369 1.00 31.74 46 ALA C C 1
ATOM 5247 O O . ALA D 3 46 ? 158.213 31.962 40.780 1.00 33.51 46 ALA C O 1
ATOM 5249 N N . VAL D 3 47 ? 158.889 34.093 40.539 1.00 30.73 47 VAL C N 1
ATOM 5250 C CA . VAL D 3 47 ? 157.725 34.670 41.159 1.00 31.51 47 VAL C CA 1
ATOM 5251 C C . VAL D 3 47 ? 156.745 35.193 40.068 1.00 32.29 47 VAL C C 1
ATOM 5252 O O . VAL D 3 47 ? 157.166 35.916 39.187 1.00 31.56 47 VAL C O 1
ATOM 5256 N N . PRO D 3 48 ? 155.456 34.871 40.160 1.00 34.36 48 PRO C N 1
ATOM 5257 C CA . PRO D 3 48 ? 154.524 35.414 39.151 1.00 36.52 48 PRO C CA 1
ATOM 5258 C C . PRO D 3 48 ? 154.471 36.931 39.195 1.00 37.79 48 PRO C C 1
ATOM 5259 O O . PRO D 3 48 ? 154.557 37.516 40.280 1.00 36.07 48 PRO C O 1
ATOM 5263 N N . LEU D 3 49 ? 154.359 37.555 38.023 1.00 40.26 49 LEU C N 1
ATOM 5264 C CA . LEU D 3 49 ? 154.353 39.032 37.893 1.00 42.58 49 LEU C CA 1
ATOM 5265 C C . LEU D 3 49 ? 153.419 39.739 38.873 1.00 43.22 49 LEU C C 1
ATOM 5266 O O . LEU D 3 49 ? 153.789 40.765 39.442 1.00 43.73 49 LEU C O 1
ATOM 5271 N N . ALA D 3 50 ? 152.233 39.169 39.073 1.00 43.76 50 ALA C N 1
ATOM 5272 C CA . ALA D 3 50 ? 151.188 39.744 39.938 1.00 45.29 50 ALA C CA 1
ATOM 5273 C C . ALA D 3 50 ? 151.541 39.785 41.422 1.00 45.22 50 ALA C C 1
ATOM 5274 O O . ALA D 3 50 ? 150.911 40.513 42.177 1.00 46.86 50 ALA C O 1
ATOM 5276 N N . HIS D 3 51 ? 152.501 38.974 41.848 1.00 44.03 51 HIS C N 1
ATOM 5277 C CA . HIS D 3 51 ? 152.932 38.954 43.242 1.00 44.18 51 HIS C CA 1
ATOM 5278 C C . HIS D 3 51 ? 154.265 39.653 43.490 1.00 42.75 51 HIS C C 1
ATOM 5279 O O . HIS D 3 51 ? 154.705 39.734 44.643 1.00 43.27 51 HIS C O 1
ATOM 5286 N N . LEU D 3 52 ? 154.906 40.169 42.445 1.00 40.85 52 LEU C N 1
ATOM 5287 C CA . LEU D 3 52 ? 156.231 40.771 42.599 1.00 40.15 52 LEU C CA 1
ATOM 5288 C C . LEU D 3 52 ? 156.211 42.066 43.397 1.00 40.79 52 LEU C C 1
ATOM 5289 O O . LEU D 3 52 ? 157.185 42.365 44.082 1.00 38.24 52 LEU C O 1
ATOM 5294 N N . GLU D 3 53 ? 155.099 42.806 43.344 1.00 42.22 53 GLU C N 1
ATOM 5295 C CA . GLU D 3 53 ? 154.997 44.092 44.041 1.00 44.18 53 GLU C CA 1
ATOM 5296 C C . GLU D 3 53 ? 155.314 43.973 45.536 1.00 42.88 53 GLU C C 1
ATOM 5297 O O . GLU D 3 53 ? 156.008 44.836 46.100 1.00 41.36 53 GLU C O 1
ATOM 5303 N N . LYS D 3 54 ? 154.833 42.902 46.166 1.00 41.10 54 LYS C N 1
ATOM 5304 C CA . LYS D 3 54 ? 155.050 42.708 47.596 1.00 40.99 54 LYS C CA 1
ATOM 5305 C C . LYS D 3 54 ? 156.535 42.529 47.991 1.00 37.34 54 LYS C C 1
ATOM 5306 O O . LYS D 3 54 ? 156.885 42.690 49.158 1.00 36.96 54 LYS C O 1
ATOM 5312 N N . PHE D 3 55 ? 157.393 42.194 47.029 1.00 34.06 55 PHE C N 1
ATOM 5313 C CA . PHE D 3 55 ? 158.810 41.984 47.276 1.00 32.39 55 PHE C CA 1
ATOM 5314 C C . PHE D 3 55 ? 159.728 43.153 46.917 1.00 32.18 55 PHE C C 1
ATOM 5315 O O . PHE D 3 55 ? 160.875 43.193 47.356 1.00 31.20 55 PHE C O 1
ATOM 5323 N N . GLU D 3 56 ? 159.218 44.092 46.129 1.00 32.57 56 GLU C N 1
ATOM 5324 C CA . GLU D 3 56 ? 160.017 45.155 45.566 1.00 32.42 56 GLU C CA 1
ATOM 5325 C C . GLU D 3 56 ? 160.099 46.329 46.561 1.00 32.96 56 GLU C C 1
ATOM 5326 O O . GLU D 3 56 ? 159.084 46.747 47.137 1.00 32.39 56 GLU C O 1
ATOM 5332 N N . ASN D 3 57 ? 161.322 46.824 46.763 1.00 32.00 57 ASN C N 1
ATOM 5333 C CA . ASN D 3 57 ? 161.590 48.020 47.572 1.00 33.42 57 ASN C CA 1
ATOM 5334 C C . ASN D 3 57 ? 161.064 47.893 48.992 1.00 33.76 57 ASN C C 1
ATOM 5335 O O . ASN D 3 57 ? 160.302 48.736 49.458 1.00 34.47 57 ASN C O 1
ATOM 5340 N N . LYS D 3 58 ? 161.480 46.823 49.656 1.00 33.60 58 LYS C N 1
ATOM 5341 C CA . LYS D 3 58 ? 161.068 46.524 51.016 1.00 34.28 58 LYS C CA 1
ATOM 5342 C C . LYS D 3 58 ? 162.288 46.434 51.936 1.00 33.71 58 LYS C C 1
ATOM 5343 O O . LYS D 3 58 ? 163.417 46.444 51.472 1.00 33.62 58 LYS C O 1
ATOM 5349 N N . GLU D 3 59 ? 162.031 46.375 53.234 1.00 34.62 59 GLU C N 1
ATOM 5350 C CA . GLU D 3 59 ? 163.056 46.162 54.263 1.00 34.56 59 GLU C CA 1
ATOM 5351 C C . GLU D 3 59 ? 162.736 44.880 55.001 1.00 34.54 59 GLU C C 1
ATOM 5352 O O . GLU D 3 59 ? 161.598 44.659 55.425 1.00 34.40 59 GLU C O 1
ATOM 5358 N N . VAL D 3 60 ? 163.745 44.037 55.163 1.00 33.81 60 VAL C N 1
ATOM 5359 C CA . VAL D 3 60 ? 163.644 42.903 56.055 1.00 33.88 60 VAL C CA 1
ATOM 5360 C C . VAL D 3 60 ? 164.188 43.393 57.397 1.00 34.75 60 VAL C C 1
ATOM 5361 O O . VAL D 3 60 ? 165.171 44.134 57.435 1.00 35.23 60 VAL C O 1
ATOM 5365 N N . LEU D 3 61 ? 163.546 42.983 58.480 1.00 35.44 61 LEU C N 1
ATOM 5366 C CA . LEU D 3 61 ? 163.935 43.410 59.829 1.00 35.92 61 LEU C CA 1
ATOM 5367 C C . LEU D 3 61 ? 164.726 42.353 60.611 1.00 35.63 61 LEU C C 1
ATOM 5368 O O . LEU D 3 61 ? 164.471 41.141 60.506 1.00 35.47 61 LEU C O 1
ATOM 5373 N N . PHE D 3 62 ? 165.688 42.827 61.407 1.00 35.87 62 PHE C N 1
ATOM 5374 C CA . PHE D 3 62 ? 166.327 41.994 62.431 1.00 35.30 62 PHE C CA 1
ATOM 5375 C C . PHE D 3 62 ? 165.340 41.554 63.525 1.00 36.30 62 PHE C C 1
ATOM 5376 O O . PHE D 3 62 ? 165.442 40.420 63.980 1.00 36.09 62 PHE C O 1
ATOM 5384 N N . ARG D 3 63 ? 164.370 42.396 63.895 1.00 37.75 63 ARG C N 1
ATOM 5385 C CA . ARG D 3 63 ? 163.269 41.994 64.827 1.00 39.34 63 ARG C CA 1
ATOM 5386 C C . ARG D 3 63 ? 161.885 42.187 64.174 1.00 38.64 63 ARG C C 1
ATOM 5387 O O . ARG D 3 63 ? 161.210 43.185 64.434 1.00 38.75 63 ARG C O 1
ATOM 5395 N N . PRO D 3 64 ? 161.481 41.229 63.302 1.00 37.41 64 PRO C N 1
ATOM 5396 C CA . PRO D 3 64 ? 160.182 41.293 62.610 1.00 37.61 64 PRO C CA 1
ATOM 5397 C C . PRO D 3 64 ? 159.055 41.413 63.589 1.00 38.16 64 PRO C C 1
ATOM 5398 O O . PRO D 3 64 ? 159.080 40.760 64.637 1.00 38.28 64 PRO C O 1
ATOM 5402 N N . GLY D 3 65 ? 158.074 42.249 63.269 1.00 38.58 65 GLY C N 1
ATOM 5403 C CA . GLY D 3 65 ? 156.947 42.478 64.166 1.00 39.66 65 GLY C CA 1
ATOM 5404 C C . GLY D 3 65 ? 157.151 43.587 65.174 1.00 40.28 65 GLY C C 1
ATOM 5405 O O . GLY D 3 65 ? 156.200 43.978 65.841 1.00 41.50 65 GLY C O 1
ATOM 5406 N N . PHE D 3 66 ? 158.374 44.106 65.288 1.00 39.80 66 PHE C N 1
ATOM 5407 C CA . PHE D 3 66 ? 158.688 45.156 66.268 1.00 41.13 66 PHE C CA 1
ATOM 5408 C C . PHE D 3 66 ? 159.158 46.415 65.577 1.00 41.46 66 PHE C C 1
ATOM 5409 O O . PHE D 3 66 ? 159.695 46.361 64.505 1.00 39.88 66 PHE C O 1
ATOM 5417 N N . SER D 3 67 ? 158.889 47.553 66.198 1.00 44.39 67 SER C N 1
ATOM 5418 C CA . SER D 3 67 ? 159.014 48.865 65.557 1.00 46.03 67 SER C CA 1
ATOM 5419 C C . SER D 3 67 ? 159.858 49.879 66.350 1.00 48.02 67 SER C C 1
ATOM 5420 O O . SER D 3 67 ? 159.872 51.058 66.001 1.00 48.81 67 SER C O 1
ATOM 5423 N N . SER D 3 68 ? 160.554 49.432 67.401 1.00 49.24 68 SER C N 1
ATOM 5424 C CA . SER D 3 68 ? 161.412 50.317 68.193 1.00 50.33 68 SER C CA 1
ATOM 5425 C C . SER D 3 68 ? 162.698 50.548 67.445 1.00 48.07 68 SER C C 1
ATOM 5426 O O . SER D 3 68 ? 163.529 49.661 67.344 1.00 48.95 68 SER C O 1
ATOM 5429 N N . VAL D 3 69 ? 162.836 51.737 66.887 1.00 47.18 69 VAL C N 1
ATOM 5430 C CA . VAL D 3 69 ? 163.960 52.072 66.032 1.00 45.80 69 VAL C CA 1
ATOM 5431 C C . VAL D 3 69 ? 164.487 53.431 66.461 1.00 46.66 69 VAL C C 1
ATOM 5432 O O . VAL D 3 69 ? 163.797 54.167 67.170 1.00 46.70 69 VAL C O 1
ATOM 5436 N N . ILE D 3 70 ? 165.715 53.736 66.060 1.00 46.28 70 ILE C N 1
ATOM 5437 C CA . ILE D 3 70 ? 166.301 55.059 66.250 1.00 47.51 70 ILE C CA 1
ATOM 5438 C C . ILE D 3 70 ? 166.212 55.799 64.925 1.00 46.96 70 ILE C C 1
ATOM 5439 O O . ILE D 3 70 ? 166.957 55.499 64.005 1.00 45.04 70 ILE C O 1
ATOM 5444 N N . ASN D 3 71 ? 165.280 56.744 64.823 1.00 47.41 71 ASN C N 1
ATOM 5445 C CA . ASN D 3 71 ? 165.077 57.505 63.588 1.00 47.70 71 ASN C CA 1
ATOM 5446 C C . ASN D 3 71 ? 166.228 58.467 63.343 1.00 47.89 71 ASN C C 1
ATOM 5447 O O . ASN D 3 71 ? 166.735 59.084 64.276 1.00 47.84 71 ASN C O 1
ATOM 5452 N N . ILE D 3 72 ? 166.616 58.583 62.074 1.00 47.39 72 ILE C N 1
ATOM 5453 C CA . ILE D 3 72 ? 167.653 59.502 61.619 1.00 48.39 72 ILE C CA 1
ATOM 5454 C C . ILE D 3 72 ? 167.026 60.513 60.674 1.00 49.61 72 ILE C C 1
ATOM 5455 O O . ILE D 3 72 ? 166.258 60.135 59.783 1.00 49.21 72 ILE C O 1
ATOM 5460 N N . SER D 3 73 ? 167.408 61.780 60.829 1.00 51.73 73 SER C N 1
ATOM 5461 C CA . SER D 3 73 ? 166.885 62.871 60.001 1.00 52.73 73 SER C CA 1
ATOM 5462 C C . SER D 3 73 ? 167.490 62.917 58.603 1.00 52.34 73 SER C C 1
ATOM 5463 O O . SER D 3 73 ? 168.705 62.782 58.438 1.00 52.47 73 SER C O 1
ATOM 5466 N N . SER D 3 74 ? 166.637 63.200 57.620 1.00 52.18 74 SER C N 1
ATOM 5467 C CA . SER D 3 74 ? 167.043 63.371 56.227 1.00 51.58 74 SER C CA 1
ATOM 5468 C C . SER D 3 74 ? 167.654 64.750 55.948 1.00 52.32 74 SER C C 1
ATOM 5469 O O . SER D 3 74 ? 168.095 65.009 54.823 1.00 51.87 74 SER C O 1
ATOM 5471 N N . SER D 3 75 ? 167.689 65.636 56.945 1.00 53.32 75 SER C N 1
ATOM 5472 C CA . SER D 3 75 ? 168.433 66.893 56.814 1.00 54.57 75 SER C CA 1
ATOM 5473 C C . SER D 3 75 ? 169.953 66.703 56.709 1.00 53.51 75 SER C C 1
ATOM 5474 O O . SER D 3 75 ? 170.640 67.623 56.276 1.00 52.96 75 SER C O 1
ATOM 5477 N N . HIS D 3 76 ? 170.474 65.520 57.082 1.00 52.16 76 HIS C N 1
ATOM 5478 C CA . HIS D 3 76 ? 171.896 65.211 56.890 1.00 51.52 76 HIS C CA 1
ATOM 5479 C C . HIS D 3 76 ? 172.224 64.836 55.446 1.00 49.92 76 HIS C C 1
ATOM 5480 O O . HIS D 3 76 ? 173.407 64.722 55.085 1.00 49.01 76 HIS C O 1
ATOM 5487 N N . ASN D 3 77 ? 171.192 64.609 54.628 1.00 48.76 77 ASN C N 1
ATOM 5488 C CA . ASN D 3 77 ? 171.399 64.203 53.247 1.00 47.27 77 ASN C CA 1
ATOM 5489 C C . ASN D 3 77 ? 171.734 65.434 52.393 1.00 47.72 77 ASN C C 1
ATOM 5490 O O . ASN D 3 77 ? 170.954 66.371 52.343 1.00 48.11 77 ASN C O 1
ATOM 5495 N N . PHE D 3 78 ? 172.912 65.424 51.762 1.00 46.72 78 PHE C N 1
ATOM 5496 C CA . PHE D 3 78 ? 173.364 66.513 50.880 1.00 47.66 78 PHE C CA 1
ATOM 5497 C C . PHE D 3 78 ? 173.381 66.077 49.414 1.00 46.07 78 PHE C C 1
ATOM 5498 O O . PHE D 3 78 ? 173.905 66.792 48.565 1.00 46.36 78 PHE C O 1
ATOM 5506 N N . SER D 3 79 ? 172.772 64.932 49.108 1.00 44.60 79 SER C N 1
ATOM 5507 C CA . SER D 3 79 ? 172.952 64.271 47.815 1.00 43.48 79 SER C CA 1
ATOM 5508 C C . SER D 3 79 ? 171.791 64.555 46.875 1.00 43.87 79 SER C C 1
ATOM 5509 O O . SER D 3 79 ? 170.713 64.972 47.309 1.00 44.85 79 SER C O 1
ATOM 5512 N N . ARG D 3 80 ? 172.043 64.388 45.581 1.00 43.51 80 ARG C N 1
ATOM 5513 C CA . ARG D 3 80 ? 170.979 64.384 44.572 1.00 44.36 80 ARG C CA 1
ATOM 5514 C C . ARG D 3 80 ? 170.355 62.979 44.529 1.00 43.01 80 ARG C C 1
ATOM 5515 O O . ARG D 3 80 ? 171.017 61.991 44.854 1.00 41.36 80 ARG C O 1
ATOM 5518 N N . GLU D 3 81 ? 169.077 62.915 44.160 1.00 42.98 81 GLU C N 1
ATOM 5519 C CA . GLU D 3 81 ? 168.412 61.650 43.873 1.00 42.02 81 GLU C CA 1
ATOM 5520 C C . GLU D 3 81 ? 169.053 61.006 42.643 1.00 40.73 81 GLU C C 1
ATOM 5521 O O . GLU D 3 81 ? 169.311 61.671 41.640 1.00 41.23 81 GLU C O 1
ATOM 5523 N N . ARG D 3 82 ? 169.322 59.709 42.723 1.00 39.73 82 ARG C N 1
ATOM 5524 C CA . ARG D 3 82 ? 169.758 58.954 41.557 1.00 38.73 82 ARG C CA 1
ATOM 5525 C C . ARG D 3 82 ? 168.605 58.976 40.573 1.00 39.41 82 ARG C C 1
ATOM 5526 O O . ARG D 3 82 ? 167.449 58.772 40.985 1.00 40.55 82 ARG C O 1
ATOM 5534 N N . LEU D 3 83 ? 168.902 59.234 39.295 1.00 39.33 83 LEU C N 1
ATOM 5535 C CA . LEU D 3 83 ? 167.852 59.248 38.256 1.00 39.99 83 LEU C CA 1
ATOM 5536 C C . LEU D 3 83 ? 167.256 57.845 38.083 1.00 38.55 83 LEU C C 1
ATOM 5537 O O . LEU D 3 83 ? 167.992 56.849 38.248 1.00 35.77 83 LEU C O 1
ATOM 5542 N N . PRO D 3 84 ? 165.943 57.757 37.714 1.00 38.80 84 PRO C N 1
ATOM 5543 C CA . PRO D 3 84 ? 165.383 56.465 37.324 1.00 37.54 84 PRO C CA 1
ATOM 5544 C C . PRO D 3 84 ? 166.230 55.834 36.220 1.00 36.59 84 PRO C C 1
ATOM 5545 O O . PRO D 3 84 ? 166.787 56.564 35.390 1.00 35.77 84 PRO C O 1
ATOM 5549 N N . SER D 3 85 ? 166.410 54.504 36.275 1.00 35.00 85 SER C N 1
ATOM 5550 C CA . SER D 3 85 ? 167.165 53.796 35.245 1.00 34.29 85 SER C CA 1
ATOM 5551 C C . SER D 3 85 ? 166.447 53.985 33.910 1.00 35.28 85 SER C C 1
ATOM 5552 O O . SER D 3 85 ? 165.225 53.942 33.870 1.00 35.60 85 SER C O 1
ATOM 5555 N N . GLY D 3 86 ? 167.198 54.238 32.837 1.00 35.48 86 GLY C N 1
ATOM 5556 C CA . GLY D 3 86 ? 166.602 54.471 31.513 1.00 36.44 86 GLY C CA 1
ATOM 5557 C C . GLY D 3 86 ? 165.963 53.209 30.963 1.00 36.16 86 GLY C C 1
ATOM 5558 O O . GLY D 3 86 ? 166.398 52.100 31.270 1.00 35.47 86 GLY C O 1
ATOM 5559 N N . ILE D 3 87 ? 164.920 53.382 30.168 1.00 37.07 87 ILE C N 1
ATOM 5560 C CA . ILE D 3 87 ? 164.210 52.268 29.532 1.00 36.89 87 ILE C CA 1
ATOM 5561 C C . ILE D 3 87 ? 163.520 52.885 28.327 1.00 37.55 87 ILE C C 1
ATOM 5562 O O . ILE D 3 87 ? 163.325 54.113 28.299 1.00 39.14 87 ILE C O 1
ATOM 5567 N N A ASN D 3 88 ? 163.166 52.058 27.344 0.50 37.31 88 ASN C N 1
ATOM 5568 N N B ASN D 3 88 ? 163.185 52.059 27.339 0.50 37.13 88 ASN C N 1
ATOM 5569 C CA A ASN D 3 88 ? 162.659 52.537 26.054 0.50 38.64 88 ASN C CA 1
ATOM 5570 C CA B ASN D 3 88 ? 162.695 52.538 26.042 0.50 38.33 88 ASN C CA 1
ATOM 5571 C C A ASN D 3 88 ? 163.648 53.572 25.478 0.50 39.09 88 ASN C C 1
ATOM 5572 C C B ASN D 3 88 ? 163.657 53.580 25.481 0.50 38.92 88 ASN C C 1
ATOM 5573 O O A ASN D 3 88 ? 163.252 54.682 25.121 0.50 39.77 88 ASN C O 1
ATOM 5574 O O B ASN D 3 88 ? 163.259 54.692 25.137 0.50 39.61 88 ASN C O 1
ATOM 5583 N N . PHE D 3 89 ? 164.934 53.202 25.424 1.00 38.42 89 PHE C N 1
ATOM 5584 C CA . PHE D 3 89 ? 166.003 54.102 24.943 1.00 39.37 89 PHE C CA 1
ATOM 5585 C C . PHE D 3 89 ? 165.730 54.498 23.487 1.00 41.23 89 PHE C C 1
ATOM 5586 O O . PHE D 3 89 ? 165.165 53.714 22.722 1.00 41.46 89 PHE C O 1
ATOM 5594 N N . CYS D 3 90 ? 166.128 55.709 23.121 1.00 43.50 90 CYS C N 1
ATOM 5595 C CA . CYS D 3 90 ? 165.915 56.234 21.777 1.00 45.97 90 CYS C CA 1
ATOM 5596 C C . CYS D 3 90 ? 167.219 56.834 21.276 1.00 46.80 90 CYS C C 1
ATOM 5597 O O . CYS D 3 90 ? 167.843 57.632 21.981 1.00 47.69 90 CYS C O 1
ATOM 5600 N N . ASP D 3 91 ? 167.638 56.456 20.066 1.00 47.17 91 ASP C N 1
ATOM 5601 C CA . ASP D 3 91 ? 168.950 56.874 19.551 1.00 47.59 91 ASP C CA 1
ATOM 5602 C C . ASP D 3 91 ? 168.869 57.909 18.424 1.00 49.30 91 ASP C C 1
ATOM 5603 O O . ASP D 3 91 ? 169.805 58.022 17.638 1.00 50.42 91 ASP C O 1
ATOM 5608 N N . LYS D 3 92 ? 167.781 58.677 18.360 1.00 50.49 92 LYS C N 1
ATOM 5609 C CA . LYS D 3 92 ? 167.562 59.637 17.266 1.00 51.83 92 LYS C CA 1
ATOM 5610 C C . LYS D 3 92 ? 168.644 60.730 17.166 1.00 52.40 92 LYS C C 1
ATOM 5611 O O . LYS D 3 92 ? 168.974 61.182 16.068 1.00 53.64 92 LYS C O 1
ATOM 5613 N N . ASN D 3 93 ? 169.176 61.161 18.306 1.00 51.44 93 ASN C N 1
ATOM 5614 C CA . ASN D 3 93 ? 170.231 62.176 18.346 1.00 52.00 93 ASN C CA 1
ATOM 5615 C C . ASN D 3 93 ? 171.614 61.543 18.289 1.00 50.98 93 ASN C C 1
ATOM 5616 O O . ASN D 3 93 ? 171.829 60.464 18.847 1.00 50.19 93 ASN C O 1
ATOM 5621 N N . LYS D 3 94 ? 172.551 62.210 17.626 1.00 51.65 94 LYS C N 1
ATOM 5622 C CA . LYS D 3 94 ? 173.926 61.732 17.540 1.00 51.70 94 LYS C CA 1
ATOM 5623 C C . LYS D 3 94 ? 174.576 61.825 18.918 1.00 50.59 94 LYS C C 1
ATOM 5624 O O . LYS D 3 94 ? 174.305 62.765 19.657 1.00 51.14 94 LYS C O 1
ATOM 5628 N N . LEU D 3 95 ? 175.391 60.834 19.270 1.00 48.79 95 LEU C N 1
ATOM 5629 C CA . LEU D 3 95 ? 176.109 60.822 20.551 1.00 48.23 95 LEU C CA 1
ATOM 5630 C C . LEU D 3 95 ? 177.599 60.858 20.246 1.00 48.17 95 LEU C C 1
ATOM 5631 O O . LEU D 3 95 ? 178.101 59.996 19.532 1.00 47.89 95 LEU C O 1
ATOM 5636 N N . SER D 3 96 ? 178.302 61.842 20.794 1.00 48.87 96 SER C N 1
ATOM 5637 C CA . SER D 3 96 ? 179.707 62.069 20.448 1.00 49.22 96 SER C CA 1
ATOM 5638 C C . SER D 3 96 ? 180.615 61.120 21.221 1.00 47.38 96 SER C C 1
ATOM 5639 O O . SER D 3 96 ? 180.279 60.694 22.333 1.00 46.76 96 SER C O 1
ATOM 5642 N N . ILE D 3 97 ? 181.766 60.800 20.635 1.00 47.04 97 ILE C N 1
ATOM 5643 C CA . ILE D 3 97 ? 182.826 60.081 21.362 1.00 46.14 97 ILE C CA 1
ATOM 5644 C C . ILE D 3 97 ? 183.277 60.839 22.618 1.00 45.55 97 ILE C C 1
ATOM 5645 O O . ILE D 3 97 ? 183.675 60.216 23.603 1.00 44.39 97 ILE C O 1
ATOM 5650 N N . ARG D 3 98 ? 183.188 62.173 22.575 1.00 46.28 98 ARG C N 1
ATOM 5651 C CA . ARG D 3 98 ? 183.503 63.051 23.717 1.00 46.27 98 ARG C CA 1
ATOM 5652 C C . ARG D 3 98 ? 182.695 62.705 24.974 1.00 44.74 98 ARG C C 1
ATOM 5653 O O . ARG D 3 98 ? 183.227 62.681 26.078 1.00 44.82 98 ARG C O 1
ATOM 5655 N N . THR D 3 99 ? 181.419 62.399 24.793 1.00 44.55 99 THR C N 1
ATOM 5656 C CA . THR D 3 99 ? 180.554 61.986 25.894 1.00 43.55 99 THR C CA 1
ATOM 5657 C C . THR D 3 99 ? 180.970 60.628 26.472 1.00 41.92 99 THR C C 1
ATOM 5658 O O . THR D 3 99 ? 181.007 60.442 27.698 1.00 41.26 99 THR C O 1
ATOM 5662 N N . ILE D 3 100 ? 181.307 59.689 25.596 1.00 41.26 100 ILE C N 1
ATOM 5663 C CA . ILE D 3 100 ? 181.685 58.334 26.030 1.00 39.76 100 ILE C CA 1
ATOM 5664 C C . ILE D 3 100 ? 183.052 58.378 26.749 1.00 39.09 100 ILE C C 1
ATOM 5665 O O . ILE D 3 100 ? 183.232 57.759 27.802 1.00 36.48 100 ILE C O 1
ATOM 5670 N N . GLU D 3 101 ? 183.990 59.147 26.192 1.00 40.46 101 GLU C N 1
ATOM 5671 C CA . GLU D 3 101 ? 185.295 59.389 26.830 1.00 40.90 101 GLU C CA 1
ATOM 5672 C C . GLU D 3 101 ? 185.182 59.981 28.232 1.00 40.87 101 GLU C C 1
ATOM 5673 O O . GLU D 3 101 ? 185.901 59.574 29.129 1.00 40.77 101 GLU C O 1
ATOM 5679 N N . LYS D 3 102 ? 184.273 60.934 28.404 1.00 41.97 102 LYS C N 1
ATOM 5680 C CA . LYS D 3 102 ? 183.973 61.521 29.703 1.00 42.40 102 LYS C CA 1
ATOM 5681 C C . LYS D 3 102 ? 183.483 60.474 30.688 1.00 40.46 102 LYS C C 1
ATOM 5682 O O . LYS D 3 102 ? 183.884 60.483 31.857 1.00 39.33 102 LYS C O 1
ATOM 5688 N N . LEU D 3 103 ? 182.588 59.602 30.234 1.00 39.52 103 LEU C N 1
ATOM 5689 C CA . LEU D 3 103 ? 182.104 58.521 31.103 1.00 38.53 103 LEU C CA 1
ATOM 5690 C C . LEU D 3 103 ? 183.267 57.660 31.600 1.00 36.66 103 LEU C C 1
ATOM 5691 O O . LEU D 3 103 ? 183.390 57.416 32.790 1.00 36.16 103 LEU C O 1
ATOM 5696 N N . LEU D 3 104 ? 184.113 57.233 30.667 1.00 36.33 104 LEU C N 1
ATOM 5697 C CA . LEU D 3 104 ? 185.140 56.243 30.930 1.00 35.56 104 LEU C CA 1
ATOM 5698 C C . LEU D 3 104 ? 186.206 56.761 31.899 1.00 35.14 104 LEU C C 1
ATOM 5699 O O . LEU D 3 104 ? 186.486 56.111 32.909 1.00 34.17 104 LEU C O 1
ATOM 5704 N N . VAL D 3 105 ? 186.771 57.933 31.602 1.00 36.15 105 VAL C N 1
ATOM 5705 C CA . VAL D 3 105 ? 187.866 58.485 32.440 1.00 36.84 105 VAL C CA 1
ATOM 5706 C C . VAL D 3 105 ? 187.379 58.857 33.849 1.00 36.69 105 VAL C C 1
ATOM 5707 O O . VAL D 3 105 ? 188.036 58.539 34.820 1.00 37.15 105 VAL C O 1
ATOM 5711 N N . ASN D 3 106 ? 186.181 59.429 33.960 1.00 36.86 106 ASN C N 1
ATOM 5712 C CA . ASN D 3 106 ? 185.635 59.757 35.284 1.00 36.53 106 ASN C CA 1
ATOM 5713 C C . ASN D 3 106 ? 185.223 58.545 36.121 1.00 35.43 106 ASN C C 1
ATOM 5714 O O . ASN D 3 106 ? 185.503 58.512 37.315 1.00 35.36 106 ASN C O 1
ATOM 5719 N N . ALA D 3 107 ? 184.580 57.546 35.500 1.00 34.65 107 ALA C N 1
ATOM 5720 C CA . ALA D 3 107 ? 184.160 56.346 36.219 1.00 32.93 107 ALA C CA 1
ATOM 5721 C C . ALA D 3 107 ? 185.297 55.437 36.644 1.00 32.30 107 ALA C C 1
ATOM 5722 O O . ALA D 3 107 ? 185.199 54.822 37.701 1.00 31.15 107 ALA C O 1
ATOM 5724 N N . PHE D 3 108 ? 186.342 55.323 35.820 1.00 32.73 108 PHE C N 1
ATOM 5725 C CA . PHE D 3 108 ? 187.328 54.227 35.963 1.00 32.48 108 PHE C CA 1
ATOM 5726 C C . PHE D 3 108 ? 188.799 54.646 36.112 1.00 33.68 108 PHE C C 1
ATOM 5727 O O . PHE D 3 108 ? 189.657 53.790 36.403 1.00 33.14 108 PHE C O 1
ATOM 5735 N N . SER D 3 109 ? 189.096 55.931 35.918 1.00 35.09 109 SER C N 1
ATOM 5736 C CA . SER D 3 109 ? 190.481 56.401 35.870 1.00 36.11 109 SER C CA 1
ATOM 5737 C C . SER D 3 109 ? 190.715 57.570 36.811 1.00 37.54 109 SER C C 1
ATOM 5738 O O . SER D 3 109 ? 189.789 58.316 37.180 1.00 37.63 109 SER C O 1
ATOM 5741 N N . SER D 3 110 ? 191.982 57.729 37.176 1.00 38.71 110 SER C N 1
ATOM 5742 C CA . SER D 3 110 ? 192.423 58.864 37.968 1.00 40.21 110 SER C CA 1
ATOM 5743 C C . SER D 3 110 ? 192.415 60.124 37.104 1.00 41.62 110 SER C C 1
ATOM 5744 O O . SER D 3 110 ? 192.685 60.057 35.894 1.00 41.74 110 SER C O 1
ATOM 5747 N N . PRO D 3 111 ? 192.123 61.282 37.713 1.00 43.33 111 PRO C N 1
ATOM 5748 C CA . PRO D 3 111 ? 192.295 62.536 36.969 1.00 45.36 111 PRO C CA 1
ATOM 5749 C C . PRO D 3 111 ? 193.743 62.805 36.550 1.00 46.94 111 PRO C C 1
ATOM 5750 O O . PRO D 3 111 ? 193.971 63.520 35.578 1.00 48.47 111 PRO C O 1
ATOM 5754 N N . ASP D 3 112 ? 194.697 62.235 37.286 1.00 47.57 112 ASP C N 1
ATOM 5755 C CA . ASP D 3 112 ? 196.122 62.325 36.980 1.00 48.65 112 ASP C CA 1
ATOM 5756 C C . ASP D 3 112 ? 196.556 61.139 36.080 1.00 48.22 112 ASP C C 1
ATOM 5757 O O . ASP D 3 112 ? 196.579 59.979 36.536 1.00 47.07 112 ASP C O 1
ATOM 5762 N N . PRO D 3 113 ? 196.947 61.415 34.820 1.00 48.95 113 PRO C N 1
ATOM 5763 C CA . PRO D 3 113 ? 197.312 60.302 33.930 1.00 48.30 113 PRO C CA 1
ATOM 5764 C C . PRO D 3 113 ? 198.627 59.564 34.295 1.00 48.34 113 PRO C C 1
ATOM 5765 O O . PRO D 3 113 ? 198.839 58.452 33.829 1.00 47.45 113 PRO C O 1
ATOM 5769 N N . GLY D 3 114 ? 199.483 60.176 35.117 1.00 49.24 114 GLY C N 1
ATOM 5770 C CA . GLY D 3 114 ? 200.686 59.518 35.640 1.00 49.38 114 GLY C CA 1
ATOM 5771 C C . GLY D 3 114 ? 200.455 58.648 36.875 1.00 48.49 114 GLY C C 1
ATOM 5772 O O . GLY D 3 114 ? 201.366 57.949 37.317 1.00 48.41 114 GLY C O 1
ATOM 5773 N N . SER D 3 115 ? 199.245 58.691 37.432 1.00 47.58 115 SER C N 1
ATOM 5774 C CA . SER D 3 115 ? 198.877 57.854 38.583 1.00 46.70 115 SER C CA 1
ATOM 5775 C C . SER D 3 115 ? 198.288 56.522 38.163 1.00 44.62 115 SER C C 1
ATOM 5776 O O . SER D 3 115 ? 197.552 56.434 37.169 1.00 44.27 115 SER C O 1
ATOM 5779 N N . VAL D 3 116 ? 198.578 55.507 38.967 1.00 43.86 116 VAL C N 1
ATOM 5780 C CA . VAL D 3 116 ? 197.965 54.183 38.822 1.00 42.32 116 VAL C CA 1
ATOM 5781 C C . VAL D 3 116 ? 196.819 53.872 39.804 1.00 41.32 116 VAL C C 1
ATOM 5782 O O . VAL D 3 116 ? 196.323 52.725 39.823 1.00 40.22 116 VAL C O 1
ATOM 5786 N N A ARG D 3 117 ? 196.420 54.840 40.624 0.50 41.18 117 ARG C N 1
ATOM 5787 N N B ARG D 3 117 ? 196.370 54.880 40.571 0.50 41.36 117 ARG C N 1
ATOM 5788 C CA A ARG D 3 117 ? 195.271 54.633 41.488 0.50 39.74 117 ARG C CA 1
ATOM 5789 C CA B ARG D 3 117 ? 195.246 54.729 41.520 0.50 40.06 117 ARG C CA 1
ATOM 5790 C C A ARG D 3 117 ? 194.000 54.816 40.650 0.50 38.83 117 ARG C C 1
ATOM 5791 C C B ARG D 3 117 ? 193.878 55.056 40.916 0.50 39.29 117 ARG C C 1
ATOM 5792 O O A ARG D 3 117 ? 194.028 55.473 39.609 0.50 39.59 117 ARG C O 1
ATOM 5793 O O B ARG D 3 117 ? 193.654 56.179 40.453 0.50 40.64 117 ARG C O 1
ATOM 5808 N N . ARG D 3 118 ? 192.932 54.131 41.036 1.00 37.20 118 ARG C N 1
ATOM 5809 C CA . ARG D 3 118 ? 191.625 54.253 40.382 1.00 36.02 118 ARG C CA 1
ATOM 5810 C C . ARG D 3 118 ? 190.579 54.756 41.365 1.00 34.93 118 ARG C C 1
ATOM 5811 O O . ARG D 3 118 ? 190.766 54.655 42.576 1.00 33.79 118 ARG C O 1
ATOM 5819 N N . PRO D 3 119 ? 189.453 55.278 40.849 1.00 35.00 119 PRO C N 1
ATOM 5820 C CA . PRO D 3 119 ? 188.369 55.789 41.709 1.00 34.26 119 PRO C CA 1
ATOM 5821 C C . PRO D 3 119 ? 187.531 54.707 42.395 1.00 32.83 119 PRO C C 1
ATOM 5822 O O . PRO D 3 119 ? 186.480 55.021 42.962 1.00 31.99 119 PRO C O 1
ATOM 5826 N N . TYR D 3 120 ? 187.981 53.450 42.330 1.00 31.48 120 TYR C N 1
ATOM 5827 C CA . TYR D 3 120 ? 187.343 52.350 43.053 1.00 30.98 120 TYR C CA 1
ATOM 5828 C C . TYR D 3 120 ? 188.466 51.454 43.576 1.00 30.96 120 TYR C C 1
ATOM 5829 O O . TYR D 3 120 ? 189.489 51.279 42.907 1.00 31.23 120 TYR C O 1
ATOM 5838 N N . PRO D 3 121 ? 188.303 50.925 44.795 1.00 30.92 121 PRO C N 1
ATOM 5839 C CA . PRO D 3 121 ? 189.330 50.052 45.364 1.00 30.43 121 PRO C CA 1
ATOM 5840 C C . PRO D 3 121 ? 189.251 48.627 44.810 1.00 29.42 121 PRO C C 1
ATOM 5841 O O . PRO D 3 121 ? 188.320 48.285 44.086 1.00 28.87 121 PRO C O 1
ATOM 5845 N N . SER D 3 122 ? 190.239 47.800 45.135 1.00 29.33 122 SER C N 1
ATOM 5846 C CA . SER D 3 122 ? 190.247 46.393 44.707 1.00 29.10 122 SER C CA 1
ATOM 5847 C C . SER D 3 122 ? 191.095 45.567 45.662 1.00 29.26 122 SER C C 1
ATOM 5848 O O . SER D 3 122 ? 192.188 46.000 46.059 1.00 28.83 122 SER C O 1
ATOM 5851 N N . GLY D 3 123 ? 190.597 44.391 46.040 1.00 28.55 123 GLY C N 1
ATOM 5852 C CA . GLY D 3 123 ? 191.369 43.483 46.883 1.00 29.28 123 GLY C CA 1
ATOM 5853 C C . GLY D 3 123 ? 192.750 43.225 46.305 1.00 29.17 123 GLY C C 1
ATOM 5854 O O . GLY D 3 123 ? 192.879 42.842 45.145 1.00 28.32 123 GLY C O 1
ATOM 5855 N N . GLY D 3 124 ? 193.771 43.489 47.113 1.00 29.98 124 GLY C N 1
ATOM 5856 C CA . GLY D 3 124 ? 195.168 43.327 46.717 1.00 30.89 124 GLY C CA 1
ATOM 5857 C C . GLY D 3 124 ? 195.638 44.198 45.574 1.00 30.94 124 GLY C C 1
ATOM 5858 O O . GLY D 3 124 ? 196.689 43.932 45.003 1.00 31.15 124 GLY C O 1
ATOM 5859 N N . ALA D 3 125 ? 194.871 45.247 45.261 1.00 31.04 125 ALA C N 1
ATOM 5860 C CA . ALA D 3 125 ? 195.100 46.082 44.085 1.00 31.10 125 ALA C CA 1
ATOM 5861 C C . ALA D 3 125 ? 195.246 45.269 42.783 1.00 30.81 125 ALA C C 1
ATOM 5862 O O . ALA D 3 125 ? 196.004 45.642 41.886 1.00 30.59 125 ALA C O 1
ATOM 5864 N N . LEU D 3 126 ? 194.510 44.170 42.687 1.00 30.28 126 LEU C N 1
ATOM 5865 C CA . LEU D 3 126 ? 194.639 43.266 41.538 1.00 30.36 126 LEU C CA 1
ATOM 5866 C C . LEU D 3 126 ? 193.748 43.639 40.347 1.00 29.69 126 LEU C C 1
ATOM 5867 O O . LEU D 3 126 ? 194.084 43.311 39.199 1.00 29.21 126 LEU C O 1
ATOM 5872 N N . TYR D 3 127 ? 192.636 44.313 40.606 1.00 29.17 127 TYR C N 1
ATOM 5873 C CA . TYR D 3 127 ? 191.730 44.784 39.526 1.00 29.20 127 TYR C CA 1
ATOM 5874 C C . TYR D 3 127 ? 191.432 43.728 38.450 1.00 29.11 127 TYR C C 1
ATOM 5875 O O . TYR D 3 127 ? 191.776 43.906 37.261 1.00 29.62 127 TYR C O 1
ATOM 5884 N N . PRO D 3 128 ? 190.742 42.645 38.840 1.00 28.50 128 PRO C N 1
ATOM 5885 C CA . PRO D 3 128 ? 190.510 41.544 37.893 1.00 28.05 128 PRO C CA 1
ATOM 5886 C C . PRO D 3 128 ? 189.373 41.728 36.897 1.00 27.57 128 PRO C C 1
ATOM 5887 O O . PRO D 3 128 ? 189.116 40.814 36.117 1.00 26.58 128 PRO C O 1
ATOM 5891 N N . ILE D 3 129 ? 188.673 42.859 36.952 1.00 27.78 129 ILE C N 1
ATOM 5892 C CA . ILE D 3 129 ? 187.509 43.089 36.135 1.00 27.38 129 ILE C CA 1
ATOM 5893 C C . ILE D 3 129 ? 187.915 43.986 34.994 1.00 28.68 129 ILE C C 1
ATOM 5894 O O . ILE D 3 129 ? 188.528 45.019 35.207 1.00 29.90 129 ILE C O 1
ATOM 5899 N N . GLU D 3 130 ? 187.552 43.587 33.782 1.00 29.46 130 GLU C N 1
ATOM 5900 C CA . GLU D 3 130 ? 187.829 44.355 32.572 1.00 31.56 130 GLU C CA 1
ATOM 5901 C C . GLU D 3 130 ? 186.549 45.006 32.068 1.00 31.26 130 GLU C C 1
ATOM 5902 O O . GLU D 3 130 ? 185.457 44.419 32.167 1.00 30.19 130 GLU C O 1
ATOM 5908 N N . VAL D 3 131 ? 186.678 46.222 31.552 1.00 31.69 131 VAL C N 1
ATOM 5909 C CA . VAL D 3 131 ? 185.540 46.935 30.955 1.00 32.41 131 VAL C CA 1
ATOM 5910 C C . VAL D 3 131 ? 185.660 46.942 29.434 1.00 32.32 131 VAL C C 1
ATOM 5911 O O . VAL D 3 131 ? 186.677 47.372 28.873 1.00 31.64 131 VAL C O 1
ATOM 5915 N N . PHE D 3 132 ? 184.599 46.502 28.778 1.00 31.16 132 PHE C N 1
ATOM 5916 C CA . PHE D 3 132 ? 184.513 46.539 27.339 1.00 31.82 132 PHE C CA 1
ATOM 5917 C C . PHE D 3 132 ? 183.403 47.510 26.927 1.00 31.99 132 PHE C C 1
ATOM 5918 O O . PHE D 3 132 ? 182.389 47.635 27.612 1.00 31.10 132 PHE C O 1
ATOM 5926 N N . LEU D 3 133 ? 183.635 48.209 25.827 1.00 32.30 133 LEU C N 1
ATOM 5927 C CA . LEU D 3 133 ? 182.721 49.211 25.309 1.00 33.84 133 LEU C CA 1
ATOM 5928 C C . LEU D 3 133 ? 182.118 48.638 24.038 1.00 33.37 133 LEU C C 1
ATOM 5929 O O . LEU D 3 133 ? 182.862 48.217 23.150 1.00 33.05 133 LEU C O 1
ATOM 5934 N N . CYS D 3 134 ? 180.787 48.605 23.970 1.00 33.24 134 CYS C N 1
ATOM 5935 C CA . CYS D 3 134 ? 180.070 48.087 22.800 1.00 33.72 134 CYS C CA 1
ATOM 5936 C C . CYS D 3 134 ? 179.260 49.196 22.154 1.00 34.67 134 CYS C C 1
ATOM 5937 O O . CYS D 3 134 ? 178.396 49.785 22.804 1.00 34.68 134 CYS C O 1
ATOM 5940 N N . ARG D 3 135 ? 179.542 49.486 20.878 1.00 35.26 135 ARG C N 1
ATOM 5941 C CA . ARG D 3 135 ? 178.833 50.524 20.127 1.00 36.58 135 ARG C CA 1
ATOM 5942 C C . ARG D 3 135 ? 177.587 49.888 19.498 1.00 36.87 135 ARG C C 1
ATOM 5943 O O . ARG D 3 135 ? 177.706 48.907 18.777 1.00 36.89 135 ARG C O 1
ATOM 5951 N N . LEU D 3 136 ? 176.412 50.447 19.774 1.00 37.37 136 LEU C N 1
ATOM 5952 C CA . LEU D 3 136 ? 175.126 49.783 19.481 1.00 37.59 136 LEU C CA 1
ATOM 5953 C C . LEU D 3 136 ? 174.199 50.495 18.519 1.00 39.79 136 LEU C C 1
ATOM 5954 O O . LEU D 3 136 ? 173.149 49.936 18.172 1.00 40.34 136 LEU C O 1
ATOM 5959 N N . SER D 3 137 ? 174.548 51.716 18.122 1.00 41.26 137 SER C N 1
ATOM 5960 C CA . SER D 3 137 ? 173.745 52.483 17.170 1.00 42.55 137 SER C CA 1
ATOM 5961 C C . SER D 3 137 ? 174.666 53.129 16.156 1.00 44.44 137 SER C C 1
ATOM 5962 O O . SER D 3 137 ? 175.752 53.593 16.514 1.00 43.16 137 SER C O 1
ATOM 5965 N N . GLU D 3 138 ? 174.209 53.213 14.901 1.00 46.46 138 GLU C N 1
ATOM 5966 C CA . GLU D 3 138 ? 174.926 53.995 13.899 1.00 49.06 138 GLU C CA 1
ATOM 5967 C C . GLU D 3 138 ? 174.841 55.502 14.163 1.00 48.84 138 GLU C C 1
ATOM 5968 O O . GLU D 3 138 ? 175.564 56.258 13.534 1.00 49.85 138 GLU C O 1
ATOM 5974 N N . ASN D 3 139 ? 173.974 55.923 15.089 1.00 47.82 139 ASN C N 1
ATOM 5975 C CA . ASN D 3 139 ? 173.970 57.305 15.582 1.00 48.82 139 ASN C CA 1
ATOM 5976 C C . ASN D 3 139 ? 174.974 57.572 16.707 1.00 47.33 139 ASN C C 1
ATOM 5977 O O . ASN D 3 139 ? 174.984 58.652 17.292 1.00 46.89 139 ASN C O 1
ATOM 5982 N N . THR D 3 140 ? 175.813 56.593 17.015 1.00 46.55 140 THR C N 1
ATOM 5983 C CA . THR D 3 140 ? 176.924 56.800 17.920 1.00 45.68 140 THR C CA 1
ATOM 5984 C C . THR D 3 140 ? 178.172 57.049 17.063 1.00 46.79 140 THR C C 1
ATOM 5985 O O . THR D 3 140 ? 178.452 56.286 16.130 1.00 47.22 140 THR C O 1
ATOM 5989 N N . GLU D 3 141 ? 178.892 58.130 17.355 1.00 47.25 141 GLU C N 1
ATOM 5990 C CA . GLU D 3 141 ? 180.157 58.440 16.674 1.00 48.44 141 GLU C CA 1
ATOM 5991 C C . GLU D 3 141 ? 181.168 57.329 17.028 1.00 46.92 141 GLU C C 1
ATOM 5992 O O . GLU D 3 141 ? 181.035 56.690 18.069 1.00 44.91 141 GLU C O 1
ATOM 5998 N N . ASN D 3 142 ? 182.155 57.100 16.170 1.00 46.82 142 ASN C N 1
ATOM 5999 C CA . ASN D 3 142 ? 183.141 56.038 16.373 1.00 46.28 142 ASN C CA 1
ATOM 6000 C C . ASN D 3 142 ? 184.585 56.555 16.282 1.00 47.22 142 ASN C C 1
ATOM 6001 O O . ASN D 3 142 ? 184.847 57.548 15.629 1.00 47.77 142 ASN C O 1
ATOM 6006 N N . TRP D 3 143 ? 185.506 55.862 16.952 1.00 47.07 143 TRP C N 1
ATOM 6007 C CA . TRP D 3 143 ? 186.931 56.211 16.914 1.00 47.95 143 TRP C CA 1
ATOM 6008 C C . TRP D 3 143 ? 187.595 55.613 15.685 1.00 48.10 143 TRP C C 1
ATOM 6009 O O . TRP D 3 143 ? 188.365 56.267 15.013 1.00 49.92 143 TRP C O 1
ATOM 6020 N N . GLN D 3 144 ? 187.310 54.344 15.432 1.00 47.11 144 GLN C N 1
ATOM 6021 C CA . GLN D 3 144 ? 187.878 53.594 14.330 1.00 47.13 144 GLN C CA 1
ATOM 6022 C C . GLN D 3 144 ? 186.712 53.003 13.535 1.00 46.56 144 GLN C C 1
ATOM 6023 O O . GLN D 3 144 ? 185.950 52.197 14.068 1.00 44.79 144 GLN C O 1
ATOM 6029 N N . ALA D 3 145 ? 186.585 53.406 12.275 1.00 47.33 145 ALA C N 1
ATOM 6030 C CA . ALA D 3 145 ? 185.478 52.984 11.421 1.00 47.49 145 ALA C CA 1
ATOM 6031 C C . ALA D 3 145 ? 185.345 51.462 11.388 1.00 46.17 145 AL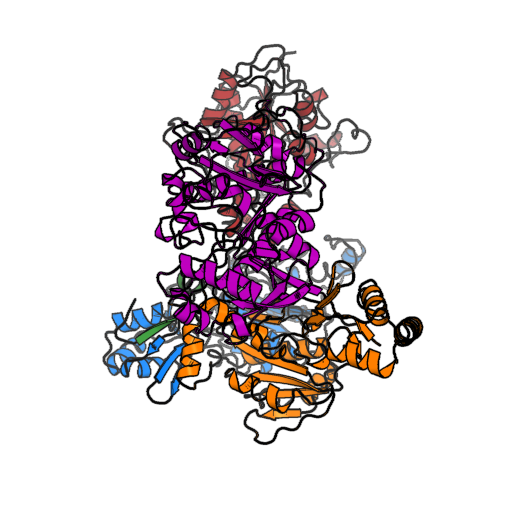A C C 1
ATOM 6032 O O . ALA D 3 145 ? 186.298 50.754 11.065 1.00 46.76 145 ALA C O 1
ATOM 6034 N N . GLY D 3 146 ? 184.169 50.967 11.753 1.00 45.04 146 GLY C N 1
ATOM 6035 C CA . GLY D 3 146 ? 183.861 49.544 11.660 1.00 43.90 146 GLY C CA 1
ATOM 6036 C C . GLY D 3 146 ? 184.214 48.712 12.876 1.00 42.03 146 GLY C C 1
ATOM 6037 O O . GLY D 3 146 ? 183.874 47.540 12.922 1.00 42.18 146 GLY C O 1
ATOM 6038 N N . THR D 3 147 ? 184.889 49.298 13.859 1.00 40.62 147 THR C N 1
ATOM 6039 C CA . THR D 3 147 ? 185.184 48.611 15.110 1.00 38.76 147 THR C CA 1
ATOM 6040 C C . THR D 3 147 ? 184.105 48.999 16.107 1.00 37.46 147 THR C C 1
ATOM 6041 O O . THR D 3 147 ? 183.937 50.184 16.397 1.00 37.86 147 THR C O 1
ATOM 6045 N N . ASN D 3 148 ? 183.365 48.004 16.599 1.00 35.78 148 ASN C N 1
ATOM 6046 C CA . ASN D 3 148 ? 182.243 48.248 17.502 1.00 35.47 148 ASN C CA 1
ATOM 6047 C C . ASN D 3 148 ? 182.407 47.719 18.896 1.00 33.58 148 ASN C C 1
ATOM 6048 O O . ASN D 3 148 ? 181.547 47.956 19.716 1.00 33.59 148 ASN C O 1
ATOM 6053 N N . VAL D 3 149 ? 183.492 46.998 19.165 1.00 32.86 149 VAL C N 1
ATOM 6054 C CA . VAL D 3 149 ? 183.834 46.591 20.524 1.00 31.31 149 VAL C CA 1
ATOM 6055 C C . VAL D 3 149 ? 185.241 47.080 20.799 1.00 31.18 149 VAL C C 1
ATOM 6056 O O . VAL D 3 149 ? 186.112 46.924 19.957 1.00 31.25 149 VAL C O 1
ATOM 6060 N N . TYR D 3 150 ? 185.441 47.655 21.979 1.00 30.39 150 TYR C N 1
ATOM 6061 C CA . TYR D 3 150 ? 186.734 48.145 22.423 1.00 30.71 150 TYR C CA 1
ATOM 6062 C C . TYR D 3 150 ? 186.934 47.664 23.840 1.00 30.40 150 TYR C C 1
ATOM 6063 O O . TYR D 3 150 ? 185.967 47.323 24.518 1.00 29.63 150 TYR C O 1
ATOM 6072 N N . HIS D 3 151 ? 188.189 47.638 24.288 1.00 30.75 151 HIS C N 1
ATOM 6073 C CA . HIS D 3 151 ? 188.519 47.335 25.659 1.00 30.65 151 HIS C CA 1
ATOM 6074 C C . HIS D 3 151 ? 189.120 48.605 26.265 1.00 32.05 151 HIS C C 1
ATOM 6075 O O . HIS D 3 151 ? 190.060 49.149 25.708 1.00 32.48 151 HIS C O 1
ATOM 6082 N N . TYR D 3 152 ? 188.552 49.104 27.373 1.00 32.02 152 TYR C N 1
ATOM 6083 C CA . TYR D 3 152 ? 189.086 50.286 28.033 1.00 32.95 152 TYR C CA 1
ATOM 6084 C C . TYR D 3 152 ? 190.251 49.917 28.946 1.00 32.90 152 TYR C C 1
ATOM 6085 O O . TYR D 3 152 ? 190.106 49.038 29.787 1.00 32.23 152 TYR C O 1
ATOM 6094 N N . LEU D 3 153 ? 191.386 50.606 28.766 1.00 33.94 153 LEU C N 1
ATOM 6095 C CA . LEU D 3 153 ? 192.583 50.437 29.594 1.00 34.51 153 LEU C CA 1
ATOM 6096 C C . LEU D 3 153 ? 192.595 51.596 30.580 1.00 35.44 153 LEU C C 1
ATOM 6097 O O . LEU D 3 153 ? 192.950 52.721 30.208 1.00 36.55 153 LEU C O 1
ATOM 6102 N N . PRO D 3 154 ? 192.200 51.346 31.846 1.00 35.24 154 PRO C N 1
ATOM 6103 C CA . PRO D 3 154 ? 191.990 52.468 32.774 1.00 35.85 154 PRO C CA 1
ATOM 6104 C C . PRO D 3 154 ? 193.233 53.219 33.260 1.00 36.28 154 PRO C C 1
ATOM 6105 O O . PRO D 3 154 ? 193.106 54.366 33.696 1.00 37.08 154 PRO C O 1
ATOM 6109 N N . LEU D 3 155 ? 194.404 52.588 33.199 1.00 36.30 155 LEU C N 1
ATOM 6110 C CA . LEU D 3 155 ? 195.645 53.226 33.618 1.00 37.45 155 LEU C CA 1
ATOM 6111 C C . LEU D 3 155 ? 196.274 53.962 32.447 1.00 37.93 155 LEU C C 1
ATOM 6112 O O . LEU D 3 155 ? 196.703 55.083 32.617 1.00 38.05 155 LEU C O 1
ATOM 6117 N N . SER D 3 156 ? 196.285 53.345 31.259 1.00 37.58 156 SER C N 1
ATOM 6118 C CA . SER D 3 156 ? 196.745 54.027 30.038 1.00 39.07 156 SER C CA 1
ATOM 6119 C C . SER D 3 156 ? 195.759 55.129 29.585 1.00 39.36 156 SER C C 1
ATOM 6120 O O . SER D 3 156 ? 196.153 56.074 28.898 1.00 40.05 156 SER C O 1
ATOM 6123 N N . GLN D 3 157 ? 194.485 54.996 29.975 1.00 38.74 157 GLN C N 1
ATOM 6124 C CA . GLN D 3 157 ? 193.406 55.904 29.547 1.00 39.50 157 GLN C CA 1
ATOM 6125 C C . GLN D 3 157 ? 193.313 55.880 28.030 1.00 39.58 157 GLN C C 1
ATOM 6126 O O . GLN D 3 157 ? 193.557 56.869 27.344 1.00 40.20 157 GLN C O 1
ATOM 6132 N N . ALA D 3 158 ? 193.016 54.688 27.533 1.00 38.09 158 ALA C N 1
ATOM 6133 C CA . ALA D 3 158 ? 193.044 54.409 26.109 1.00 38.62 158 ALA C CA 1
ATOM 6134 C C . ALA D 3 158 ? 192.085 53.270 25.792 1.00 37.63 158 ALA C C 1
ATOM 6135 O O . ALA D 3 158 ? 191.692 52.509 26.682 1.00 36.76 158 ALA C O 1
ATOM 6137 N N . LEU D 3 159 ? 191.688 53.183 24.534 1.00 38.35 159 LEU C N 1
ATOM 6138 C CA . LEU D 3 159 ? 190.789 52.145 24.079 1.00 38.27 159 LEU C CA 1
ATOM 6139 C C . LEU D 3 159 ? 191.581 51.248 23.141 1.00 38.93 159 LEU C C 1
ATOM 6140 O O . LEU D 3 159 ? 192.262 51.740 22.236 1.00 39.55 159 LEU C O 1
ATOM 6145 N N . GLU D 3 160 ? 191.471 49.938 23.362 1.00 38.04 160 GLU C N 1
ATOM 6146 C CA . GLU D 3 160 ? 192.067 48.919 22.516 1.00 38.95 160 GLU C CA 1
ATOM 6147 C C . GLU D 3 160 ? 190.972 48.318 21.597 1.00 38.40 160 GLU C C 1
ATOM 6148 O O . GLU D 3 160 ? 189.918 47.940 22.091 1.00 37.34 160 GLU C O 1
ATOM 6154 N N . PRO D 3 161 ? 191.189 48.262 20.260 1.00 38.89 161 PRO C N 1
ATOM 6155 C CA . PRO D 3 161 ? 190.197 47.637 19.402 1.00 38.70 161 PRO C CA 1
ATOM 6156 C C . PRO D 3 161 ? 190.023 46.149 19.689 1.00 37.31 161 PRO C C 1
ATOM 6157 O O . PRO D 3 161 ? 191.006 45.456 19.859 1.00 36.65 161 PRO C O 1
ATOM 6161 N N . VAL D 3 162 ? 188.780 45.683 19.752 1.00 36.16 162 VAL C N 1
ATOM 6162 C CA . VAL D 3 162 ? 188.483 44.288 20.053 1.00 35.53 162 VAL C CA 1
ATOM 6163 C C . VAL D 3 162 ? 187.770 43.548 18.925 1.00 36.68 162 VAL C C 1
ATOM 6164 O O . VAL D 3 162 ? 188.179 42.435 18.600 1.00 38.84 162 VAL C O 1
ATOM 6168 N N . ALA D 3 163 ? 186.710 44.114 18.347 1.00 37.16 163 ALA C N 1
ATOM 6169 C CA . ALA D 3 163 ? 185.903 43.393 17.346 1.00 36.89 163 ALA C CA 1
ATOM 6170 C C . ALA D 3 163 ? 185.236 44.311 16.340 1.00 38.96 163 ALA C C 1
ATOM 6171 O O . ALA D 3 163 ? 184.872 45.443 16.651 1.00 38.46 163 ALA C O 1
ATOM 6173 N N . THR D 3 164 ? 185.091 43.787 15.129 1.00 40.41 164 THR C N 1
ATOM 6174 C CA . THR D 3 164 ? 184.421 44.450 14.038 1.00 42.71 164 THR C CA 1
ATOM 6175 C C . THR D 3 164 ? 183.074 43.786 13.724 1.00 42.58 164 THR C C 1
ATOM 6176 O O . THR D 3 164 ? 182.643 43.805 12.575 1.00 43.75 164 THR C O 1
ATOM 6180 N N . CYS D 3 165 ? 182.405 43.198 14.712 1.00 41.66 165 CYS C N 1
ATOM 6181 C CA . CYS D 3 165 ? 181.032 42.722 14.503 1.00 42.72 165 CYS C CA 1
ATOM 6182 C C . CYS D 3 165 ? 180.141 43.932 14.257 1.00 43.25 165 CYS C C 1
ATOM 6183 O O . CYS D 3 165 ? 180.453 45.035 14.732 1.00 43.26 165 CYS C O 1
ATOM 6186 N N . ASN D 3 166 ? 179.062 43.762 13.489 1.00 43.57 166 ASN C N 1
ATOM 6187 C CA . ASN D 3 166 ? 178.172 44.902 13.225 1.00 44.01 166 ASN C CA 1
ATOM 6188 C C . ASN D 3 166 ? 177.392 45.260 14.488 1.00 42.60 166 ASN C C 1
ATOM 6189 O O . ASN D 3 166 ? 177.321 44.468 15.439 1.00 42.00 166 ASN C O 1
ATOM 6194 N N A THR D 3 167 ? 176.816 46.454 14.473 0.50 43.38 167 THR C N 1
ATOM 6195 N N B THR D 3 167 ? 176.830 46.465 14.507 0.50 42.74 167 THR C N 1
ATOM 6196 C CA A THR D 3 167 ? 176.085 47.001 15.602 0.50 43.14 167 THR C CA 1
ATOM 6197 C CA B THR D 3 167 ? 176.096 46.962 15.672 0.50 42.04 167 THR C CA 1
ATOM 6198 C C A THR D 3 167 ? 174.819 46.183 15.949 0.50 42.62 167 THR C C 1
ATOM 6199 C C B THR D 3 167 ? 174.819 46.149 15.970 0.50 41.98 167 THR C C 1
ATOM 6200 O O A THR D 3 167 ? 174.470 46.033 17.125 0.50 41.20 167 THR C O 1
ATOM 6201 O O B THR D 3 167 ? 174.453 45.974 17.138 0.50 40.52 167 THR C O 1
ATOM 6208 N N . GLN D 3 168 ? 174.166 45.626 14.927 1.00 43.33 168 GLN C N 1
ATOM 6209 C CA . GLN D 3 168 ? 172.961 44.768 15.114 1.00 43.63 168 GLN C CA 1
ATOM 6210 C C . GLN D 3 168 ? 173.233 43.436 15.834 1.00 41.90 168 GLN C C 1
ATOM 6211 O O . GLN D 3 168 ? 172.454 43.027 16.701 1.00 40.14 168 GLN C O 1
ATOM 6217 N N . SER D 3 169 ? 174.337 42.768 15.493 1.00 41.75 169 SER C N 1
ATOM 6218 C CA . SER D 3 169 ? 174.740 41.524 16.188 1.00 40.81 169 SER C CA 1
ATOM 6219 C C . SER D 3 169 ? 175.034 41.758 17.661 1.00 38.29 169 SER C C 1
ATOM 6220 O O . SER D 3 169 ? 174.652 40.955 18.510 1.00 37.38 169 SER C O 1
ATOM 6223 N N . LEU D 3 170 ? 175.748 42.843 17.957 1.00 37.38 170 LEU C N 1
ATOM 6224 C CA . LEU D 3 170 ? 176.060 43.188 19.329 1.00 35.95 170 LEU C CA 1
ATOM 6225 C C . LEU D 3 170 ? 174.826 43.476 20.119 1.00 35.22 170 LEU C C 1
ATOM 6226 O O . LEU D 3 170 ? 174.720 43.038 21.247 1.00 33.62 170 LEU C O 1
ATOM 6231 N N . TYR D 3 171 ? 173.944 44.294 19.544 1.00 36.10 171 TYR C N 1
ATOM 6232 C CA . TYR D 3 171 ? 172.672 44.638 20.171 1.00 37.02 171 TYR C CA 1
ATOM 6233 C C . TYR D 3 171 ? 171.840 43.382 20.470 1.00 35.55 171 TYR C C 1
ATOM 6234 O O . TYR D 3 171 ? 171.328 43.221 21.576 1.00 34.39 171 TYR C O 1
ATOM 6243 N N . ARG D 3 172 ? 171.724 42.504 19.483 1.00 35.54 172 ARG C N 1
ATOM 6244 C CA . ARG D 3 172 ? 170.970 41.263 19.650 1.00 35.48 172 ARG C CA 1
ATOM 6245 C C . ARG D 3 172 ? 171.522 40.460 20.838 1.00 33.07 172 ARG C C 1
ATOM 6246 O O . ARG D 3 172 ? 170.764 40.067 21.731 1.00 31.41 172 ARG C O 1
ATOM 6254 N N . SER D 3 173 ? 172.839 40.270 20.871 1.00 31.89 173 SER C N 1
ATOM 6255 C CA . SER D 3 173 ? 173.464 39.482 21.955 1.00 30.62 173 SER C CA 1
ATOM 6256 C C . SER D 3 173 ? 173.292 40.101 23.353 1.00 29.74 173 SER C C 1
ATOM 6257 O O . SER D 3 173 ? 173.015 39.396 24.342 1.00 29.06 173 SER C O 1
ATOM 6260 N N . LEU D 3 174 ? 173.425 41.416 23.450 1.00 30.00 174 LEU C N 1
ATOM 6261 C CA . LEU D 3 174 ? 173.366 42.079 24.776 1.00 30.36 174 LEU C CA 1
ATOM 6262 C C . LEU D 3 174 ? 171.960 42.253 25.354 1.00 30.69 174 LEU C C 1
ATOM 6263 O O . LEU D 3 174 ? 171.796 42.318 26.548 1.00 30.06 174 LEU C O 1
ATOM 6268 N N . SER D 3 175 ? 170.958 42.358 24.501 1.00 31.82 175 SER C N 1
ATOM 6269 C CA . SER D 3 175 ? 169.613 42.773 24.920 1.00 33.14 175 SER C CA 1
ATOM 6270 C C . SER D 3 175 ? 168.719 41.595 25.278 1.00 33.58 175 SER C C 1
ATOM 6271 O O . SER D 3 175 ? 167.615 41.792 25.791 1.00 34.86 175 SER C O 1
ATOM 6274 N N . GLY D 3 176 ? 169.184 40.385 24.964 1.00 33.75 176 GLY C N 1
ATOM 6275 C CA . GLY D 3 176 ? 168.477 39.152 25.268 1.00 34.16 176 GLY C CA 1
ATOM 6276 C C . GLY D 3 176 ? 167.044 39.121 24.798 1.00 35.00 176 GLY C C 1
ATOM 6277 O O . GLY D 3 176 ? 166.716 39.632 23.732 1.00 37.11 176 GLY C O 1
ATOM 6278 N N . GLY D 3 177 ? 166.177 38.544 25.613 1.00 34.89 177 GLY C N 1
ATOM 6279 C CA . GLY D 3 177 ? 164.773 38.440 25.265 1.00 36.15 177 GLY C CA 1
ATOM 6280 C C . GLY D 3 177 ? 163.963 39.721 25.293 1.00 37.58 177 GLY C C 1
ATOM 6281 O O . GLY D 3 177 ? 162.947 39.791 24.635 1.00 37.29 177 GLY C O 1
ATOM 6282 N N . ASP D 3 178 ? 164.409 40.728 26.044 1.00 38.48 178 ASP C N 1
ATOM 6283 C CA . ASP D 3 178 ? 163.593 41.922 26.360 1.00 40.21 178 ASP C CA 1
ATOM 6284 C C . ASP D 3 178 ? 163.969 43.161 25.535 1.00 41.35 178 ASP C C 1
ATOM 6285 O O . ASP D 3 178 ? 163.860 44.304 26.009 1.00 41.06 178 ASP C O 1
ATOM 6290 N N . SER D 3 179 ? 164.369 42.950 24.284 1.00 42.84 179 SER C N 1
ATOM 6291 C CA . SER D 3 179 ? 164.895 44.032 23.453 1.00 44.91 179 SER C CA 1
ATOM 6292 C C . SER D 3 179 ? 163.837 45.066 23.044 1.00 45.65 179 SER C C 1
ATOM 6293 O O . SER D 3 179 ? 164.142 46.254 22.933 1.00 46.45 179 SER C O 1
ATOM 6296 N N . GLU D 3 180 ? 162.594 44.641 22.840 1.00 45.68 180 GLU C N 1
ATOM 6297 C CA . GLU D 3 180 ? 161.548 45.612 22.519 1.00 46.27 180 GLU C CA 1
ATOM 6298 C C . GLU D 3 180 ? 161.367 46.642 23.636 1.00 44.24 180 GLU C C 1
ATOM 6299 O O . GLU D 3 180 ? 161.249 47.831 23.368 1.00 44.39 180 GLU C O 1
ATOM 6305 N N . ARG D 3 181 ? 161.334 46.175 24.883 1.00 40.72 181 ARG C N 1
ATOM 6306 C CA . ARG D 3 181 ? 161.166 47.067 26.026 1.00 40.14 181 ARG C CA 1
ATOM 6307 C C . ARG D 3 181 ? 162.419 47.944 26.218 1.00 39.20 181 ARG C C 1
ATOM 6308 O O . ARG D 3 181 ? 162.317 49.123 26.552 1.00 39.00 181 ARG C O 1
ATOM 6316 N N . LEU D 3 182 ? 163.597 47.364 25.990 1.00 37.84 182 LEU C N 1
ATOM 6317 C CA . LEU D 3 182 ? 164.854 48.115 26.117 1.00 37.12 182 LEU C CA 1
ATOM 6318 C C . LEU D 3 182 ? 164.937 49.303 25.189 1.00 37.65 182 LEU C C 1
ATOM 6319 O O . LEU D 3 182 ? 165.412 50.350 25.600 1.00 37.23 182 LEU C O 1
ATOM 6324 N N . GLY D 3 183 ? 164.500 49.124 23.948 1.00 38.41 183 GLY C N 1
ATOM 6325 C CA . GLY D 3 183 ? 164.555 50.164 22.927 1.00 39.88 183 GLY C CA 1
ATOM 6326 C C . GLY D 3 183 ? 165.922 50.162 22.265 1.00 40.07 183 GLY C C 1
ATOM 6327 O O . GLY D 3 183 ? 166.489 49.092 22.013 1.00 40.22 183 GLY C O 1
ATOM 6328 N N . LYS D 3 184 ? 166.468 51.353 22.023 1.00 40.24 184 LYS C N 1
ATOM 6329 C CA . LYS D 3 184 ? 167.695 51.512 21.270 1.00 40.43 184 LYS C CA 1
ATOM 6330 C C . LYS D 3 184 ? 168.700 52.395 22.008 1.00 38.89 184 LYS C C 1
ATOM 6331 O O . LYS D 3 184 ? 168.749 53.600 21.804 1.00 39.26 184 LYS C O 1
ATOM 6337 N N . PRO D 3 185 ? 169.494 51.785 22.907 1.00 36.44 185 PRO C N 1
ATOM 6338 C CA . PRO D 3 185 ? 170.607 52.487 23.532 1.00 35.46 185 PRO C CA 1
ATOM 6339 C C . PRO D 3 185 ? 171.716 52.821 22.526 1.00 35.52 185 PRO C C 1
ATOM 6340 O O . PRO D 3 185 ? 171.850 52.148 21.508 1.00 35.52 185 PRO C O 1
ATOM 6344 N N . HIS D 3 186 ? 172.511 53.846 22.827 1.00 35.34 186 HIS C N 1
ATOM 6345 C CA . HIS D 3 186 ? 173.662 54.214 22.002 1.00 35.64 186 HIS C CA 1
ATOM 6346 C C . HIS D 3 186 ? 174.845 53.272 22.181 1.00 34.70 186 HIS C C 1
ATOM 6347 O O . HIS D 3 186 ? 175.538 52.948 21.222 1.00 34.42 186 HIS C O 1
ATOM 6354 N N . PHE D 3 187 ? 175.101 52.861 23.416 1.00 33.93 187 PHE C N 1
ATOM 6355 C CA . PHE D 3 187 ? 176.223 51.994 23.692 1.00 33.49 187 PHE C CA 1
ATOM 6356 C C . PHE D 3 187 ? 176.002 51.222 24.970 1.00 32.64 187 PHE C C 1
ATOM 6357 O O . PHE D 3 187 ? 175.054 51.497 25.704 1.00 32.51 187 PHE C O 1
ATOM 6365 N N . ALA D 3 188 ? 176.860 50.226 25.196 1.00 31.84 188 ALA C N 1
ATOM 6366 C CA . ALA D 3 188 ? 176.884 49.485 26.447 1.00 30.83 188 ALA C CA 1
ATOM 6367 C C . ALA D 3 188 ? 178.276 49.384 27.001 1.00 30.45 188 ALA C C 1
ATOM 6368 O O . ALA D 3 188 ? 179.243 49.448 26.269 1.00 31.17 188 ALA C O 1
ATOM 6370 N N . LEU D 3 189 ? 178.362 49.224 28.313 1.00 30.28 189 LEU C N 1
ATOM 6371 C CA . LEU D 3 189 ? 179.581 48.735 28.943 1.00 30.09 189 LEU C CA 1
ATOM 6372 C C . LEU D 3 189 ? 179.318 47.299 29.356 1.00 29.04 189 LEU C C 1
ATOM 6373 O O . LEU D 3 189 ? 178.226 46.978 29.847 1.00 29.12 189 LEU C O 1
ATOM 6378 N N . VAL D 3 190 ? 180.307 46.437 29.136 1.00 29.13 190 VAL C N 1
ATOM 6379 C CA . VAL D 3 190 ? 180.259 45.047 29.558 1.00 28.07 190 VAL C CA 1
ATOM 6380 C C . VAL D 3 190 ? 181.427 44.795 30.524 1.00 27.98 190 VAL C C 1
ATOM 6381 O O . VAL D 3 190 ? 182.590 45.014 30.176 1.00 28.83 190 VAL C O 1
ATOM 6385 N N . TYR D 3 191 ? 181.108 44.372 31.744 1.00 26.74 191 TYR C N 1
ATOM 6386 C CA . TYR D 3 191 ? 182.096 44.158 32.788 1.00 26.16 191 TYR C CA 1
ATOM 6387 C C . TYR D 3 191 ? 182.392 42.672 32.848 1.00 25.79 191 TYR C C 1
ATOM 6388 O O . TYR D 3 191 ? 181.465 41.880 33.028 1.00 25.15 191 TYR C O 1
ATOM 6397 N N . CYS D 3 192 ? 183.666 42.304 32.713 1.00 26.10 192 CYS C N 1
ATOM 6398 C CA . CYS D 3 192 ? 184.074 40.912 32.583 1.00 26.54 192 CYS C CA 1
ATOM 6399 C C . CYS D 3 192 ? 185.115 40.520 33.623 1.00 26.12 192 CYS C C 1
ATOM 6400 O O . CYS D 3 192 ? 186.048 41.263 33.879 1.00 27.14 192 CYS C O 1
ATOM 6403 N N . ILE D 3 193 ? 184.952 39.327 34.174 1.00 25.41 193 ILE C N 1
ATOM 6404 C CA . ILE D 3 193 ? 185.883 38.753 35.121 1.00 25.01 193 ILE C CA 1
ATOM 6405 C C . ILE D 3 193 ? 186.921 37.893 34.390 1.00 24.98 193 ILE C C 1
ATOM 6406 O O . ILE D 3 193 ? 186.560 37.037 33.583 1.00 25.33 193 ILE C O 1
ATOM 6411 N N . ILE D 3 194 ? 188.195 38.113 34.693 1.00 25.40 194 ILE C N 1
ATOM 6412 C CA . ILE D 3 194 ? 189.250 37.192 34.280 1.00 25.52 194 ILE C CA 1
ATOM 6413 C C . ILE D 3 194 ? 189.425 36.200 35.425 1.00 24.81 194 ILE C C 1
ATOM 6414 O O . ILE D 3 194 ? 189.954 36.566 36.474 1.00 25.08 194 ILE C O 1
ATOM 6419 N N . PHE D 3 195 ? 189.019 34.958 35.230 1.00 24.61 195 PHE C N 1
ATOM 6420 C CA . PHE D 3 195 ? 188.920 34.012 36.366 1.00 24.92 195 PHE C CA 1
ATOM 6421 C C . PHE D 3 195 ? 190.222 33.861 37.116 1.00 24.47 195 PHE C C 1
ATOM 6422 O O . PHE D 3 195 ? 190.262 33.976 38.342 1.00 23.12 195 PHE C O 1
ATOM 6430 N N . GLU D 3 196 ? 191.293 33.623 36.375 1.00 24.14 196 GLU C N 1
ATOM 6431 C CA . GLU D 3 196 ? 192.566 33.342 37.027 1.00 24.82 196 GLU C CA 1
ATOM 6432 C C . GLU D 3 196 ? 193.143 34.547 37.751 1.00 25.01 196 GLU C C 1
ATOM 6433 O O . GLU D 3 196 ? 193.772 34.367 38.781 1.00 25.75 196 GLU C O 1
ATOM 6439 N N . LYS D 3 197 ? 192.902 35.761 37.256 1.00 25.94 197 LYS C N 1
ATOM 6440 C CA . LYS D 3 197 ? 193.314 36.972 37.954 1.00 27.50 197 LYS C CA 1
ATOM 6441 C C . LYS D 3 197 ? 192.507 37.170 39.242 1.00 26.86 197 LYS C C 1
ATOM 6442 O O . LYS D 3 197 ? 193.052 37.661 40.227 1.00 27.39 197 LYS C O 1
ATOM 6448 N N . ALA D 3 198 ? 191.229 36.784 39.239 1.00 24.85 198 ALA C N 1
ATOM 6449 C CA . ALA D 3 198 ? 190.412 36.850 40.474 1.00 24.70 198 ALA C CA 1
ATOM 6450 C C . ALA D 3 198 ? 190.788 35.801 41.527 1.00 24.08 198 ALA C C 1
ATOM 6451 O O . ALA D 3 198 ? 190.560 36.020 42.716 1.00 24.49 198 ALA C O 1
ATOM 6453 N N . LEU D 3 199 ? 191.340 34.666 41.106 1.00 23.44 199 LEU C N 1
ATOM 6454 C CA . LEU D 3 199 ? 191.539 33.529 41.994 1.00 23.27 199 LEU C CA 1
ATOM 6455 C C . LEU D 3 199 ? 192.977 33.312 42.476 1.00 23.72 199 LEU C C 1
ATOM 6456 O O . LEU D 3 199 ? 193.192 32.691 43.525 1.00 23.28 199 LEU C O 1
ATOM 6461 N N . PHE D 3 200 ? 193.960 33.795 41.713 1.00 24.21 200 PHE C N 1
ATOM 6462 C CA . PHE D 3 200 ? 195.329 33.335 41.927 1.00 24.75 200 PHE C CA 1
ATOM 6463 C C . PHE D 3 200 ? 195.917 33.673 43.295 1.00 25.15 200 PHE C C 1
ATOM 6464 O O . PHE D 3 200 ? 196.684 32.885 43.807 1.00 24.98 200 PHE C O 1
ATOM 6472 N N . LYS D 3 201 ? 195.547 34.814 43.873 1.00 25.54 201 LYS C N 1
ATOM 6473 C CA . LYS D 3 201 ? 196.061 35.209 45.184 1.00 25.98 201 LYS C CA 1
ATOM 6474 C C . LYS D 3 201 ? 195.233 34.705 46.376 1.00 26.32 201 LYS C C 1
ATOM 6475 O O . LYS D 3 201 ? 195.787 34.154 47.367 1.00 26.59 201 LYS C O 1
ATOM 6481 N N . TYR D 3 202 ? 193.935 34.986 46.325 1.00 26.52 202 TYR C N 1
ATOM 6482 C CA . TYR D 3 202 ? 193.018 34.753 47.439 1.00 27.44 202 TYR C CA 1
ATOM 6483 C C . TYR D 3 202 ? 192.172 33.484 47.347 1.00 27.01 202 TYR C C 1
ATOM 6484 O O . TYR D 3 202 ? 191.371 33.218 48.269 1.00 27.58 202 TYR C O 1
ATOM 6493 N N . ARG D 3 203 ? 192.313 32.728 46.248 1.00 25.26 203 ARG C N 1
ATOM 6494 C CA . ARG D 3 203 ? 191.521 31.528 46.011 1.00 24.38 203 ARG C CA 1
ATOM 6495 C C . ARG D 3 203 ? 190.009 31.886 45.921 1.00 23.26 203 ARG C C 1
ATOM 6496 O O . ARG D 3 203 ? 189.671 32.906 45.316 1.00 23.51 203 ARG C O 1
ATOM 6504 N N . TYR D 3 204 ? 189.118 31.070 46.483 1.00 23.00 204 TYR C N 1
ATOM 6505 C CA . TYR D 3 204 ? 187.653 31.249 46.328 1.00 23.53 204 TYR C CA 1
ATOM 6506 C C . TYR D 3 204 ? 187.121 32.615 46.723 1.00 24.10 204 TYR C C 1
ATOM 6507 O O . TYR D 3 204 ? 186.259 33.171 46.053 1.00 23.68 204 TYR C O 1
ATOM 6516 N N . ARG D 3 205 ? 187.632 33.154 47.823 1.00 24.25 205 ARG C N 1
ATOM 6517 C CA . ARG D 3 205 ? 187.241 34.488 48.267 1.00 25.08 205 ARG C CA 1
ATOM 6518 C C . ARG D 3 205 ? 187.518 35.566 47.200 1.00 25.17 205 ARG C C 1
ATOM 6519 O O . ARG D 3 205 ? 186.816 36.573 47.137 1.00 24.17 205 ARG C O 1
ATOM 6527 N N . GLY D 3 206 ? 188.495 35.336 46.332 1.00 24.42 206 GLY C N 1
ATOM 6528 C CA . GLY D 3 206 ? 188.745 36.260 45.218 1.00 24.79 206 GLY C CA 1
ATOM 6529 C C . GLY D 3 206 ? 187.605 36.416 44.244 1.00 24.36 206 GLY C C 1
ATOM 6530 O O . GLY D 3 206 ? 187.405 37.505 43.675 1.00 24.96 206 GLY C O 1
ATOM 6531 N N . TYR D 3 207 ? 186.851 35.349 44.057 1.00 23.56 207 TYR C N 1
ATOM 6532 C CA . TYR D 3 207 ? 185.650 35.383 43.211 1.00 24.24 207 TYR C CA 1
ATOM 6533 C C . TYR D 3 207 ? 184.614 36.335 43.789 1.00 24.39 207 TYR C C 1
ATOM 6534 O O . TYR D 3 207 ? 184.108 37.225 43.099 1.00 23.19 207 TYR C O 1
ATOM 6543 N N . ARG D 3 208 ? 184.370 36.187 45.082 1.00 25.08 208 ARG C N 1
ATOM 6544 C CA . ARG D 3 208 ? 183.462 37.060 45.787 1.00 25.80 208 ARG C CA 1
ATOM 6545 C C . ARG D 3 208 ? 183.951 38.532 45.670 1.00 25.73 208 ARG C C 1
ATOM 6546 O O . ARG D 3 208 ? 183.147 39.444 45.387 1.00 25.55 208 ARG C O 1
ATOM 6554 N N A MET D 3 209 ? 185.252 38.757 45.892 0.50 26.30 209 MET C N 1
ATOM 6555 N N B MET D 3 209 ? 185.244 38.747 45.870 0.50 25.85 209 MET C N 1
ATOM 6556 C CA A MET D 3 209 ? 185.873 40.091 45.765 0.50 27.27 209 MET C CA 1
ATOM 6557 C CA B MET D 3 209 ? 185.842 40.071 45.772 0.50 26.53 209 MET C CA 1
ATOM 6558 C C A MET D 3 209 ? 185.732 40.669 44.349 0.50 26.93 209 MET C C 1
ATOM 6559 C C B MET D 3 209 ? 185.770 40.670 44.355 0.50 26.53 209 MET C C 1
ATOM 6560 O O A MET D 3 209 ? 185.436 41.862 44.190 0.50 27.36 209 MET C O 1
ATOM 6561 O O B MET D 3 209 ? 185.550 41.881 44.203 0.50 27.02 209 MET C O 1
ATOM 6570 N N . ALA D 3 210 ? 185.933 39.833 43.330 1.00 25.81 210 ALA C N 1
ATOM 6571 C CA . ALA D 3 210 ? 185.803 40.274 41.933 1.00 25.72 210 ALA C CA 1
ATOM 6572 C C . ALA D 3 210 ? 184.371 40.725 41.563 1.00 25.77 210 ALA C C 1
ATOM 6573 O O . ALA D 3 210 ? 184.193 41.743 40.885 1.00 25.08 210 ALA C O 1
ATOM 6575 N N . LEU D 3 211 ? 183.373 39.981 42.040 1.00 25.65 211 LEU C N 1
ATOM 6576 C CA . LEU D 3 211 ? 181.959 40.320 41.809 1.00 26.56 211 LEU C CA 1
ATOM 6577 C C . LEU D 3 211 ? 181.573 41.622 42.503 1.00 26.54 211 LEU C C 1
ATOM 6578 O O . LEU D 3 211 ? 180.938 42.452 41.911 1.00 25.87 211 LEU C O 1
ATOM 6583 N N . MET D 3 212 ? 182.028 41.813 43.739 1.00 26.77 212 MET C N 1
ATOM 6584 C CA . MET D 3 212 ? 181.825 43.070 44.429 1.00 27.41 212 MET C CA 1
ATOM 6585 C C . MET D 3 212 ? 182.491 44.237 43.704 1.00 27.26 212 MET C C 1
ATOM 6586 O O . MET D 3 212 ? 181.890 45.295 43.536 1.00 26.84 212 MET C O 1
ATOM 6591 N N . GLU D 3 213 ? 183.699 44.026 43.219 1.00 26.94 213 GLU C N 1
ATOM 6592 C CA . GLU D 3 213 ? 184.391 45.044 42.476 1.00 28.02 213 GLU C CA 1
ATOM 6593 C C . GLU D 3 213 ? 183.632 45.503 41.247 1.00 26.62 213 GLU C C 1
ATOM 6594 O O . GLU D 3 213 ? 183.583 46.678 40.968 1.00 26.64 213 GLU C O 1
ATOM 6600 N N . THR D 3 214 ? 183.014 44.578 40.551 1.00 26.07 214 THR C N 1
ATOM 6601 C CA . THR D 3 214 ? 182.173 44.892 39.394 1.00 26.05 214 THR C CA 1
ATOM 6602 C C . THR D 3 214 ? 181.054 45.881 39.728 1.00 26.19 214 THR C C 1
ATOM 6603 O O . THR D 3 214 ? 180.810 46.815 38.983 1.00 25.79 214 THR C O 1
ATOM 6607 N N . GLY D 3 215 ? 180.425 45.681 40.893 1.00 26.22 215 GLY C N 1
ATOM 6608 C CA . GLY D 3 215 ? 179.396 46.560 41.377 1.00 25.83 215 GLY C CA 1
ATOM 6609 C C . GLY D 3 215 ? 179.930 47.934 41.722 1.00 26.80 215 GLY C C 1
ATOM 6610 O O . GLY D 3 215 ? 179.253 48.938 41.437 1.00 26.50 215 GLY C O 1
ATOM 6611 N N . SER D 3 216 ? 181.144 48.010 42.313 1.00 26.16 216 SER C N 1
ATOM 6612 C CA . SER D 3 216 ? 181.744 49.319 42.552 1.00 27.45 216 SER C CA 1
ATOM 6613 C C . SER D 3 216 ? 181.996 50.058 41.231 1.00 28.17 216 SER C C 1
ATOM 6614 O O . SER D 3 216 ? 181.909 51.314 41.153 1.00 29.18 216 SER C O 1
ATOM 6617 N N . MET D 3 217 ? 182.325 49.305 40.196 1.00 27.95 217 MET C N 1
ATOM 6618 C CA . MET D 3 217 ? 182.617 49.903 38.897 1.00 29.33 217 MET C CA 1
ATOM 6619 C C . MET D 3 217 ? 181.358 50.415 38.224 1.00 29.42 217 MET C C 1
ATOM 6620 O O . MET D 3 217 ? 181.316 51.576 37.816 1.00 30.48 217 MET C O 1
ATOM 6625 N N . TYR D 3 218 ? 180.319 49.591 38.107 1.00 28.93 218 TYR C N 1
ATOM 6626 C CA . TYR D 3 218 ? 179.121 50.094 37.442 1.00 29.26 218 TYR C CA 1
ATOM 6627 C C . TYR D 3 218 ? 178.450 51.221 38.241 1.00 29.72 218 TYR C C 1
ATOM 6628 O O . TYR D 3 218 ? 177.778 52.074 37.656 1.00 29.53 218 TYR C O 1
ATOM 6637 N N . GLN D 3 219 ? 178.650 51.235 39.558 1.00 29.08 219 GLN C N 1
ATOM 6638 C CA . GLN D 3 219 ? 178.077 52.280 40.393 1.00 29.95 219 GLN C CA 1
ATOM 6639 C C . GLN D 3 219 ? 178.722 53.635 40.102 1.00 30.73 219 GLN C C 1
ATOM 6640 O O . GLN D 3 219 ? 178.025 54.631 40.001 1.00 31.17 219 GLN C O 1
ATOM 6646 N N . ASN D 3 220 ? 180.040 53.665 39.954 1.00 30.84 220 ASN C N 1
ATOM 6647 C CA . ASN D 3 220 ? 180.735 54.871 39.478 1.00 32.16 220 ASN C CA 1
ATOM 6648 C C . ASN D 3 220 ? 180.179 55.350 38.137 1.00 32.61 220 ASN C C 1
ATOM 6649 O O . ASN D 3 220 ? 180.026 56.564 37.910 1.00 33.96 220 ASN C O 1
ATOM 6654 N N . ALA D 3 221 ? 179.912 54.398 37.257 1.00 31.46 221 ALA C N 1
ATOM 6655 C CA . ALA D 3 221 ? 179.332 54.694 35.957 1.00 32.21 221 ALA C CA 1
ATOM 6656 C C . ALA D 3 221 ? 177.904 55.255 36.058 1.00 32.46 221 ALA C C 1
ATOM 6657 O O . ALA D 3 221 ? 177.581 56.189 35.349 1.00 33.36 221 ALA C O 1
ATOM 6659 N N . VAL D 3 222 ? 177.081 54.712 36.951 1.00 32.26 222 VAL C N 1
ATOM 6660 C CA . VAL D 3 222 ? 175.745 55.278 37.276 1.00 32.87 222 VAL C CA 1
ATOM 6661 C C . VAL D 3 222 ? 175.856 56.736 37.697 1.00 34.53 222 VAL C C 1
ATOM 6662 O O . VAL D 3 222 ? 175.136 57.610 37.183 1.00 36.53 222 VAL C O 1
ATOM 6666 N N . LEU D 3 223 ? 176.761 56.991 38.633 1.00 34.94 223 LEU C N 1
ATOM 6667 C CA . LEU D 3 223 ? 176.937 58.321 39.196 1.00 35.60 223 LEU C CA 1
ATOM 6668 C C . LEU D 3 223 ? 177.508 59.299 38.157 1.00 36.04 223 LEU C C 1
ATOM 6669 O O . LEU D 3 223 ? 177.015 60.399 38.030 1.00 36.86 223 LEU C O 1
ATOM 6674 N N . VAL D 3 224 ? 178.500 58.871 37.384 1.00 35.39 224 VAL C N 1
ATOM 6675 C CA . VAL D 3 224 ? 179.084 59.725 36.352 1.00 36.22 224 VAL C CA 1
ATOM 6676 C C . VAL D 3 224 ? 178.041 60.001 35.248 1.00 37.07 224 VAL C C 1
ATOM 6677 O O . VAL D 3 224 ? 177.873 61.152 34.823 1.00 38.23 224 VAL C O 1
ATOM 6681 N N . ALA D 3 225 ? 177.321 58.959 34.829 1.00 36.22 225 ALA C N 1
ATOM 6682 C CA . ALA D 3 225 ? 176.270 59.080 33.799 1.00 37.48 225 ALA C CA 1
ATOM 6683 C C . ALA D 3 225 ? 175.168 60.076 34.171 1.00 39.00 225 ALA C C 1
ATOM 6684 O O . ALA D 3 225 ? 174.754 60.899 33.336 1.00 40.34 225 ALA C O 1
ATOM 6686 N N . ASP D 3 226 ? 174.725 60.022 35.423 1.00 39.74 226 ASP C N 1
ATOM 6687 C CA . ASP D 3 226 ? 173.770 61.005 35.952 1.00 42.07 226 ASP C CA 1
ATOM 6688 C C . ASP D 3 226 ? 174.293 62.438 35.844 1.00 43.45 226 ASP C C 1
ATOM 6689 O O . ASP D 3 226 ? 173.525 63.332 35.559 1.00 44.41 226 ASP C O 1
ATOM 6694 N N . GLN D 3 227 ? 175.584 62.650 36.088 1.00 43.83 227 GLN C N 1
ATOM 6695 C CA . GLN D 3 227 ? 176.170 63.996 36.025 1.00 45.20 227 GLN C CA 1
ATOM 6696 C C . GLN D 3 227 ? 176.376 64.534 34.624 1.00 45.56 227 GLN C C 1
ATOM 6697 O O . GLN D 3 227 ? 176.437 65.752 34.460 1.00 47.72 227 GLN C O 1
ATOM 6703 N N . ILE D 3 228 ? 176.507 63.664 33.628 1.00 44.38 228 ILE C N 1
ATOM 6704 C CA . ILE D 3 228 ? 176.754 64.107 32.247 1.00 45.14 228 ILE C CA 1
ATOM 6705 C C . ILE D 3 228 ? 175.524 64.020 31.344 1.00 45.69 228 ILE C C 1
ATOM 6706 O O . ILE D 3 228 ? 175.642 64.203 30.132 1.00 46.73 228 ILE C O 1
ATOM 6711 N N . GLY D 3 229 ? 174.351 63.774 31.927 1.00 44.96 229 GLY C N 1
ATOM 6712 C CA . GLY D 3 229 ? 173.104 63.775 31.172 1.00 45.70 229 GLY C CA 1
ATOM 6713 C C . GLY D 3 229 ? 172.827 62.544 30.320 1.00 44.57 229 GLY C C 1
ATOM 6714 O O . GLY D 3 229 ? 172.078 62.646 29.344 1.00 44.53 229 GLY C O 1
ATOM 6715 N N . LEU D 3 230 ? 173.439 61.401 30.659 1.00 42.67 230 LEU C N 1
ATOM 6716 C CA . LEU D 3 230 ? 173.116 60.127 30.028 1.00 41.84 230 LEU C CA 1
ATOM 6717 C C . LEU D 3 230 ? 172.156 59.376 30.935 1.00 41.18 230 LEU C C 1
ATOM 6718 O O . LEU D 3 230 ? 172.203 59.528 32.154 1.00 41.59 230 LEU C O 1
ATOM 6723 N N . LYS D 3 231 ? 171.291 58.565 30.338 1.00 40.53 231 LYS C N 1
ATOM 6724 C CA . LYS D 3 231 ? 170.478 57.631 31.103 1.00 39.22 231 LYS C CA 1
ATOM 6725 C C . LYS D 3 231 ? 171.186 56.302 31.010 1.00 37.23 231 LYS C C 1
ATOM 6726 O O . LYS D 3 231 ? 171.932 56.072 30.063 1.00 37.17 231 LYS C O 1
ATOM 6732 N N . ASN D 3 232 ? 170.961 55.437 31.990 1.00 35.77 232 ASN C N 1
ATOM 6733 C CA . ASN D 3 232 ? 171.621 54.136 32.003 1.00 34.28 232 ASN C CA 1
ATOM 6734 C C . ASN D 3 232 ? 170.758 53.087 32.672 1.00 33.27 232 ASN C C 1
ATOM 6735 O O . ASN D 3 232 ? 169.888 53.411 33.493 1.00 33.28 232 ASN C O 1
ATOM 6740 N N . ARG D 3 233 ? 171.033 51.826 32.342 1.00 31.90 233 ARG C N 1
ATOM 6741 C CA . ARG D 3 233 ? 170.399 50.700 33.015 1.00 31.20 233 ARG C CA 1
ATOM 6742 C C . ARG D 3 233 ? 171.368 49.520 33.092 1.00 29.83 233 ARG C C 1
ATOM 6743 O O . ARG D 3 233 ? 171.846 49.045 32.081 1.00 29.30 233 ARG C O 1
ATOM 6751 N N . VAL D 3 234 ? 171.600 49.040 34.308 1.00 29.35 234 VAL C N 1
ATOM 6752 C CA . VAL D 3 234 ? 172.343 47.800 34.536 1.00 28.89 234 VAL C CA 1
ATOM 6753 C C . VAL D 3 234 ? 171.414 46.674 34.129 1.00 28.49 234 VAL C C 1
ATOM 6754 O O . VAL D 3 234 ? 170.223 46.744 34.363 1.00 28.25 234 VAL C O 1
ATOM 6758 N N . TRP D 3 235 ? 171.965 45.621 33.538 1.00 27.91 235 TRP C N 1
ATOM 6759 C CA . TRP D 3 235 ? 171.165 44.662 32.821 1.00 28.88 235 TRP C CA 1
ATOM 6760 C C . TRP D 3 235 ? 171.766 43.257 32.919 1.00 28.58 235 TRP C C 1
ATOM 6761 O O . TRP D 3 235 ? 172.896 43.032 32.528 1.00 28.14 235 TRP C O 1
ATOM 6772 N N . ALA D 3 236 ? 170.963 42.328 33.400 1.00 29.45 236 ALA C N 1
ATOM 6773 C CA . ALA D 3 236 ? 171.328 40.923 33.526 1.00 30.25 236 ALA C CA 1
ATOM 6774 C C . ALA D 3 236 ? 170.632 40.003 32.534 1.00 30.73 236 ALA C C 1
ATOM 6775 O O . ALA D 3 236 ? 170.928 38.822 32.495 1.00 32.37 236 ALA C O 1
ATOM 6777 N N . GLY D 3 237 ? 169.749 40.538 31.700 1.00 30.96 237 GLY C N 1
ATOM 6778 C CA . GLY D 3 237 ? 168.927 39.724 30.796 1.00 31.65 237 GLY C CA 1
ATOM 6779 C C . GLY D 3 237 ? 169.611 39.509 29.452 1.00 31.61 237 GLY C C 1
ATOM 6780 O O . GLY D 3 237 ? 169.138 39.990 28.432 1.00 31.86 237 GLY C O 1
ATOM 6781 N N . TYR D 3 238 ? 170.754 38.823 29.468 1.00 30.15 238 TYR C N 1
ATOM 6782 C CA . TYR D 3 238 ? 171.482 38.501 28.241 1.00 29.25 238 TYR C CA 1
ATOM 6783 C C . TYR D 3 238 ? 171.968 37.064 28.319 1.00 28.05 238 TYR C C 1
ATOM 6784 O O . TYR D 3 238 ? 172.045 36.462 29.415 1.00 28.12 238 TYR C O 1
ATOM 6793 N N . THR D 3 239 ? 172.353 36.547 27.161 1.00 26.84 239 THR C N 1
ATOM 6794 C CA . THR D 3 239 ? 172.893 35.213 27.029 1.00 26.33 239 THR C CA 1
ATOM 6795 C C . THR D 3 239 ? 174.409 35.317 27.118 1.00 25.19 239 THR C C 1
ATOM 6796 O O . THR D 3 239 ? 175.054 35.814 26.196 1.00 24.64 239 THR C O 1
ATOM 6800 N N . ASP D 3 240 ? 174.963 34.880 28.239 1.00 24.48 240 ASP C N 1
ATOM 6801 C CA . ASP D 3 240 ? 176.375 35.116 28.551 1.00 24.81 240 ASP C CA 1
ATOM 6802 C C . ASP D 3 240 ? 177.330 34.587 27.469 1.00 24.42 240 ASP C C 1
ATOM 6803 O O . ASP D 3 240 ? 178.252 35.281 27.066 1.00 24.14 240 ASP C O 1
ATOM 6808 N N . SER D 3 241 ? 177.102 33.371 27.000 1.00 24.51 241 SER C N 1
ATOM 6809 C CA . SER D 3 241 ? 178.022 32.744 26.073 1.00 24.89 241 SER C CA 1
ATOM 6810 C C . SER D 3 241 ? 177.960 33.421 24.701 1.00 24.71 241 SER C C 1
ATOM 6811 O O . SER D 3 241 ? 178.965 33.512 23.992 1.00 24.46 241 SER C O 1
ATOM 6814 N N . TYR D 3 242 ? 176.781 33.916 24.363 1.00 24.24 242 TYR C N 1
ATOM 6815 C CA . TYR D 3 242 ? 176.551 34.573 23.085 1.00 25.42 242 TYR C CA 1
ATOM 6816 C C . TYR D 3 242 ? 177.189 35.981 23.070 1.00 25.52 242 TYR C C 1
ATOM 6817 O O . TYR D 3 242 ? 177.829 36.359 22.092 1.00 26.67 242 TYR C O 1
ATOM 6826 N N . VAL D 3 243 ? 177.036 36.714 24.160 1.00 25.47 243 VAL C N 1
ATOM 6827 C CA . VAL D 3 243 ? 177.761 37.984 24.350 1.00 26.62 243 VAL C CA 1
ATOM 6828 C C . VAL D 3 243 ? 179.285 37.752 24.253 1.00 26.97 243 VAL C C 1
ATOM 6829 O O . VAL D 3 243 ? 179.975 38.425 23.461 1.00 27.41 243 VAL C O 1
ATOM 6833 N N . ALA D 3 244 ? 179.790 36.758 24.984 1.00 26.65 244 ALA C N 1
ATOM 6834 C CA . ALA D 3 244 ? 181.220 36.439 24.934 1.00 27.37 244 ALA C CA 1
ATOM 6835 C C . ALA D 3 244 ? 181.712 36.144 23.502 1.00 28.65 244 ALA C C 1
ATOM 6836 O O . ALA D 3 244 ? 182.711 36.702 23.064 1.00 28.56 244 ALA C O 1
ATOM 6838 N N . LYS D 3 245 ? 180.984 35.288 22.784 1.00 30.27 245 LYS C N 1
ATOM 6839 C CA . LYS D 3 245 ? 181.339 34.870 21.429 1.00 32.09 245 LYS C CA 1
ATOM 6840 C C . LYS D 3 245 ? 181.358 36.081 20.478 1.00 32.21 245 LYS C C 1
ATOM 6841 O O . LYS D 3 245 ? 182.304 36.256 19.678 1.00 30.60 245 LYS C O 1
ATOM 6847 N N . THR D 3 246 ? 180.333 36.929 20.615 1.00 31.06 246 THR C N 1
ATOM 6848 C CA . THR D 3 246 ? 180.143 38.103 19.746 1.00 31.54 246 THR C CA 1
ATOM 6849 C C . THR D 3 246 ? 181.270 39.122 19.930 1.00 31.16 246 THR C C 1
ATOM 6850 O O . THR D 3 246 ? 181.749 39.713 18.975 1.00 30.46 246 THR C O 1
ATOM 6854 N N . MET D 3 247 ? 181.720 39.259 21.163 1.00 30.85 247 MET C N 1
ATOM 6855 C CA . MET D 3 247 ? 182.886 40.077 21.522 1.00 32.30 247 MET C CA 1
ATOM 6856 C C . MET D 3 247 ? 184.260 39.400 21.293 1.00 32.17 247 MET C C 1
ATOM 6857 O O . MET D 3 247 ? 185.302 40.009 21.569 1.00 32.49 247 MET C O 1
ATOM 6862 N N . ASN D 3 248 ? 184.255 38.167 20.791 1.00 30.90 248 ASN C N 1
ATOM 6863 C CA . ASN D 3 248 ? 185.439 37.345 20.607 1.00 31.68 248 ASN C CA 1
ATOM 6864 C C . ASN D 3 248 ? 186.220 37.098 21.913 1.00 30.58 248 ASN C C 1
ATOM 6865 O O . ASN D 3 248 ? 187.441 36.958 21.901 1.00 31.11 248 ASN C O 1
ATOM 6870 N N . LEU D 3 249 ? 185.506 37.003 23.026 1.00 29.58 249 LEU C N 1
ATOM 6871 C CA . LEU D 3 249 ? 186.142 36.652 24.293 1.00 29.56 249 LEU C CA 1
ATOM 6872 C C . LEU D 3 249 ? 186.311 35.133 24.377 1.00 29.30 249 LEU C C 1
ATOM 6873 O O . LEU D 3 249 ? 185.437 34.382 23.922 1.00 29.72 249 LEU C O 1
ATOM 6878 N N . ASP D 3 250 ? 187.386 34.687 25.019 1.00 29.04 250 ASP C N 1
ATOM 6879 C CA . ASP D 3 250 ? 187.617 33.269 25.293 1.00 29.00 250 ASP C CA 1
ATOM 6880 C C . ASP D 3 250 ? 187.037 32.915 26.668 1.00 27.75 250 ASP C C 1
ATOM 6881 O O . ASP D 3 250 ? 187.607 33.274 27.722 1.00 25.81 250 ASP C O 1
ATOM 6886 N N . GLN D 3 251 ? 185.907 32.197 26.634 1.00 27.85 251 GLN C N 1
ATOM 6887 C CA . GLN D 3 251 ? 185.156 31.834 27.841 1.00 27.35 251 GLN C CA 1
ATOM 6888 C C . GLN D 3 251 ? 185.878 30.943 28.818 1.00 26.73 251 GLN C C 1
ATOM 6889 O O . GLN D 3 251 ? 185.456 30.859 29.956 1.00 25.76 251 GLN C O 1
ATOM 6895 N N . ARG D 3 252 ? 186.962 30.282 28.395 1.00 27.28 252 ARG C N 1
ATOM 6896 C CA . ARG D 3 252 ? 187.857 29.588 29.345 1.00 27.03 252 ARG C CA 1
ATOM 6897 C C . ARG D 3 252 ? 188.614 30.539 30.273 1.00 26.84 252 ARG C C 1
ATOM 6898 O O . ARG D 3 252 ? 189.022 30.136 31.371 1.00 27.79 252 ARG C O 1
ATOM 6906 N N . THR D 3 253 ? 188.790 31.787 29.854 1.00 25.77 253 THR C N 1
ATOM 6907 C CA . THR D 3 253 ? 189.565 32.764 30.608 1.00 26.03 253 THR C CA 1
ATOM 6908 C C . THR D 3 253 ? 188.717 33.849 31.222 1.00 25.62 253 THR C C 1
ATOM 6909 O O . THR D 3 253 ? 189.010 34.288 32.344 1.00 23.79 253 THR C O 1
ATOM 6913 N N . VAL D 3 254 ? 187.703 34.312 30.473 1.00 25.74 254 VAL C N 1
ATOM 6914 C CA . VAL D 3 254 ? 186.982 35.547 30.786 1.00 26.50 254 VAL C CA 1
ATOM 6915 C C . VAL D 3 254 ? 185.472 35.397 30.509 1.00 27.68 254 VAL C C 1
ATOM 6916 O O . VAL D 3 254 ? 185.062 34.714 29.555 1.00 28.39 254 VAL C O 1
ATOM 6920 N N . ALA D 3 255 ? 184.649 35.945 31.404 1.00 27.18 255 ALA C N 1
ATOM 6921 C CA . ALA D 3 255 ? 183.188 35.811 31.317 1.00 27.08 255 ALA C CA 1
ATOM 6922 C C . ALA D 3 255 ? 182.550 37.182 31.607 1.00 26.90 255 ALA C C 1
ATOM 6923 O O . ALA D 3 255 ? 183.000 37.877 32.485 1.00 25.02 255 ALA C O 1
ATOM 6925 N N . PRO D 3 256 ? 181.515 37.575 30.828 1.00 27.61 256 PRO C N 1
ATOM 6926 C CA . PRO D 3 256 ? 180.761 38.803 31.123 1.00 28.16 256 PRO C CA 1
ATOM 6927 C C . PRO D 3 256 ? 179.884 38.666 32.378 1.00 28.18 256 PRO C C 1
ATOM 6928 O O . PRO D 3 256 ? 179.094 37.743 32.472 1.00 30.28 256 PRO C O 1
ATOM 6932 N N . LEU D 3 257 ? 180.064 39.545 33.351 1.00 28.15 257 LEU C N 1
ATOM 6933 C CA . LEU D 3 257 ? 179.291 39.501 34.593 1.00 28.11 257 LEU C CA 1
ATOM 6934 C C . LEU D 3 257 ? 177.990 40.296 34.532 1.00 27.87 257 LEU C C 1
ATOM 6935 O O . LEU D 3 257 ? 176.998 39.903 35.131 1.00 26.73 257 LEU C O 1
ATOM 6940 N N . ILE D 3 258 ? 178.023 41.432 33.841 1.00 27.95 258 ILE C N 1
ATOM 6941 C CA . ILE D 3 258 ? 176.907 42.361 33.819 1.00 28.58 258 ILE C CA 1
ATOM 6942 C C . ILE D 3 258 ? 177.096 43.305 32.640 1.00 28.33 258 ILE C C 1
ATOM 6943 O O . ILE D 3 258 ? 178.229 43.595 32.219 1.00 27.45 258 ILE C O 1
ATOM 6948 N N . VAL D 3 259 ? 175.976 43.726 32.079 1.00 28.75 259 VAL C N 1
ATOM 6949 C CA . VAL D 3 259 ? 175.941 44.677 30.979 1.00 29.13 259 VAL C CA 1
ATOM 6950 C C . VAL D 3 259 ? 175.313 45.967 31.513 1.00 29.10 259 VAL C C 1
ATOM 6951 O O . VAL D 3 259 ? 174.497 45.933 32.443 1.00 29.77 259 VAL C O 1
ATOM 6955 N N . GLN D 3 260 ? 175.706 47.101 30.957 1.00 29.38 260 GLN C N 1
ATOM 6956 C CA . GLN D 3 260 ? 175.146 48.391 31.362 1.00 29.36 260 GLN C CA 1
ATOM 6957 C C . GLN D 3 260 ? 174.909 49.217 30.125 1.00 29.95 260 GLN C C 1
ATOM 6958 O O . GLN D 3 260 ? 175.853 49.568 29.412 1.00 30.82 260 GLN C O 1
ATOM 6964 N N . PHE D 3 261 ? 173.648 49.515 29.872 1.00 29.39 261 PHE C N 1
ATOM 6965 C CA . PHE D 3 261 ? 173.246 50.272 28.682 1.00 30.33 261 PHE C CA 1
ATOM 6966 C C . PHE D 3 261 ? 173.239 51.759 28.971 1.00 30.73 261 PHE C C 1
ATOM 6967 O O . PHE D 3 261 ? 172.922 52.162 30.085 1.00 29.96 261 PHE C O 1
ATOM 6975 N N . PHE D 3 262 ? 173.589 52.557 27.961 1.00 31.39 262 PHE C N 1
ATOM 6976 C CA . PHE D 3 262 ? 173.614 54.011 28.078 1.00 32.33 262 PHE C CA 1
ATOM 6977 C C . PHE D 3 262 ? 172.970 54.644 26.875 1.00 33.81 262 PHE C C 1
ATOM 6978 O O . PHE D 3 262 ? 173.099 54.143 25.746 1.00 33.98 262 PHE C O 1
ATOM 6986 N N . GLY D 3 263 ? 172.331 55.781 27.110 1.00 35.31 263 GLY C N 1
ATOM 6987 C CA . GLY D 3 263 ? 171.662 56.493 26.049 1.00 37.47 263 GLY C CA 1
ATOM 6988 C C . GLY D 3 263 ? 170.728 57.600 26.488 1.00 39.21 263 GLY C C 1
ATOM 6989 O O . GLY D 3 263 ? 170.866 58.155 27.585 1.00 38.23 263 GLY C O 1
ATOM 6990 N N . ASP D 3 264 ? 169.793 57.920 25.591 1.00 41.97 264 ASP C N 1
ATOM 6991 C CA . ASP D 3 264 ? 168.751 58.938 25.814 1.00 44.69 264 ASP C CA 1
ATOM 6992 C C . ASP D 3 264 ? 167.379 58.275 25.950 1.00 46.07 264 ASP C C 1
ATOM 6993 O O . ASP D 3 264 ? 167.144 57.176 25.419 1.00 44.90 264 ASP C O 1
ATOM 6998 N N . VAL D 3 265 ? 166.484 58.950 26.666 1.00 48.38 265 VAL C N 1
ATOM 6999 C CA . VAL D 3 265 ? 165.083 58.549 26.760 1.00 50.79 265 VAL C CA 1
ATOM 7000 C C . VAL D 3 265 ? 164.236 59.784 26.412 1.00 55.12 265 VAL C C 1
ATOM 7001 O O . VAL D 3 265 ? 164.245 60.747 27.181 1.00 55.33 265 VAL C O 1
ATOM 7005 N N . ASN D 3 266 ? 163.566 59.763 25.247 1.00 59.54 266 ASN C N 1
ATOM 7006 C CA . ASN D 3 266 ? 162.618 60.825 24.813 1.00 65.00 266 ASN C CA 1
ATOM 7007 C C . ASN D 3 266 ? 161.268 60.231 24.343 1.00 67.47 266 ASN C C 1
ATOM 7008 O O . ASN D 3 266 ? 160.285 60.276 25.087 1.00 66.99 266 ASN C O 1
ATOM 7013 N N . ASP D 3 267 ? 161.249 59.648 23.133 1.00 70.16 267 ASP C N 1
ATOM 7014 C CA . ASP D 3 267 ? 160.023 59.186 22.451 1.00 71.42 267 ASP C CA 1
ATOM 7015 C C . ASP D 3 267 ? 159.850 57.665 22.534 1.00 70.42 267 ASP C C 1
ATOM 7016 O O . ASP D 3 267 ? 160.815 56.919 22.734 1.00 68.39 267 ASP C O 1
ATOM 7021 N N . MET E 4 1 ? 195.652 27.691 33.273 1.00 27.00 1 MET D N 1
ATOM 7022 C CA . MET E 4 1 ? 194.926 26.409 33.030 1.00 27.32 1 MET D CA 1
ATOM 7023 C C . MET E 4 1 ? 195.911 25.257 32.943 1.00 26.63 1 MET D C 1
ATOM 7024 O O . MET E 4 1 ? 197.107 25.477 32.809 1.00 25.87 1 MET D O 1
ATOM 7029 N N A ILE E 4 2 ? 195.378 24.034 32.990 0.50 26.59 2 ILE D N 1
ATOM 7030 N N B ILE E 4 2 ? 195.365 24.047 33.060 0.50 26.72 2 ILE D N 1
ATOM 7031 C CA A ILE E 4 2 ? 196.135 22.808 33.250 0.50 26.44 2 ILE D CA 1
ATOM 7032 C CA B ILE E 4 2 ? 196.102 22.793 33.222 0.50 26.66 2 ILE D CA 1
ATOM 7033 C C A ILE E 4 2 ? 196.724 22.903 34.648 0.50 26.36 2 ILE D C 1
ATOM 7034 C C B ILE E 4 2 ? 196.858 22.734 34.569 0.50 26.46 2 ILE D C 1
ATOM 7035 O O A ILE E 4 2 ? 196.118 22.407 35.603 0.50 26.78 2 ILE D O 1
ATOM 7036 O O B ILE E 4 2 ? 196.546 21.881 35.401 0.50 26.97 2 ILE D O 1
ATOM 7045 N N . ASN E 4 3 ? 197.838 23.611 34.777 1.00 26.23 3 ASN D N 1
ATOM 7046 C CA . ASN E 4 3 ? 198.503 23.830 36.060 1.00 25.76 3 ASN D CA 1
ATOM 7047 C C . ASN E 4 3 ? 198.824 22.550 36.816 1.00 25.72 3 ASN D C 1
ATOM 7048 O O . ASN E 4 3 ? 198.307 22.310 37.896 1.00 26.57 3 ASN D O 1
ATOM 7053 N N . VAL E 4 4 ? 199.654 21.714 36.219 1.00 25.43 4 VAL D N 1
ATOM 7054 C CA . VAL E 4 4 ? 200.117 20.507 36.854 1.00 26.10 4 VAL D CA 1
ATOM 7055 C C . VAL E 4 4 ? 201.474 20.822 37.477 1.00 26.06 4 VAL D C 1
ATOM 7056 O O . VAL E 4 4 ? 202.396 21.168 36.755 1.00 26.09 4 VAL D O 1
ATOM 7060 N N . TYR E 4 5 ? 201.566 20.730 38.800 1.00 26.62 5 TYR D N 1
ATOM 7061 C CA . TYR E 4 5 ? 202.787 21.013 39.571 1.00 27.88 5 TYR D CA 1
ATOM 7062 C C . TYR E 4 5 ? 203.376 19.710 40.110 1.00 27.91 5 TYR D C 1
ATOM 7063 O O . TYR E 4 5 ? 202.628 18.856 40.572 1.00 27.67 5 TYR 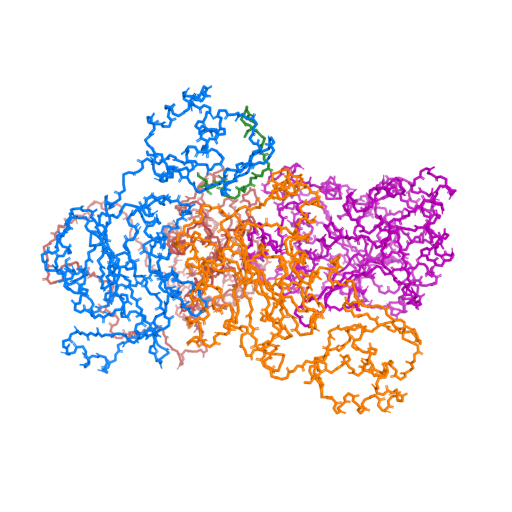D O 1
ATOM 7072 N N . SER E 4 6 ? 204.701 19.552 40.058 1.00 27.27 6 SER D N 1
ATOM 7073 C CA . SER E 4 6 ? 205.355 18.333 40.536 1.00 27.36 6 SER D CA 1
ATOM 7074 C C . SER E 4 6 ? 206.412 18.730 41.569 1.00 28.41 6 SER D C 1
ATOM 7075 O O . SER E 4 6 ? 207.029 19.783 41.479 1.00 26.79 6 SER D O 1
ATOM 7078 N N . ASN E 4 7 ? 206.581 17.864 42.550 1.00 28.67 7 ASN D N 1
ATOM 7079 C CA . ASN E 4 7 ? 207.657 17.935 43.508 1.00 30.64 7 ASN D CA 1
ATOM 7080 C C . ASN E 4 7 ? 209.036 17.912 42.814 1.00 29.17 7 ASN D C 1
ATOM 7081 O O . ASN E 4 7 ? 209.217 17.310 41.752 1.00 27.24 7 ASN D O 1
ATOM 7086 N N . LEU E 4 8 ? 210.010 18.578 43.436 1.00 29.89 8 LEU D N 1
ATOM 7087 C CA . LEU E 4 8 ? 211.385 18.625 42.910 1.00 30.60 8 LEU D CA 1
ATOM 7088 C C . LEU E 4 8 ? 211.964 17.200 42.685 1.00 29.22 8 LEU D C 1
ATOM 7089 O O . LEU E 4 8 ? 212.688 16.959 41.714 1.00 29.19 8 LEU D O 1
ATOM 7094 N N A MET E 4 9 ? 211.621 16.262 43.561 0.50 28.64 9 MET D N 1
ATOM 7095 N N B MET E 4 9 ? 211.604 16.274 43.567 0.50 28.75 9 MET D N 1
ATOM 7096 C CA A MET E 4 9 ? 212.080 14.886 43.423 0.50 28.59 9 MET D CA 1
ATOM 7097 C CA B MET E 4 9 ? 212.030 14.885 43.485 0.50 28.76 9 MET D CA 1
ATOM 7098 C C A MET E 4 9 ? 211.217 14.000 42.511 0.50 27.38 9 MET D C 1
ATOM 7099 C C B MET E 4 9 ? 211.232 14.014 42.497 0.50 27.47 9 MET D C 1
ATOM 7100 O O A MET E 4 9 ? 211.522 12.823 42.349 0.50 27.36 9 MET D O 1
ATOM 7101 O O B MET E 4 9 ? 211.602 12.867 42.263 0.50 27.38 9 MET D O 1
ATOM 7110 N N . SER E 4 10 ? 210.175 14.567 41.909 1.00 26.69 10 SER D N 1
ATOM 7111 C CA . SER E 4 10 ? 209.386 13.881 40.896 1.00 26.28 10 SER D CA 1
ATOM 7112 C C . SER E 4 10 ? 210.218 13.663 39.636 1.00 26.25 10 SER D C 1
ATOM 7113 O O . SER E 4 10 ? 211.149 14.421 39.343 1.00 26.11 10 SER D O 1
ATOM 7116 N N . ALA E 4 11 ? 209.864 12.616 38.904 1.00 26.10 11 ALA D N 1
ATOM 7117 C CA . ALA E 4 11 ? 210.368 12.415 37.565 1.00 26.02 11 ALA D CA 1
ATOM 7118 C C . ALA E 4 11 ? 209.921 13.539 36.630 1.00 25.59 11 ALA D C 1
ATOM 7119 O O . ALA E 4 11 ? 210.614 13.810 35.644 1.00 26.34 11 ALA D O 1
ATOM 7121 N N . TRP E 4 12 ? 208.766 14.153 36.926 1.00 24.67 12 TRP D N 1
ATOM 7122 C CA . TRP E 4 12 ? 208.097 15.097 36.033 1.00 24.19 12 TRP D CA 1
ATOM 7123 C C . TRP E 4 12 ? 208.507 16.560 36.337 1.00 23.72 12 TRP D C 1
ATOM 7124 O O . TRP E 4 12 ? 208.992 16.868 37.419 1.00 23.26 12 TRP D O 1
ATOM 7135 N N . PRO E 4 13 ? 208.351 17.452 35.374 1.00 23.85 13 PRO D N 1
ATOM 7136 C CA . PRO E 4 13 ? 208.857 18.809 35.550 1.00 24.46 13 PRO D CA 1
ATOM 7137 C C . PRO E 4 13 ? 208.060 19.621 36.544 1.00 24.88 13 PRO D C 1
ATOM 7138 O O . PRO E 4 13 ? 206.901 19.292 36.850 1.00 24.61 13 PRO D O 1
ATOM 7142 N N . ALA E 4 14 ? 208.666 20.718 36.981 1.00 25.02 14 ALA D N 1
ATOM 7143 C CA . ALA E 4 14 ? 208.065 21.577 37.983 1.00 25.53 14 ALA D CA 1
ATOM 7144 C C . ALA E 4 14 ? 206.648 22.035 37.679 1.00 25.13 14 ALA D C 1
ATOM 7145 O O . ALA E 4 14 ? 205.779 21.946 38.533 1.00 24.37 14 ALA D O 1
ATOM 7147 N N A THR E 4 15 ? 206.431 22.578 36.492 0.50 25.33 15 THR D N 1
ATOM 7148 N N B THR E 4 15 ? 206.419 22.500 36.455 0.50 25.30 15 THR D N 1
ATOM 7149 C CA A THR E 4 15 ? 205.163 23.197 36.179 0.50 25.70 15 THR D CA 1
ATOM 7150 C CA B THR E 4 15 ? 205.159 23.117 36.096 0.50 25.68 15 THR D CA 1
ATOM 7151 C C A THR E 4 15 ? 204.839 23.016 34.713 0.50 25.43 15 THR D C 1
ATOM 7152 C C B THR E 4 15 ? 204.816 22.866 34.637 0.50 25.77 15 THR D C 1
ATOM 7153 O O A THR E 4 15 ? 205.694 23.232 33.855 0.50 25.50 15 THR D O 1
ATOM 7154 O O B THR E 4 15 ? 205.695 22.827 33.777 0.50 25.74 15 THR D O 1
ATOM 7161 N N A MET E 4 16 ? 203.617 22.589 34.432 0.50 25.16 16 MET D N 1
ATOM 7162 N N B MET E 4 16 ? 203.532 22.667 34.385 0.50 26.13 16 MET D N 1
ATOM 7163 C CA A MET E 4 16 ? 203.044 22.829 33.124 0.50 25.65 16 MET D CA 1
ATOM 7164 C CA B MET E 4 16 ? 202.979 22.701 33.039 0.50 26.98 16 MET D CA 1
ATOM 7165 C C A MET E 4 16 ? 201.856 23.762 33.271 0.50 25.97 16 MET D C 1
ATOM 7166 C C B MET E 4 16 ? 201.745 23.602 33.112 0.50 26.68 16 MET D C 1
ATOM 7167 O O A MET E 4 16 ? 201.091 23.677 34.242 0.50 25.67 16 MET D O 1
ATOM 7168 O O B MET E 4 16 ? 200.834 23.334 33.900 0.50 26.39 16 MET D O 1
ATOM 7177 N N . ALA E 4 17 ? 201.731 24.677 32.326 1.00 26.51 17 ALA D N 1
ATOM 7178 C CA . ALA E 4 17 ? 200.628 25.632 32.312 1.00 27.52 17 ALA D CA 1
ATOM 7179 C C . ALA E 4 17 ? 200.239 26.032 30.879 1.00 28.14 17 ALA D C 1
ATOM 7180 O O . ALA E 4 17 ? 201.082 26.206 30.011 1.00 27.81 17 ALA D O 1
ATOM 7182 N N . MET E 4 18 ? 198.938 26.112 30.649 1.00 29.16 18 MET D N 1
ATOM 7183 C CA . MET E 4 18 ? 198.389 26.726 29.455 1.00 30.56 18 MET D CA 1
ATOM 7184 C C . MET E 4 18 ? 197.974 28.124 29.881 1.00 29.49 18 MET D C 1
ATOM 7185 O O . MET E 4 18 ? 197.212 28.293 30.829 1.00 28.99 18 MET D O 1
ATOM 7190 N N . SER E 4 19 ? 198.494 29.126 29.207 1.00 28.95 19 SER D N 1
ATOM 7191 C CA . SER E 4 19 ? 198.172 30.507 29.543 1.00 29.69 19 SER D CA 1
ATOM 7192 C C . SER E 4 19 ? 196.716 30.924 29.199 1.00 29.22 19 SER D C 1
ATOM 7193 O O . SER E 4 19 ? 196.236 30.658 28.108 1.00 28.02 19 SER D O 1
ATOM 7196 N N . PRO E 4 20 ? 196.017 31.583 30.142 1.00 28.52 20 PRO D N 1
ATOM 7197 C CA . PRO E 4 20 ? 194.786 32.272 29.793 1.00 28.87 20 PRO D CA 1
ATOM 7198 C C . PRO E 4 20 ? 195.026 33.320 28.726 1.00 29.13 20 PRO D C 1
ATOM 7199 O O . PRO E 4 20 ? 196.155 33.845 28.610 1.00 29.03 20 PRO D O 1
ATOM 7203 N N A LYS E 4 21 ? 193.982 33.624 27.958 0.50 29.04 21 LYS D N 1
ATOM 7204 N N B LYS E 4 21 ? 193.978 33.642 27.977 0.50 28.93 21 LYS D N 1
ATOM 7205 C CA A LYS E 4 21 ? 194.006 34.693 26.982 0.50 29.72 21 LYS D CA 1
ATOM 7206 C CA B LYS E 4 21 ? 194.017 34.717 27.020 0.50 29.53 21 LYS D CA 1
ATOM 7207 C C A LYS E 4 21 ? 192.596 35.262 26.873 0.50 29.98 21 LYS D C 1
ATOM 7208 C C B LYS E 4 21 ? 192.603 35.263 26.867 0.50 29.87 21 LYS D C 1
ATOM 7209 O O A LYS E 4 21 ? 191.613 34.523 26.970 0.50 29.77 21 LYS D O 1
ATOM 7210 O O B LYS E 4 21 ? 191.626 34.512 26.940 0.50 29.67 21 LYS D O 1
ATOM 7221 N N . LEU E 4 22 ? 192.490 36.574 26.689 1.00 30.47 22 LEU D N 1
ATOM 7222 C CA . LEU E 4 22 ? 191.194 37.214 26.530 1.00 30.81 22 LEU D CA 1
ATOM 7223 C C . LEU E 4 22 ? 190.556 36.937 25.164 1.00 30.86 22 LEU D C 1
ATOM 7224 O O . LEU E 4 22 ? 189.345 36.763 25.088 1.00 30.60 22 LEU D O 1
ATOM 7229 N N . ASN E 4 23 ? 191.386 36.895 24.123 1.00 30.48 23 ASN D N 1
ATOM 7230 C CA . ASN E 4 23 ? 190.971 36.842 22.713 1.00 30.66 23 ASN D CA 1
ATOM 7231 C C . ASN E 4 23 ? 190.878 35.388 22.211 1.00 29.96 23 ASN D C 1
ATOM 7232 O O . ASN E 4 23 ? 191.897 34.674 22.116 1.00 28.87 23 ASN D O 1
ATOM 7237 N N . ARG E 4 24 ? 189.669 34.950 21.875 1.00 30.54 24 ARG D N 1
ATOM 7238 C CA . ARG E 4 24 ? 189.457 33.581 21.426 1.00 31.45 24 ARG D CA 1
ATOM 7239 C C . ARG E 4 24 ? 190.164 33.288 20.099 1.00 31.86 24 ARG D C 1
ATOM 7240 O O . ARG E 4 24 ? 190.486 32.133 19.817 1.00 31.34 24 ARG D O 1
ATOM 7248 N N . ASN E 4 25 ? 190.410 34.340 19.329 1.00 32.83 25 ASN D N 1
ATOM 7249 C CA . ASN E 4 25 ? 191.155 34.243 18.088 1.00 34.13 25 ASN D CA 1
ATOM 7250 C C . ASN E 4 25 ? 192.668 34.330 18.158 1.00 34.18 25 ASN D C 1
ATOM 7251 O O . ASN E 4 25 ? 193.307 34.270 17.128 1.00 35.15 25 ASN D O 1
ATOM 7256 N N . MET E 4 26 ? 193.268 34.470 19.337 1.00 34.84 26 MET D N 1
ATOM 7257 C CA . MET E 4 26 ? 194.717 34.375 19.415 1.00 34.94 26 MET D CA 1
ATOM 7258 C C . MET E 4 26 ? 195.079 32.914 19.656 1.00 32.81 26 MET D C 1
ATOM 7259 O O . MET E 4 26 ? 194.257 32.151 20.175 1.00 31.13 26 MET D O 1
ATOM 7264 N N . PRO E 4 27 ? 196.295 32.506 19.255 1.00 31.83 27 PRO D N 1
ATOM 7265 C CA . PRO E 4 27 ? 196.730 31.131 19.526 1.00 30.80 27 PRO D CA 1
ATOM 7266 C C . PRO E 4 27 ? 196.872 30.888 21.024 1.00 30.51 27 PRO D C 1
ATOM 7267 O O . PRO E 4 27 ? 197.061 31.812 21.780 1.00 30.09 27 PRO D O 1
ATOM 7271 N N . THR E 4 28 ? 196.716 29.639 21.417 1.00 30.63 28 THR D N 1
ATOM 7272 C CA . THR E 4 28 ? 196.954 29.210 22.764 1.00 30.60 28 THR D CA 1
ATOM 7273 C C . THR E 4 28 ? 198.452 29.010 22.904 1.00 30.18 28 THR D C 1
ATOM 7274 O O . THR E 4 28 ? 199.093 28.503 21.984 1.00 29.33 28 THR D O 1
ATOM 7278 N N . PHE E 4 29 ? 198.971 29.356 24.085 1.00 29.07 29 PHE D N 1
ATOM 7279 C CA . PHE E 4 29 ? 200.359 29.221 24.432 1.00 28.97 29 PHE D CA 1
ATOM 7280 C C . PHE E 4 29 ? 200.438 28.318 25.649 1.00 28.22 29 PHE D C 1
ATOM 7281 O O . PHE E 4 29 ? 199.737 28.558 26.647 1.00 27.83 29 PHE D O 1
ATOM 7289 N N . SER E 4 30 ? 201.266 27.284 25.569 1.00 27.50 30 SER D N 1
ATOM 7290 C CA . SER E 4 30 ? 201.467 26.343 26.681 1.00 27.48 30 SER D CA 1
ATOM 7291 C C . SER E 4 30 ? 202.946 26.251 26.967 1.00 27.32 30 SER D C 1
ATOM 7292 O O . SER E 4 30 ? 203.750 26.273 26.051 1.00 26.54 30 SER D O 1
ATOM 7295 N N . GLN E 4 31 ? 203.295 26.119 28.246 1.00 27.77 31 GLN D N 1
ATOM 7296 C CA . GLN E 4 31 ? 204.683 26.179 28.637 1.00 28.14 31 GLN D CA 1
ATOM 7297 C C . GLN E 4 31 ? 204.969 25.203 29.782 1.00 27.26 31 GLN D C 1
ATOM 7298 O O . GLN E 4 31 ? 204.131 25.014 30.661 1.00 25.55 31 GLN D O 1
ATOM 7304 N N . ILE E 4 32 ? 206.135 24.565 29.721 1.00 25.93 32 ILE D N 1
ATOM 7305 C CA . ILE E 4 32 ? 206.658 23.759 30.797 1.00 26.22 32 ILE D CA 1
ATOM 7306 C C . ILE E 4 32 ? 207.919 24.417 31.353 1.00 26.44 32 ILE D C 1
ATOM 7307 O O . ILE E 4 32 ? 208.814 24.755 30.600 1.00 25.88 32 ILE D O 1
ATOM 7312 N N . TRP E 4 33 ? 207.969 24.613 32.668 1.00 27.43 33 TRP D N 1
ATOM 7313 C CA . TRP E 4 33 ? 209.143 25.156 33.348 1.00 28.36 33 TRP D CA 1
ATOM 7314 C C . TRP E 4 33 ? 209.701 24.034 34.228 1.00 27.88 33 TRP D C 1
ATOM 7315 O O . TRP E 4 33 ? 208.945 23.298 34.867 1.00 26.08 33 TRP D O 1
ATOM 7326 N N . ASP E 4 34 ? 211.026 23.884 34.206 1.00 27.19 34 ASP D N 1
ATOM 7327 C CA . ASP E 4 34 ? 211.709 22.846 34.957 1.00 27.41 34 ASP D CA 1
ATOM 7328 C C . ASP E 4 34 ? 213.028 23.423 35.492 1.00 27.78 34 ASP D C 1
ATOM 7329 O O . ASP E 4 34 ? 214.092 22.913 35.177 1.00 27.94 34 ASP D O 1
ATOM 7334 N N . TYR E 4 35 ? 212.936 24.471 36.311 1.00 27.60 35 TYR D N 1
ATOM 7335 C CA . TYR E 4 35 ? 214.103 25.084 36.964 1.00 28.58 35 TYR D CA 1
ATOM 7336 C C . TYR E 4 35 ? 215.079 25.486 35.848 1.00 28.96 35 TYR D C 1
ATOM 7337 O O . TYR E 4 35 ? 214.630 26.002 34.827 1.00 28.14 35 TYR D O 1
ATOM 7346 N N . GLU E 4 36 ? 216.358 25.167 35.986 1.00 29.02 36 GLU D N 1
ATOM 7347 C CA . GLU E 4 36 ? 217.314 25.391 34.921 1.00 30.18 36 GLU D CA 1
ATOM 7348 C C . GLU E 4 36 ? 217.910 24.074 34.466 1.00 29.37 36 GLU D C 1
ATOM 7349 O O . GLU E 4 36 ? 219.027 24.031 33.919 1.00 29.87 36 GLU D O 1
ATOM 7355 N N . ARG E 4 37 ? 217.131 22.996 34.622 1.00 27.88 37 ARG D N 1
ATOM 7356 C CA . ARG E 4 37 ? 217.518 21.720 34.058 1.00 27.42 37 ARG D CA 1
ATOM 7357 C C . ARG E 4 37 ? 217.595 21.856 32.528 1.00 27.63 37 ARG D C 1
ATOM 7358 O O . ARG E 4 37 ? 218.552 21.386 31.924 1.00 28.27 37 ARG D O 1
ATOM 7366 N N . ILE E 4 38 ? 216.580 22.507 31.956 1.00 27.69 38 ILE D N 1
ATOM 7367 C CA . ILE E 4 38 ? 216.538 22.988 30.552 1.00 28.30 38 ILE D CA 1
ATOM 7368 C C . ILE E 4 38 ? 215.902 24.372 30.567 1.00 28.77 38 ILE D C 1
ATOM 7369 O O . ILE E 4 38 ? 215.332 24.773 31.586 1.00 29.08 38 ILE D O 1
ATOM 7374 N N . THR E 4 39 ? 215.968 25.112 29.471 1.00 29.08 39 THR D N 1
ATOM 7375 C CA . THR E 4 39 ? 215.225 26.373 29.411 1.00 30.17 39 THR D CA 1
ATOM 7376 C C . THR E 4 39 ? 213.737 26.012 29.181 1.00 29.39 39 THR D C 1
ATOM 7377 O O . THR E 4 39 ? 213.446 24.944 28.669 1.00 29.39 39 THR D O 1
ATOM 7381 N N . PRO E 4 40 ? 212.804 26.883 29.579 1.00 29.77 40 PRO D N 1
ATOM 7382 C CA . PRO E 4 40 ? 211.376 26.517 29.498 1.00 29.62 40 PRO D CA 1
ATOM 7383 C C . PRO E 4 40 ? 210.939 26.076 28.086 1.00 29.50 40 PRO D C 1
ATOM 7384 O O . PRO E 4 40 ? 211.381 26.639 27.097 1.00 30.01 40 PRO D O 1
ATOM 7388 N N . ALA E 4 41 ? 210.120 25.052 28.001 1.00 29.06 41 ALA D N 1
ATOM 7389 C CA . ALA E 4 41 ? 209.678 24.517 26.727 1.00 29.24 41 ALA D CA 1
ATOM 7390 C C . ALA E 4 41 ? 208.274 25.009 26.434 1.00 29.22 41 ALA D C 1
ATOM 7391 O O . ALA E 4 41 ? 207.393 24.934 27.306 1.00 30.36 41 ALA D O 1
ATOM 7393 N N . SER E 4 42 ? 208.025 25.485 25.216 1.00 29.52 42 SER D N 1
ATOM 7394 C CA . SER E 4 42 ? 206.695 25.977 24.897 1.00 29.37 42 SER D CA 1
ATOM 7395 C C . SER E 4 42 ? 206.273 25.705 23.457 1.00 29.37 42 SER D C 1
ATOM 7396 O O . SER E 4 42 ? 207.090 25.361 22.624 1.00 29.29 42 SER D O 1
ATOM 7399 N N . ALA E 4 43 ? 204.986 25.876 23.212 1.00 28.11 43 ALA D N 1
ATOM 7400 C CA . ALA E 4 43 ? 204.397 25.744 21.895 1.00 28.00 43 ALA D CA 1
ATOM 7401 C C . ALA E 4 43 ? 203.167 26.604 21.852 1.00 28.12 43 ALA D C 1
ATOM 7402 O O . ALA E 4 43 ? 202.507 26.847 22.875 1.00 27.57 43 ALA D O 1
ATOM 7404 N N . ALA E 4 44 ? 202.814 27.003 20.645 1.00 28.37 44 ALA D N 1
ATOM 7405 C CA . ALA E 4 44 ? 201.638 27.791 20.438 1.00 28.71 44 ALA D CA 1
ATOM 7406 C C . ALA E 4 44 ? 200.897 27.294 19.219 1.00 29.70 44 ALA D C 1
ATOM 7407 O O . ALA E 4 44 ? 201.508 26.783 18.274 1.00 30.23 44 ALA D O 1
ATOM 7409 N N . GLY E 4 45 ? 199.585 27.465 19.253 1.00 30.10 45 GLY D N 1
ATOM 7410 C CA . GLY E 4 45 ? 198.715 27.161 18.128 1.00 31.38 45 GLY D CA 1
ATOM 7411 C C . GLY E 4 45 ? 197.317 26.863 18.597 1.00 31.52 45 GLY D C 1
ATOM 7412 O O . GLY E 4 45 ? 196.860 27.411 19.608 1.00 31.26 45 GLY D O 1
ATOM 7413 N N . GLU E 4 46 ? 196.642 25.976 17.871 1.00 31.68 46 GLU D N 1
ATOM 7414 C CA . GLU E 4 46 ? 195.389 25.403 18.334 1.00 32.54 46 GLU D CA 1
ATOM 7415 C C . GLU E 4 46 ? 195.637 24.821 19.728 1.00 30.50 46 GLU D C 1
ATOM 7416 O O . GLU E 4 46 ? 196.736 24.338 20.006 1.00 28.11 46 GLU D O 1
ATOM 7422 N N . THR E 4 47 ? 194.625 24.871 20.591 1.00 29.89 47 THR D N 1
ATOM 7423 C CA . THR E 4 47 ? 194.796 24.481 21.996 1.00 29.60 47 THR D CA 1
ATOM 7424 C C . THR E 4 47 ? 195.487 23.137 22.238 1.00 29.28 47 THR D C 1
ATOM 7425 O O . THR E 4 47 ? 196.505 23.068 22.953 1.00 27.87 47 THR D O 1
ATOM 7429 N N . LEU E 4 48 ? 194.926 22.068 21.692 1.00 30.17 48 LEU D N 1
ATOM 7430 C CA . LEU E 4 48 ? 195.491 20.737 21.910 1.00 30.70 48 LEU D CA 1
ATOM 7431 C C . LEU E 4 48 ? 196.899 20.576 21.301 1.00 29.53 48 LEU D C 1
ATOM 7432 O O . LEU E 4 48 ? 197.770 20.020 21.957 1.00 28.44 48 LEU D O 1
ATOM 7437 N N . LYS E 4 49 ? 197.111 21.058 20.069 1.00 29.73 49 LYS D N 1
ATOM 7438 C CA . LYS E 4 49 ? 198.452 21.085 19.454 1.00 30.38 49 LYS D CA 1
ATOM 7439 C C . LYS E 4 49 ? 199.448 21.870 20.306 1.00 29.69 49 LYS D C 1
ATOM 7440 O O . LYS E 4 49 ? 200.615 21.502 20.377 1.00 28.94 49 LYS D O 1
ATOM 7444 N N . SER E 4 50 ? 198.993 22.948 20.954 1.00 29.10 50 SER D N 1
ATOM 7445 C CA . SER E 4 50 ? 199.877 23.731 21.825 1.00 28.67 50 SER D CA 1
ATOM 7446 C C . SER E 4 50 ? 200.286 22.930 23.083 1.00 27.51 50 SER D C 1
ATOM 7447 O O . SER E 4 50 ? 201.449 22.973 23.506 1.00 26.71 50 SER D O 1
ATOM 7450 N N . ILE E 4 51 ? 199.333 22.192 23.640 1.00 26.49 51 ILE D N 1
ATOM 7451 C CA . ILE E 4 51 ? 199.563 21.345 24.781 1.00 26.85 51 ILE D CA 1
ATOM 7452 C C . ILE E 4 51 ? 200.496 20.201 24.385 1.00 26.54 51 ILE D C 1
ATOM 7453 O O . ILE E 4 51 ? 201.458 19.920 25.085 1.00 25.45 51 ILE D O 1
ATOM 7458 N N . GLN E 4 52 ? 200.173 19.542 23.276 1.00 26.65 52 GLN D N 1
ATOM 7459 C CA . GLN E 4 52 ? 200.984 18.435 22.756 1.00 27.05 52 GLN D CA 1
ATOM 7460 C C . GLN E 4 52 ? 202.401 18.874 22.412 1.00 27.17 52 GLN D C 1
ATOM 7461 O O . GLN E 4 52 ? 203.345 18.149 22.702 1.00 26.61 52 GLN D O 1
ATOM 7467 N N . GLY E 4 53 ? 202.517 20.055 21.812 1.00 27.32 53 GLY D N 1
ATOM 7468 C CA . GLY E 4 53 ? 203.775 20.639 21.432 1.00 27.34 53 GLY D CA 1
ATOM 7469 C C . GLY E 4 53 ? 204.647 20.989 22.621 1.00 27.45 53 GLY D C 1
ATOM 7470 O O . GLY E 4 53 ? 205.855 20.774 22.561 1.00 27.36 53 GLY D O 1
ATOM 7471 N N . ALA E 4 54 ? 204.071 21.570 23.677 1.00 26.81 54 ALA D N 1
ATOM 7472 C CA . ALA E 4 54 ? 204.870 21.936 24.845 1.00 26.48 54 ALA D CA 1
ATOM 7473 C C . ALA E 4 54 ? 205.423 20.685 25.503 1.00 25.93 54 ALA D C 1
ATOM 7474 O O . ALA E 4 54 ? 206.597 20.680 25.898 1.00 25.77 54 ALA D O 1
ATOM 7476 N N . ILE E 4 55 ? 204.578 19.651 25.638 1.00 25.16 55 ILE D N 1
ATOM 7477 C CA . ILE E 4 55 ? 205.008 18.363 26.211 1.00 25.02 55 ILE D CA 1
ATOM 7478 C C . ILE E 4 55 ? 206.140 17.740 25.349 1.00 25.03 55 ILE D C 1
ATOM 7479 O O . ILE E 4 55 ? 207.130 17.290 25.875 1.00 24.61 55 ILE D O 1
ATOM 7484 N N . GLY E 4 56 ? 205.940 17.685 24.042 1.00 25.23 56 GLY D N 1
ATOM 7485 C CA . GLY E 4 56 ? 206.945 17.181 23.102 1.00 26.73 56 GLY D CA 1
ATOM 7486 C C . GLY E 4 56 ? 208.246 17.947 23.099 1.00 27.23 56 GLY D C 1
ATOM 7487 O O . GLY E 4 56 ? 209.316 17.351 23.101 1.00 28.02 56 GLY D O 1
ATOM 7488 N N . GLU E 4 57 ? 208.169 19.270 23.152 1.00 28.18 57 GLU D N 1
ATOM 7489 C CA . GLU E 4 57 ? 209.346 20.126 23.257 1.00 29.89 57 GLU D CA 1
ATOM 7490 C C . GLU E 4 57 ? 210.124 19.835 24.552 1.00 28.27 57 GLU D C 1
ATOM 7491 O O . GLU E 4 57 ? 211.358 19.738 24.535 1.00 27.24 57 GLU D O 1
ATOM 7497 N N . TYR E 4 58 ? 209.393 19.668 25.651 1.00 26.02 58 TYR D N 1
ATOM 7498 C CA . TYR E 4 58 ? 209.996 19.306 26.911 1.00 25.76 58 TYR D CA 1
ATOM 7499 C C . TYR E 4 58 ? 210.701 17.940 26.832 1.00 25.06 58 TYR D C 1
ATOM 7500 O O . TYR E 4 58 ? 211.855 17.834 27.242 1.00 24.94 58 TYR D O 1
ATOM 7509 N N . PHE E 4 59 ? 210.009 16.909 26.350 1.00 24.51 59 PHE D N 1
ATOM 7510 C CA . PHE E 4 59 ? 210.618 15.583 26.244 1.00 25.47 59 PHE D CA 1
ATOM 7511 C C . PHE E 4 59 ? 211.872 15.634 25.350 1.00 25.75 59 PHE D C 1
ATOM 7512 O O . PHE E 4 59 ? 212.899 15.037 25.688 1.00 24.73 59 PHE D O 1
ATOM 7520 N N . GLU E 4 60 ? 211.766 16.347 24.230 1.00 26.20 60 GLU D N 1
ATOM 7521 C CA . GLU E 4 60 ? 212.882 16.475 23.285 1.00 28.11 60 GLU D CA 1
ATOM 7522 C C . GLU E 4 60 ? 214.112 17.115 23.940 1.00 28.07 60 GLU D C 1
ATOM 7523 O O . GLU E 4 60 ? 215.183 16.552 23.925 1.00 27.92 60 GLU D O 1
ATOM 7529 N N . ARG E 4 61 ? 213.930 18.306 24.481 1.00 28.95 61 ARG D N 1
ATOM 7530 C CA . ARG E 4 61 ? 215.019 19.056 25.087 1.00 30.70 61 ARG D CA 1
ATOM 7531 C C . ARG E 4 61 ? 215.602 18.382 26.307 1.00 29.14 61 ARG D C 1
ATOM 7532 O O . ARG E 4 61 ? 216.830 18.386 26.490 1.00 28.78 61 ARG D O 1
ATOM 7540 N N . ARG E 4 62 ? 214.753 17.771 27.122 1.00 27.36 62 ARG D N 1
ATOM 7541 C CA . ARG E 4 62 ? 215.254 17.015 28.254 1.00 27.91 62 ARG D CA 1
ATOM 7542 C C . ARG E 4 62 ? 216.141 15.853 27.803 1.00 27.13 62 ARG D C 1
ATOM 7543 O O . ARG E 4 62 ? 217.195 15.589 28.402 1.00 26.91 62 ARG D O 1
ATOM 7551 N N . HIS E 4 63 ? 215.734 15.173 26.743 1.00 26.43 63 HIS D N 1
ATOM 7552 C CA . HIS E 4 63 ? 216.522 14.060 26.248 1.00 26.68 63 HIS D CA 1
ATOM 7553 C C . HIS E 4 63 ? 217.953 14.474 25.801 1.00 27.31 63 HIS D C 1
ATOM 7554 O O . HIS E 4 63 ? 218.960 13.908 26.256 1.00 27.44 63 HIS D O 1
ATOM 7561 N N . PHE E 4 64 ? 218.004 15.450 24.903 1.00 27.29 64 PHE D N 1
ATOM 7562 C CA . PHE E 4 64 ? 219.264 15.881 24.277 1.00 28.47 64 PHE D CA 1
ATOM 7563 C C . PHE E 4 64 ? 220.154 16.662 25.241 1.00 28.65 64 PHE D C 1
ATOM 7564 O O . PHE E 4 64 ? 221.378 16.481 25.217 1.00 29.69 64 PHE D O 1
ATOM 7572 N N . PHE E 4 65 ? 219.555 17.453 26.128 1.00 28.30 65 PHE D N 1
ATOM 7573 C CA . PHE E 4 65 ? 220.322 18.226 27.138 1.00 29.06 65 PHE D CA 1
ATOM 7574 C C . PHE E 4 65 ? 220.724 17.446 28.391 1.00 29.40 65 PHE D C 1
ATOM 7575 O O . PHE E 4 65 ? 221.788 17.701 28.976 1.00 29.49 65 PHE D O 1
ATOM 7583 N N . ASN E 4 66 ? 219.892 16.511 28.836 1.00 28.90 66 ASN D N 1
ATOM 7584 C CA . ASN E 4 66 ? 220.042 15.994 30.212 1.00 29.67 66 ASN D CA 1
ATOM 7585 C C . ASN E 4 66 ? 220.212 14.506 30.321 1.00 31.03 66 ASN D C 1
ATOM 7586 O O . ASN E 4 66 ? 220.533 14.041 31.434 1.00 32.55 66 ASN D O 1
ATOM 7591 N N . GLU E 4 67 ? 219.941 13.750 29.257 1.00 31.49 67 GLU D N 1
ATOM 7592 C CA . GLU E 4 67 ? 219.659 12.311 29.415 1.00 32.73 67 GLU D CA 1
ATOM 7593 C C . GLU E 4 67 ? 220.407 11.318 28.523 1.00 34.64 67 GLU D C 1
ATOM 7594 O O . GLU E 4 67 ? 220.156 10.106 28.660 1.00 36.05 67 GLU D O 1
ATOM 7600 N N . ILE E 4 68 ? 221.333 11.778 27.675 1.00 34.73 68 ILE D N 1
ATOM 7601 C CA . ILE E 4 68 ? 222.019 10.862 26.767 1.00 36.84 68 ILE D CA 1
ATOM 7602 C C . ILE E 4 68 ? 223.104 10.093 27.529 1.00 37.68 68 ILE D C 1
ATOM 7603 O O . ILE E 4 68 ? 223.905 10.704 28.240 1.00 37.16 68 ILE D O 1
ATOM 7608 N N . VAL E 4 69 ? 223.124 8.767 27.358 1.00 38.73 69 VAL D N 1
ATOM 7609 C CA . VAL E 4 69 ? 224.259 7.931 27.771 1.00 40.26 69 VAL D CA 1
ATOM 7610 C C . VAL E 4 69 ? 224.775 7.230 26.522 1.00 41.29 69 VAL D C 1
ATOM 7611 O O . VAL E 4 69 ? 223.997 6.644 25.767 1.00 40.50 69 VAL D O 1
ATOM 7615 N N . THR E 4 70 ? 226.087 7.311 26.301 1.00 41.81 70 THR D N 1
ATOM 7616 C CA . THR E 4 70 ? 226.710 6.770 25.078 1.00 43.26 70 THR D CA 1
ATOM 7617 C C . THR E 4 70 ? 226.914 5.275 25.160 1.00 45.26 70 THR D C 1
ATOM 7618 O O . THR E 4 70 ? 226.968 4.704 26.233 1.00 45.76 70 THR D O 1
ATOM 7622 N N . GLY E 4 71 ? 227.037 4.641 24.005 1.00 47.93 71 GLY D N 1
ATOM 7623 C CA . GLY E 4 71 ? 226.994 3.192 23.943 1.00 50.18 71 GLY D CA 1
ATOM 7624 C C . GLY E 4 71 ? 228.333 2.529 23.761 1.00 52.98 71 GLY D C 1
ATOM 7625 O O . GLY E 4 71 ? 228.372 1.349 23.405 1.00 57.08 71 GLY D O 1
ATOM 7626 N N . GLY E 4 72 ? 229.425 3.257 24.007 1.00 53.47 72 GLY D N 1
ATOM 7627 C CA . GLY E 4 72 ? 230.761 2.739 23.745 1.00 54.14 72 GLY D CA 1
ATOM 7628 C C . GLY E 4 72 ? 231.681 3.798 23.169 1.00 54.04 72 GLY D C 1
ATOM 7629 O O . GLY E 4 72 ? 231.365 5.001 23.170 1.00 53.26 72 GLY D O 1
ATOM 7630 N N . GLN E 4 73 ? 232.815 3.334 22.665 1.00 53.32 73 GLN D N 1
ATOM 7631 C CA . GLN E 4 73 ? 233.877 4.205 22.211 1.00 52.41 73 GLN D CA 1
ATOM 7632 C C . GLN E 4 73 ? 234.569 3.520 21.029 1.00 51.22 73 GLN D C 1
ATOM 7633 O O . GLN E 4 73 ? 235.036 2.401 21.168 1.00 52.18 73 GLN D O 1
ATOM 7639 N N A LYS E 4 74 ? 234.598 4.192 19.879 0.50 49.86 74 LYS D N 1
ATOM 7640 N N B LYS E 4 74 ? 234.598 4.192 19.878 0.50 49.69 74 LYS D N 1
ATOM 7641 C CA A LYS E 4 74 ? 235.138 3.639 18.641 0.50 49.67 74 LYS D CA 1
ATOM 7642 C CA B LYS E 4 74 ? 235.136 3.638 18.639 0.50 49.40 74 LYS D CA 1
ATOM 7643 C C A LYS E 4 74 ? 235.691 4.769 17.789 0.50 48.85 74 LYS D C 1
ATOM 7644 C C B LYS E 4 74 ? 235.688 4.768 17.786 0.50 48.70 74 LYS D C 1
ATOM 7645 O O A LYS E 4 74 ? 235.301 5.927 17.955 0.50 47.80 74 LYS D O 1
ATOM 7646 O O B LYS E 4 74 ? 235.294 5.926 17.950 0.50 47.65 74 LYS D O 1
ATOM 7657 N N . THR E 4 75 ? 236.586 4.421 16.863 1.00 49.01 75 THR D N 1
ATOM 7658 C CA . THR E 4 75 ? 237.058 5.361 15.844 1.00 47.99 75 THR D CA 1
ATOM 7659 C C . THR E 4 75 ? 235.961 5.501 14.796 1.00 46.36 75 THR D C 1
ATOM 7660 O O . THR E 4 75 ? 235.044 4.668 14.718 1.00 45.35 75 THR D O 1
ATOM 7664 N N . LEU E 4 76 ? 236.073 6.532 13.969 1.00 45.74 76 LEU D N 1
ATOM 7665 C CA . LEU E 4 76 ? 235.096 6.763 12.923 1.00 45.13 76 LEU D CA 1
ATOM 7666 C C . LEU E 4 76 ? 234.972 5.542 11.994 1.00 46.47 76 LEU D C 1
ATOM 7667 O O . LEU E 4 76 ? 233.856 5.099 11.711 1.00 45.55 76 LEU D O 1
ATOM 7672 N N . TYR E 4 77 ? 236.104 4.966 11.578 1.00 47.88 77 TYR D N 1
ATOM 7673 C CA . TYR E 4 77 ? 236.099 3.821 10.644 1.00 49.32 77 TYR D CA 1
ATOM 7674 C C . TYR E 4 77 ? 235.715 2.476 11.264 1.00 49.42 77 TYR D C 1
ATOM 7675 O O . TYR E 4 77 ? 235.425 1.538 10.532 1.00 49.84 77 TYR D O 1
ATOM 7684 N N . GLU E 4 78 ? 235.737 2.364 12.588 1.00 49.90 78 GLU D N 1
ATOM 7685 C CA . GLU E 4 78 ? 235.148 1.196 13.290 1.00 50.59 78 GLU D CA 1
ATOM 7686 C C . GLU E 4 78 ? 233.620 1.314 13.407 1.00 49.47 78 GLU D C 1
ATOM 7687 O O . GLU E 4 78 ? 232.897 0.311 13.441 1.00 50.03 78 GLU D O 1
ATOM 7693 N N . MET E 4 79 ? 233.154 2.556 13.416 1.00 48.18 79 MET D N 1
ATOM 7694 C CA . MET E 4 79 ? 231.815 2.942 13.848 1.00 46.95 79 MET D CA 1
ATOM 7695 C C . MET E 4 79 ? 230.777 2.904 12.722 1.00 45.89 79 MET D C 1
ATOM 7696 O O . MET E 4 79 ? 229.583 2.769 12.991 1.00 45.68 79 MET D O 1
ATOM 7701 N N . MET E 4 80 ? 231.228 3.061 11.484 1.00 46.07 80 MET D N 1
ATOM 7702 C CA . MET E 4 80 ? 230.351 3.206 10.332 1.00 45.73 80 MET D CA 1
ATOM 7703 C C . MET E 4 80 ? 231.072 2.748 9.075 1.00 47.07 80 MET D C 1
ATOM 7704 O O . MET E 4 80 ? 232.273 2.477 9.135 1.00 48.40 80 MET D O 1
ATOM 7709 N N . PRO E 4 81 ? 230.353 2.650 7.934 1.00 47.54 81 PRO D N 1
ATOM 7710 C CA . PRO E 4 81 ? 231.020 2.389 6.650 1.00 48.95 81 PRO D CA 1
ATOM 7711 C C . PRO E 4 81 ? 232.049 3.452 6.238 1.00 49.14 81 PRO D C 1
ATOM 7712 O O . PRO E 4 81 ? 231.971 4.596 6.681 1.00 47.31 81 PRO D O 1
ATOM 7716 N N . PRO E 4 82 ? 232.991 3.084 5.357 1.00 50.71 82 PRO D N 1
ATOM 7717 C CA . PRO E 4 82 ? 234.138 3.950 5.075 1.00 51.58 82 PRO D CA 1
ATOM 7718 C C . PRO E 4 82 ? 233.835 5.321 4.452 1.00 51.18 82 PRO D C 1
ATOM 7719 O O . PRO E 4 82 ? 234.511 6.295 4.799 1.00 50.98 82 PRO D O 1
ATOM 7723 N N . SER E 4 83 ? 232.865 5.410 3.543 1.00 50.82 83 SER D N 1
ATOM 7724 C CA . SER E 4 83 ? 232.565 6.705 2.916 1.00 50.99 83 SER D CA 1
ATOM 7725 C C . SER E 4 83 ? 231.804 7.656 3.869 1.00 48.79 83 SER D C 1
ATOM 7726 O O . SER E 4 83 ? 231.907 8.865 3.732 1.00 49.35 83 SER D O 1
ATOM 7729 N N . ALA E 4 84 ? 231.064 7.125 4.839 1.00 47.22 84 ALA D N 1
ATOM 7730 C CA . ALA E 4 84 ? 230.489 7.966 5.898 1.00 45.47 84 ALA D CA 1
ATOM 7731 C C . ALA E 4 84 ? 231.591 8.483 6.838 1.00 45.50 84 ALA D C 1
ATOM 7732 O O . ALA E 4 84 ? 231.628 9.666 7.185 1.00 44.14 84 ALA D O 1
ATOM 7734 N N . ALA E 4 85 ? 232.487 7.583 7.239 1.00 45.76 85 ALA D N 1
ATOM 7735 C CA . ALA E 4 85 ? 233.609 7.947 8.101 1.00 46.34 85 ALA D CA 1
ATOM 7736 C C . ALA E 4 85 ? 234.487 9.046 7.455 1.00 46.90 85 ALA D C 1
ATOM 7737 O O . ALA E 4 85 ? 234.944 9.956 8.145 1.00 46.87 85 ALA D O 1
ATOM 7739 N N . LYS E 4 86 ? 234.679 8.975 6.136 1.00 47.87 86 LYS D N 1
ATOM 7740 C CA . LYS E 4 86 ? 235.457 9.986 5.398 1.00 48.84 86 LYS D CA 1
ATOM 7741 C C . LYS E 4 86 ? 234.781 11.371 5.423 1.00 47.95 86 LYS D C 1
ATOM 7742 O O . LYS E 4 86 ? 235.451 12.390 5.634 1.00 48.53 86 LYS D O 1
ATOM 7745 N N . ALA E 4 87 ? 233.467 11.407 5.206 1.00 46.04 87 ALA D N 1
ATOM 7746 C CA . ALA E 4 87 ? 232.714 12.656 5.278 1.00 45.10 87 ALA D CA 1
ATOM 7747 C C . ALA E 4 87 ? 232.738 13.293 6.684 1.00 44.10 87 ALA D C 1
ATOM 7748 O O . ALA E 4 87 ? 232.823 14.516 6.809 1.00 43.63 87 ALA D O 1
ATOM 7750 N N . PHE E 4 88 ? 232.642 12.476 7.730 1.00 43.45 88 PHE D N 1
ATOM 7751 C CA . PHE E 4 88 ? 232.782 12.996 9.097 1.00 43.12 88 PHE D CA 1
ATOM 7752 C C . PHE E 4 88 ? 234.170 13.577 9.311 1.00 44.46 88 PHE D C 1
ATOM 7753 O O . PHE E 4 88 ? 234.292 14.691 9.838 1.00 44.25 88 PHE D O 1
ATOM 7761 N N . THR E 4 89 ? 235.198 12.838 8.880 1.00 45.50 89 THR D N 1
ATOM 7762 C CA . THR E 4 89 ? 236.591 13.297 8.983 1.00 47.02 89 THR D CA 1
ATOM 7763 C C . THR E 4 89 ? 236.772 14.662 8.333 1.00 47.60 89 THR D C 1
ATOM 7764 O O . THR E 4 89 ? 237.404 15.527 8.906 1.00 48.28 89 THR D O 1
ATOM 7768 N N . GLU E 4 90 ? 236.205 14.843 7.139 1.00 47.73 90 GLU D N 1
ATOM 7769 C CA . GLU E 4 90 ? 236.289 16.124 6.429 1.00 48.55 90 GLU D CA 1
ATOM 7770 C C . GLU E 4 90 ? 235.477 17.228 7.123 1.00 47.06 90 GLU D C 1
ATOM 7771 O O . GLU E 4 90 ? 235.882 18.391 7.089 1.00 47.48 90 GLU D O 1
ATOM 7777 N N . ALA E 4 91 ? 234.365 16.871 7.773 1.00 44.68 91 ALA D N 1
ATOM 7778 C CA . ALA E 4 91 ? 233.642 17.826 8.619 1.00 43.47 91 ALA D CA 1
ATOM 7779 C C . ALA E 4 91 ? 234.482 18.230 9.834 1.00 43.18 91 ALA D C 1
ATOM 7780 O O . ALA E 4 91 ? 234.716 19.414 10.053 1.00 42.91 91 ALA D O 1
ATOM 7782 N N . PHE E 4 92 ? 234.944 17.242 10.596 1.00 43.43 92 PHE D N 1
ATOM 7783 C CA . PHE E 4 92 ? 235.745 17.500 11.805 1.00 44.52 92 PHE D CA 1
ATOM 7784 C C . PHE E 4 92 ? 237.058 18.233 11.504 1.00 45.70 92 PHE D C 1
ATOM 7785 O O . PHE E 4 92 ? 237.470 19.100 12.273 1.00 45.65 92 PHE D O 1
ATOM 7793 N N . PHE E 4 93 ? 237.697 17.912 10.381 1.00 46.80 93 PHE D N 1
ATOM 7794 C CA . PHE E 4 93 ? 238.925 18.613 9.974 1.00 48.31 93 PHE D CA 1
ATOM 7795 C C . PHE E 4 93 ? 238.743 20.133 9.823 1.00 48.82 93 PHE D C 1
ATOM 7796 O O . PHE E 4 93 ? 239.670 20.881 10.091 1.00 49.37 93 PHE D O 1
ATOM 7804 N N . GLN E 4 94 ? 237.546 20.594 9.453 1.00 48.30 94 GLN D N 1
ATOM 7805 C CA . GLN E 4 94 ? 237.273 22.051 9.380 1.00 49.25 94 GLN D CA 1
ATOM 7806 C C . GLN E 4 94 ? 236.876 22.681 10.718 1.00 49.32 94 GLN D C 1
ATOM 7807 O O . GLN E 4 94 ? 236.974 23.887 10.907 1.00 50.38 94 GLN D O 1
ATOM 7813 N N . ILE E 4 95 ? 236.377 21.864 11.624 1.00 49.36 95 ILE D N 1
ATOM 7814 C CA . ILE E 4 95 ? 235.765 22.354 12.855 1.00 49.16 95 ILE D CA 1
ATOM 7815 C C . ILE E 4 95 ? 236.827 22.682 13.915 1.00 51.55 95 ILE D C 1
ATOM 7816 O O . ILE E 4 95 ? 236.764 23.745 14.531 1.00 51.70 95 ILE D O 1
ATOM 7821 N N . SER E 4 96 ? 237.798 21.792 14.114 1.00 53.91 96 SER D N 1
ATOM 7822 C CA . SER E 4 96 ? 238.958 22.080 14.980 1.00 56.25 96 SER D CA 1
ATOM 7823 C C . SER E 4 96 ? 240.205 22.320 14.127 1.00 58.89 96 SER D C 1
ATOM 7824 O O . SER E 4 96 ? 240.177 22.157 12.912 1.00 59.46 96 SER D O 1
ATOM 7827 N N . SER E 4 97 ? 241.310 22.681 14.773 1.00 61.46 97 SER D N 1
ATOM 7828 C CA . SER E 4 97 ? 242.607 22.755 14.094 1.00 63.15 97 SER D CA 1
ATOM 7829 C C . SER E 4 97 ? 243.351 21.402 14.087 1.00 63.50 97 SER D C 1
ATOM 7830 O O . SER E 4 97 ? 244.496 21.342 13.651 1.00 64.83 97 SER D O 1
ATOM 7833 N N . LEU E 4 98 ? 242.717 20.321 14.554 1.00 61.14 98 LEU D N 1
ATOM 7834 C CA . LEU E 4 98 ? 243.412 19.032 14.678 1.00 61.02 98 LEU D CA 1
ATOM 7835 C C . LEU E 4 98 ? 243.569 18.361 13.309 1.00 60.05 98 LEU D C 1
ATOM 7836 O O . LEU E 4 98 ? 242.771 18.595 12.398 1.00 58.68 98 LEU D O 1
ATOM 7841 N N . THR E 4 99 ? 244.605 17.534 13.190 1.00 59.79 99 THR D N 1
ATOM 7842 C CA . THR E 4 99 ? 244.961 16.879 11.930 1.00 59.69 99 THR D CA 1
ATOM 7843 C C . THR E 4 99 ? 243.992 15.733 11.608 1.00 58.09 99 THR D C 1
ATOM 7844 O O . THR E 4 99 ? 243.289 15.231 12.498 1.00 55.59 99 THR D O 1
ATOM 7848 N N . ARG E 4 100 ? 243.960 15.333 10.336 1.00 58.11 100 ARG D N 1
ATOM 7849 C CA . ARG E 4 100 ? 243.200 14.152 9.911 1.00 57.76 100 ARG D CA 1
ATOM 7850 C C . ARG E 4 100 ? 243.677 12.894 10.635 1.00 58.19 100 ARG D C 1
ATOM 7851 O O . ARG E 4 100 ? 242.858 12.026 10.963 1.00 56.63 100 ARG D O 1
ATOM 7859 N N . ASP E 4 101 ? 244.992 12.810 10.886 1.00 59.59 101 ASP D N 1
ATOM 7860 C CA . ASP E 4 101 ? 245.576 11.685 11.633 1.00 60.40 101 ASP D CA 1
ATOM 7861 C C . ASP E 4 101 ? 244.983 11.624 13.044 1.00 58.91 101 ASP D C 1
ATOM 7862 O O . ASP E 4 101 ? 244.573 10.544 13.500 1.00 58.14 101 ASP D O 1
ATOM 7867 N N . GLU E 4 102 ? 244.917 12.774 13.723 1.00 57.92 102 GLU D N 1
ATOM 7868 C CA . GLU E 4 102 ? 244.341 12.804 15.063 1.00 56.98 102 GLU D CA 1
ATOM 7869 C C . GLU E 4 102 ? 242.853 12.464 15.021 1.00 53.90 102 GLU D C 1
ATOM 7870 O O . GLU E 4 102 ? 242.389 11.744 15.887 1.00 52.81 102 GLU D O 1
ATOM 7876 N N . ILE E 4 103 ? 242.133 12.964 14.014 1.00 52.65 103 ILE D N 1
ATOM 7877 C CA . ILE E 4 103 ? 240.698 12.687 13.865 1.00 50.86 103 ILE D CA 1
ATOM 7878 C C . ILE E 4 103 ? 240.428 11.204 13.612 1.00 50.95 103 ILE D C 1
ATOM 7879 O O . ILE E 4 103 ? 239.518 10.651 14.233 1.00 50.08 103 ILE D O 1
ATOM 7884 N N . ILE E 4 104 ? 241.187 10.555 12.721 1.00 52.22 104 ILE D N 1
ATOM 7885 C CA . ILE E 4 104 ? 240.863 9.155 12.418 1.00 52.44 104 ILE D CA 1
ATOM 7886 C C . ILE E 4 104 ? 241.311 8.153 13.480 1.00 52.90 104 ILE D C 1
ATOM 7887 O O . ILE E 4 104 ? 240.796 7.035 13.491 1.00 52.58 104 ILE D O 1
ATOM 7892 N N . THR E 4 105 ? 242.220 8.536 14.384 1.00 53.66 105 THR D N 1
ATOM 7893 C CA . THR E 4 105 ? 242.658 7.620 15.448 1.00 54.25 105 THR D CA 1
ATOM 7894 C C . THR E 4 105 ? 241.946 7.852 16.778 1.00 53.15 105 THR D C 1
ATOM 7895 O O . THR E 4 105 ? 242.049 7.018 17.674 1.00 53.74 105 THR D O 1
ATOM 7899 N N . HIS E 4 106 ? 241.232 8.965 16.920 1.00 51.96 106 HIS D N 1
ATOM 7900 C CA . HIS E 4 106 ? 240.543 9.250 18.171 1.00 51.05 106 HIS D CA 1
ATOM 7901 C C . HIS E 4 106 ? 239.339 8.300 18.352 1.00 49.41 106 HIS D C 1
ATOM 7902 O O . HIS E 4 106 ? 238.589 8.034 17.404 1.00 47.95 106 HIS D O 1
ATOM 7909 N N . LYS E 4 107 ? 239.181 7.797 19.573 1.00 48.89 107 LYS D N 1
ATOM 7910 C CA . LYS E 4 107 ? 238.062 6.944 19.932 1.00 48.05 107 LYS D CA 1
ATOM 7911 C C . LYS E 4 107 ? 236.900 7.820 20.426 1.00 45.90 107 LYS D C 1
ATOM 7912 O O . LYS E 4 107 ? 236.903 8.268 21.570 1.00 45.28 107 LYS D O 1
ATOM 7918 N N . PHE E 4 108 ? 235.929 8.072 19.543 1.00 43.69 108 PHE D N 1
ATOM 7919 C CA . PHE E 4 108 ? 234.732 8.864 19.881 1.00 42.46 108 PHE D CA 1
ATOM 7920 C C . PHE E 4 108 ? 233.694 8.059 20.651 1.00 41.60 108 PHE D C 1
ATOM 7921 O O . PHE E 4 108 ? 233.453 6.885 20.370 1.00 40.97 108 PHE D O 1
ATOM 7929 N N . LYS E 4 109 ? 233.046 8.717 21.603 1.00 41.72 109 LYS D N 1
ATOM 7930 C CA . LYS E 4 109 ? 231.857 8.153 22.230 1.00 40.93 109 LYS D CA 1
ATOM 7931 C C . LYS E 4 109 ? 230.802 7.997 21.116 1.00 39.40 109 LYS D C 1
ATOM 7932 O O . LYS E 4 109 ? 230.724 8.826 20.218 1.00 38.52 109 LYS D O 1
ATOM 7938 N N . THR E 4 110 ? 230.058 6.903 21.153 1.00 38.38 110 THR D N 1
ATOM 7939 C CA . THR E 4 110 ? 229.126 6.532 20.099 1.00 38.45 110 THR D CA 1
ATOM 7940 C C . THR E 4 110 ? 227.666 6.602 20.544 1.00 36.37 110 THR D C 1
ATOM 7941 O O . THR E 4 110 ? 227.338 6.453 21.723 1.00 36.44 110 THR D O 1
ATOM 7945 N N . VAL E 4 111 ? 226.801 6.850 19.574 1.00 35.61 111 VAL D N 1
ATOM 7946 C CA . VAL E 4 111 ? 225.367 6.639 19.706 1.00 34.07 111 VAL D CA 1
ATOM 7947 C C . VAL E 4 111 ? 224.850 5.916 18.481 1.00 33.65 111 VAL D C 1
ATOM 7948 O O . VAL E 4 111 ? 225.432 6.016 17.393 1.00 32.73 111 VAL D O 1
ATOM 7952 N N . ARG E 4 112 ? 223.724 5.235 18.678 1.00 32.48 112 ARG D N 1
ATOM 7953 C CA . ARG E 4 112 ? 223.095 4.416 17.657 1.00 32.59 112 ARG D CA 1
ATOM 7954 C C . ARG E 4 112 ? 222.526 5.314 16.543 1.00 32.32 112 ARG D C 1
ATOM 7955 O O . ARG E 4 112 ? 222.102 6.441 16.803 1.00 31.69 112 ARG D O 1
ATOM 7963 N N . ALA E 4 113 ? 222.554 4.822 15.308 1.00 32.97 113 ALA D N 1
ATOM 7964 C CA . ALA E 4 113 ? 221.931 5.520 14.192 1.00 33.04 113 ALA D CA 1
ATOM 7965 C C . ALA E 4 113 ? 221.644 4.561 13.055 1.00 34.13 113 ALA D C 1
ATOM 7966 O O . ALA E 4 113 ? 222.174 3.439 13.021 1.00 36.25 113 ALA D O 1
ATOM 7968 N N . PHE E 4 114 ? 220.819 4.989 12.118 1.00 33.88 114 PHE D N 1
ATOM 7969 C CA . PHE E 4 114 ? 220.735 4.292 10.838 1.00 34.80 114 PHE D CA 1
ATOM 7970 C C . PHE E 4 114 ? 220.781 5.270 9.686 1.00 34.77 114 PHE D C 1
ATOM 7971 O O . PHE E 4 114 ? 220.401 6.428 9.839 1.00 34.01 114 PHE D O 1
ATOM 7979 N N . ASN E 4 115 ? 221.268 4.805 8.540 1.00 35.58 115 ASN D N 1
ATOM 7980 C CA . ASN E 4 115 ? 221.313 5.618 7.330 1.00 36.18 115 ASN D CA 1
ATOM 7981 C C . ASN E 4 115 ? 219.879 5.870 6.849 1.00 35.73 115 ASN D C 1
ATOM 7982 O O . ASN E 4 115 ? 219.090 4.936 6.689 1.00 36.01 115 ASN D O 1
ATOM 7987 N N . LEU E 4 116 ? 219.553 7.137 6.617 1.00 35.34 116 LEU D N 1
ATOM 7988 C CA . LEU E 4 116 ? 218.198 7.553 6.243 1.00 35.16 116 LEU D CA 1
ATOM 7989 C C . LEU E 4 116 ? 217.636 6.821 5.004 1.00 36.18 116 LEU D C 1
ATOM 7990 O O . LEU E 4 116 ? 216.433 6.564 4.926 1.00 35.89 116 LEU D O 1
ATOM 7995 N N . PHE E 4 117 ? 218.508 6.483 4.065 1.00 37.50 117 PHE D N 1
ATOM 7996 C CA . PHE E 4 117 ? 218.091 5.903 2.789 1.00 38.90 117 PHE D CA 1
ATOM 7997 C C . PHE E 4 117 ? 218.173 4.374 2.749 1.00 40.35 117 PHE D C 1
ATOM 7998 O O . PHE E 4 117 ? 217.252 3.725 2.254 1.00 41.61 117 PHE D O 1
ATOM 8006 N N . SER E 4 118 ? 219.264 3.797 3.244 1.00 41.01 118 SER D N 1
ATOM 8007 C CA . SER E 4 118 ? 219.468 2.337 3.185 1.00 42.05 118 SER D CA 1
ATOM 8008 C C . SER E 4 118 ? 218.960 1.590 4.428 1.00 42.22 118 SER D C 1
ATOM 8009 O O . SER E 4 118 ? 218.860 0.363 4.404 1.00 43.68 118 SER D O 1
ATOM 8012 N N . LEU E 4 119 ? 218.661 2.329 5.503 1.00 41.05 119 LEU D N 1
ATOM 8013 C CA . LEU E 4 119 ? 218.381 1.771 6.830 1.00 41.26 119 LEU D CA 1
ATOM 8014 C C . LEU E 4 119 ? 219.532 0.950 7.431 1.00 42.07 119 LEU D C 1
ATOM 8015 O O . LEU E 4 119 ? 219.322 0.240 8.414 1.00 41.73 119 LEU D O 1
ATOM 8020 N N . GLU E 4 120 ? 220.740 1.104 6.891 1.00 42.92 120 GLU D N 1
ATOM 8021 C CA . GLU E 4 120 ? 221.909 0.403 7.403 1.00 44.31 120 GLU D CA 1
ATOM 8022 C C . GLU E 4 120 ? 222.242 0.943 8.804 1.00 42.87 120 GLU D C 1
ATOM 8023 O O . GLU E 4 120 ? 222.433 2.145 9.001 1.00 41.11 120 GLU D O 1
ATOM 8029 N N . GLN E 4 121 ? 222.300 0.030 9.761 1.00 42.70 121 GLN D N 1
ATOM 8030 C CA . GLN E 4 121 ? 222.583 0.377 11.135 1.00 42.59 121 GLN D CA 1
ATOM 8031 C C . GLN E 4 121 ? 224.054 0.694 11.315 1.00 42.78 121 GLN D C 1
ATOM 8032 O O . GLN E 4 121 ? 224.911 0.055 10.724 1.00 42.44 121 GLN D O 1
ATOM 8038 N N . GLN E 4 122 ? 224.328 1.699 12.138 1.00 41.86 122 GLN D N 1
ATOM 8039 C CA . GLN E 4 122 ? 225.699 2.090 12.451 1.00 42.13 122 GLN D CA 1
ATOM 8040 C C . GLN E 4 122 ? 225.720 2.915 13.744 1.00 40.92 122 GLN D C 1
ATOM 8041 O O . GLN E 4 122 ? 224.746 2.925 14.497 1.00 39.88 122 GLN D O 1
ATOM 8047 N N . GLU E 4 123 ? 226.839 3.570 14.012 1.00 41.42 123 GLU D N 1
ATOM 8048 C CA . GLU E 4 123 ? 226.920 4.566 15.046 1.00 41.27 123 GLU D CA 1
ATOM 8049 C C . GLU E 4 123 ? 227.473 5.868 14.490 1.00 39.92 123 GLU D C 1
ATOM 8050 O O . GLU E 4 123 ? 228.117 5.896 13.437 1.00 40.57 123 GLU D O 1
ATOM 8056 N N . ILE E 4 124 ? 227.190 6.947 15.200 1.00 37.65 124 ILE D N 1
ATOM 8057 C CA . ILE E 4 124 ? 227.746 8.244 14.888 1.00 37.76 124 ILE D CA 1
ATOM 8058 C C . ILE E 4 124 ? 228.319 8.831 16.178 1.00 37.30 124 ILE D C 1
ATOM 8059 O O . ILE E 4 124 ? 228.037 8.307 17.272 1.00 35.83 124 ILE D O 1
ATOM 8064 N N . PRO E 4 125 ? 229.157 9.886 16.062 1.00 37.49 125 PRO D N 1
ATOM 8065 C CA . PRO E 4 125 ? 229.735 10.463 17.272 1.00 37.16 125 PRO D CA 1
ATOM 8066 C C . PRO E 4 125 ? 228.708 11.096 18.176 1.00 36.22 125 PRO D C 1
ATOM 8067 O O . PRO E 4 125 ? 227.910 11.921 17.730 1.00 35.71 125 PRO D O 1
ATOM 8071 N N . ALA E 4 126 ? 228.759 10.706 19.445 1.00 35.67 126 ALA D N 1
ATOM 8072 C CA . ALA E 4 126 ? 227.864 11.222 20.464 1.00 34.90 126 ALA D CA 1
ATOM 8073 C C . ALA E 4 126 ? 228.033 12.725 20.688 1.00 34.84 126 ALA D C 1
ATOM 8074 O O . ALA E 4 126 ? 227.047 13.416 21.032 1.00 34.43 126 ALA D O 1
ATOM 8076 N N . VAL E 4 127 ? 229.253 13.233 20.477 1.00 34.99 127 VAL D N 1
ATOM 8077 C CA . VAL E 4 127 ? 229.547 14.654 20.683 1.00 34.84 127 VAL D CA 1
ATOM 8078 C C . VAL E 4 127 ? 228.659 15.600 19.837 1.00 34.31 127 VAL D C 1
ATOM 8079 O O . VAL E 4 127 ? 228.414 16.748 20.217 1.00 33.25 127 VAL D O 1
ATOM 8083 N N . ILE E 4 128 ? 228.189 15.112 18.695 1.00 34.59 128 ILE D N 1
ATOM 8084 C CA . ILE E 4 128 ? 227.292 15.891 17.842 1.00 35.86 128 ILE D CA 1
ATOM 8085 C C . ILE E 4 128 ? 225.857 16.000 18.420 1.00 34.85 128 ILE D C 1
ATOM 8086 O O . ILE E 4 128 ? 225.171 16.990 18.184 1.00 35.65 128 ILE D O 1
ATOM 8091 N N A ILE E 4 129 ? 225.445 14.996 19.187 0.50 34.43 129 ILE D N 1
ATOM 8092 N N B ILE E 4 129 ? 225.447 14.982 19.174 0.50 34.35 129 ILE D N 1
ATOM 8093 C CA A ILE E 4 129 ? 224.059 14.824 19.611 0.50 33.51 129 ILE D CA 1
ATOM 8094 C CA B ILE E 4 129 ? 224.069 14.784 19.614 0.50 33.36 129 ILE D CA 1
ATOM 8095 C C A ILE E 4 129 ? 223.756 15.309 21.025 0.50 33.19 129 ILE D C 1
ATOM 8096 C C B ILE E 4 129 ? 223.787 15.349 21.005 0.50 33.13 129 ILE D C 1
ATOM 8097 O O A ILE E 4 129 ? 222.725 15.934 21.257 0.50 32.53 129 ILE D O 1
ATOM 8098 O O B ILE E 4 129 ? 222.809 16.064 21.199 0.50 32.55 129 ILE D O 1
ATOM 8107 N N . ALA E 4 130 ? 224.656 15.026 21.959 1.00 33.57 130 ALA D N 1
ATOM 8108 C CA . ALA E 4 130 ? 224.459 15.381 23.362 1.00 33.93 130 ALA D CA 1
ATOM 8109 C C . ALA E 4 130 ? 224.743 16.882 23.590 1.00 34.64 130 ALA D C 1
ATOM 8110 O O . ALA E 4 130 ? 225.786 17.363 23.188 1.00 35.02 130 ALA D O 1
ATOM 8112 N N A LEU E 4 131 ? 223.829 17.611 24.224 0.50 34.08 131 LEU D N 1
ATOM 8113 N N B LEU E 4 131 ? 223.813 17.586 24.246 0.50 34.28 131 LEU D N 1
ATOM 8114 C CA A LEU E 4 131 ? 224.036 19.051 24.397 0.50 34.95 131 LEU D CA 1
ATOM 8115 C CA B LEU E 4 131 ? 223.911 19.042 24.447 0.50 35.26 131 LEU D CA 1
ATOM 8116 C C A LEU E 4 131 ? 224.795 19.398 25.684 0.50 36.27 131 LEU D C 1
ATOM 8117 C C B LEU E 4 131 ? 224.511 19.457 25.796 0.50 36.52 131 LEU D C 1
ATOM 8118 O O A LEU E 4 131 ? 225.452 20.451 25.749 0.50 36.71 131 LEU D O 1
ATOM 8119 O O B LEU E 4 131 ? 224.678 20.650 26.056 0.50 37.88 131 LEU D O 1
ATOM 8128 N N . ASP E 4 132 ? 224.800 18.484 26.656 1.00 36.68 132 ASP D N 1
ATOM 8129 C CA . ASP E 4 132 ? 225.555 18.705 27.902 1.00 37.57 132 ASP D CA 1
ATOM 8130 C C . ASP E 4 132 ? 227.071 18.540 27.683 1.00 38.75 132 ASP D C 1
ATOM 8131 O O . ASP E 4 132 ? 227.498 17.990 26.671 1.00 38.78 132 ASP D O 1
ATOM 8136 N N . ASN E 4 133 ? 227.882 18.980 28.640 1.00 39.47 133 ASN D N 1
ATOM 8137 C CA . ASN E 4 133 ? 229.354 18.946 28.459 1.00 41.67 133 ASN D CA 1
ATOM 8138 C C . ASN E 4 133 ? 230.040 17.743 29.093 1.00 41.84 133 ASN D C 1
ATOM 8139 O O . ASN E 4 133 ? 231.258 17.651 29.048 1.00 42.80 133 ASN D O 1
ATOM 8144 N N . ILE E 4 134 ? 229.253 16.813 29.630 1.00 40.50 134 ILE D N 1
ATOM 8145 C CA . ILE E 4 134 ? 229.750 15.634 30.325 1.00 41.37 134 ILE D CA 1
ATOM 8146 C C . ILE E 4 134 ? 229.736 14.380 29.455 1.00 40.34 134 ILE D C 1
ATOM 8147 O O . ILE E 4 134 ? 230.672 13.585 29.487 1.00 40.40 134 ILE D O 1
ATOM 8152 N N . THR E 4 135 ? 228.661 14.200 28.696 1.00 39.62 135 THR D N 1
ATOM 8153 C CA . THR E 4 135 ? 228.421 12.973 27.946 1.00 39.31 135 THR D CA 1
ATOM 8154 C C . THR E 4 135 ? 229.615 12.585 27.071 1.00 40.44 135 THR D C 1
ATOM 8155 O O . THR E 4 135 ? 230.080 11.454 27.145 1.00 41.48 135 THR D O 1
ATOM 8159 N N . ALA E 4 136 ? 230.130 13.538 26.294 1.00 40.30 136 ALA D N 1
ATOM 8160 C CA . ALA E 4 136 ? 231.251 13.288 25.396 1.00 41.02 136 ALA D CA 1
ATOM 8161 C C . ALA E 4 136 ? 232.336 14.337 25.588 1.00 41.57 136 ALA D C 1
ATOM 8162 O O . ALA E 4 136 ? 232.935 14.808 24.619 1.00 41.14 136 ALA D O 1
ATOM 8164 N N . ALA E 4 137 ? 232.603 14.661 26.858 1.00 41.71 137 ALA D N 1
ATOM 8165 C CA . ALA E 4 137 ? 233.615 15.644 27.262 1.00 42.92 137 ALA D CA 1
ATOM 8166 C C . ALA E 4 137 ? 234.961 15.529 26.527 1.00 43.73 137 ALA D C 1
ATOM 8167 O O . ALA E 4 137 ? 235.505 16.535 26.093 1.00 43.42 137 ALA D O 1
ATOM 8169 N N . ASP E 4 138 ? 235.483 14.309 26.403 1.00 44.85 138 ASP D N 1
ATOM 8170 C CA . ASP E 4 138 ? 236.816 14.069 25.807 1.00 46.79 138 ASP D CA 1
ATOM 8171 C C . ASP E 4 138 ? 236.850 14.248 24.268 1.00 46.06 138 ASP D C 1
ATOM 8172 O O . ASP E 4 138 ? 237.935 14.285 23.675 1.00 46.41 138 ASP D O 1
ATOM 8177 N N . ASP E 4 139 ? 235.668 14.361 23.647 1.00 43.67 139 ASP D N 1
ATOM 8178 C CA . ASP E 4 139 ? 235.518 14.608 22.213 1.00 43.42 139 ASP D CA 1
ATOM 8179 C C . ASP E 4 139 ? 235.239 16.081 21.881 1.00 42.90 139 ASP D C 1
ATOM 8180 O O . ASP E 4 139 ? 235.163 16.436 20.707 1.00 42.25 139 ASP D O 1
ATOM 8185 N N . LEU E 4 140 ? 235.095 16.941 22.890 1.00 42.36 140 LEU D N 1
ATOM 8186 C CA . LEU E 4 140 ? 234.677 18.330 22.624 1.00 42.25 140 LEU D CA 1
ATOM 8187 C C . LEU E 4 140 ? 235.708 19.170 21.861 1.00 42.96 140 LEU D C 1
ATOM 8188 O O . LEU E 4 140 ? 235.338 20.091 21.120 1.00 42.23 140 LEU D O 1
ATOM 8193 N N . LYS E 4 141 ? 236.984 18.831 22.008 1.00 43.93 141 LYS D N 1
ATOM 8194 C CA . LYS E 4 141 ? 238.036 19.481 21.236 1.00 45.27 141 LYS D CA 1
ATOM 8195 C C . LYS E 4 141 ? 237.786 19.349 19.718 1.00 44.87 141 LYS D C 1
ATOM 8196 O O . LYS E 4 141 ? 238.148 20.246 18.958 1.00 45.33 141 LYS D O 1
ATOM 8200 N N . PHE E 4 142 ? 237.144 18.252 19.302 1.00 43.67 142 PHE D N 1
ATOM 8201 C CA . PHE E 4 142 ? 236.826 17.995 17.893 1.00 43.18 142 PHE D CA 1
ATOM 8202 C C . PHE E 4 142 ? 235.576 18.720 17.406 1.00 41.89 142 PHE D C 1
ATOM 8203 O O . PHE E 4 142 ? 235.408 18.922 16.211 1.00 41.95 142 PHE D O 1
ATOM 8211 N N . TYR E 4 143 ? 234.691 19.077 18.331 1.00 40.50 143 TYR D N 1
ATOM 8212 C CA . TYR E 4 143 ? 233.348 19.550 17.990 1.00 39.57 143 TYR D CA 1
ATOM 8213 C C . TYR E 4 143 ? 232.793 20.323 19.181 1.00 39.28 143 TYR D C 1
ATOM 8214 O O . TYR E 4 143 ? 231.970 19.795 19.932 1.00 38.73 143 TYR D O 1
ATOM 8223 N N . PRO E 4 144 ? 233.266 21.569 19.370 1.00 40.65 144 PRO D N 1
ATOM 8224 C CA . PRO E 4 144 ? 232.936 22.298 20.599 1.00 41.06 144 PRO D CA 1
ATOM 8225 C C . PRO E 4 144 ? 231.567 22.957 20.598 1.00 40.59 144 PRO D C 1
ATOM 8226 O O . PRO E 4 144 ? 231.026 23.185 21.683 1.00 40.04 144 PRO D O 1
ATOM 8230 N N . ASP E 4 145 ? 231.032 23.265 19.417 1.00 40.55 145 ASP D N 1
ATOM 8231 C CA . ASP E 4 145 ? 229.735 23.935 19.272 1.00 40.71 145 ASP D CA 1
ATOM 8232 C C . ASP E 4 145 ? 228.636 22.955 18.844 1.00 39.60 145 ASP D C 1
ATOM 8233 O O . ASP E 4 145 ? 228.708 22.365 17.775 1.00 40.33 145 ASP D O 1
ATOM 8238 N N . ARG E 4 146 ? 227.639 22.772 19.712 1.00 38.94 146 ARG D N 1
ATOM 8239 C CA . ARG E 4 146 ? 226.513 21.861 19.510 1.00 37.66 146 ARG D CA 1
ATOM 8240 C C . ARG E 4 146 ? 225.191 22.635 19.562 1.00 36.33 146 ARG D C 1
ATOM 8241 O O . ARG E 4 146 ? 225.097 23.684 20.201 1.00 35.57 146 ARG D O 1
ATOM 8249 N N . ASP E 4 147 ? 224.159 22.082 18.937 1.00 35.34 147 ASP D N 1
ATOM 8250 C CA . ASP E 4 147 ? 222.797 22.608 19.057 1.00 34.55 147 ASP D CA 1
ATOM 8251 C C . ASP E 4 147 ? 221.778 21.551 18.689 1.00 34.01 147 ASP D C 1
ATOM 8252 O O . ASP E 4 147 ? 222.155 20.410 18.397 1.00 33.67 147 ASP D O 1
ATOM 8257 N N . THR E 4 148 ? 220.496 21.925 18.696 1.00 33.99 148 THR D N 1
ATOM 8258 C CA . THR E 4 148 ? 219.413 20.973 18.541 1.00 34.49 148 THR D CA 1
ATOM 8259 C C . THR E 4 148 ? 218.838 20.879 17.118 1.00 34.29 148 THR D C 1
ATOM 8260 O O . THR E 4 148 ? 217.718 20.396 16.962 1.00 32.82 148 THR D O 1
ATOM 8264 N N . CYS E 4 149 ? 219.572 21.326 16.098 1.00 35.83 149 CYS D N 1
ATOM 8265 C CA . CYS E 4 149 ? 219.096 21.208 14.700 1.00 37.20 149 CYS D CA 1
ATOM 8266 C C . CYS E 4 149 ? 218.776 19.772 14.340 1.00 36.35 149 CYS D C 1
ATOM 8267 O O . CYS E 4 149 ? 219.553 18.866 14.631 1.00 36.33 149 CYS D O 1
ATOM 8270 N N . GLY E 4 150 ? 217.609 19.584 13.732 1.00 35.18 150 GLY D N 1
ATOM 8271 C CA . GLY E 4 150 ? 217.154 18.281 13.312 1.00 34.91 150 GLY D CA 1
ATOM 8272 C C . GLY E 4 150 ? 216.579 17.379 14.392 1.00 33.79 150 GLY D C 1
ATOM 8273 O O . GLY E 4 150 ? 216.268 16.235 14.101 1.00 33.97 150 GLY D O 1
ATOM 8274 N N . CYS E 4 151 ? 216.441 17.878 15.614 1.00 32.97 151 CYS D N 1
ATOM 8275 C CA . CYS E 4 151 ? 215.950 17.081 16.748 1.00 32.54 151 CYS D CA 1
ATOM 8276 C C . CYS E 4 151 ? 214.432 17.076 16.762 1.00 32.47 151 CYS D C 1
ATOM 8277 O O . CYS E 4 151 ? 213.804 18.093 16.446 1.00 32.54 151 CYS D O 1
ATOM 8280 N N . SER E 4 152 ? 213.849 15.932 17.117 1.00 31.26 152 SER D N 1
ATOM 8281 C CA . SER E 4 152 ? 212.395 15.802 17.212 1.00 30.78 152 SER D CA 1
ATOM 8282 C C . SER E 4 152 ? 211.998 14.734 18.220 1.00 29.55 152 SER D C 1
ATOM 8283 O O . SER E 4 152 ? 212.802 13.867 18.583 1.00 28.36 152 SER D O 1
ATOM 8286 N N . PHE E 4 153 ? 210.752 14.847 18.682 1.00 28.79 153 PHE D N 1
ATOM 8287 C CA . PHE E 4 153 ? 210.140 13.900 19.609 1.00 28.22 153 PHE D CA 1
ATOM 8288 C C . PHE E 4 153 ? 208.740 13.605 19.114 1.00 28.37 153 PHE D C 1
ATOM 8289 O O . PHE E 4 153 ? 208.004 14.533 18.764 1.00 27.61 153 PHE D O 1
ATOM 8297 N N . HIS E 4 154 ? 208.352 12.335 19.076 1.00 29.13 154 HIS D N 1
ATOM 8298 C CA . HIS E 4 154 ? 206.961 12.007 18.776 1.00 30.44 154 HIS D CA 1
ATOM 8299 C C . HIS E 4 154 ? 206.571 10.628 19.259 1.00 29.83 154 HIS D C 1
ATOM 8300 O O . HIS E 4 154 ? 207.425 9.859 19.652 1.00 28.46 154 HIS D O 1
ATOM 8307 N N . GLY E 4 155 ? 205.268 10.323 19.225 1.00 29.88 155 GLY D N 1
ATOM 8308 C CA . GLY E 4 155 ? 204.740 8.999 19.552 1.00 30.60 155 GLY D CA 1
ATOM 8309 C C . GLY E 4 155 ? 204.913 7.895 18.525 1.00 32.16 155 GLY D C 1
ATOM 8310 O O . GLY E 4 155 ? 204.649 6.729 18.822 1.00 32.65 155 GLY D O 1
ATOM 8311 N N . SER E 4 156 ? 205.365 8.233 17.318 1.00 33.60 156 SER D N 1
ATOM 8312 C CA . SER E 4 156 ? 205.704 7.217 16.304 1.00 34.75 156 SER D CA 1
ATOM 8313 C C . SER E 4 156 ? 207.030 7.574 15.665 1.00 34.72 156 SER D C 1
ATOM 8314 O O . SER E 4 156 ? 207.371 8.758 15.532 1.00 33.63 156 SER D O 1
ATOM 8317 N N . LEU E 4 157 ? 207.797 6.540 15.323 1.00 34.25 157 LEU D N 1
ATOM 8318 C CA . LEU E 4 157 ? 209.085 6.726 14.676 1.00 34.67 157 LEU D CA 1
ATOM 8319 C C . LEU E 4 157 ? 208.959 7.515 13.360 1.00 34.87 157 LEU D C 1
ATOM 8320 O O . LEU E 4 157 ? 209.743 8.436 13.125 1.00 33.18 157 LEU D O 1
ATOM 8325 N N . ASN E 4 158 ? 207.964 7.177 12.528 1.00 35.65 158 ASN D N 1
ATOM 8326 C CA . ASN E 4 158 ? 207.757 7.901 11.256 1.00 37.18 158 ASN D CA 1
ATOM 8327 C C . ASN E 4 158 ? 207.447 9.379 11.484 1.00 35.51 158 ASN D C 1
ATOM 8328 O O . ASN E 4 158 ? 207.990 10.224 10.789 1.00 34.23 158 ASN D O 1
ATOM 8333 N N . ASP E 4 159 ? 206.588 9.688 12.457 1.00 34.42 159 ASP D N 1
ATOM 8334 C CA . ASP E 4 159 ? 206.313 11.080 12.803 1.00 34.45 159 ASP D CA 1
ATOM 8335 C C . ASP E 4 159 ? 207.546 11.804 13.388 1.00 32.39 159 ASP D C 1
ATOM 8336 O O . ASP E 4 159 ? 207.758 12.977 13.101 1.00 31.08 159 ASP D O 1
ATOM 8341 N N . ALA E 4 160 ? 208.367 11.113 14.172 1.00 31.03 160 ALA D N 1
ATOM 8342 C CA . ALA E 4 160 ? 209.588 11.743 14.710 1.00 30.59 160 ALA D CA 1
ATOM 8343 C C . ALA E 4 160 ? 210.554 12.037 13.553 1.00 30.51 160 ALA D C 1
ATOM 8344 O O . ALA E 4 160 ? 211.077 13.155 13.457 1.00 29.48 160 ALA D O 1
ATOM 8346 N N . ILE E 4 161 ? 210.752 11.057 12.674 1.00 31.02 161 ILE D N 1
ATOM 8347 C CA . ILE E 4 161 ? 211.620 11.237 11.494 1.00 33.10 161 ILE D CA 1
ATOM 8348 C C . ILE E 4 161 ? 211.114 12.396 10.610 1.00 34.26 161 ILE D C 1
ATOM 8349 O O . ILE E 4 161 ? 211.902 13.260 10.207 1.00 34.18 161 ILE D O 1
ATOM 8354 N N . GLU E 4 162 ? 209.817 12.399 10.316 1.00 34.81 162 GLU D N 1
ATOM 8355 C CA . GLU E 4 162 ? 209.160 13.520 9.600 1.00 36.69 162 GLU D CA 1
ATOM 8356 C C . GLU E 4 162 ? 209.414 14.877 10.274 1.00 34.41 162 GLU D C 1
ATOM 8357 O O . GLU E 4 162 ? 209.758 15.847 9.600 1.00 33.59 162 GLU D O 1
ATOM 8363 N N . GLY E 4 163 ? 209.275 14.933 11.607 1.00 32.13 163 GLY D N 1
ATOM 8364 C CA . GLY E 4 163 ? 209.551 16.151 12.356 1.00 30.96 163 GLY D CA 1
ATOM 8365 C C . GLY E 4 163 ? 211.020 16.564 12.257 1.00 30.64 163 GLY D C 1
ATOM 8366 O O . GLY E 4 163 ? 211.332 17.741 12.098 1.00 30.12 163 GLY D O 1
ATOM 8367 N N . SER E 4 164 ? 211.928 15.590 12.369 1.00 30.48 164 SER D N 1
ATOM 8368 C CA . SER E 4 164 ? 213.359 15.852 12.242 1.00 30.05 164 SER D CA 1
ATOM 8369 C C . SER E 4 164 ? 213.708 16.333 10.823 1.00 31.01 164 SER D C 1
ATOM 8370 O O . SER E 4 164 ? 214.454 17.287 10.658 1.00 30.80 164 SER D O 1
ATOM 8373 N N . LEU E 4 165 ? 213.160 15.672 9.816 1.00 31.82 165 LEU D N 1
ATOM 8374 C CA . LEU E 4 165 ? 213.347 16.090 8.416 1.00 33.53 165 LEU D CA 1
ATOM 8375 C C . LEU E 4 165 ? 212.894 17.524 8.159 1.00 33.21 165 LEU D C 1
ATOM 8376 O O . LEU E 4 165 ? 213.573 18.257 7.431 1.00 32.32 165 LEU D O 1
ATOM 8381 N N . CYS E 4 166 ? 211.738 17.896 8.717 1.00 32.61 166 CYS D N 1
ATOM 8382 C CA . CYS E 4 166 ? 211.207 19.244 8.567 1.00 33.40 166 CYS D CA 1
ATOM 8383 C C . CYS E 4 166 ? 212.146 20.267 9.183 1.00 33.12 166 CYS D C 1
ATOM 8384 O O . CYS E 4 166 ? 212.513 21.250 8.548 1.00 33.24 166 CYS D O 1
ATOM 8387 N N . GLU E 4 167 ? 212.597 20.001 10.400 1.00 33.25 167 GLU D N 1
ATOM 8388 C CA . GLU E 4 167 ? 213.537 20.900 11.035 1.00 34.29 167 GLU D CA 1
ATOM 8389 C C . GLU E 4 167 ? 214.868 20.982 10.288 1.00 32.65 167 GLU D C 1
ATOM 8390 O O . GLU E 4 167 ? 215.410 22.064 10.149 1.00 32.20 167 GLU D O 1
ATOM 8396 N N . PHE E 4 168 ? 215.370 19.842 9.819 1.00 31.88 168 PHE D N 1
ATOM 8397 C CA . PHE E 4 168 ? 216.605 19.783 9.000 1.00 32.35 168 PHE D CA 1
ATOM 8398 C C . PHE E 4 168 ? 216.461 20.657 7.763 1.00 32.69 168 PHE D C 1
ATOM 8399 O O . PHE E 4 168 ? 217.331 21.472 7.474 1.00 32.94 168 PHE D O 1
ATOM 8407 N N A MET E 4 169 ? 215.354 20.482 7.041 0.50 33.19 169 MET D N 1
ATOM 8408 N N B MET E 4 169 ? 215.357 20.492 7.035 0.50 31.83 169 MET D N 1
ATOM 8409 C CA A MET E 4 169 ? 215.059 21.320 5.886 0.50 34.21 169 MET D CA 1
ATOM 8410 C CA B MET E 4 169 ? 215.111 21.318 5.857 0.50 32.04 169 MET D CA 1
ATOM 8411 C C A MET E 4 169 ? 215.016 22.792 6.275 0.50 33.78 169 MET D C 1
ATOM 8412 C C B MET E 4 169 ? 214.981 22.799 6.246 0.50 32.52 169 MET D C 1
ATOM 8413 O O A MET E 4 169 ? 215.593 23.626 5.588 0.50 34.25 169 MET D O 1
ATOM 8414 O O B MET E 4 169 ? 215.464 23.656 5.518 0.50 33.14 169 MET D O 1
ATOM 8423 N N . GLU E 4 170 ? 214.351 23.097 7.385 1.00 32.44 170 GLU D N 1
ATOM 8424 C CA . GLU E 4 170 ? 214.229 24.489 7.868 1.00 33.10 170 GLU D CA 1
ATOM 8425 C C . GLU E 4 170 ? 215.594 25.153 8.066 1.00 34.00 170 GLU D C 1
ATOM 8426 O O . GLU E 4 170 ? 215.861 26.231 7.546 1.00 34.05 170 GLU D O 1
ATOM 8432 N N . ARG E 4 171 ? 216.448 24.485 8.834 1.00 34.59 171 ARG D N 1
ATOM 8433 C CA . ARG E 4 171 ? 217.716 25.047 9.253 1.00 35.42 171 ARG D CA 1
ATOM 8434 C C . ARG E 4 171 ? 218.724 25.097 8.107 1.00 34.80 171 ARG D C 1
ATOM 8435 O O . ARG E 4 171 ? 219.408 26.110 7.936 1.00 34.70 171 ARG D O 1
ATOM 8443 N N . GLN E 4 172 ? 218.778 24.045 7.290 1.00 33.57 172 GLN D N 1
ATOM 8444 C CA . GLN E 4 172 ? 219.673 24.054 6.126 1.00 33.83 172 GLN D CA 1
ATOM 8445 C C . GLN E 4 172 ? 219.241 25.144 5.156 1.00 33.84 172 GLN D C 1
ATOM 8446 O O . GLN E 4 172 ? 220.097 25.899 4.656 1.00 34.11 172 GLN D O 1
ATOM 8452 N N . SER E 4 173 ? 217.929 25.268 4.933 1.00 33.04 173 SER D N 1
ATOM 8453 C CA . SER E 4 173 ? 217.379 26.358 4.106 1.00 34.08 173 SER D CA 1
ATOM 8454 C C . SER E 4 173 ? 217.717 27.735 4.660 1.00 34.24 173 SER D C 1
ATOM 8455 O O . SER E 4 173 ? 218.068 28.635 3.915 1.00 35.34 173 SER D O 1
ATOM 8458 N N . LEU E 4 174 ? 217.628 27.888 5.964 1.00 33.68 174 LEU D N 1
ATOM 8459 C CA . LEU E 4 174 ? 217.882 29.172 6.606 1.00 34.08 174 LEU D CA 1
ATOM 8460 C C . LEU E 4 174 ? 219.352 29.587 6.505 1.00 35.47 174 LEU D C 1
ATOM 8461 O O . LEU E 4 174 ? 219.639 30.763 6.278 1.00 35.54 174 LEU D O 1
ATOM 8466 N N . LEU E 4 175 ? 220.261 28.637 6.729 1.00 35.81 175 LEU D N 1
ATOM 8467 C CA . LEU E 4 175 ? 221.697 28.903 6.613 1.00 37.22 175 LEU D CA 1
ATOM 8468 C C . LEU E 4 175 ? 222.119 29.283 5.203 1.00 37.91 175 LEU D C 1
ATOM 8469 O O . LEU E 4 175 ? 222.906 30.207 5.034 1.00 38.92 175 LEU D O 1
ATOM 8474 N N A LEU E 4 176 ? 221.600 28.588 4.194 0.50 37.90 176 LEU D N 1
ATOM 8475 N N B LEU E 4 176 ? 221.607 28.579 4.198 0.50 38.16 176 LEU D N 1
ATOM 8476 C CA A LEU E 4 176 ? 221.894 28.956 2.808 0.50 38.73 176 LEU D CA 1
ATOM 8477 C CA B LEU E 4 176 ? 221.872 28.942 2.805 0.50 39.13 176 LEU D CA 1
ATOM 8478 C C A LEU E 4 176 ? 221.370 30.363 2.479 0.50 39.13 176 LEU D C 1
ATOM 8479 C C B LEU E 4 176 ? 221.369 30.357 2.483 0.50 39.36 176 LEU D C 1
ATOM 8480 O O A LEU E 4 176 ? 222.083 31.167 1.869 0.50 39.86 176 LEU D O 1
ATOM 8481 O O B LEU E 4 176 ? 222.092 31.158 1.881 0.50 40.07 176 LEU D O 1
ATOM 8490 N N . TYR E 4 177 ? 220.144 30.656 2.911 1.00 38.61 177 TYR D N 1
ATOM 8491 C CA . TYR E 4 177 ? 219.557 32.005 2.771 1.00 39.23 177 TYR D CA 1
ATOM 8492 C C . TYR E 4 177 ? 220.385 33.069 3.494 1.00 39.82 177 TYR D C 1
ATOM 8493 O O . TYR E 4 177 ? 220.692 34.124 2.921 1.00 40.34 177 TYR D O 1
ATOM 8502 N N . TRP E 4 178 ? 220.741 32.777 4.743 1.00 39.09 178 TRP D N 1
ATOM 8503 C CA . TRP E 4 178 ? 221.612 33.655 5.523 1.00 40.05 178 TRP D CA 1
ATOM 8504 C C . TRP E 4 178 ? 222.916 33.967 4.769 1.00 41.39 178 TRP D C 1
ATOM 8505 O O . TRP E 4 178 ? 223.259 35.136 4.576 1.00 42.27 178 TRP D O 1
ATOM 8516 N N . LEU E 4 179 ? 223.602 32.928 4.300 1.00 41.71 179 LEU D N 1
ATOM 8517 C CA . LEU E 4 179 ? 224.921 33.095 3.681 1.00 43.22 179 LEU D CA 1
ATOM 8518 C C . LEU E 4 179 ? 224.908 33.777 2.313 1.00 44.85 179 LEU D C 1
ATOM 8519 O O . LEU E 4 179 ? 225.806 34.555 2.018 1.00 45.84 179 LEU D O 1
ATOM 8524 N N . GLN E 4 180 ? 223.902 33.480 1.495 1.00 45.15 180 GLN D N 1
ATOM 8525 C CA . GLN E 4 180 ? 223.842 33.934 0.096 1.00 46.77 180 GLN D CA 1
ATOM 8526 C C . GLN E 4 180 ? 222.843 35.053 -0.186 1.00 46.78 180 GLN D C 1
ATOM 8527 O O . GLN E 4 180 ? 222.949 35.723 -1.203 1.00 47.29 180 GLN D O 1
ATOM 8533 N N . GLY E 4 181 ? 221.872 35.243 0.696 1.00 45.91 181 GLY D N 1
ATOM 8534 C CA . GLY E 4 181 ? 220.799 36.201 0.465 1.00 46.22 181 GLY D CA 1
ATOM 8535 C C . GLY E 4 181 ? 219.739 35.823 -0.568 1.00 46.09 181 GLY D C 1
ATOM 8536 O O . GLY E 4 181 ? 218.930 36.669 -0.928 1.00 46.82 181 GLY D O 1
ATOM 8537 N N A LYS E 4 182 ? 219.722 34.568 -1.018 0.50 45.67 182 LYS D N 1
ATOM 8538 N N B LYS E 4 182 ? 219.723 34.571 -1.025 0.50 45.62 182 LYS D N 1
ATOM 8539 C CA A LYS E 4 182 ? 218.847 34.143 -2.114 0.50 45.77 182 LYS D CA 1
ATOM 8540 C CA B LYS E 4 182 ? 218.839 34.164 -2.118 0.50 45.68 182 LYS D CA 1
ATOM 8541 C C A LYS E 4 182 ? 217.583 33.447 -1.598 0.50 44.21 182 LYS D C 1
ATOM 8542 C C B LYS E 4 182 ? 217.585 33.448 -1.606 0.50 44.16 182 LYS D C 1
ATOM 8543 O O A LYS E 4 182 ? 217.665 32.536 -0.763 0.50 43.16 182 LYS D O 1
ATOM 8544 O O B LYS E 4 182 ? 217.677 32.528 -0.781 0.50 43.12 182 LYS D O 1
ATOM 8555 N N . ALA E 4 183 ? 216.428 33.902 -2.093 1.00 43.75 183 ALA D N 1
ATOM 8556 C CA . ALA E 4 183 ? 215.122 33.307 -1.807 1.00 42.21 183 ALA D CA 1
ATOM 8557 C C . ALA E 4 183 ? 214.453 32.954 -3.123 1.00 42.75 183 ALA D C 1
ATOM 8558 O O . ALA E 4 183 ? 214.801 33.502 -4.176 1.00 42.93 183 ALA D O 1
ATOM 8560 N N . ASN E 4 184 ? 213.483 32.049 -3.087 1.00 42.01 184 ASN D N 1
ATOM 8561 C CA . ASN E 4 184 ? 212.795 31.650 -4.327 1.00 42.73 184 ASN D CA 1
ATOM 8562 C C . ASN E 4 184 ? 211.751 32.672 -4.742 1.00 43.02 184 ASN D C 1
ATOM 8563 O O . ASN E 4 184 ? 211.717 33.101 -5.889 1.00 44.46 184 ASN D O 1
ATOM 8568 N N A THR E 4 185 ? 210.920 33.084 -3.798 0.50 42.81 185 THR D N 1
ATOM 8569 N N B THR E 4 185 ? 210.894 33.040 -3.796 0.50 42.40 185 THR D N 1
ATOM 8570 C CA A THR E 4 185 ? 209.833 34.004 -4.091 0.50 43.36 185 THR D CA 1
ATOM 8571 C CA B THR E 4 185 ? 209.735 33.892 -4.051 0.50 42.63 185 THR D CA 1
ATOM 8572 C C A THR E 4 185 ? 209.436 34.718 -2.814 0.50 42.57 185 THR D C 1
ATOM 8573 C C B THR E 4 185 ? 209.442 34.718 -2.804 0.50 42.20 185 THR D C 1
ATOM 8574 O O A THR E 4 185 ? 209.789 34.285 -1.709 0.50 40.98 185 THR D O 1
ATOM 8575 O O B THR E 4 185 ? 209.877 34.358 -1.701 0.50 40.73 185 THR D O 1
ATOM 8582 N N . GLU E 4 186 ? 208.718 35.821 -2.987 1.00 42.91 186 GLU D N 1
ATOM 8583 C CA . GLU E 4 186 ? 208.115 36.557 -1.885 1.00 43.09 186 GLU D CA 1
ATOM 8584 C C . GLU E 4 186 ? 206.589 36.308 -1.932 1.00 42.56 186 GLU D C 1
ATOM 8585 O O . GLU E 4 186 ? 205.983 36.348 -3.000 1.00 43.03 186 GLU D O 1
ATOM 8591 N N . ILE E 4 187 ? 205.989 36.062 -0.774 1.00 41.35 187 ILE D N 1
ATOM 8592 C CA . ILE E 4 187 ? 204.529 35.976 -0.631 1.00 41.63 187 ILE D CA 1
ATOM 8593 C C . ILE E 4 187 ? 204.035 37.333 -0.182 1.00 41.86 187 ILE D C 1
ATOM 8594 O O . ILE E 4 187 ? 204.650 37.943 0.691 1.00 41.42 187 ILE D O 1
ATOM 8599 N N . SER E 4 188 ? 202.907 37.780 -0.729 1.00 42.26 188 SER D N 1
ATOM 8600 C CA . SER E 4 188 ? 202.408 39.115 -0.430 1.00 42.67 188 SER D CA 1
ATOM 8601 C C . SER E 4 188 ? 202.287 39.332 1.063 1.00 42.02 188 SER D C 1
ATOM 8602 O O . SER E 4 188 ? 201.757 38.481 1.790 1.00 40.50 188 SER D O 1
ATOM 8605 N N . SER E 4 189 ? 202.775 40.483 1.509 1.00 42.93 189 SER D N 1
ATOM 8606 C CA . SER E 4 189 ? 202.717 40.845 2.911 1.00 43.21 189 SER D CA 1
ATOM 8607 C C . SER E 4 189 ? 201.266 41.130 3.325 1.00 44.30 189 SER D C 1
ATOM 8608 O O . SER E 4 189 ? 200.957 41.022 4.497 1.00 42.51 189 SER D O 1
ATOM 8611 N N . GLU E 4 190 ? 200.377 41.415 2.362 1.00 46.02 190 GLU D N 1
ATOM 8612 C CA . GLU E 4 190 ? 198.941 41.556 2.651 1.00 47.64 190 GLU D CA 1
ATOM 8613 C C . GLU E 4 190 ? 198.134 40.258 2.517 1.00 47.08 190 GLU D C 1
ATOM 8614 O O . GLU E 4 190 ? 196.914 40.299 2.577 1.00 47.32 190 GLU D O 1
ATOM 8620 N N . ILE E 4 191 ? 198.811 39.111 2.393 1.00 46.69 191 ILE D N 1
ATOM 8621 C CA . ILE E 4 191 ? 198.162 37.810 2.192 1.00 46.42 191 ILE D CA 1
ATOM 8622 C C . ILE E 4 191 ? 197.075 37.568 3.225 1.00 46.68 191 ILE D C 1
ATOM 8623 O O . ILE E 4 191 ? 197.269 37.879 4.399 1.00 45.13 191 ILE D O 1
ATOM 8628 N N . VAL E 4 192 ? 195.937 37.030 2.778 1.00 48.08 192 VAL D N 1
ATOM 8629 C CA . VAL E 4 192 ? 194.857 36.585 3.678 1.00 48.60 192 VAL D CA 1
ATOM 8630 C C . VAL E 4 192 ? 194.782 35.061 3.587 1.00 48.06 192 VAL D C 1
ATOM 8631 O O . VAL E 4 192 ? 194.662 34.525 2.480 1.00 48.12 192 VAL D O 1
ATOM 8635 N N . THR E 4 193 ? 194.867 34.376 4.739 1.00 46.17 193 THR D N 1
ATOM 8636 C CA . THR E 4 193 ? 194.855 32.910 4.773 1.00 45.32 193 THR D CA 1
ATOM 8637 C C . THR E 4 193 ? 193.472 32.279 4.978 1.00 46.61 193 THR D C 1
ATOM 8638 O O . THR E 4 193 ? 193.310 31.096 4.705 1.00 48.34 193 THR D O 1
ATOM 8642 N N . GLY E 4 194 ? 192.497 33.027 5.501 1.00 46.83 194 GLY D N 1
ATOM 8643 C CA . GLY E 4 194 ? 191.224 32.435 5.933 1.00 46.75 194 GLY D CA 1
ATOM 8644 C C . GLY E 4 194 ? 191.249 31.736 7.286 1.00 46.18 194 GLY D C 1
ATOM 8645 O O . GLY E 4 194 ? 190.200 31.389 7.817 1.00 47.32 194 GLY D O 1
ATOM 8646 N N . ILE E 4 195 ? 192.423 31.540 7.883 1.00 45.43 195 ILE D N 1
ATOM 8647 C CA . ILE E 4 195 ? 192.505 30.885 9.175 1.00 44.53 195 ILE D CA 1
ATOM 8648 C C . ILE E 4 195 ? 192.544 31.996 10.224 1.00 44.29 195 ILE D C 1
ATOM 8649 O O . ILE E 4 195 ? 193.487 32.799 10.235 1.00 43.80 195 ILE D O 1
ATOM 8654 N N . ASN E 4 196 ? 191.523 32.039 11.085 1.00 43.56 196 ASN D N 1
ATOM 8655 C CA . ASN E 4 196 ? 191.283 33.187 11.963 1.00 43.93 196 ASN D CA 1
ATOM 8656 C C . ASN E 4 196 ? 192.501 33.577 12.824 1.00 40.92 196 ASN D C 1
ATOM 8657 O O . ASN E 4 196 ? 192.842 34.755 12.878 1.00 40.11 196 ASN D O 1
ATOM 8662 N N . HIS E 4 197 ? 193.169 32.614 13.435 1.00 39.21 197 HIS D N 1
ATOM 8663 C CA . HIS E 4 197 ? 194.284 32.962 14.327 1.00 38.96 197 HIS D CA 1
ATOM 8664 C C . HIS E 4 197 ? 195.528 33.445 13.581 1.00 38.32 197 HIS D C 1
ATOM 8665 O O . HIS E 4 197 ? 196.285 34.246 14.122 1.00 36.79 197 HIS D O 1
ATOM 8672 N N . ILE E 4 198 ? 195.675 33.039 12.317 1.00 37.62 198 ILE D N 1
ATOM 8673 C CA . ILE E 4 198 ? 196.819 33.451 11.506 1.00 37.65 198 ILE D CA 1
ATOM 8674 C C . ILE E 4 198 ? 196.601 34.885 11.046 1.00 38.02 198 ILE D C 1
ATOM 8675 O O . ILE E 4 198 ? 197.490 35.730 11.159 1.00 37.08 198 ILE D O 1
ATOM 8680 N N . ASP E 4 199 ? 195.404 35.161 10.555 1.00 39.15 199 ASP D N 1
ATOM 8681 C CA . ASP E 4 199 ? 195.040 36.503 10.107 1.00 40.88 199 ASP D CA 1
ATOM 8682 C C . ASP E 4 199 ? 195.034 37.528 11.236 1.00 40.24 199 ASP D C 1
ATOM 8683 O O . ASP E 4 199 ? 195.403 38.665 11.030 1.00 40.13 199 ASP D O 1
ATOM 8688 N N . GLU E 4 200 ? 194.630 37.105 12.425 1.00 40.59 200 GLU D N 1
ATOM 8689 C CA . GLU E 4 200 ? 194.696 37.945 13.626 1.00 41.85 200 GLU D CA 1
ATOM 8690 C C . GLU E 4 200 ? 196.153 38.385 13.924 1.00 40.06 200 GLU D C 1
ATOM 8691 O O . GLU E 4 200 ? 196.412 39.568 14.155 1.00 40.45 200 GLU D O 1
ATOM 8697 N N . ILE E 4 201 ? 197.087 37.430 13.903 1.00 37.57 201 ILE D N 1
ATOM 8698 C CA . ILE E 4 201 ? 198.512 37.740 14.076 1.00 36.68 201 ILE D CA 1
ATOM 8699 C C . ILE E 4 201 ? 199.006 38.645 12.945 1.00 36.88 201 ILE D C 1
ATOM 8700 O O . ILE E 4 201 ? 199.611 39.676 13.206 1.00 37.07 201 ILE D O 1
ATOM 8705 N N . LEU E 4 202 ? 198.736 38.288 11.692 1.00 37.22 202 LEU D N 1
ATOM 8706 C CA . LEU E 4 202 ? 199.237 39.096 10.579 1.00 37.76 202 LEU D CA 1
ATOM 8707 C C . LEU E 4 202 ? 198.720 40.538 10.654 1.00 38.21 202 LEU D C 1
ATOM 8708 O O . LEU E 4 202 ? 199.500 41.478 10.480 1.00 37.86 202 LEU D O 1
ATOM 8713 N N . LEU E 4 203 ? 197.427 40.719 10.950 1.00 38.44 203 LEU D N 1
ATOM 8714 C CA . LEU E 4 203 ? 196.870 42.076 11.060 1.00 39.61 203 LEU D CA 1
ATOM 8715 C C . LEU E 4 203 ? 197.546 42.879 12.197 1.00 38.96 203 LEU D C 1
ATOM 8716 O O . LEU E 4 203 ? 197.905 44.035 12.027 1.00 39.21 203 LEU D O 1
ATOM 8721 N N . ALA E 4 204 ? 197.708 42.245 13.350 1.00 37.81 204 ALA D N 1
ATOM 8722 C CA . ALA E 4 204 ? 198.354 42.894 14.487 1.00 37.67 204 ALA D CA 1
ATOM 8723 C C . ALA E 4 204 ? 199.789 43.318 14.144 1.00 38.09 204 ALA D C 1
ATOM 8724 O O . ALA E 4 204 ? 200.183 44.448 14.444 1.00 38.14 204 ALA D O 1
ATOM 8726 N N . LEU E 4 205 ? 200.541 42.431 13.481 1.00 37.77 205 LEU D N 1
ATOM 8727 C CA . LEU E 4 205 ? 201.925 42.740 13.068 1.00 38.10 205 LEU D CA 1
ATOM 8728 C C . LEU E 4 205 ? 201.975 43.888 12.070 1.00 39.51 205 LEU D C 1
ATOM 8729 O O . LEU E 4 205 ? 202.812 44.782 12.201 1.00 39.87 205 LEU D O 1
ATOM 8734 N N A ARG E 4 206 ? 201.083 43.846 11.075 0.50 40.13 206 ARG D N 1
ATOM 8735 N N B ARG E 4 206 ? 201.083 43.871 11.086 0.50 39.66 206 ARG D N 1
ATOM 8736 C CA A ARG E 4 206 ? 200.924 44.926 10.082 0.50 41.56 206 ARG D CA 1
ATOM 8737 C CA B ARG E 4 206 ? 201.011 44.948 10.096 0.50 40.78 206 ARG D CA 1
ATOM 8738 C C A ARG E 4 206 ? 200.561 46.268 10.715 0.50 42.32 206 ARG D C 1
ATOM 8739 C C B ARG E 4 206 ? 200.489 46.276 10.662 0.50 41.89 206 ARG D C 1
ATOM 8740 O O A ARG E 4 206 ? 200.991 47.308 10.232 0.50 43.06 206 ARG D O 1
ATOM 8741 O O B ARG E 4 206 ? 200.731 47.318 10.068 0.50 42.75 206 ARG D O 1
ATOM 8756 N N . SER E 4 207 ? 199.776 46.240 11.793 1.00 42.16 207 SER D N 1
ATOM 8757 C CA . SER E 4 207 ? 199.406 47.469 12.527 1.00 43.57 207 SER D CA 1
ATOM 8758 C C . SER E 4 207 ? 200.552 48.003 13.413 1.00 43.70 207 SER D C 1
ATOM 8759 O O . SER E 4 207 ? 200.694 49.205 13.575 1.00 44.91 207 SER D O 1
ATOM 8762 N N . GLU E 4 208 ? 201.374 47.111 13.954 1.00 42.98 208 GLU D N 1
ATOM 8763 C CA . GLU E 4 208 ? 202.482 47.491 14.838 1.00 43.39 208 GLU D CA 1
ATOM 8764 C C . GLU E 4 208 ? 203.736 47.904 14.046 1.00 43.56 208 GLU D C 1
ATOM 8765 O O . GLU E 4 208 ? 204.506 48.741 14.507 1.00 44.72 208 GLU D O 1
ATOM 8771 N N . GLY E 4 209 ? 203.945 47.305 12.875 1.00 42.75 209 GLY D N 1
ATOM 8772 C CA . GLY E 4 209 ? 205.173 47.505 12.100 1.00 42.98 209 GLY D CA 1
ATOM 8773 C C . GLY E 4 209 ? 204.994 47.019 10.675 1.00 42.96 209 GLY D C 1
ATOM 8774 O O . GLY E 4 209 ? 203.975 47.313 10.060 1.00 42.62 209 GLY D O 1
ATOM 8775 N N . ASP E 4 210 ? 205.975 46.278 10.154 1.00 43.00 210 ASP D N 1
ATOM 8776 C CA . ASP E 4 210 ? 205.897 45.698 8.799 1.00 43.59 210 ASP D CA 1
ATOM 8777 C C . ASP E 4 210 ? 206.433 44.280 8.755 1.00 41.78 210 ASP D C 1
ATOM 8778 O O . ASP E 4 210 ? 207.259 43.886 9.608 1.00 40.02 210 ASP D O 1
ATOM 8783 N N . ILE E 4 211 ? 205.948 43.517 7.772 1.00 40.47 211 ILE D N 1
ATOM 8784 C CA . ILE E 4 211 ? 206.405 42.146 7.576 1.00 39.73 211 ILE D CA 1
ATOM 8785 C C . ILE E 4 211 ? 206.836 41.852 6.147 1.00 40.45 211 ILE D C 1
ATOM 8786 O O . ILE E 4 211 ? 206.349 42.477 5.192 1.00 41.38 211 ILE D O 1
ATOM 8791 N N . ARG E 4 212 ? 207.728 40.872 6.028 1.00 39.40 212 ARG D N 1
ATOM 8792 C CA . ARG E 4 212 ? 208.098 40.276 4.767 1.00 39.57 212 ARG D CA 1
ATOM 8793 C C . ARG E 4 212 ? 208.018 38.758 4.914 1.00 37.83 212 ARG D C 1
ATOM 8794 O O . ARG E 4 212 ? 208.363 38.206 5.957 1.00 36.80 212 ARG D O 1
ATOM 8802 N N . ILE E 4 213 ? 207.543 38.093 3.866 1.00 37.67 213 ILE D N 1
ATOM 8803 C CA . ILE E 4 213 ? 207.377 36.640 3.850 1.00 36.41 213 ILE D CA 1
ATOM 8804 C C . ILE E 4 213 ? 208.111 36.100 2.620 1.00 36.81 213 ILE D C 1
ATOM 8805 O O . ILE E 4 213 ? 207.763 36.438 1.507 1.00 37.43 213 ILE D O 1
ATOM 8810 N N . PHE E 4 214 ? 209.100 35.247 2.841 1.00 36.26 214 PHE D N 1
ATOM 8811 C CA . PHE E 4 214 ? 209.892 34.682 1.789 1.00 37.29 214 PHE D CA 1
ATOM 8812 C C . PHE E 4 214 ? 209.833 33.147 1.810 1.00 36.72 214 PHE D C 1
ATOM 8813 O O . PHE E 4 214 ? 209.900 32.538 2.870 1.00 35.18 214 PHE D O 1
ATOM 8821 N N . ASP E 4 215 ? 209.704 32.538 0.633 1.00 37.03 215 ASP D N 1
ATOM 8822 C CA . ASP E 4 215 ? 209.978 31.117 0.456 1.00 37.02 215 ASP D CA 1
ATOM 8823 C C . ASP E 4 215 ? 211.497 30.968 0.270 1.00 36.81 215 ASP D C 1
ATOM 8824 O O . ASP E 4 215 ? 212.028 31.375 -0.769 1.00 37.62 215 ASP D O 1
ATOM 8829 N N . ILE E 4 216 ? 212.182 30.394 1.272 1.00 35.51 216 ILE D N 1
ATOM 8830 C CA . ILE E 4 216 ? 213.633 30.189 1.229 1.00 35.89 216 ILE D CA 1
ATOM 8831 C C . ILE E 4 216 ? 214.029 28.715 1.059 1.00 35.89 216 ILE D C 1
ATOM 8832 O O . ILE E 4 216 ? 215.180 28.376 1.278 1.00 36.29 216 ILE D O 1
ATOM 8837 N N . THR E 4 217 ? 213.098 27.852 0.640 1.00 35.39 217 THR D N 1
ATOM 8838 C CA . THR E 4 217 ? 213.361 26.425 0.478 1.00 35.07 217 THR D CA 1
ATOM 8839 C C . THR E 4 217 ? 214.674 26.163 -0.270 1.00 35.95 217 THR D C 1
ATOM 8840 O O . THR E 4 217 ? 214.918 26.816 -1.266 1.00 36.94 217 THR D O 1
ATOM 8844 N N . LEU E 4 218 ? 215.486 25.203 0.183 1.00 35.89 218 LEU D N 1
ATOM 8845 C CA . LEU E 4 218 ? 216.689 24.798 -0.556 1.00 36.93 218 LEU D CA 1
ATOM 8846 C C . LEU E 4 218 ? 216.321 24.644 -2.032 1.00 38.10 218 LEU D C 1
ATOM 8847 O O . LEU E 4 218 ? 215.296 24.028 -2.323 1.00 37.33 218 LEU D O 1
ATOM 8852 N N . PRO E 4 219 ? 217.111 25.241 -2.942 1.00 39.48 219 PRO D N 1
ATOM 8853 C CA . PRO E 4 219 ? 216.806 25.172 -4.386 1.00 40.68 219 PRO D CA 1
ATOM 8854 C C . PRO E 4 219 ? 216.599 23.752 -4.911 1.00 40.88 219 PRO D C 1
ATOM 8855 O O . PRO E 4 219 ? 217.376 22.845 -4.602 1.00 40.93 219 PRO D O 1
ATOM 8859 N N . GLY E 4 220 ? 215.513 23.563 -5.657 1.00 41.46 220 GLY D N 1
ATOM 8860 C CA . GLY E 4 220 ? 215.194 22.266 -6.238 1.00 41.61 220 GLY D CA 1
ATOM 8861 C C . GLY E 4 220 ? 214.514 21.308 -5.286 1.00 40.47 220 GLY D C 1
ATOM 8862 O O . GLY E 4 220 ? 214.032 20.277 -5.721 1.00 40.87 220 GLY D O 1
ATOM 8863 N N . ALA E 4 221 ? 214.452 21.631 -3.993 1.00 39.29 221 ALA D N 1
ATOM 8864 C CA . ALA E 4 221 ? 213.819 20.745 -3.022 1.00 37.93 221 ALA D CA 1
ATOM 8865 C C . ALA E 4 221 ? 212.285 20.840 -3.133 1.00 37.29 221 ALA D C 1
ATOM 8866 O O . ALA E 4 221 ? 211.749 21.906 -3.447 1.00 36.74 221 ALA D O 1
ATOM 8868 N N . PRO E 4 222 ? 211.585 19.731 -2.830 1.00 37.15 222 PRO D N 1
ATOM 8869 C CA . PRO E 4 222 ? 210.129 19.774 -2.631 1.00 36.64 222 PRO D CA 1
ATOM 8870 C C . PRO E 4 222 ? 209.724 20.473 -1.353 1.00 35.62 222 PRO D C 1
ATOM 8871 O O . PRO E 4 222 ? 210.571 20.79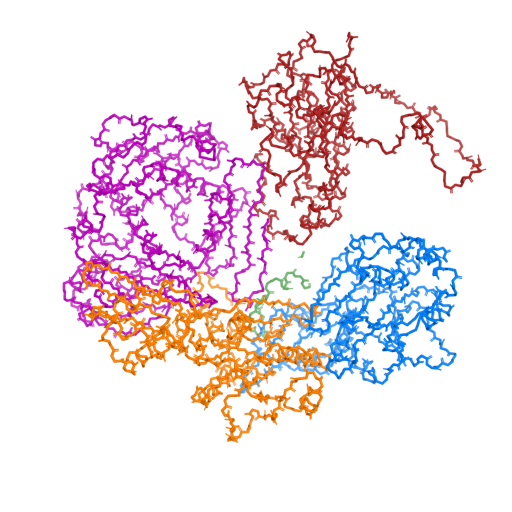2 -0.499 1.00 34.80 222 PRO D O 1
ATOM 8875 N N . GLY E 4 223 ? 208.425 20.682 -1.198 1.00 35.07 223 GLY D N 1
ATOM 8876 C CA . GLY E 4 223 ? 207.911 21.373 -0.025 1.00 34.10 223 GLY D CA 1
ATOM 8877 C C . GLY E 4 223 ? 208.295 22.836 -0.013 1.00 34.09 223 GLY D C 1
ATOM 8878 O O . GLY E 4 223 ? 208.777 23.378 -1.016 1.00 34.84 223 GLY D O 1
ATOM 8879 N N . HIS E 4 224 ? 208.099 23.468 1.136 1.00 33.45 224 HIS D N 1
ATOM 8880 C CA . HIS E 4 224 ? 208.214 24.912 1.262 1.00 33.97 224 HIS D CA 1
ATOM 8881 C C . HIS E 4 224 ? 208.720 25.277 2.646 1.00 33.24 224 HIS D C 1
ATOM 8882 O O . HIS E 4 224 ? 208.090 24.917 3.650 1.00 32.98 224 HIS D O 1
ATOM 8889 N N . ALA E 4 225 ? 209.867 25.952 2.700 1.00 33.07 225 ALA D N 1
ATOM 8890 C CA . ALA E 4 225 ? 210.372 26.557 3.937 1.00 32.49 225 ALA D CA 1
ATOM 8891 C C . ALA E 4 225 ? 210.008 28.017 3.870 1.00 32.71 225 ALA D C 1
ATOM 8892 O O . ALA E 4 225 ? 210.485 28.733 3.001 1.00 33.79 225 ALA D O 1
ATOM 8894 N N . VAL E 4 226 ? 209.134 28.459 4.752 1.00 31.58 226 VAL D N 1
ATOM 8895 C CA . VAL E 4 226 ? 208.659 29.831 4.705 1.00 32.06 226 VAL D CA 1
ATOM 8896 C C . VAL E 4 226 ? 209.222 30.617 5.873 1.00 31.61 226 VAL D C 1
ATOM 8897 O O . VAL E 4 226 ? 209.046 30.211 7.013 1.00 31.26 226 VAL D O 1
ATOM 8901 N N . LEU E 4 227 ? 209.889 31.733 5.568 1.00 32.09 227 LEU D N 1
ATOM 8902 C CA . LEU E 4 227 ? 210.504 32.595 6.564 1.00 32.31 227 LEU D CA 1
ATOM 8903 C C . LEU E 4 227 ? 209.644 33.830 6.654 1.00 32.62 227 LEU D C 1
ATOM 8904 O O . LEU E 4 227 ? 209.416 34.490 5.644 1.00 33.09 227 LEU D O 1
ATOM 8909 N N A THR E 4 228 ? 209.146 34.120 7.852 0.50 31.93 228 THR D N 1
ATOM 8910 N N B THR E 4 228 ? 209.148 34.132 7.847 0.50 32.03 228 THR D N 1
ATOM 8911 C CA A THR E 4 228 ? 208.393 35.341 8.114 0.50 32.29 228 THR D CA 1
ATOM 8912 C CA B THR E 4 228 ? 208.398 35.359 8.072 0.50 32.48 228 THR D CA 1
ATOM 8913 C C A THR E 4 228 ? 209.323 36.268 8.891 0.50 32.48 228 THR D C 1
ATOM 8914 C C B THR E 4 228 ? 209.304 36.270 8.892 0.50 32.57 228 THR D C 1
ATOM 8915 O O A THR E 4 228 ? 210.035 35.822 9.802 0.50 31.75 228 THR D O 1
ATOM 8916 O O B THR E 4 228 ? 209.982 35.817 9.825 0.50 31.83 228 THR D O 1
ATOM 8923 N N . LEU E 4 229 ? 209.310 37.545 8.525 1.00 33.21 229 LEU D N 1
ATOM 8924 C CA . LEU E 4 229 ? 210.176 38.556 9.122 1.00 33.92 229 LEU D CA 1
ATOM 8925 C C . LEU E 4 229 ? 209.326 39.732 9.535 1.00 34.51 229 LEU D C 1
ATOM 8926 O O . LEU E 4 229 ? 208.407 40.120 8.814 1.00 35.39 229 LEU D O 1
ATOM 8931 N N . TYR E 4 230 ? 209.642 40.289 10.695 1.00 34.48 230 TYR D N 1
ATOM 8932 C CA . TYR E 4 230 ? 208.935 41.427 11.254 1.00 35.06 230 TYR D CA 1
ATOM 8933 C C . TYR E 4 230 ? 209.954 42.431 11.741 1.00 35.88 230 TYR D C 1
ATOM 8934 O O . TYR E 4 230 ? 210.982 42.048 12.318 1.00 35.81 230 TYR D O 1
ATOM 8943 N N . GLY E 4 231 ? 209.628 43.705 11.552 1.00 36.76 231 GLY D N 1
ATOM 8944 C CA . GLY E 4 231 ? 210.364 44.795 12.158 1.00 37.67 231 GLY D CA 1
ATOM 8945 C C . GLY E 4 231 ? 209.516 46.039 12.334 1.00 38.71 231 GLY D C 1
ATOM 8946 O O . GLY E 4 231 ? 208.616 46.282 11.548 1.00 38.75 231 GLY D O 1
ATOM 8947 N N . THR E 4 232 ? 209.801 46.821 13.376 1.00 39.93 232 THR D N 1
ATOM 8948 C CA . THR E 4 232 ? 209.160 48.123 13.558 1.00 41.31 232 THR D CA 1
ATOM 8949 C C . THR E 4 232 ? 210.134 49.209 14.038 1.00 43.19 232 THR D C 1
ATOM 8950 O O . THR E 4 232 ? 211.099 48.926 14.769 1.00 42.98 232 THR D O 1
ATOM 8954 N N . LYS E 4 233 ? 209.856 50.446 13.614 1.00 45.02 233 LYS D N 1
ATOM 8955 C CA . LYS E 4 233 ? 210.546 51.630 14.136 1.00 47.10 233 LYS D CA 1
ATOM 8956 C C . LYS E 4 233 ? 209.827 52.210 15.342 1.00 47.89 233 LYS D C 1
ATOM 8957 O O . LYS E 4 233 ? 210.346 53.119 15.965 1.00 48.81 233 LYS D O 1
ATOM 8961 N N . ASN E 4 234 ? 208.634 51.706 15.661 1.00 47.58 234 ASN D N 1
ATOM 8962 C CA . ASN E 4 234 ? 207.782 52.304 16.678 1.00 48.25 234 ASN D CA 1
ATOM 8963 C C . ASN E 4 234 ? 208.499 52.302 18.040 1.00 48.69 234 ASN D C 1
ATOM 8964 O O . ASN E 4 234 ? 209.008 51.253 18.497 1.00 47.01 234 ASN D O 1
ATOM 8969 N N . LYS E 4 235 ? 208.531 53.473 18.677 1.00 50.18 235 LYS D N 1
ATOM 8970 C CA . LYS E 4 235 ? 209.367 53.711 19.857 1.00 51.16 235 LYS D CA 1
ATOM 8971 C C . LYS E 4 235 ? 208.933 52.862 21.033 1.00 50.62 235 LYS D C 1
ATOM 8972 O O . LYS E 4 235 ? 209.760 52.219 21.663 1.00 50.75 235 LYS D O 1
ATOM 8974 N N . ILE E 4 236 ? 207.633 52.838 21.307 1.00 50.91 236 ILE D N 1
ATOM 8975 C CA . ILE E 4 236 ? 207.112 52.170 22.500 1.00 50.25 236 ILE D CA 1
ATOM 8976 C C . ILE E 4 236 ? 206.943 50.661 22.341 1.00 48.17 236 ILE D C 1
ATOM 8977 O O . ILE E 4 236 ? 206.618 50.003 23.301 1.00 46.61 236 ILE D O 1
ATOM 8982 N N . SER E 4 237 ? 207.158 50.113 21.143 1.00 47.60 237 SER D N 1
ATOM 8983 C CA . SER E 4 237 ? 207.245 48.656 20.969 1.00 46.25 237 SER D CA 1
ATOM 8984 C C . SER E 4 237 ? 208.540 48.110 21.577 1.00 46.33 237 SER D C 1
ATOM 8985 O O . SER E 4 237 ? 209.615 48.632 21.300 1.00 47.54 237 SER D O 1
ATOM 8988 N N . ARG E 4 238 ? 208.432 47.054 22.386 1.00 45.20 238 ARG D N 1
ATOM 8989 C CA . ARG E 4 238 ? 209.593 46.373 22.940 1.00 44.77 238 ARG D CA 1
ATOM 8990 C C . ARG E 4 238 ? 210.250 45.453 21.921 1.00 42.47 238 ARG D C 1
ATOM 8991 O O . ARG E 4 238 ? 211.466 45.289 21.934 1.00 42.69 238 ARG D O 1
ATOM 8999 N N . ILE E 4 239 ? 209.456 44.832 21.055 1.00 39.71 239 ILE D N 1
ATOM 9000 C CA . ILE E 4 239 ? 209.995 43.980 20.009 1.00 38.33 239 ILE D CA 1
ATOM 9001 C C . ILE E 4 239 ? 210.181 44.794 18.735 1.00 38.45 239 ILE D C 1
ATOM 9002 O O . ILE E 4 239 ? 209.206 45.213 18.112 1.00 39.21 239 ILE D O 1
ATOM 9007 N N . LYS E 4 240 ? 211.439 45.004 18.359 1.00 38.03 240 LYS D N 1
ATOM 9008 C CA . LYS E 4 240 ? 211.784 45.732 17.158 1.00 38.78 240 LYS D CA 1
ATOM 9009 C C . LYS E 4 240 ? 211.925 44.797 15.956 1.00 38.02 240 LYS D C 1
ATOM 9010 O O . LYS E 4 240 ? 211.864 45.254 14.809 1.00 38.37 240 LYS D O 1
ATOM 9016 N N . TYR E 4 241 ? 212.145 43.511 16.230 1.00 36.65 241 TYR D N 1
ATOM 9017 C CA . TYR E 4 241 ? 212.432 42.509 15.215 1.00 36.36 241 TYR D CA 1
ATOM 9018 C C . TYR E 4 241 ? 211.983 41.148 15.710 1.00 35.20 241 TYR D C 1
ATOM 9019 O O . TYR E 4 241 ? 212.175 40.821 16.882 1.00 34.21 241 TYR D O 1
ATOM 9028 N N . SER E 4 242 ? 211.407 40.344 14.816 1.00 35.09 242 SER D N 1
ATOM 9029 C CA . SER E 4 242 ? 211.179 38.934 15.125 1.00 34.39 242 SER D CA 1
ATOM 9030 C C . SER E 4 242 ? 211.114 38.128 13.849 1.00 34.49 242 SER D C 1
ATOM 9031 O O . SER E 4 242 ? 211.072 38.682 12.748 1.00 35.71 242 SER D O 1
ATOM 9034 N N . THR E 4 243 ? 211.125 36.814 13.993 1.00 33.63 243 THR D N 1
ATOM 9035 C CA . THR E 4 243 ? 211.138 35.945 12.832 1.00 33.90 243 THR D CA 1
ATOM 9036 C C . THR E 4 243 ? 210.485 34.629 13.156 1.00 32.63 243 THR D C 1
ATOM 9037 O O . THR E 4 243 ? 210.405 34.244 14.311 1.00 31.84 243 THR D O 1
ATOM 9041 N N . GLY E 4 244 ? 209.982 33.976 12.124 1.00 32.45 244 GLY D N 1
ATOM 9042 C CA . GLY E 4 244 ? 209.433 32.640 12.225 1.00 31.91 244 GLY D CA 1
ATOM 9043 C C . GLY E 4 244 ? 209.798 31.856 10.987 1.00 32.37 244 GLY D C 1
ATOM 9044 O O . GLY E 4 244 ? 209.983 32.423 9.904 1.00 32.76 244 GLY D O 1
ATOM 9045 N N . LEU E 4 245 ? 209.903 30.550 11.151 1.00 31.76 245 LEU D N 1
ATOM 9046 C CA . LEU E 4 245 ? 210.302 29.673 10.078 1.00 32.19 245 LEU D CA 1
ATOM 9047 C C . LEU E 4 245 ? 209.600 28.336 10.225 1.00 31.63 245 LEU D C 1
ATOM 9048 O O . LEU E 4 245 ? 209.528 27.780 11.326 1.00 31.04 245 LEU D O 1
ATOM 9053 N N . SER E 4 246 ? 209.131 27.795 9.109 1.00 31.99 246 SER D N 1
ATOM 9054 C CA . SER E 4 246 ? 208.589 26.465 9.109 1.00 32.17 246 SER D CA 1
ATOM 9055 C C . SER E 4 246 ? 208.644 25.845 7.737 1.00 32.22 246 SER D C 1
ATOM 9056 O O . SER E 4 246 ? 208.526 26.547 6.739 1.00 32.06 246 SER D O 1
ATOM 9059 N N . TYR E 4 247 ? 208.825 24.529 7.705 1.00 31.79 247 TYR D N 1
ATOM 9060 C CA . TYR E 4 247 ? 208.833 23.764 6.476 1.00 33.38 247 TYR D CA 1
ATOM 9061 C C . TYR E 4 247 ? 207.682 22.775 6.511 1.00 33.88 247 TYR D C 1
ATOM 9062 O O . TYR E 4 247 ? 207.503 22.065 7.498 1.00 32.66 247 TYR D O 1
ATOM 9071 N N . ALA E 4 248 ? 206.936 22.719 5.421 1.00 35.69 248 ALA D N 1
ATOM 9072 C CA . ALA E 4 248 ? 205.888 21.718 5.240 1.00 36.65 248 ALA D CA 1
ATOM 9073 C C . ALA E 4 248 ? 205.737 21.425 3.742 1.00 38.60 248 ALA D C 1
ATOM 9074 O O . ALA E 4 248 ? 206.314 22.134 2.903 1.00 38.91 248 ALA D O 1
ATOM 9076 N N . ASN E 4 249 ? 204.990 20.368 3.406 1.00 40.77 249 ASN D N 1
ATOM 9077 C CA . ASN E 4 249 ? 204.677 20.047 2.002 1.00 42.76 249 ASN D CA 1
ATOM 9078 C C . ASN E 4 249 ? 203.780 21.094 1.366 1.00 41.80 249 ASN D C 1
ATOM 9079 O O . ASN E 4 249 ? 203.952 21.454 0.210 1.00 44.30 249 ASN D O 1
ATOM 9084 N N . SER E 4 250 ? 202.799 21.531 2.132 1.00 39.86 250 SER D N 1
ATOM 9085 C CA . SER E 4 250 ? 201.852 22.567 1.751 1.00 39.91 250 SER D CA 1
ATOM 9086 C C . SER E 4 250 ? 202.441 23.951 2.018 1.00 38.36 250 SER D C 1
ATOM 9087 O O . SER E 4 250 ? 202.885 24.228 3.125 1.00 36.58 250 SER D O 1
ATOM 9090 N N . LEU E 4 251 ? 202.393 24.821 1.028 1.00 38.65 251 LEU D N 1
ATOM 9091 C CA . LEU E 4 251 ? 202.804 26.214 1.177 1.00 38.91 251 LEU D CA 1
ATOM 9092 C C . LEU E 4 251 ? 201.968 26.917 2.233 1.00 39.00 251 LEU D C 1
ATOM 9093 O O . LEU E 4 251 ? 202.515 27.607 3.114 1.00 37.75 251 LEU D O 1
ATOM 9098 N N . LYS E 4 252 ? 200.650 26.718 2.177 1.00 39.44 252 LYS D N 1
ATOM 9099 C CA . LYS E 4 252 ? 199.764 27.320 3.174 1.00 40.17 252 LYS D CA 1
ATOM 9100 C C . LYS E 4 252 ? 200.109 26.885 4.609 1.00 38.62 252 LYS D C 1
ATOM 9101 O O . LYS E 4 252 ? 200.192 27.725 5.498 1.00 37.72 252 LYS D O 1
ATOM 9107 N N . LYS E 4 253 ? 200.290 25.576 4.808 1.00 37.95 253 LYS D N 1
ATOM 9108 C CA . LYS E 4 253 ? 200.639 25.020 6.089 1.00 37.44 253 LYS D CA 1
ATOM 9109 C C . LYS E 4 253 ? 201.952 25.606 6.574 1.00 35.42 253 LYS D C 1
ATOM 9110 O O . LYS E 4 253 ? 202.049 26.004 7.719 1.00 33.18 253 LYS D O 1
ATOM 9116 N N . ALA E 4 254 ? 202.959 25.675 5.696 1.00 33.92 254 ALA D N 1
ATOM 9117 C CA . ALA E 4 254 ? 204.261 26.226 6.094 1.00 33.14 254 ALA D CA 1
ATOM 9118 C C . ALA E 4 254 ? 204.114 27.688 6.513 1.00 32.46 254 ALA D C 1
ATOM 9119 O O . ALA E 4 254 ? 204.658 28.099 7.540 1.00 31.43 254 ALA D O 1
ATOM 9121 N N . LEU E 4 255 ? 203.344 28.459 5.752 1.00 33.17 255 LEU D N 1
ATOM 9122 C CA . LEU E 4 255 ? 203.140 29.876 6.073 1.00 34.13 255 LEU D CA 1
ATOM 9123 C C . LEU E 4 255 ? 202.430 30.026 7.414 1.00 33.94 255 LEU D C 1
ATOM 9124 O O . LEU E 4 255 ? 202.840 30.841 8.239 1.00 33.15 255 LEU D O 1
ATOM 9129 N N . CYS E 4 256 ? 201.374 29.237 7.632 1.00 34.54 256 CYS D N 1
ATOM 9130 C CA . CYS E 4 256 ? 200.630 29.314 8.890 1.00 34.95 256 CYS D CA 1
ATOM 9131 C C . CYS E 4 256 ? 201.497 28.966 10.087 1.00 33.45 256 CYS D C 1
ATOM 9132 O O . CYS E 4 256 ? 201.555 29.750 11.029 1.00 32.21 256 CYS D O 1
ATOM 9135 N N . LYS E 4 257 ? 202.220 27.845 10.025 1.00 32.65 257 LYS D N 1
ATOM 9136 C CA . LYS E 4 257 ? 203.147 27.494 11.095 1.00 32.69 257 LYS D CA 1
ATOM 9137 C C . LYS E 4 257 ? 204.215 28.591 11.305 1.00 31.52 257 LYS D C 1
ATOM 9138 O O . LYS E 4 257 ? 204.507 28.968 12.426 1.00 30.04 257 LYS D O 1
ATOM 9142 N N . SER E 4 258 ? 204.764 29.121 10.220 1.00 30.91 258 SER D N 1
ATOM 9143 C CA . SER E 4 258 ? 205.785 30.183 10.313 1.00 31.12 258 SER D CA 1
ATOM 9144 C C . SER E 4 258 ? 205.295 31.434 11.072 1.00 30.47 258 SER D C 1
ATOM 9145 O O . SER E 4 258 ? 206.004 31.983 11.922 1.00 29.62 258 SER D O 1
ATOM 9148 N N . VAL E 4 259 ? 204.076 31.855 10.762 1.00 30.29 259 VAL D N 1
ATOM 9149 C CA . VAL E 4 259 ? 203.463 32.999 11.429 1.00 31.06 259 VAL D CA 1
ATOM 9150 C C . VAL E 4 259 ? 203.329 32.748 12.948 1.00 30.81 259 VAL D C 1
ATOM 9151 O O . VAL E 4 259 ? 203.635 33.631 13.758 1.00 29.95 259 VAL D O 1
ATOM 9155 N N . VAL E 4 260 ? 202.912 31.538 13.315 1.00 30.86 260 VAL D N 1
ATOM 9156 C CA . VAL E 4 260 ? 202.719 31.195 14.733 1.00 30.98 260 VAL D CA 1
ATOM 9157 C C . VAL E 4 260 ? 204.076 31.065 15.438 1.00 31.24 260 VAL D C 1
ATOM 9158 O O . VAL E 4 260 ? 204.207 31.442 16.611 1.00 30.75 260 VAL D O 1
ATOM 9162 N N . GLU E 4 261 ? 205.078 30.534 14.742 1.00 31.97 261 GLU D N 1
ATOM 9163 C CA . GLU E 4 261 ? 206.452 30.522 15.272 1.00 32.74 261 GLU D CA 1
ATOM 9164 C C . GLU E 4 261 ? 206.946 31.946 15.542 1.00 31.81 261 GLU D C 1
ATOM 9165 O O . GLU E 4 261 ? 207.523 32.202 16.590 1.00 31.11 261 GLU D O 1
ATOM 9171 N N . LEU E 4 262 ? 206.695 32.868 14.622 1.00 30.92 262 LEU D N 1
ATOM 9172 C CA . LEU E 4 262 ? 207.029 34.269 14.863 1.00 31.61 262 LEU D CA 1
ATOM 9173 C C . LEU E 4 262 ? 206.320 34.827 16.111 1.00 31.88 262 LEU D C 1
ATOM 9174 O O . LEU E 4 262 ? 206.957 35.379 16.989 1.00 31.22 262 LEU D O 1
ATOM 9179 N N . TRP E 4 263 ? 205.003 34.674 16.178 1.00 32.01 263 TRP D N 1
ATOM 9180 C CA . TRP E 4 263 ? 204.244 35.137 17.333 1.00 32.53 263 TRP D CA 1
ATOM 9181 C C . TRP E 4 263 ? 204.785 34.565 18.654 1.00 32.25 263 TRP D C 1
ATOM 9182 O O . TRP E 4 263 ? 204.944 35.284 19.643 1.00 31.46 263 TRP D O 1
ATOM 9193 N N . GLN E 4 264 ? 205.070 33.269 18.654 1.00 32.62 264 GLN D N 1
ATOM 9194 C CA . GLN E 4 264 ? 205.679 32.632 19.807 1.00 33.18 264 GLN D CA 1
ATOM 9195 C C . GLN E 4 264 ? 206.988 33.304 20.236 1.00 32.33 264 GLN D C 1
ATOM 9196 O O . GLN E 4 264 ? 207.160 33.610 21.411 1.00 31.40 264 GLN D O 1
ATOM 9202 N N . SER E 4 265 ? 207.909 33.559 19.304 1.00 32.29 265 SER D N 1
ATOM 9203 C CA . SER E 4 265 ? 209.177 34.210 19.676 1.00 32.62 265 SER D CA 1
ATOM 9204 C C . SER E 4 265 ? 208.944 35.637 20.085 1.00 31.73 265 SER D C 1
ATOM 9205 O O . SER E 4 265 ? 209.559 36.107 20.997 1.00 31.04 265 SER D O 1
ATOM 9208 N N . TYR E 4 266 ? 208.045 36.321 19.388 1.00 31.18 266 TYR D N 1
ATOM 9209 C CA . TYR E 4 266 ? 207.694 37.709 19.709 1.00 31.31 266 TYR D CA 1
ATOM 9210 C C . TYR E 4 266 ? 207.180 37.811 21.142 1.00 31.62 266 TYR D C 1
ATOM 9211 O O . TYR E 4 266 ? 207.667 38.643 21.923 1.00 32.09 266 TYR D O 1
ATOM 9220 N N . ILE E 4 267 ? 206.194 36.980 21.488 1.00 30.87 267 ILE D N 1
ATOM 9221 C CA . ILE E 4 267 ? 205.557 37.110 22.788 1.00 31.48 267 ILE D CA 1
ATOM 9222 C C . ILE E 4 267 ? 206.442 36.637 23.953 1.00 31.29 267 ILE D C 1
ATOM 9223 O O . ILE E 4 267 ? 206.411 37.258 25.020 1.00 31.02 267 ILE D O 1
ATOM 9228 N N . CYS E 4 268 ? 207.243 35.583 23.754 1.00 32.22 268 CYS D N 1
ATOM 9229 C CA . CYS E 4 268 ? 208.173 35.137 24.811 1.00 33.59 268 CYS D CA 1
ATOM 9230 C C . CYS E 4 268 ? 209.184 36.212 25.154 1.00 33.61 268 CYS D C 1
ATOM 9231 O O . CYS E 4 268 ? 209.379 36.535 26.324 1.00 32.87 268 CYS D O 1
ATOM 9234 N N . LEU E 4 269 ? 209.809 36.798 24.133 1.00 33.38 269 LEU D N 1
ATOM 9235 C CA . LEU E 4 269 ? 210.734 37.896 24.387 1.00 33.89 269 LEU D CA 1
ATOM 9236 C C . LEU E 4 269 ? 210.020 39.132 24.941 1.00 33.33 269 LEU D C 1
ATOM 9237 O O . LEU E 4 269 ? 210.519 39.755 25.868 1.00 33.30 269 LEU D O 1
ATOM 9242 N N . HIS E 4 270 ? 208.838 39.455 24.424 1.00 32.47 270 HIS D N 1
ATOM 9243 C CA . HIS E 4 270 ? 208.052 40.591 24.958 1.00 32.69 270 HIS D CA 1
ATOM 9244 C C . HIS E 4 270 ? 207.785 40.423 26.463 1.00 32.68 270 HIS D C 1
ATOM 9245 O O . HIS E 4 270 ? 207.958 41.371 27.219 1.00 32.72 270 HIS D O 1
ATOM 9252 N N . ASN E 4 271 ? 207.411 39.211 26.868 1.00 32.02 271 ASN D N 1
ATOM 9253 C CA . ASN E 4 271 ? 207.072 38.926 28.254 1.00 33.11 271 ASN D CA 1
ATOM 9254 C C . ASN E 4 271 ? 208.284 38.895 29.180 1.00 33.50 271 ASN D C 1
ATOM 9255 O O . ASN E 4 271 ? 208.185 39.303 30.349 1.00 33.48 271 ASN D O 1
ATOM 9260 N N . PHE E 4 272 ? 209.400 38.405 28.643 1.00 34.11 272 PHE D N 1
ATOM 9261 C CA . PHE E 4 272 ? 210.707 38.530 29.291 1.00 35.28 272 PHE D CA 1
ATOM 9262 C C . PHE E 4 272 ? 211.014 40.021 29.567 1.00 36.39 272 PHE D C 1
ATOM 9263 O O . PHE E 4 272 ? 211.336 40.404 30.714 1.00 36.21 272 PHE D O 1
ATOM 9271 N N . LEU E 4 273 ? 210.849 40.869 28.550 1.00 36.29 273 LEU D N 1
ATOM 9272 C CA . LEU E 4 273 ? 211.175 42.298 28.691 1.00 38.43 273 LEU D CA 1
ATOM 9273 C C . LEU E 4 273 ? 210.240 43.114 29.600 1.00 39.68 273 LEU D C 1
ATOM 9274 O O . LEU E 4 273 ? 210.702 44.012 30.280 1.00 40.88 273 LEU D O 1
ATOM 9279 N N . ILE E 4 274 ? 208.945 42.817 29.623 1.00 40.42 274 ILE D N 1
ATOM 9280 C CA . ILE E 4 274 ? 208.013 43.532 30.524 1.00 41.54 274 ILE D CA 1
ATOM 9281 C C . ILE E 4 274 ? 208.007 42.916 31.928 1.00 42.49 274 ILE D C 1
ATOM 9282 O O . ILE E 4 274 ? 207.567 43.547 32.888 1.00 43.49 274 ILE D O 1
ATOM 9287 N N . GLY E 4 275 ? 208.473 41.675 32.033 1.00 43.15 275 GLY D N 1
ATOM 9288 C CA . GLY E 4 275 ? 208.781 41.066 33.319 1.00 44.90 275 GLY D CA 1
ATOM 9289 C C . GLY E 4 275 ? 209.979 41.685 34.040 1.00 46.98 275 GLY D C 1
ATOM 9290 O O . GLY E 4 275 ? 210.088 41.557 35.244 1.00 48.25 275 GLY D O 1
ATOM 9291 N N . GLY E 4 276 ? 210.876 42.354 33.312 1.00 49.62 276 GLY D N 1
ATOM 9292 C CA . GLY E 4 276 ? 212.061 42.981 33.905 1.00 52.69 276 GLY D CA 1
ATOM 9293 C C . GLY E 4 276 ? 213.147 41.995 34.324 1.00 54.31 276 GLY D C 1
ATOM 9294 O O . GLY E 4 276 ? 213.986 42.322 35.171 1.00 54.16 276 GLY D O 1
ATOM 9295 N N . TYR E 4 277 ? 213.134 40.800 33.717 1.00 54.97 277 TYR D N 1
ATOM 9296 C CA . TYR E 4 277 ? 214.094 39.734 34.027 1.00 55.33 277 TYR D CA 1
ATOM 9297 C C . TYR E 4 277 ? 215.513 40.149 33.599 1.00 56.51 277 TYR D C 1
ATOM 9298 O O . TYR E 4 277 ? 215.692 40.795 32.564 1.00 56.71 277 TYR D O 1
ATOM 9307 N N . THR E 4 278 ? 216.508 39.777 34.401 1.00 57.18 278 THR D N 1
ATOM 9308 C CA . THR E 4 278 ? 217.897 40.195 34.165 1.00 58.06 278 THR D CA 1
ATOM 9309 C C . THR E 4 278 ? 218.555 39.278 33.143 1.00 57.08 278 THR D C 1
ATOM 9310 O O . THR E 4 278 ? 218.021 38.214 32.797 1.00 53.70 278 THR D O 1
ATOM 9314 N N . ASP E 4 279 ? 219.736 39.686 32.693 1.00 57.47 279 ASP D N 1
ATOM 9315 C CA . ASP E 4 279 ? 220.553 38.860 31.803 1.00 57.40 279 ASP D CA 1
ATOM 9316 C C . ASP E 4 279 ? 221.076 37.580 32.466 1.00 55.41 279 ASP D C 1
ATOM 9317 O O . ASP E 4 279 ? 221.312 36.590 31.768 1.00 51.39 279 ASP D O 1
ATOM 9322 N N . ASP E 4 280 ? 221.220 37.578 33.796 1.00 54.82 280 ASP D N 1
ATOM 9323 C CA . ASP E 4 280 ? 221.586 36.349 34.501 1.00 54.65 280 ASP D CA 1
ATOM 9324 C C . ASP E 4 280 ? 220.503 35.249 34.422 1.00 51.58 280 ASP D C 1
ATOM 9325 O O . ASP E 4 280 ? 220.784 34.083 34.703 1.00 49.98 280 ASP D O 1
ATOM 9330 N N . ASP E 4 281 ? 219.276 35.620 34.048 1.00 49.60 281 ASP D N 1
ATOM 9331 C CA . ASP E 4 281 ? 218.203 34.652 33.823 1.00 47.38 281 ASP D CA 1
ATOM 9332 C C . ASP E 4 281 ? 218.312 33.967 32.468 1.00 45.46 281 ASP D C 1
ATOM 9333 O O . ASP E 4 281 ? 217.680 32.944 32.261 1.00 43.61 281 ASP D O 1
ATOM 9338 N N . ILE E 4 282 ? 219.083 34.542 31.547 1.00 44.98 282 ILE D N 1
ATOM 9339 C CA . ILE E 4 282 ? 219.313 33.931 30.243 1.00 44.25 282 ILE D CA 1
ATOM 9340 C C . ILE E 4 282 ? 220.526 33.026 30.352 1.00 43.70 282 ILE D C 1
ATOM 9341 O O . ILE E 4 282 ? 221.632 33.515 30.600 1.00 43.54 282 ILE D O 1
ATOM 9346 N N . ILE E 4 283 ? 220.309 31.720 30.196 1.00 41.74 283 ILE D N 1
ATOM 9347 C CA . ILE E 4 283 ? 221.398 30.730 30.257 1.00 42.49 283 ILE D CA 1
ATOM 9348 C C . ILE E 4 283 ? 221.792 30.129 28.906 1.00 41.17 283 ILE D C 1
ATOM 9349 O O . ILE E 4 283 ? 222.765 29.381 28.856 1.00 39.86 283 ILE D O 1
ATOM 9354 N N . ASP E 4 284 ? 221.026 30.423 27.845 1.00 39.26 284 ASP D N 1
ATOM 9355 C CA . ASP E 4 284 ? 221.244 29.839 26.524 1.00 38.85 284 ASP D CA 1
ATOM 9356 C C . ASP E 4 284 ? 221.895 30.867 25.582 1.00 38.44 284 ASP D C 1
ATOM 9357 O O . ASP E 4 284 ? 221.366 31.963 25.382 1.00 37.27 284 ASP D O 1
ATOM 9362 N N . SER E 4 285 ? 223.030 30.507 24.994 1.00 37.93 285 SER D N 1
ATOM 9363 C CA . SER E 4 285 ? 223.775 31.458 24.177 1.00 38.52 285 SER D CA 1
ATOM 9364 C C . SER E 4 285 ? 223.009 31.866 22.892 1.00 37.20 285 SER D C 1
ATOM 9365 O O . SER E 4 285 ? 223.131 33.018 22.469 1.00 36.70 285 SER D O 1
ATOM 9368 N N . TYR E 4 286 ? 222.221 30.946 22.307 1.00 35.68 286 TYR D N 1
ATOM 9369 C CA . TYR E 4 286 ? 221.379 31.270 21.127 1.00 35.62 286 TYR D CA 1
ATOM 9370 C C . TYR E 4 286 ? 220.287 32.276 21.523 1.00 35.65 286 TYR D C 1
ATOM 9371 O O . TYR E 4 286 ? 220.031 33.231 20.802 1.00 35.44 286 TYR D O 1
ATOM 9380 N N . GLN E 4 287 ? 219.685 32.089 22.694 1.00 35.80 287 GLN D N 1
ATOM 9381 C CA . GLN E 4 287 ? 218.678 33.042 23.177 1.00 36.45 287 GLN D CA 1
ATOM 9382 C C . GLN E 4 287 ? 219.297 34.400 23.481 1.00 36.49 287 GLN D C 1
ATOM 9383 O O . GLN E 4 287 ? 218.709 35.414 23.149 1.00 35.73 287 GLN D O 1
ATOM 9389 N N . ARG E 4 288 ? 220.489 34.406 24.088 1.00 37.40 288 ARG D N 1
ATOM 9390 C CA . ARG E 4 288 ? 221.238 35.651 24.341 1.00 38.91 288 ARG D CA 1
ATOM 9391 C C . ARG E 4 288 ? 221.548 36.374 23.031 1.00 38.86 288 ARG D C 1
ATOM 9392 O O . ARG E 4 288 ? 221.316 37.570 22.903 1.00 38.54 288 ARG D O 1
ATOM 9400 N N . HIS E 4 289 ? 222.057 35.637 22.051 1.00 38.91 289 HIS D N 1
ATOM 9401 C CA . HIS E 4 289 ? 222.338 36.217 20.734 1.00 39.58 289 HIS D CA 1
ATOM 9402 C C . HIS E 4 289 ? 221.049 36.765 20.084 1.00 38.77 289 HIS D C 1
ATOM 9403 O O . HIS E 4 289 ? 221.027 37.887 19.582 1.00 38.31 289 HIS D O 1
ATOM 9410 N N . PHE E 4 290 ? 219.972 35.991 20.126 1.00 37.91 290 PHE D N 1
ATOM 9411 C CA . PHE E 4 290 ? 218.710 36.459 19.530 1.00 38.07 290 PHE D CA 1
ATOM 9412 C C . PHE E 4 290 ? 218.224 37.760 20.159 1.00 38.77 290 PHE D C 1
ATOM 9413 O O . PHE E 4 290 ? 217.767 38.645 19.449 1.00 38.53 290 PHE D O 1
ATOM 9421 N N A MET E 4 291 ? 218.323 37.862 21.492 0.50 39.19 291 MET D N 1
ATOM 9422 N N B MET E 4 291 ? 218.337 37.868 21.479 0.50 39.09 291 MET D N 1
ATOM 9423 C CA A MET E 4 291 ? 217.930 39.080 22.210 0.50 40.30 291 MET D CA 1
ATOM 9424 C CA B MET E 4 291 ? 217.931 39.071 22.188 0.50 40.09 291 MET D CA 1
ATOM 9425 C C A MET E 4 291 ? 218.731 40.300 21.779 0.50 41.32 291 MET D C 1
ATOM 9426 C C B MET E 4 291 ? 218.744 40.307 21.828 0.50 41.22 291 MET D C 1
ATOM 9427 O O A MET E 4 291 ? 218.159 41.373 21.628 0.50 41.83 291 MET D O 1
ATOM 9428 O O B MET E 4 291 ? 218.197 41.401 21.787 0.50 41.85 291 MET D O 1
ATOM 9437 N N . SER E 4 292 ? 220.033 40.134 21.545 1.00 41.66 292 SER D N 1
ATOM 9438 C CA . SER E 4 292 ? 220.873 41.247 21.058 1.00 43.26 292 SER D CA 1
ATOM 9439 C C . SER E 4 292 ? 220.561 41.636 19.596 1.00 43.26 292 SER D C 1
ATOM 9440 O O . SER E 4 292 ? 220.954 42.713 19.151 1.00 43.92 292 SER D O 1
ATOM 9443 N N . CYS E 4 293 ? 219.888 40.751 18.855 1.00 42.12 293 CYS D N 1
ATOM 9444 C CA . CYS E 4 293 ? 219.376 41.058 17.497 1.00 42.55 293 CYS D CA 1
ATOM 9445 C C . CYS E 4 293 ? 217.997 41.747 17.451 1.00 41.59 293 CYS D C 1
ATOM 9446 O O . CYS E 4 293 ? 217.486 42.043 16.353 1.00 40.90 293 CYS D O 1
ATOM 9449 N N . ASN E 4 294 ? 217.385 41.989 18.613 1.00 41.05 294 ASN D N 1
ATOM 9450 C CA . ASN E 4 294 ? 216.085 42.685 18.709 1.00 40.86 294 ASN D CA 1
ATOM 9451 C C . ASN E 4 294 ? 216.265 44.170 18.414 1.00 42.53 294 ASN D C 1
ATOM 9452 O O . ASN E 4 294 ? 216.250 45.014 19.312 1.00 43.11 294 ASN D O 1
ATOM 9457 N N . LYS E 4 295 ? 216.447 44.475 17.134 1.00 43.42 295 LYS D N 1
ATOM 9458 C CA . LYS E 4 295 ? 216.578 45.847 16.661 1.00 45.22 295 LYS D CA 1
ATOM 9459 C C . LYS E 4 295 ? 216.183 45.902 15.190 1.00 44.76 295 LYS D C 1
ATOM 9460 O O . LYS E 4 295 ? 216.316 44.920 14.458 1.00 43.04 295 LYS D O 1
ATOM 9466 N N . TYR E 4 296 ? 215.675 47.051 14.779 1.00 45.64 296 TYR D N 1
ATOM 9467 C CA . TYR E 4 296 ? 215.160 47.226 13.433 1.00 46.71 296 TYR D CA 1
ATOM 9468 C C . TYR E 4 296 ? 216.188 46.867 12.352 1.00 47.30 296 TYR D C 1
ATOM 9469 O O . TYR E 4 296 ? 215.815 46.342 11.302 1.00 46.58 296 TYR D O 1
ATOM 9478 N N . GLU E 4 297 ? 217.475 47.103 12.636 1.00 48.33 297 GLU D N 1
ATOM 9479 C CA . GLU E 4 297 ? 218.561 4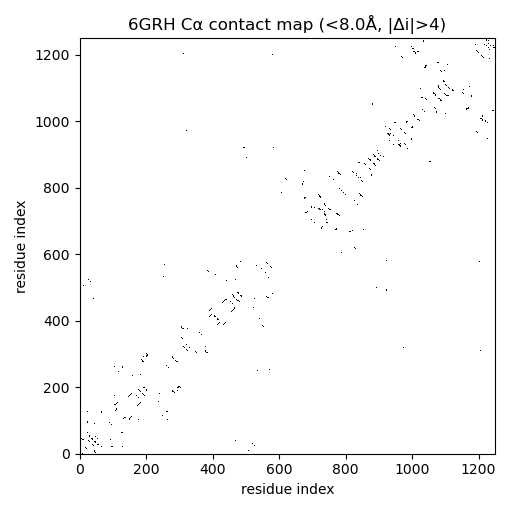6.834 11.682 1.00 49.48 297 GLU D CA 1
ATOM 9480 C C . GLU E 4 297 ? 218.695 45.353 11.313 1.00 47.68 297 GLU D C 1
ATOM 9481 O O . GLU E 4 297 ? 219.226 45.036 10.243 1.00 47.86 297 GLU D O 1
ATOM 9487 N N . SER E 4 298 ? 218.264 44.454 12.194 1.00 44.97 298 SER D N 1
ATOM 9488 C CA . SER E 4 298 ? 218.186 43.035 11.835 1.00 43.92 298 SER D CA 1
ATOM 9489 C C . SER E 4 298 ? 217.194 42.836 10.671 1.00 43.61 298 SER D C 1
ATOM 9490 O O . SER E 4 298 ? 217.514 42.141 9.697 1.00 43.29 298 SER D O 1
ATOM 9493 N N . PHE E 4 299 ? 216.025 43.488 10.765 1.00 43.41 299 PHE D N 1
ATOM 9494 C CA . PHE E 4 299 ? 214.968 43.426 9.737 1.00 43.59 299 PHE D CA 1
ATOM 9495 C C . PHE E 4 299 ? 215.435 44.006 8.404 1.00 45.20 299 PHE D C 1
ATOM 9496 O O . PHE E 4 299 ? 215.316 43.353 7.367 1.00 45.33 299 PHE D O 1
ATOM 9504 N N . THR E 4 300 ? 215.966 45.224 8.434 1.00 47.14 300 THR D N 1
ATOM 9505 C CA . THR E 4 300 ? 216.446 45.876 7.206 1.00 49.20 300 THR D CA 1
ATOM 9506 C C . THR E 4 300 ? 217.628 45.145 6.582 1.00 49.65 300 THR D C 1
ATOM 9507 O O . THR E 4 300 ? 217.637 44.940 5.377 1.00 50.69 300 THR D O 1
ATOM 9511 N N . ASP E 4 301 ? 218.614 44.762 7.392 1.00 49.81 301 ASP D N 1
ATOM 9512 C CA . ASP E 4 301 ? 219.753 43.990 6.891 1.00 50.92 301 ASP D CA 1
ATOM 9513 C C . ASP E 4 301 ? 219.338 42.710 6.132 1.00 49.88 301 ASP D C 1
ATOM 9514 O O . AS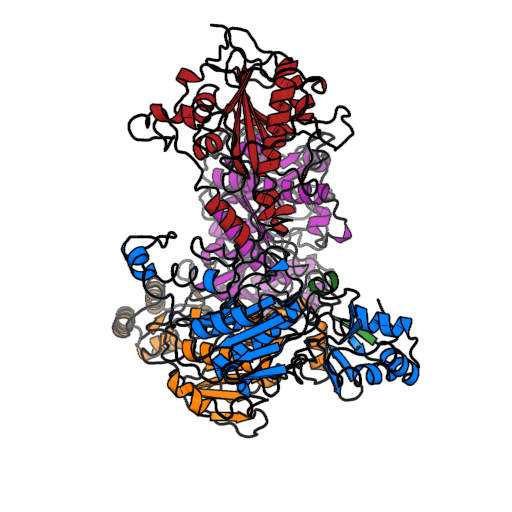P E 4 301 ? 219.915 42.399 5.075 1.00 49.68 301 ASP D O 1
ATOM 9519 N N . LEU E 4 302 ? 218.353 41.977 6.655 1.00 48.05 302 LEU D N 1
ATOM 9520 C CA . LEU E 4 302 ? 217.849 40.801 5.934 1.00 47.55 302 LEU D CA 1
ATOM 9521 C C . LEU E 4 302 ? 217.120 41.177 4.632 1.00 48.33 302 LEU D C 1
ATOM 9522 O O . LEU E 4 302 ? 217.455 40.654 3.566 1.00 48.25 302 LEU D O 1
ATOM 9527 N N . CYS E 4 303 ? 216.170 42.106 4.721 1.00 49.57 303 CYS D N 1
ATOM 9528 C CA . CYS E 4 303 ? 215.279 42.427 3.598 1.00 51.22 303 CYS D CA 1
ATOM 9529 C C . CYS E 4 303 ? 215.998 43.104 2.435 1.00 52.84 303 CYS D C 1
ATOM 9530 O O . CYS E 4 303 ? 215.761 42.750 1.282 1.00 53.29 303 CYS D O 1
ATOM 9533 N N A GLU E 4 304 ? 216.858 44.071 2.743 0.50 53.35 304 GLU D N 1
ATOM 9534 N N B GLU E 4 304 ? 216.872 44.062 2.753 0.50 53.62 304 GLU D N 1
ATOM 9535 C CA A GLU E 4 304 ? 217.612 44.791 1.724 0.50 54.58 304 GLU D CA 1
ATOM 9536 C CA B GLU E 4 304 ? 217.647 44.793 1.750 0.50 55.02 304 GLU D CA 1
ATOM 9537 C C A GLU E 4 304 ? 218.681 43.936 1.006 0.50 54.77 304 GLU D C 1
ATOM 9538 C C B GLU E 4 304 ? 218.680 43.931 1.006 0.50 55.02 304 GLU D C 1
ATOM 9539 O O A GLU E 4 304 ? 219.096 44.284 -0.102 0.50 56.04 304 GLU D O 1
ATOM 9540 O O B GLU E 4 304 ? 219.064 44.264 -0.117 0.50 56.27 304 GLU D O 1
ATOM 9551 N N . ASN E 4 305 ? 219.126 42.841 1.629 1.00 53.62 305 ASN D N 1
ATOM 9552 C CA . ASN E 4 305 ? 220.079 41.904 1.008 1.00 53.56 305 ASN D CA 1
ATOM 9553 C C . ASN E 4 305 ? 219.438 40.636 0.429 1.00 52.46 305 ASN D C 1
ATOM 9554 O O . ASN E 4 305 ? 220.160 39.720 0.018 1.00 53.06 305 ASN D O 1
ATOM 9559 N N . THR E 4 306 ? 218.103 40.583 0.374 1.00 50.83 306 THR D N 1
ATOM 9560 C CA . THR E 4 306 ? 217.395 39.446 -0.224 1.00 49.18 306 THR D CA 1
ATOM 9561 C C . THR E 4 306 ? 217.169 39.633 -1.746 1.00 50.08 306 THR D C 1
ATOM 9562 O O . THR E 4 306 ? 216.637 40.649 -2.183 1.00 50.19 306 THR D O 1
ATOM 9566 N N . VAL E 4 307 ? 217.587 38.638 -2.522 1.00 49.94 307 VAL D N 1
ATOM 9567 C CA . VAL E 4 307 ? 217.378 38.610 -3.969 1.00 51.96 307 VAL D CA 1
ATOM 9568 C C . VAL E 4 307 ? 216.409 37.471 -4.261 1.00 51.00 307 VAL D C 1
ATOM 9569 O O . VAL E 4 307 ? 216.617 36.352 -3.814 1.00 50.98 307 VAL D O 1
ATOM 9573 N N . LEU E 4 308 ? 215.359 37.762 -5.010 1.00 51.78 308 LEU D N 1
ATOM 9574 C CA . LEU E 4 308 ? 214.344 36.779 -5.339 1.00 51.86 308 LEU D CA 1
ATOM 9575 C C . LEU E 4 308 ? 214.624 36.156 -6.703 1.00 53.83 308 LEU D C 1
ATOM 9576 O O . LEU E 4 308 ? 214.919 36.877 -7.657 1.00 53.88 308 LEU D O 1
ATOM 9581 N N . LEU E 4 309 ? 214.537 34.825 -6.796 1.00 54.09 309 LEU D N 1
ATOM 9582 C CA . LEU E 4 309 ? 214.611 34.136 -8.105 1.00 56.60 309 LEU D CA 1
ATOM 9583 C C . LEU E 4 309 ? 213.432 34.555 -8.999 1.00 57.89 309 LEU D C 1
ATOM 9584 O O . LEU E 4 309 ? 213.618 34.748 -10.188 1.00 58.01 309 LEU D O 1
ATOM 9586 N N . SER E 4 310 ? 212.247 34.727 -8.406 1.00 58.29 310 SER D N 1
ATOM 9587 C CA . SER E 4 310 ? 211.045 35.211 -9.102 1.00 60.23 310 SER D CA 1
ATOM 9588 C C . SER E 4 310 ? 210.657 36.610 -8.633 1.00 60.34 310 SER D C 1
ATOM 9589 O O . SER E 4 310 ? 210.450 36.841 -7.444 1.00 60.01 310 SER D O 1
ATOM 9592 N N . ASP E 4 311 ? 210.502 37.515 -9.588 1.00 61.53 311 ASP D N 1
ATOM 9593 C CA . ASP E 4 311 ? 210.113 38.907 -9.335 1.00 62.19 311 ASP D CA 1
ATOM 9594 C C . ASP E 4 311 ? 208.644 39.088 -8.912 1.00 61.39 311 ASP D C 1
ATOM 9595 O O . ASP E 4 311 ? 208.335 40.014 -8.160 1.00 63.05 311 ASP D O 1
ATOM 9597 N N . ASP E 4 312 ? 207.745 38.236 -9.415 1.00 60.31 312 ASP D N 1
ATOM 9598 C CA . ASP E 4 312 ? 206.313 38.331 -9.104 1.00 58.32 312 ASP D CA 1
ATOM 9599 C C . ASP E 4 312 ? 206.045 37.990 -7.632 1.00 55.90 312 ASP D C 1
ATOM 9600 O O . ASP E 4 312 ? 206.347 36.881 -7.192 1.00 54.51 312 ASP D O 1
ATOM 9602 N N . VAL E 4 313 ? 205.485 38.944 -6.890 1.00 54.21 313 VAL D N 1
ATOM 9603 C CA . VAL E 4 313 ? 205.053 38.722 -5.511 1.00 52.16 313 VAL D CA 1
ATOM 9604 C C . VAL E 4 313 ? 203.802 37.832 -5.535 1.00 51.16 313 VAL D C 1
ATOM 9605 O O . VAL E 4 313 ? 202.814 38.176 -6.194 1.00 51.74 313 VAL D O 1
ATOM 9609 N N . LYS E 4 314 ? 203.852 36.696 -4.835 1.00 48.96 314 LYS D N 1
ATOM 9610 C CA . LYS E 4 314 ? 202.767 35.725 -4.886 1.00 48.49 314 LYS D CA 1
ATOM 9611 C C . LYS E 4 314 ? 201.532 36.244 -4.142 1.00 48.23 314 LYS D C 1
ATOM 9612 O O . LYS E 4 314 ? 201.626 36.627 -2.967 1.00 45.87 314 LYS D O 1
ATOM 9616 N N . LEU E 4 315 ? 200.379 36.223 -4.824 1.00 48.86 315 LEU D N 1
ATOM 9617 C CA . LEU E 4 315 ? 199.087 36.626 -4.243 1.00 49.68 315 LEU D CA 1
ATOM 9618 C C . LEU E 4 315 ? 198.242 35.442 -3.763 1.00 49.90 315 LEU D C 1
ATOM 9619 O O . LEU E 4 315 ? 197.234 35.647 -3.084 1.00 50.57 315 LEU D O 1
ATOM 9624 N N . THR E 4 316 ? 198.634 34.216 -4.125 1.00 50.81 316 THR D N 1
ATOM 9625 C CA . THR E 4 316 ? 197.958 32.985 -3.699 1.00 51.45 316 THR D CA 1
ATOM 9626 C C . THR E 4 316 ? 198.983 31.919 -3.292 1.00 51.60 316 THR D C 1
ATOM 9627 O O . THR E 4 316 ? 200.185 32.030 -3.618 1.00 51.25 316 THR D O 1
ATOM 9631 N N . LEU E 4 317 ? 198.497 30.882 -2.609 1.00 50.47 317 LEU D N 1
ATOM 9632 C CA . LEU E 4 317 ? 199.356 29.903 -1.973 1.00 50.91 317 LEU D CA 1
ATOM 9633 C C . LEU E 4 317 ? 199.313 28.513 -2.615 1.00 52.06 317 LEU D C 1
ATOM 9634 O O . LEU E 4 317 ? 199.362 27.507 -1.911 1.00 53.48 317 LEU D O 1
ATOM 9639 N N . GLU E 4 318 ? 199.276 28.442 -3.937 1.00 54.34 318 GLU D N 1
ATOM 9640 C CA . GLU E 4 318 ? 199.300 27.134 -4.607 1.00 55.32 318 GLU D CA 1
ATOM 9641 C C . GLU E 4 318 ? 200.696 26.468 -4.675 1.00 54.03 318 GLU D C 1
ATOM 9642 O O . GLU E 4 318 ? 201.733 27.153 -4.711 1.00 53.00 318 GLU D O 1
ATOM 9648 N N A GLU E 4 319 ? 200.704 25.135 -4.695 0.50 52.62 319 GLU D N 1
ATOM 9649 N N B GLU E 4 319 ? 200.677 25.132 -4.705 0.50 53.01 319 GLU D N 1
ATOM 9650 C CA A GLU E 4 319 ? 201.915 24.355 -4.951 0.50 51.42 319 GLU D CA 1
ATOM 9651 C CA B GLU E 4 319 ? 201.843 24.294 -4.989 0.50 52.03 319 GLU D CA 1
ATOM 9652 C C A GLU E 4 319 ? 202.287 24.436 -6.436 0.50 51.69 319 GLU D C 1
ATOM 9653 C C B GLU E 4 319 ? 202.291 24.461 -6.447 0.50 52.01 319 GLU D C 1
ATOM 9654 O O A GLU E 4 319 ? 201.503 24.926 -7.255 0.50 51.97 319 GLU D O 1
ATOM 9655 O O B GLU E 4 319 ? 201.564 25.037 -7.263 0.50 52.18 319 GLU D O 1
ATOM 9666 N N . ASN E 4 320 ? 203.491 23.968 -6.762 1.00 50.66 320 ASN D N 1
ATOM 9667 C CA . ASN E 4 320 ? 204.006 23.953 -8.149 1.00 50.09 320 ASN D CA 1
ATOM 9668 C C . ASN E 4 320 ? 204.639 22.580 -8.434 1.00 47.95 320 ASN D C 1
ATOM 9669 O O . ASN E 4 320 ? 204.701 21.702 -7.568 1.00 44.35 320 ASN D O 1
ATOM 9674 N N . ILE E 4 321 ? 205.136 22.422 -9.649 1.00 47.47 321 ILE D N 1
ATOM 9675 C CA . ILE E 4 321 ? 205.604 21.125 -10.117 1.00 47.83 321 ILE D CA 1
ATOM 9676 C C . ILE E 4 321 ? 206.727 20.497 -9.271 1.00 47.32 321 ILE D C 1
ATOM 9677 O O . ILE E 4 321 ? 206.783 19.271 -9.146 1.00 47.55 321 ILE D O 1
ATOM 9682 N N . THR E 4 322 ? 207.589 21.320 -8.671 1.00 47.16 322 THR D N 1
ATOM 9683 C CA . THR E 4 322 ? 208.659 20.819 -7.782 1.00 46.69 322 THR D CA 1
ATOM 9684 C C . THR E 4 322 ? 208.181 20.418 -6.390 1.00 45.66 322 THR D C 1
ATOM 9685 O O . THR E 4 322 ? 208.793 19.542 -5.779 1.00 44.54 322 THR D O 1
ATOM 9689 N N . SER E 4 323 ? 207.100 21.039 -5.900 1.00 46.46 323 SER D N 1
ATOM 9690 C CA . SER E 4 323 ? 206.636 20.868 -4.502 1.00 46.16 323 SER D CA 1
ATOM 9691 C C . SER E 4 323 ? 206.461 19.428 -4.046 1.00 46.05 323 SER D C 1
ATOM 9692 O O . SER E 4 323 ? 206.678 19.144 -2.874 1.00 44.61 323 SER D O 1
ATOM 9695 N N . ASP E 4 324 ? 206.031 18.536 -4.945 1.00 47.48 324 ASP D N 1
ATOM 9696 C CA . ASP E 4 324 ? 205.690 17.152 -4.553 1.00 47.83 324 ASP D CA 1
ATOM 9697 C C . ASP E 4 324 ? 206.619 16.078 -5.148 1.00 47.52 324 ASP D C 1
ATOM 9698 O O . ASP E 4 324 ? 206.251 14.901 -5.191 1.00 48.08 324 ASP D O 1
ATOM 9703 N N . THR E 4 325 ? 207.825 16.472 -5.568 1.00 46.53 325 THR D N 1
ATOM 9704 C CA . THR E 4 325 ? 208.873 15.496 -5.871 1.00 45.86 325 THR D CA 1
ATOM 9705 C C . THR E 4 325 ? 209.271 14.807 -4.565 1.00 44.05 325 THR D C 1
ATOM 9706 O O . THR E 4 325 ? 208.819 15.183 -3.478 1.00 41.67 325 THR D O 1
ATOM 9710 N N . ASN E 4 326 ? 210.104 13.789 -4.662 1.00 44.09 326 ASN D N 1
ATOM 9711 C CA . ASN E 4 326 ? 210.365 12.943 -3.505 1.00 44.04 326 ASN D CA 1
ATOM 9712 C C . ASN E 4 326 ? 211.496 13.578 -2.677 1.00 42.57 326 ASN D C 1
ATOM 9713 O O . ASN E 4 326 ? 212.601 13.763 -3.181 1.00 42.09 326 ASN D O 1
ATOM 9718 N N . LEU E 4 327 ? 211.214 13.944 -1.426 1.00 41.61 327 LEU D N 1
ATOM 9719 C CA . LEU E 4 327 ? 212.221 14.627 -0.592 1.00 41.10 327 LEU D CA 1
ATOM 9720 C C . LEU E 4 327 ? 213.452 13.747 -0.312 1.00 41.53 327 LEU D C 1
ATOM 9721 O O . LEU E 4 327 ? 214.588 14.221 -0.399 1.00 41.97 327 LEU D O 1
ATOM 9726 N N . LEU E 4 328 ? 213.224 12.470 -0.009 1.00 41.91 328 LEU D N 1
ATOM 9727 C CA . LEU E 4 328 ? 214.324 11.517 0.194 1.00 42.59 328 LEU D CA 1
ATOM 9728 C C . LEU E 4 328 ? 215.199 11.350 -1.054 1.00 43.41 328 LEU D C 1
ATOM 9729 O O . LEU E 4 328 ? 216.429 11.271 -0.932 1.00 43.10 328 LEU D O 1
ATOM 9734 N N . ASN E 4 329 ? 214.585 11.283 -2.244 1.00 43.38 329 ASN D N 1
ATOM 9735 C CA . ASN E 4 329 ? 215.356 11.226 -3.492 1.00 44.38 329 ASN D CA 1
ATOM 9736 C C . ASN E 4 329 ? 216.173 12.503 -3.658 1.00 43.37 329 ASN D C 1
ATOM 9737 O O . ASN E 4 329 ? 217.362 12.441 -3.946 1.00 44.22 329 ASN D O 1
ATOM 9742 N N . TYR E 4 330 ? 215.543 13.652 -3.449 1.00 41.36 330 TYR D N 1
ATOM 9743 C CA . TYR E 4 330 ? 216.242 14.918 -3.562 1.00 41.08 330 TYR D CA 1
ATOM 9744 C C . TYR E 4 330 ? 217.473 14.947 -2.636 1.00 40.26 330 TYR D C 1
ATOM 9745 O O . TYR E 4 330 ? 218.572 15.272 -3.066 1.00 39.50 330 TYR D O 1
ATOM 9754 N N . LEU E 4 331 ? 217.277 14.607 -1.367 1.00 38.95 331 LEU D N 1
ATOM 9755 C CA . LEU E 4 331 ? 218.385 14.633 -0.400 1.00 39.08 331 LEU D CA 1
ATOM 9756 C C . LEU E 4 331 ? 219.496 13.658 -0.764 1.00 40.36 331 LEU D C 1
ATOM 9757 O O . LEU E 4 331 ? 220.677 14.012 -0.690 1.00 40.72 331 LEU D O 1
ATOM 9762 N N . GLN E 4 332 ? 219.116 12.451 -1.176 1.00 41.50 332 GLN D N 1
ATOM 9763 C CA . GLN E 4 332 ? 220.088 11.419 -1.532 1.00 43.75 332 GLN D CA 1
ATOM 9764 C C . GLN E 4 332 ? 220.957 11.807 -2.723 1.00 45.00 332 GLN D C 1
ATOM 9765 O O . GLN E 4 332 ? 222.105 11.400 -2.781 1.00 46.72 332 GLN D O 1
ATOM 9771 N N . GLN E 4 333 ? 220.407 12.583 -3.654 1.00 45.76 333 GLN D N 1
ATOM 9772 C CA . GLN E 4 333 ? 221.161 13.104 -4.814 1.00 47.00 333 GLN D CA 1
ATOM 9773 C C . GLN E 4 333 ? 222.276 14.042 -4.365 1.00 46.92 333 GLN D C 1
ATOM 9774 O O . GLN E 4 333 ? 223.348 14.059 -4.960 1.00 47.83 333 GLN D O 1
ATOM 9777 N N . ILE E 4 334 ? 222.032 14.799 -3.299 1.00 45.84 334 ILE D N 1
ATOM 9778 C CA . ILE E 4 334 ? 223.055 15.650 -2.713 1.00 45.92 334 ILE D CA 1
ATOM 9779 C C . ILE E 4 334 ? 224.074 14.798 -1.945 1.00 45.98 334 ILE D C 1
ATOM 9780 O O . ILE E 4 334 ? 225.261 15.006 -2.093 1.00 46.50 334 ILE D O 1
ATOM 9785 N N . SER E 4 335 ? 223.613 13.852 -1.124 1.00 45.97 335 SER D N 1
ATOM 9786 C CA . SER E 4 335 ? 224.516 13.011 -0.319 1.00 45.80 335 SER D CA 1
ATOM 9787 C C . SER E 4 335 ? 223.839 11.769 0.238 1.00 44.91 335 SER D C 1
ATOM 9788 O O . SER E 4 335 ? 222.751 11.871 0.786 1.00 43.50 335 SER D O 1
ATOM 9791 N N . ASP E 4 336 ? 224.529 10.625 0.167 1.00 45.40 336 ASP D N 1
ATOM 9792 C CA . ASP E 4 336 ? 224.080 9.383 0.815 1.00 45.90 336 ASP D CA 1
ATOM 9793 C C . ASP E 4 336 ? 224.314 9.387 2.334 1.00 43.33 336 ASP D C 1
ATOM 9794 O O . ASP E 4 336 ? 223.793 8.520 3.026 1.00 41.98 336 ASP D O 1
ATOM 9799 N N . ASN E 4 337 ? 225.102 10.351 2.833 1.00 42.19 337 ASN D N 1
ATOM 9800 C CA . ASN E 4 337 ? 225.551 10.400 4.221 1.00 40.86 337 ASN D CA 1
ATOM 9801 C C . ASN E 4 337 ? 224.622 11.242 5.097 1.00 38.88 337 ASN D C 1
ATOM 9802 O O . ASN E 4 337 ? 225.002 12.311 5.586 1.00 38.29 337 ASN D O 1
ATOM 9807 N N . ILE E 4 338 ? 223.399 10.748 5.267 1.00 37.24 338 ILE D N 1
ATOM 9808 C CA . ILE E 4 338 ? 222.415 11.359 6.151 1.00 36.11 338 ILE D CA 1
ATOM 9809 C C . ILE E 4 338 ? 221.943 10.246 7.078 1.00 34.94 338 ILE D C 1
ATOM 9810 O O . ILE E 4 338 ? 221.536 9.167 6.617 1.00 35.27 338 ILE D O 1
ATOM 9815 N N . PHE E 4 339 ? 221.990 10.529 8.374 1.00 33.81 339 PHE D N 1
ATOM 9816 C CA . PHE E 4 339 ? 221.806 9.531 9.412 1.00 33.40 339 PHE D CA 1
ATOM 9817 C C . PHE E 4 339 ? 220.717 9.968 10.364 1.00 32.07 339 PHE D C 1
ATOM 9818 O O . PHE E 4 339 ? 220.482 11.163 10.552 1.00 32.03 339 PHE D O 1
ATOM 9826 N N . VAL E 4 340 ? 220.059 8.982 10.953 1.00 30.72 340 VAL D N 1
ATOM 9827 C CA . VAL E 4 340 ? 219.040 9.214 11.930 1.00 29.40 340 VAL D CA 1
ATOM 9828 C C . VAL E 4 340 ? 219.534 8.641 13.250 1.00 28.88 340 VAL D C 1
ATOM 9829 O O . VAL E 4 340 ? 219.593 7.420 13.412 1.00 2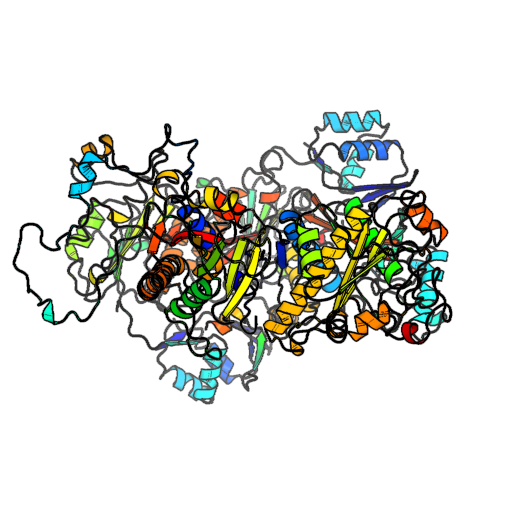8.03 340 VAL D O 1
ATOM 9833 N N . TYR E 4 341 ? 219.875 9.523 14.194 1.00 28.32 341 TYR D N 1
ATOM 9834 C CA . TYR E 4 341 ? 220.008 9.118 15.578 1.00 28.03 341 TYR D CA 1
ATOM 9835 C C . TYR E 4 341 ? 218.626 8.839 16.094 1.00 27.65 341 TYR D C 1
ATOM 9836 O O . TYR E 4 341 ? 217.674 9.587 15.788 1.00 27.09 341 TYR D O 1
ATOM 9845 N N . TYR E 4 342 ? 218.501 7.798 16.908 1.00 27.73 342 TYR D N 1
ATOM 9846 C CA . TYR E 4 342 ? 217.193 7.472 17.489 1.00 27.94 342 TYR D CA 1
ATOM 9847 C C . TYR E 4 342 ? 217.339 6.914 18.883 1.00 27.51 342 TYR D C 1
ATOM 9848 O O . TYR E 4 342 ? 218.372 6.319 19.236 1.00 27.91 342 TYR D O 1
ATOM 9857 N N . ALA E 4 343 ? 216.315 7.177 19.691 1.00 26.82 343 ALA D N 1
ATOM 9858 C CA . ALA E 4 343 ? 216.156 6.586 21.016 1.00 26.51 343 ALA D CA 1
ATOM 9859 C C . ALA E 4 343 ? 214.645 6.405 21.233 1.00 26.45 343 ALA D C 1
ATOM 9860 O O . ALA E 4 343 ? 213.810 7.071 20.575 1.00 25.89 343 ALA D O 1
ATOM 9862 N N . ARG E 4 344 ? 214.298 5.452 22.078 1.00 26.37 344 ARG D N 1
ATOM 9863 C CA . ARG E 4 344 ? 212.906 5.201 22.400 1.00 26.04 344 ARG D CA 1
ATOM 9864 C C . ARG E 4 344 ? 212.726 4.700 23.821 1.00 26.19 344 ARG D C 1
ATOM 9865 O O . ARG E 4 344 ? 213.625 4.086 24.412 1.00 25.49 344 ARG D O 1
ATOM 9873 N N . GLU E 4 345 ? 211.539 4.986 24.359 1.00 26.49 345 GLU D N 1
ATOM 9874 C CA . GLU E 4 345 ? 211.195 4.668 25.754 1.00 27.30 345 GLU D CA 1
ATOM 9875 C C . GLU E 4 345 ? 209.723 4.259 25.842 1.00 26.82 345 GLU D C 1
ATOM 9876 O O . GLU E 4 345 ? 208.847 4.922 25.273 1.00 26.08 345 GLU D O 1
ATOM 9882 N N . ARG E 4 346 ? 209.465 3.166 26.534 1.00 26.86 346 ARG D N 1
ATOM 9883 C CA . ARG E 4 346 ? 208.124 2.733 26.805 1.00 27.44 346 ARG D CA 1
ATOM 9884 C C . ARG E 4 346 ? 207.371 3.686 27.737 1.00 26.75 346 ARG D C 1
ATOM 9885 O O . ARG E 4 346 ? 207.867 4.068 28.815 1.00 25.99 346 ARG D O 1
ATOM 9893 N N . VAL E 4 347 ? 206.176 4.056 27.304 1.00 26.49 347 VAL D N 1
ATOM 9894 C CA . VAL E 4 347 ? 205.229 4.856 28.092 1.00 27.31 347 VAL D CA 1
ATOM 9895 C C . VAL E 4 347 ? 203.894 4.115 27.964 1.00 28.20 347 VAL D C 1
ATOM 9896 O O . VAL E 4 347 ? 203.364 4.012 26.875 1.00 27.11 347 VAL D O 1
ATOM 9900 N N . SER E 4 348 ? 203.394 3.557 29.059 1.00 29.12 348 SER D N 1
ATOM 9901 C CA . SER E 4 348 ? 202.234 2.645 29.058 1.00 31.53 348 SER D CA 1
ATOM 9902 C C . SER E 4 348 ? 202.455 1.497 28.071 1.00 32.64 348 SER D C 1
ATOM 9903 O O . SER E 4 348 ? 203.483 0.814 28.166 1.00 32.65 348 SER D O 1
ATOM 9906 N N . ASN E 4 349 ? 201.543 1.321 27.105 1.00 32.99 349 ASN D N 1
ATOM 9907 C CA . ASN E 4 349 ? 201.689 0.298 26.056 1.00 34.20 349 ASN D CA 1
ATOM 9908 C C . ASN E 4 349 ? 202.181 0.871 24.738 1.00 32.94 349 ASN D C 1
ATOM 9909 O O . ASN E 4 349 ? 201.948 0.276 23.685 1.00 34.40 349 ASN D O 1
ATOM 9914 N N . SER E 4 350 ? 202.862 2.000 24.792 1.00 30.79 350 SER D N 1
ATOM 9915 C CA . SER E 4 350 ? 203.367 2.672 23.603 1.00 31.23 350 SER D CA 1
ATOM 9916 C C . SER E 4 350 ? 204.855 2.949 23.757 1.00 28.81 350 SER D C 1
ATOM 9917 O O . SER E 4 350 ? 205.431 2.763 24.824 1.00 27.80 350 SER D O 1
ATOM 9920 N N . LEU E 4 351 ? 205.449 3.406 22.679 1.00 27.96 351 LEU D N 1
ATOM 9921 C CA . LEU E 4 351 ? 206.822 3.906 22.661 1.00 27.93 351 LEU D CA 1
ATOM 9922 C C . LEU E 4 351 ? 206.769 5.357 22.236 1.00 27.04 351 LEU D C 1
ATOM 9923 O O . LEU E 4 351 ? 205.985 5.711 21.343 1.00 28.48 351 LEU D O 1
ATOM 9928 N N . VAL E 4 352 ? 207.564 6.177 22.890 1.00 26.04 352 VAL D N 1
ATOM 9929 C CA . VAL E 4 352 ? 207.867 7.528 22.423 1.00 25.49 352 VAL D CA 1
ATOM 9930 C C . VAL E 4 352 ? 209.283 7.494 21.842 1.00 25.47 352 VAL D C 1
ATOM 9931 O O . VAL E 4 352 ? 210.109 6.676 22.273 1.00 25.25 352 VAL D O 1
ATOM 9935 N N . TRP E 4 353 ? 209.534 8.402 20.885 1.00 25.34 353 TRP D N 1
ATOM 9936 C CA . TRP E 4 353 ? 210.700 8.393 20.000 1.00 25.33 353 TRP D CA 1
ATOM 9937 C C . TRP E 4 353 ? 211.404 9.731 20.039 1.00 25.43 353 TRP D C 1
ATOM 9938 O O . TRP E 4 353 ? 210.748 10.791 19.990 1.00 25.25 353 TRP D O 1
ATOM 9949 N N . TYR E 4 354 ? 212.724 9.679 20.138 1.00 25.34 354 TYR D N 1
ATOM 9950 C CA . TYR E 4 354 ? 213.579 10.852 20.007 1.00 26.04 354 TYR D CA 1
ATOM 9951 C C . TYR E 4 354 ? 214.431 10.595 18.780 1.00 27.24 354 TYR D C 1
ATOM 9952 O O . TYR E 4 354 ? 214.969 9.474 18.623 1.00 28.11 354 TYR D O 1
ATOM 9961 N N . THR E 4 355 ? 214.534 11.585 17.902 1.00 26.71 355 THR D N 1
ATOM 9962 C CA . THR E 4 355 ? 215.346 11.433 16.700 1.00 27.43 355 THR D CA 1
ATOM 9963 C C . THR E 4 355 ? 216.126 12.705 16.435 1.00 27.78 355 THR D C 1
ATOM 9964 O O . THR E 4 355 ? 215.674 13.796 16.788 1.00 26.83 355 THR D O 1
ATOM 9968 N N . LYS E 4 356 ? 217.269 12.556 15.765 1.00 28.76 356 LYS D N 1
ATOM 9969 C CA . LYS E 4 356 ? 217.991 13.694 15.191 1.00 30.27 356 LYS D CA 1
ATOM 9970 C C . LYS E 4 356 ? 218.579 13.277 13.853 1.00 31.08 356 LYS D C 1
ATOM 9971 O O . LYS E 4 356 ? 219.265 12.249 13.752 1.00 30.37 356 LYS D O 1
ATOM 9977 N N . ILE E 4 357 ? 218.270 14.067 12.833 1.00 31.93 357 ILE D N 1
ATOM 9978 C CA . ILE E 4 357 ? 218.827 13.878 11.524 1.00 33.55 357 ILE D CA 1
ATOM 9979 C C . ILE E 4 357 ? 220.084 14.715 11.414 1.00 34.36 357 ILE D C 1
ATOM 9980 O O . ILE E 4 357 ? 220.041 15.925 11.646 1.00 35.50 357 ILE D O 1
ATOM 9985 N N . VAL E 4 358 ? 221.172 14.033 11.048 1.00 34.36 358 VAL D N 1
ATOM 9986 C CA . VAL E 4 358 ? 222.534 14.545 11.021 1.00 35.58 358 VAL D CA 1
ATOM 9987 C C . VAL E 4 358 ? 223.187 14.182 9.693 1.00 35.41 358 VAL D C 1
ATOM 9988 O O . VAL E 4 358 ? 223.117 13.028 9.273 1.00 36.17 358 VAL D O 1
ATOM 9992 N N . SER E 4 359 ? 223.846 15.155 9.067 1.00 35.41 359 SER D N 1
ATOM 9993 C CA . SER E 4 359 ? 224.700 14.897 7.916 1.00 35.65 359 SER D CA 1
ATOM 9994 C C . SER E 4 359 ? 225.977 15.753 7.918 1.00 36.27 359 SER D C 1
ATOM 9995 O O . SER E 4 359 ? 225.893 16.982 7.931 1.00 36.08 359 SER D O 1
ATOM 9998 N N . PRO E 4 360 ? 227.164 15.107 7.865 1.00 37.25 360 PRO D N 1
ATOM 9999 C CA . PRO E 4 360 ? 228.416 15.888 7.682 1.00 38.32 360 PRO D CA 1
ATOM 10000 C C . PRO E 4 360 ? 228.592 16.500 6.292 1.00 39.50 360 PRO D C 1
ATOM 10001 O O . PRO E 4 360 ? 229.540 17.255 6.093 1.00 40.33 360 PRO D O 1
ATOM 10005 N N . ASP E 4 361 ? 227.717 16.158 5.338 1.00 39.79 361 ASP D N 1
ATOM 10006 C CA . ASP E 4 361 ? 227.673 16.817 4.030 1.00 40.77 361 ASP D CA 1
ATOM 10007 C C . ASP E 4 361 ? 226.777 18.060 3.948 1.00 39.58 361 ASP D C 1
ATOM 10008 O O . ASP E 4 361 ? 226.719 18.726 2.902 1.00 39.31 361 ASP D O 1
ATOM 10013 N N . PHE E 4 362 ? 226.102 18.375 5.048 1.00 37.40 362 PHE D N 1
ATOM 10014 C CA . PHE E 4 362 ? 225.336 19.594 5.195 1.00 36.75 362 PHE D CA 1
ATOM 10015 C C . PHE E 4 362 ? 225.912 20.302 6.426 1.00 36.69 362 PHE D C 1
ATOM 10016 O O . PHE E 4 362 ? 226.854 19.788 7.068 1.00 37.13 362 PHE D O 1
ATOM 10024 N N . PHE E 4 363 ? 225.364 21.461 6.775 1.00 35.83 363 PHE D N 1
ATOM 10025 C CA . PHE E 4 363 ? 225.768 22.111 8.033 1.00 35.72 363 PHE D CA 1
ATOM 10026 C C . PHE E 4 363 ? 225.443 21.241 9.255 1.00 34.65 363 PHE D C 1
ATOM 10027 O O . PHE E 4 363 ? 224.329 20.760 9.400 1.00 33.70 363 PHE D O 1
ATOM 10035 N N . LEU E 4 364 ? 226.441 21.005 10.106 1.00 34.79 364 LEU D N 1
ATOM 10036 C CA . LEU E 4 364 ? 226.233 20.187 11.319 1.00 33.96 364 LEU D CA 1
ATOM 10037 C C . LEU E 4 364 ? 225.485 20.939 12.417 1.00 33.31 364 LEU D C 1
ATOM 10038 O O . LEU E 4 364 ? 224.868 20.322 13.277 1.00 32.93 364 LEU D O 1
ATOM 10043 N N . HIS E 4 365 ? 225.553 22.257 12.401 1.00 33.83 365 HIS D N 1
ATOM 10044 C CA . HIS E 4 365 ? 224.794 23.074 13.329 1.00 34.55 365 HIS D CA 1
ATOM 10045 C C . HIS E 4 365 ? 224.611 24.460 12.711 1.00 35.93 365 HIS D C 1
ATOM 10046 O O . HIS E 4 365 ? 225.110 24.698 11.621 1.00 36.83 365 HIS D O 1
ATOM 10053 N N . MET E 4 366 ? 223.932 25.374 13.393 1.00 36.85 366 MET D N 1
ATOM 10054 C CA . MET E 4 366 ? 223.530 26.639 12.764 1.00 38.92 366 MET D CA 1
ATOM 10055 C C . MET E 4 366 ? 224.287 27.891 13.200 1.00 39.51 366 MET D C 1
ATOM 10056 O O . MET E 4 366 ? 223.897 29.008 12.830 1.00 40.25 366 MET D O 1
ATOM 10061 N N . ASN E 4 367 ? 225.354 27.721 13.972 1.00 39.18 367 ASN D N 1
ATOM 10062 C CA . ASN E 4 367 ? 226.169 28.847 14.422 1.00 40.17 367 ASN D CA 1
ATOM 10063 C C . ASN E 4 367 ? 227.425 29.030 13.552 1.00 41.83 367 ASN D C 1
ATOM 10064 O O . ASN E 4 367 ? 228.472 28.467 13.847 1.00 41.48 367 ASN D O 1
ATOM 10069 N N . ASN E 4 368 ? 227.347 29.832 12.497 1.00 44.09 368 ASN D N 1
ATOM 10070 C CA . ASN E 4 368 ? 228.555 30.020 11.679 1.00 47.22 368 ASN D CA 1
ATOM 10071 C C . ASN E 4 368 ? 229.540 31.077 12.266 1.00 47.93 368 ASN D C 1
ATOM 10072 O O . ASN E 4 368 ? 230.555 31.340 11.659 1.00 49.35 368 ASN D O 1
ATOM 10077 N N . SER E 4 369 ? 229.242 31.646 13.445 1.00 47.55 369 SER D N 1
ATOM 10078 C CA . SER E 4 369 ? 230.253 32.368 14.244 1.00 49.30 369 SER D CA 1
ATOM 10079 C C . SER E 4 369 ? 231.125 31.423 15.093 1.00 49.29 369 SER D C 1
ATOM 10080 O O . SER E 4 369 ? 232.099 31.856 15.681 1.00 50.24 369 SER D O 1
ATOM 10083 N N . GLY E 4 370 ? 230.746 30.151 15.191 1.00 48.01 370 GLY D N 1
ATOM 10084 C CA . GLY E 4 370 ? 231.510 29.169 15.955 1.00 47.46 370 GLY D CA 1
ATOM 10085 C C . GLY E 4 370 ? 232.281 28.277 15.019 1.00 47.08 370 GLY D C 1
ATOM 10086 O O . GLY E 4 370 ? 232.596 28.666 13.921 1.00 47.40 370 GLY D O 1
ATOM 10087 N N . ALA E 4 371 ? 232.563 27.066 15.474 1.00 46.13 371 ALA D N 1
ATOM 10088 C CA . ALA E 4 371 ? 233.371 26.103 14.740 1.00 45.59 371 ALA D CA 1
ATOM 10089 C C . ALA E 4 371 ? 232.434 25.198 13.908 1.00 43.66 371 ALA D C 1
ATOM 10090 O O . ALA E 4 371 ? 231.762 24.302 14.433 1.00 41.54 371 ALA D O 1
ATOM 10092 N N . ILE E 4 372 ? 232.396 25.449 12.603 1.00 43.39 372 ILE D N 1
ATOM 10093 C CA . ILE E 4 372 ? 231.385 24.862 11.721 1.00 42.16 372 ILE D CA 1
ATOM 10094 C C . ILE E 4 372 ? 232.020 24.307 10.440 1.00 42.32 372 ILE D C 1
ATOM 10095 O O . ILE E 4 372 ? 233.095 24.768 10.017 1.00 43.03 372 ILE D O 1
ATOM 10100 N N . ASN E 4 373 ? 231.369 23.304 9.855 1.00 40.95 373 ASN D N 1
ATOM 10101 C CA . ASN E 4 373 ? 231.814 22.738 8.581 1.00 41.68 373 ASN D CA 1
ATOM 10102 C C . ASN E 4 373 ? 231.284 23.586 7.409 1.00 41.98 373 ASN D C 1
ATOM 10103 O O . ASN E 4 373 ? 230.379 23.194 6.682 1.00 41.28 373 ASN D O 1
ATOM 10108 N N . ILE E 4 374 ? 231.897 24.751 7.237 1.00 43.02 374 ILE D N 1
ATOM 10109 C CA . ILE E 4 374 ? 231.488 25.736 6.239 1.00 43.51 374 ILE D CA 1
ATOM 10110 C C . ILE E 4 374 ? 231.523 25.198 4.789 1.00 44.39 374 ILE D C 1
ATOM 10111 O O . ILE E 4 374 ? 230.685 25.584 3.958 1.00 44.20 374 ILE D O 1
ATOM 10116 N N . ASN E 4 375 ? 232.462 24.295 4.507 1.00 44.42 375 ASN D N 1
ATOM 10117 C CA . ASN E 4 375 ? 232.575 23.683 3.182 1.00 45.17 375 ASN D CA 1
ATOM 10118 C C . ASN E 4 375 ? 231.907 22.318 3.213 1.00 44.07 375 ASN D C 1
ATOM 10119 O O . ASN E 4 375 ? 232.371 21.407 3.898 1.00 43.88 375 ASN D O 1
ATOM 10124 N N . ASN E 4 376 ? 230.803 22.199 2.484 1.00 43.26 376 ASN D N 1
ATOM 10125 C CA . ASN E 4 376 ? 229.975 20.987 2.506 1.00 42.45 376 ASN D CA 1
ATOM 10126 C C . ASN E 4 376 ? 229.277 20.849 1.134 1.00 43.35 376 ASN D C 1
ATOM 10127 O O . ASN E 4 376 ? 229.668 21.545 0.188 1.00 43.15 376 ASN D O 1
ATOM 10132 N N . LYS E 4 377 ? 228.301 19.948 0.995 1.00 43.21 377 LYS D N 1
ATOM 10133 C CA . LYS E 4 377 ? 227.665 19.738 -0.316 1.00 44.53 377 LYS D CA 1
ATOM 10134 C C . LYS E 4 377 ? 226.688 20.824 -0.765 1.00 44.48 377 LYS D C 1
ATOM 10135 O O . LYS E 4 377 ? 226.272 20.810 -1.922 1.00 45.42 377 LYS D O 1
ATOM 10141 N N . ILE E 4 378 ? 226.336 21.776 0.099 1.00 43.54 378 ILE D N 1
ATOM 10142 C CA . ILE E 4 378 ? 225.468 22.902 -0.325 1.00 43.48 378 ILE D CA 1
ATOM 10143 C C . ILE E 4 378 ? 226.097 24.292 -0.209 1.00 43.97 378 ILE D C 1
ATOM 10144 O O . ILE E 4 378 ? 225.469 25.289 -0.581 1.00 43.96 378 ILE D O 1
ATOM 10149 N N . TYR E 4 379 ? 227.319 24.375 0.312 1.00 44.03 379 TYR D N 1
ATOM 10150 C CA . TYR E 4 379 ? 228.006 25.653 0.403 1.00 44.44 379 TYR D CA 1
ATOM 10151 C C . TYR E 4 379 ? 229.519 25.445 0.430 1.00 45.68 379 TYR D C 1
ATOM 10152 O O . TYR E 4 379 ? 229.999 24.421 0.905 1.00 45.00 379 TYR D O 1
ATOM 10161 N N . HIS E 4 380 ? 230.249 26.407 -0.127 1.00 47.41 380 HIS D N 1
ATOM 10162 C CA . HIS E 4 380 ? 231.711 26.469 -0.007 1.00 49.40 380 HIS D CA 1
ATOM 10163 C C . HIS E 4 380 ? 232.079 27.917 0.290 1.00 50.17 380 HIS D C 1
ATOM 10164 O O . HIS E 4 380 ? 231.436 28.832 -0.234 1.00 49.88 380 HIS D O 1
ATOM 10171 N N . THR E 4 381 ? 233.094 28.123 1.136 1.00 51.61 381 THR D N 1
ATOM 10172 C CA . THR E 4 381 ? 233.607 29.467 1.446 1.00 52.96 381 THR D CA 1
ATOM 10173 C C . THR E 4 381 ? 233.754 30.313 0.181 1.00 54.27 381 THR D C 1
ATOM 10174 O O . THR E 4 381 ? 234.276 29.839 -0.833 1.00 54.62 381 THR D O 1
ATOM 10178 N N . GLY E 4 382 ? 233.257 31.547 0.239 1.00 54.59 382 GLY D N 1
ATOM 10179 C CA . GLY E 4 382 ? 233.338 32.469 -0.897 1.00 56.11 382 GLY D CA 1
ATOM 10180 C C . GLY E 4 382 ? 232.143 32.482 -1.832 1.00 55.67 382 GLY D C 1
ATOM 10181 O O . GLY E 4 382 ? 232.049 33.372 -2.677 1.00 56.70 382 GLY D O 1
ATOM 10182 N N . ASP E 4 383 ? 231.234 31.509 -1.695 1.00 54.30 383 ASP D N 1
ATOM 10183 C CA . ASP E 4 383 ? 230.007 31.463 -2.491 1.00 53.91 383 ASP D CA 1
ATOM 10184 C C . ASP E 4 383 ? 229.086 32.641 -2.193 1.00 53.73 383 ASP D C 1
ATOM 10185 O O . ASP E 4 383 ? 228.514 33.218 -3.106 1.00 55.47 383 ASP D O 1
ATOM 10190 N N . GLY E 4 384 ? 228.920 32.968 -0.918 1.00 52.35 384 GLY D N 1
ATOM 10191 C CA . GLY E 4 384 ? 227.965 33.979 -0.498 1.00 51.68 384 GLY D CA 1
ATOM 10192 C C . GLY E 4 384 ? 228.621 35.228 0.042 1.00 52.41 384 GLY D C 1
ATOM 10193 O O . GLY E 4 384 ? 229.746 35.578 -0.357 1.00 53.37 384 GLY D O 1
ATOM 10194 N N . ILE E 4 385 ? 227.909 35.890 0.951 1.00 51.55 385 ILE D N 1
ATOM 10195 C CA . ILE E 4 385 ? 228.327 37.159 1.541 1.00 53.13 385 ILE D CA 1
ATOM 10196 C C . ILE E 4 385 ? 229.366 36.919 2.647 1.00 53.72 385 ILE D C 1
ATOM 10197 O O . ILE E 4 385 ? 229.081 36.224 3.641 1.00 51.68 385 ILE D O 1
ATOM 10202 N N . LYS E 4 386 ? 230.547 37.526 2.485 1.00 55.01 386 LYS D N 1
ATOM 10203 C CA . LYS E 4 386 ? 231.704 37.241 3.343 1.00 56.33 386 LYS D CA 1
ATOM 10204 C C . LYS E 4 386 ? 231.468 37.449 4.844 1.00 54.80 386 LYS D C 1
ATOM 10205 O O . LYS E 4 386 ? 231.750 36.552 5.636 1.00 53.51 386 LYS D O 1
ATOM 10211 N N . VAL E 4 387 ? 230.981 38.627 5.226 1.00 54.62 387 VAL D N 1
ATOM 10212 C CA . VAL E 4 387 ? 230.645 38.908 6.636 1.00 54.46 387 VAL D CA 1
ATOM 10213 C C . VAL E 4 387 ? 229.653 37.920 7.254 1.00 52.44 387 VAL D C 1
ATOM 10214 O O . VAL E 4 387 ? 229.775 37.587 8.439 1.00 52.90 387 VAL D O 1
ATOM 10218 N N . ARG E 4 388 ? 228.703 37.424 6.458 1.00 51.18 388 ARG D N 1
ATOM 10219 C CA . ARG E 4 388 ? 227.721 36.461 6.959 1.00 49.10 388 ARG D CA 1
ATOM 10220 C C . ARG E 4 388 ? 228.386 35.128 7.335 1.00 49.18 388 ARG D C 1
ATOM 10221 O O . ARG E 4 388 ? 227.870 34.419 8.202 1.00 48.56 388 ARG D O 1
ATOM 10229 N N . GLU E 4 389 ? 229.514 34.781 6.704 1.00 50.47 389 GLU D N 1
ATOM 10230 C CA . GLU E 4 389 ? 230.203 33.506 6.993 1.00 51.02 389 GLU D CA 1
ATOM 10231 C C . GLU E 4 389 ? 230.817 33.424 8.400 1.00 51.25 389 GLU D C 1
ATOM 10232 O O . GLU E 4 389 ? 231.097 32.325 8.878 1.00 51.63 389 GLU D O 1
ATOM 10238 N N . SER E 4 390 ? 231.019 34.575 9.044 1.00 51.73 390 SER D N 1
ATOM 10239 C CA . SER E 4 390 ? 231.529 34.658 10.410 1.00 51.94 390 SER D CA 1
ATOM 10240 C C . SER E 4 390 ? 230.508 35.152 11.455 1.00 51.06 390 SER D C 1
ATOM 10241 O O . SER E 4 390 ? 230.880 35.347 12.596 1.00 51.58 390 SER D O 1
ATOM 10244 N N . LYS E 4 391 ? 229.241 35.343 11.080 1.00 50.03 391 LYS D N 1
ATOM 10245 C CA . LYS E 4 391 ? 228.230 35.916 11.970 1.00 49.64 391 LYS D CA 1
ATOM 10246 C C . LYS E 4 391 ? 227.079 34.942 12.128 1.00 47.20 391 LYS D C 1
ATOM 10247 O O . LYS E 4 391 ? 226.606 34.378 11.143 1.00 45.57 391 LYS D O 1
ATOM 10253 N N . MET E 4 392 ? 226.578 34.777 13.341 1.00 45.94 392 MET D N 1
ATOM 10254 C CA . MET E 4 392 ? 225.428 33.906 13.505 1.00 44.67 392 MET D CA 1
ATOM 10255 C C . MET E 4 392 ? 224.150 34.564 12.968 1.00 42.66 392 MET D C 1
ATOM 10256 O O . MET E 4 392 ? 223.889 35.732 13.220 1.00 41.36 392 MET D O 1
ATOM 10261 N N . VAL E 4 393 ? 223.378 33.787 12.213 1.00 42.12 393 VAL D N 1
ATOM 10262 C CA . VAL E 4 393 ? 222.034 34.181 11.737 1.00 42.04 393 VAL D CA 1
ATOM 10263 C C . VAL E 4 393 ? 221.159 34.709 12.902 1.00 41.51 393 VAL D C 1
ATOM 10264 O O . VAL E 4 393 ? 221.203 34.130 13.981 1.00 40.15 393 VAL D O 1
ATOM 10268 N N . PRO E 4 394 ? 220.407 35.822 12.695 1.00 42.79 394 PRO D N 1
ATOM 10269 C CA . PRO E 4 394 ? 219.556 36.398 13.750 1.00 43.82 394 PRO D CA 1
ATOM 10270 C C . PRO E 4 394 ? 218.208 35.646 13.917 1.00 44.20 394 PRO D C 1
ATOM 10271 O O . PRO E 4 394 ? 217.116 36.166 13.625 1.00 44.97 394 PRO D O 1
ATOM 10275 N N . PHE E 4 395 ? 218.324 34.417 14.410 1.00 44.37 395 PHE D N 1
ATOM 10276 C CA . PHE E 4 395 ? 217.220 33.477 14.516 1.00 45.18 395 PHE D CA 1
ATOM 10277 C C . PHE E 4 395 ? 217.424 32.759 15.848 1.00 45.40 395 PHE D C 1
ATOM 10278 O O . PHE E 4 395 ? 218.570 32.465 16.178 1.00 45.37 395 PHE D O 1
ATOM 10286 N N . PRO E 4 396 ? 216.342 32.502 16.628 1.00 47.34 396 PRO D N 1
ATOM 10287 C CA . PRO E 4 396 ? 216.506 31.808 17.931 1.00 48.66 396 PRO D CA 1
ATOM 10288 C C . PRO E 4 396 ? 216.807 30.295 17.832 1.00 51.09 396 PRO D C 1
ATOM 10289 O O . PRO E 4 396 ? 217.324 29.670 18.785 1.00 50.65 396 PRO D O 1
#

Secondary structure (DSSP, 8-state):
-EEEPSEEEEEETTEEEEEESSEEEEE--HHHHHHHHHHHHS-SEE-HHHHHHHHHHTT--HHHHHHHHHHTTSEEE--PPPS-SEEEEEES-GGGGTTHHHHHGGGT--EEEEEETT-SS----TTEEEEEE-SS--HHHHHHHHHHHTTSTT-EEEEEEEEBTEEEEPPPB-TTTT---HHHHHHHHHHHHSSSS-S---SHHHHHHTTS-------BPPP-HHHHHHHHHHHHHHHHHHHS--SSPPPTTTTTSEEEEETTT--EEEEPPPPPTT--GGG-/-EEEPPEEEEEETTEEEEEESS-EEEE--HHHHHHHHHHHHH-SEE-HHHHHHHHHHTT--HHHHHHHHHHTTSEEE--SS-S-SEEEEEES-GGGGTTHHHHHGGGT--EEEEEETT-S-----SSEEEEEE-SEE-HHHHHHHHHHHTTSTT-EEEEEEEETTEEEEPPPB-TTTT---HHHHHHHHHHHHHT-SS--TT-HHHHHHHHHHTT--EE-SS--HHHHHHHHHHHHHHHHHHTT--TTTS-GGGTSEEEEEETTT--EEEEE----TT-GGG--/--BTTEEEEEE-HHHHHT--/-TT---HHHHHTT--HHHHHHHHHHHGGG-----GGGTTT--S-SS-GGGGGGGTT----SSTT--------GGG--PPPPPPPP-SBB--S-B-HHHHHHHHHHHHS-SSTT----SS--GGG---EEEEEEE--TTB--SSTT--EEEEETTTTEEEEEE---HHHHHHHHHGGGHHHHB--SEEEEEEEEHHHHHTTTTHHHHHHHHHHHHHHHHHHHHHHHHTT-EEEEE--S-HHHHHHHTTB-TTTEEEEEEEEEEB---/---EE--TTSSS-SEEEEPP-SBTTSPEEEEEEBTBTSPPEEEEESHHHHHHHHHHHHHHHHHHHH------EE-HHHHS-HHHHHHHHHHHHHHSS--HHHHHHS-EEEEEEEETTT--EEEEEGGGT--SSSTTGGGGGG------TTEEEESSHHHHHHHHHHHHHHHHHHHHHHHH-EESEEE-TT---S-HHHHHHHHHHHHHSEEEEEE---TT-SSEEEEEEEE---TT-S-SEEEEEEEESSHHHHHHHHHHHHHHHHHHHHHHHHHT--GGG---HHHHHHHHT-SHHHHHHHHHT-EES--SPBSS----TTTTS-HHHHHHHH-S--EEEEEEEEETTEEEEEEEEE-TTS-SSS-TTSS---SSSS--TTSS-GGGGGS--S--

Foldseek 3Di:
DDDPPDGDDDDPVVCVVVCD/DKAFADWDWDDDDQWIWIGGPQDIDTDDQPLLSQLLVVLVVPAADDDLVVSQVSCVVSVHDSVVSVCVCPNRHRMDDDDDDALAPEEEEEECPLVLCPCVCVVLSNLAHHYPYYHYLPDDPDDDAARYEYEYEYAWDKVVSVVVVCVPPVPRHSYKYWYWYFAAQKIKIFFIGHLVVLAADPVLVVVQVVQVPDPPPDNDPDDVVVVVVVPDDDMDTHDYDDDDPVLSVLVVVVVSVLSSQRRGPHDDDDDPVQNRFMWMARNPVRDIDTDGTDHDPPDCSNVD/DKWFADWDWDDDPQWIWIGALQDIDTDNQPLLVQLLVVSNVPHTDDDPVVSVVSNVVSVHDSVVSVVVCQVRHRMFDWDPWALAPAEEEEECCLVLCPCVQVVLVVVVHHYPYYHYLPDDDDDDAASYEYEYEYQWDDVVSVVVVCVVPLPRHSYKYWYWYADAQKIKIAFIGHLRVPAADPCQPPVVVLVCQVPPPDHDPPDPNVVNVVCVVVVGTDGHPPDDPVLSVLVSVVVSVLSSLSPRDDVNPDDCQNRQWMWMARNVVRDIDIGGHHGDSPDPSSVD/DVPDDDCVVLCVQDDVVLLVVVLVVVCVLFDQFAQVCVVPDDDDPDDPVPCVVVPPDDDDPDPPDDDDDDDDCVVPPDDDQDDFDKQFDLPAAAEVVLVLLLQQQLFADPDLQDPDTPADAVVSLQQKWKKKAFQDPSYDDDDPQQGIWTQDHNNSDTHGQDRQDNVLLLRQQCGNPSNGRHGFGMKMWIKGFSSSQARPPRPVSVVRNLVRSVSRVVSSSVSCSVSVKHKDKDDNGRWVSNCVSRVHDPSGMTTDIMMTIHDDDD/DQWDADDLPDPDAGTKDWDDDDDPLAWIKIWTDHPVLPHIAFATHHDVCRSVRSVFRVVQRCCQAPNDAFDDWAFLVVFDPDVLSVLVLLWLVQQAVDDSVCRRPGTAGWFWWAQPPPRHITIDHSCARHPYCPRGVVCCNSPVDYDQQLKGKFQDPVVRNVVSVFSNQQQLLLLLCLFAQEFAAWADLPADLPRRNLVVLSVVQVVQAGKTKTFSGQPLAAWTKIKMKGAHPDDPQPQGIWMFITTDLFQSVRSSRRSSRRVVVSVVVVCCVVVVPDPVSDDDVLVVLLSVCRHNCLRCVSVVSHDYSDPDHHRDGDDDPSNPDDRVVVVVVLHSNKMKGKDWDDDPNTIMMMIGIAGSQTWSDQALLHRISQDHSRHDPPNHDNVSNNGGRSHD

B-factor: mean 37.94, std 10.01, range [21.37, 78.84]

Organism: Escherichia coli (NCBI:txid562)

Solvent-accessible surface area: 55638 Å² total

Sequence (1250 aa):
KASEFGVVLSSVDALKLSRQGMINILPFEIISRNTKTLLITYISSSVDITHEGMKKVLESSLRSKKQQGGIISEYYLLDKLLDESLIDKDKGKEFLITTGVINKTKTSPLWVNSSVIISDVPHLFSNAREEQWKCCDGVFVSHIIDIKDNNINVSDSTLIWLHLENYHSDIVKRIYSKFESNPGVAFIQSYYLKESFRIDGVYSPDLGTPCHFCHIIERWLSSREEKSFRRNEMSWANLLQLLKKYQMTLPALLALGESERGFSYHLIKRRLQELTGTSLVKSHVDNNFMMSSVSADDLITCIILCCKKEPVIHWQACSCLLERMINILPFEIISRNTKTLLITYISSVDITHEGMKKVLESLRSSKQGGIIIISEYLLDKLLDESLIDKDKGKEFLITTGVINKTKTSPLWVNSVIISDVPHLLFSNAREQWKCDGVFVSHIIDIKDNNNNINVSDSTLIWLHLENYHSDIVKRRIYSKFESNPGVAFIQSYYLKESFRIDGVYSPDLGTPCHFCHIERWLSREEKSFRRNEMSWWANLLQLLKKYQMTLPALALGESERGFSYHLIKRRLQELTGTSLVKSHVDNFMSSVSADLITCILCKEPVVIHWQACSCLERSKHELSLVVEVTHYTDPEVLAIVKDFHVVRGNFASLPEFAERTFVSAVPLAHLEKFENKEVLFRPGFSSVINISSSHNFSRERLPSGINNFCDKNKLSIRTIEKLLVNAFSSPDPGSVRRRPYPSGGALYPIEVFLCRLSENTENWQAGTNVYHYLPLSQALEPVATCNTTQSLYRSLSGGDSERLGKPHFALVYCIIFEKALFKYRYRGYRMMALMETGSMYQNAVLVADQIGLKNRVWAGYTDSYVAKTMNLDQRTVAPLIVQFFGDVNDMIINVYSNLMMSAWPATTMMAMSPKKLNRNMPTFSQIWDYERITPASAAGETLKSIQGAIGEYFERRHFFNEIVTGGQKKTLYEMMPPSAAKAFTEAFFQISSLTRDEIITHKFKTVRAFNLFSLEQQEIPAVIIIALLDNITAADDLKFYPDRDTCGCSFHGSLNDAIEGSLCEFMMERQSLLLLYWLQGKKANTTEISSEIVTGINHIDEILLALRRSEGDIRIFDITLPGAPGHAVLTTLYGTKNKISRIKYSTGLSYANSLKKALCKSVVELWQSYICLHNFLIGGYTDDDIIDSYQRHFMMSCNKYESFTDLCEENTVLLSDDVKLTLEEENITSDTNLLNYLQQISDNIFVYYARERVSNSLVWYTKIVSPDFFLHMNNSGAININNKIYHTGDGIKVRESKMVPFP

Radius of gyration: 35.5 Å; Cα contacts (8 Å, |Δi|>4): 2503; chains: 5; bounding box: 94×89×96 Å

Nearest PDB structures (foldseek):
  6grh-assembly1_C  TM=1.004E+00  e=6.591E-57  Escherichia coli str. K-12 substr. MG1655
  3hj9-assembly1_B  TM=8.783E-01  e=4.803E-11  Cupriavidus pinatubonensis JMP134
  7ly7-assembly1_B  TM=6.850E-01  e=5.793E-13  Thermoactinomyces vulgaris
  5lq4-assembly1_B  TM=5.862E-01  e=9.401E-13  Cyanothece sp. PCC 7425
  8pz5-assembly1_B  TM=5.938E-01  e=4.817E-12  Cyanothece sp. PCC 7425

InterPro domains:
  IPR060819 Bacteriocin microcin B17 [NF041037] (1-69)